Protein AF-0000000079703455 (afdb_homodimer)

Radius of gyration: 38.29 Å; Cα contacts (8 Å, |Δi|>4): 1186; chains: 2; bounding box: 107×129×174 Å

pLDDT: mean 74.22, std 24.35, range [15.14, 98.12]

Nearest PDB structures (foldseek):
  8hiw-assembly1_A  TM=9.346E-01  e=2.174E-26  Arabidopsis thaliana
  8zvf-assembly1_B  TM=9.059E-01  e=8.477E-25  Arabidopsis thaliana
  7voj-assembly1_B  TM=8.986E-01  e=4.262E-20  Arabidopsis thaliana
  7vq7-assembly1_B  TM=8.777E-01  e=4.822E-20  Arabidopsis thaliana
  7w6k-assembly1_B  TM=8.250E-01  e=5.699E-19  Glycine max

InterPro domains:
  IPR020966 Aluminum-activated malate transporter [PF11744] (60-515)

Foldseek 3Di:
DDDDDPDDDDDDPDPPDDDDDPPPPPPVVPPPVVVVVVVVVVVVVVVVVVVVVVVVVVVVVCVVDVLVVLLVVLLVVLLVVLVCVLVPPDDPPVLNVLSVLLNVLLVQLQDSALLSSLLLLVLLLLLLVVLLVVLLVQQVVLVVVPPCSVVSLVVVLVVLVVVLVVVLPDPVCVSSNSSSVSNSVNNNCLNVVPPDSVVSVVSSVSNSVSSNVSSVSSSCSCVVRPGDALLVVLLVLLLLLLLLLLVLLLCLLVCLLVLVADPFDFVCLVVVHDDPDSSSNSLSSLQVCLVVSVVSLSSNLSDADDDLQHDNRQPSVLSSVLSVLSNVLSVLSVVSVVLSLAPQAADSLLSLLLSVLSNQLSNLLSVLSNVLSVCSNQLEDDPPDDSLVSNVVSLVVSVVVCVVVVCQLAVCVVPPDPPPPPPVVVVSVVVVPPVPPCPPDPPPPPPPPPPPPHDRDDRPDDPPPPDDPDDPPVVVVVVNVSNNVNSNSSVSSSVSSSVSSVSVVVSSVSSNVSSVSSVGHYPVVVVVVVVVVVVVVVD/DDDDDDDDDDDDPPPPDPPPDDPDPDDPPPPPVVPVVVVVVVVVVVVVVVVVVVVVVVVVVCVVDVLVVLLVVLLVVLLVVLVVVLVPPDDPPVLNVLSVLLNVLLVQLQDSALLSSLLLLVLLLLLLVVLLVVLLVQQVVLVVVPPCSVVSLVVVLVVLVVVLVVVLPDPVCVSSNSSSVSNSVNNNCLNVVPPDSVVSVVSSVSNSVSSNVSSVSSSCSCVVRPGDALLVVLLVLLLLLLLLLLVLLLCLLVCQLVLVADPFDFVCLVVVHDDPDSSSNSLSSLQVCLVVLVVSLSSNLRDAADDLQHDNRFPSVLSSVLSVLSNVLSVLSVVSVVLSLAPQAADSLLSLLLSVLSNQLSNLLSVLSNVLSVCSNQLEDDPPDDSLVSNVVSLVVSVVVCVVVVCQLAVCVVPPDPPPPPPVVVVSVPVVPPPPPCPPDPPPPPPPPPPPVHDRDDRPDDPPPPDDPDDPPVVVVVVNVSNNVNSVSSVSSSVSSSVSSVSVVVSSVSSNVSSVSSVGHYPVVVVVVVVVVVVVVVD

Solvent-accessible surface area (backbone atoms only — not comparable to full-atom values): 58345 Å² total; per-residue (Å²): 137,91,80,84,80,90,68,78,82,80,83,70,82,79,77,83,85,85,79,88,81,85,71,73,74,62,79,64,72,68,60,66,67,55,52,62,51,44,51,53,45,49,49,44,47,50,46,48,49,50,48,49,52,51,50,51,50,49,52,49,48,41,70,74,38,53,65,52,50,53,48,10,48,50,50,5,47,51,53,27,52,58,47,45,59,55,62,66,53,66,86,59,75,77,55,60,72,43,45,52,41,19,54,50,30,31,62,71,26,55,51,87,26,42,10,47,20,50,47,44,36,50,26,39,50,54,14,36,53,52,17,50,54,53,29,53,53,51,46,57,55,22,58,72,49,56,90,47,24,68,58,48,50,41,52,50,41,26,52,50,32,23,50,42,50,42,54,39,67,40,76,90,38,50,90,45,34,64,14,42,50,37,18,50,45,42,26,50,47,53,47,68,68,41,81,49,74,74,60,27,56,53,50,50,50,51,41,50,52,29,31,50,47,19,39,49,50,38,51,48,50,38,61,73,50,82,56,42,53,28,48,58,51,45,52,49,49,47,29,49,36,26,47,26,41,20,50,22,39,42,44,44,51,51,38,58,73,66,59,62,71,71,87,70,59,55,45,34,64,60,22,66,41,88,56,88,48,65,50,57,43,25,33,50,50,41,62,60,38,57,63,56,47,54,55,28,44,64,20,27,67,60,35,71,55,49,88,93,45,72,48,72,80,58,59,58,68,40,54,53,36,28,46,22,17,47,35,59,42,34,51,36,43,49,53,44,45,50,52,58,69,40,81,58,53,44,56,68,70,66,49,56,72,46,37,67,40,52,48,46,28,32,51,39,44,24,47,46,34,42,50,53,23,49,28,58,68,68,40,35,41,79,65,98,63,67,79,57,49,62,32,50,50,30,41,48,51,37,52,49,48,46,47,72,47,29,62,70,43,30,60,38,74,80,73,43,76,78,78,69,63,66,66,60,62,56,57,64,63,59,60,70,70,69,70,66,68,78,76,72,90,70,80,73,73,78,78,79,75,78,72,72,81,60,74,70,51,78,69,75,64,67,79,74,76,81,71,74,87,79,79,78,70,62,57,57,52,50,50,48,49,50,52,32,46,8,25,41,39,49,50,30,47,53,43,41,51,46,51,36,59,57,45,46,55,58,29,52,51,37,44,51,52,34,34,62,73,63,59,36,42,54,62,61,58,52,52,48,48,49,48,48,54,52,51,56,70,74,96,137,92,83,93,79,91,78,84,85,78,85,82,80,79,75,76,80,72,79,76,80,79,71,81,74,76,88,73,77,79,70,63,74,66,52,63,60,44,52,54,44,47,50,44,48,51,48,48,48,50,48,50,51,49,49,50,52,49,50,51,47,41,72,76,38,54,66,52,50,52,47,10,48,48,50,5,48,50,52,28,52,56,47,44,59,54,61,66,55,66,85,59,76,76,53,62,72,45,45,52,41,20,54,49,30,32,63,71,28,56,50,88,27,44,9,48,20,48,48,44,35,50,25,38,50,54,14,37,53,53,17,49,54,54,28,53,53,50,47,57,54,21,59,72,49,56,91,46,25,66,57,48,52,42,49,50,42,26,52,50,32,23,52,42,49,41,55,38,69,39,78,90,38,50,91,44,33,63,13,40,50,37,15,52,46,44,24,50,49,52,48,68,69,40,83,50,74,75,60,27,55,56,49,49,51,52,40,51,52,28,31,52,48,18,39,50,50,38,49,49,50,39,62,72,53,82,56,40,53,27,49,58,49,43,53,50,48,46,30,47,36,25,49,26,40,21,51,22,38,40,44,44,52,51,38,56,73,66,59,61,71,72,86,69,60,55,46,35,64,59,22,65,40,88,57,89,47,64,50,58,42,27,34,49,50,42,60,61,38,58,63,59,46,51,54,27,44,64,20,28,66,61,36,70,55,50,88,91,45,73,47,72,78,57,59,60,67,40,55,51,36,29,45,23,17,48,36,57,44,36,50,37,44,50,50,44,43,49,54,57,68,39,82,57,53,45,55,69,67,66,50,56,70,47,36,68,41,51,50,46,29,31,50,38,46,24,48,45,34,41,50,52,22,50,28,59,66,69,40,35,40,81,66,95,66,68,78,56,51,66,33,48,51,30,42,50,51,38,51,49,48,47,47,72,49,29,62,73,44,32,61,40,73,80,75,42,74,79,79,69,62,67,67,62,62,57,58,64,65,61,62,70,71,69,73,70,67,79,75,73,88,72,79,75,74,78,77,80,76,75,72,73,81,62,71,72,51,77,69,80,63,67,80,72,75,82,72,77,87,79,81,76,71,63,58,59,55,49,51,48,48,50,53,32,46,8,24,40,39,49,50,30,46,55,43,41,52,46,50,36,59,55,46,48,54,56,30,51,50,36,44,50,52,36,34,61,72,62,60,35,43,55,62,60,58,51,53,49,49,51,48,50,54,52,51,59,69,74,98

Structure (mmCIF, N/CA/C/O backbone):
data_AF-0000000079703455-model_v1
#
loop_
_entity.id
_entity.type
_entity.pdbx_description
1 polymer 'Aluminum-activated malate transporter'
#
loop_
_atom_site.group_PDB
_atom_site.id
_atom_site.type_symbol
_atom_site.label_atom_id
_atom_site.label_alt_id
_atom_site.label_comp_id
_atom_site.label_asym_id
_atom_site.label_entity_id
_atom_site.label_seq_id
_atom_site.pdbx_PDB_ins_code
_atom_site.Cartn_x
_atom_site.Cartn_y
_atom_site.Cartn_z
_atom_site.occupancy
_atom_site.B_iso_or_equiv
_atom_site.auth_seq_id
_atom_site.auth_comp_id
_atom_site.auth_asym_id
_atom_site.auth_atom_id
_atom_site.pdbx_PDB_model_num
ATOM 1 N N . MET A 1 1 ? 10.539 -5.219 96.5 1 15.92 1 MET A N 1
ATOM 2 C CA . MET A 1 1 ? 10.555 -6.605 96.938 1 15.92 1 MET A CA 1
ATOM 3 C C . MET A 1 1 ? 10.891 -7.551 95.812 1 15.92 1 MET A C 1
ATOM 5 O O . MET A 1 1 ? 11.797 -8.375 95.938 1 15.92 1 MET A O 1
ATOM 9 N N . GLU A 1 2 ? 9.805 -8.219 95.25 1 17.16 2 GLU A N 1
ATOM 10 C CA . GLU A 1 2 ? 9.484 -9.617 95.062 1 17.16 2 GLU A CA 1
ATOM 11 C C . GLU A 1 2 ? 10.078 -10.125 93.75 1 17.16 2 GLU A C 1
ATOM 13 O O . GLU A 1 2 ? 10 -9.438 92.688 1 17.16 2 GLU A O 1
ATOM 18 N N . SER A 1 3 ? 10.961 -11.156 93.625 1 18.03 3 SER A N 1
ATOM 19 C CA . SER A 1 3 ? 12.109 -11.906 93.125 1 18.03 3 SER A CA 1
ATOM 20 C C . SER A 1 3 ? 11.75 -12.734 91.938 1 18.03 3 SER A C 1
ATOM 22 O O . SER A 1 3 ? 12.625 -13.32 91.25 1 18.03 3 SER A O 1
ATOM 24 N N . GLY A 1 4 ? 10.43 -13.031 91.812 1 17.59 4 GLY A N 1
ATOM 25 C CA . GLY A 1 4 ? 10.039 -14.383 91.5 1 17.59 4 GLY A CA 1
ATOM 26 C C . GLY A 1 4 ? 10.516 -14.789 90.062 1 17.59 4 GLY A C 1
ATOM 27 O O . GLY A 1 4 ? 10.844 -13.938 89.25 1 17.59 4 GLY A O 1
ATOM 28 N N . SER A 1 5 ? 10.648 -16.047 89.75 1 17.75 5 SER A N 1
ATOM 29 C CA . SER A 1 5 ? 11.195 -17.359 89.438 1 17.75 5 SER A CA 1
ATOM 30 C C . SER A 1 5 ? 10.852 -17.75 88 1 17.75 5 SER A C 1
ATOM 32 O O . SER A 1 5 ? 9.672 -17.797 87.625 1 17.75 5 SER A O 1
ATOM 34 N N . PHE A 1 6 ? 11.57 -17.297 86.875 1 18.86 6 PHE A N 1
ATOM 35 C CA . PHE A 1 6 ? 11.703 -17.281 85.438 1 18.86 6 PHE A CA 1
ATOM 36 C C . PHE A 1 6 ? 11.711 -18.688 84.875 1 18.86 6 PHE A C 1
ATOM 38 O O . PHE A 1 6 ? 12.453 -18.984 83.938 1 18.86 6 PHE A O 1
ATOM 45 N N . LEU A 1 7 ? 11.227 -19.703 85.875 1 15.14 7 LEU A N 1
ATOM 46 C CA . LEU A 1 7 ? 11.531 -21.125 85.688 1 15.14 7 LEU A CA 1
ATOM 47 C C . LEU A 1 7 ? 11.109 -21.641 84.312 1 15.14 7 LEU A C 1
ATOM 49 O O . LEU A 1 7 ? 11.695 -22.578 83.812 1 15.14 7 LEU A O 1
ATOM 53 N N . ARG A 1 8 ? 9.891 -21.172 83.875 1 16.06 8 ARG A N 1
ATOM 54 C CA . ARG A 1 8 ? 8.961 -22.297 83.75 1 16.06 8 ARG A CA 1
ATOM 55 C C . ARG A 1 8 ? 9.523 -23.375 82.875 1 16.06 8 ARG A C 1
ATOM 57 O O . ARG A 1 8 ? 10.414 -23.109 82.062 1 16.06 8 ARG A O 1
ATOM 64 N N . SER A 1 9 ? 8.578 -24 82.188 1 17.31 9 SER A N 1
ATOM 65 C CA . SER A 1 9 ? 7.98 -25.312 82 1 17.31 9 SER A CA 1
ATOM 66 C C . SER A 1 9 ? 8.664 -26.078 80.875 1 17.31 9 SER A C 1
ATOM 68 O O . SER A 1 9 ? 9.164 -25.469 79.938 1 17.31 9 SER A O 1
ATOM 70 N N . THR A 1 10 ? 8.992 -27.312 81.062 1 17.25 10 THR A N 1
ATOM 71 C CA . THR A 1 10 ? 9.672 -28.578 80.875 1 17.25 10 THR A CA 1
ATOM 72 C C . THR A 1 10 ? 9.305 -29.203 79.5 1 17.25 10 THR A C 1
ATOM 74 O O . THR A 1 10 ? 9.859 -30.234 79.125 1 17.25 10 THR A O 1
ATOM 77 N N . GLU A 1 11 ? 8.047 -28.828 79 1 17.03 11 GLU A N 1
ATOM 78 C CA . GLU A 1 11 ? 7.191 -29.906 78.5 1 17.03 11 GLU A CA 1
ATOM 79 C C . GLU A 1 11 ? 7.922 -30.812 77.562 1 17.03 11 GLU A C 1
ATOM 81 O O . GLU A 1 11 ? 8.68 -30.328 76.688 1 17.03 11 GLU A O 1
ATOM 86 N N . SER A 1 12 ? 7.863 -32.094 77.625 1 16.23 12 SER A N 1
ATOM 87 C CA . SER A 1 12 ? 8.32 -33.469 77.438 1 16.23 12 SER A CA 1
ATOM 88 C C . SER A 1 12 ? 8.219 -33.906 76 1 16.23 12 SER A C 1
ATOM 90 O O . SER A 1 12 ? 8.773 -34.938 75.625 1 16.23 12 SER A O 1
ATOM 92 N N . LYS A 1 13 ? 7.227 -33.25 75.25 1 17.59 13 LYS A N 1
ATOM 93 C CA . LYS A 1 13 ? 6.418 -34.281 74.562 1 17.59 13 LYS A CA 1
ATOM 94 C C . LYS A 1 13 ? 7.301 -35.312 73.938 1 17.59 13 LYS A C 1
ATOM 96 O O . LYS A 1 13 ? 8.414 -35.031 73.5 1 17.59 13 LYS A O 1
ATOM 101 N N . GLU A 1 14 ? 6.746 -36.5 73.812 1 16.86 14 GLU A N 1
ATOM 102 C CA . GLU A 1 14 ? 6.992 -37.906 73.625 1 16.86 14 GLU A CA 1
ATOM 103 C C . GLU A 1 14 ? 7.762 -38.188 72.375 1 16.86 14 GLU A C 1
ATOM 105 O O . GLU A 1 14 ? 7.59 -37.469 71.375 1 16.86 14 GLU A O 1
ATOM 110 N N . ARG A 1 15 ? 8.828 -39.094 72.25 1 19.2 15 ARG A N 1
ATOM 111 C CA . ARG A 1 15 ? 9.977 -39.688 71.562 1 19.2 15 ARG A CA 1
ATOM 112 C C . ARG A 1 15 ? 9.539 -40.469 70.375 1 19.2 15 ARG A C 1
ATOM 114 O O . ARG A 1 15 ? 10.328 -41.219 69.75 1 19.2 15 ARG A O 1
ATOM 121 N N . LEU A 1 16 ? 8.086 -40.375 69.938 1 17.47 16 LEU A N 1
ATOM 122 C CA . LEU A 1 16 ? 7.68 -41.656 69.375 1 17.47 16 LEU A CA 1
ATOM 123 C C . LEU A 1 16 ? 8.75 -42.188 68.438 1 17.47 16 LEU A C 1
ATOM 125 O O . LEU A 1 16 ? 9.336 -41.406 67.688 1 17.47 16 LEU A O 1
ATOM 129 N N . LEU A 1 17 ? 9.211 -43.375 68.625 1 17.77 17 LEU A N 1
ATOM 130 C CA . LEU A 1 17 ? 10.203 -44.375 68.25 1 17.77 17 LEU A CA 1
ATOM 131 C C . LEU A 1 17 ? 10.289 -44.438 66.688 1 17.77 17 LEU A C 1
ATOM 133 O O . LEU A 1 17 ? 9.383 -44 66 1 17.77 17 LEU A O 1
ATOM 137 N N . SER A 1 18 ? 11.094 -45.531 66.125 1 18.64 18 SER A N 1
ATOM 138 C CA . SER A 1 18 ? 12.242 -46 65.312 1 18.64 18 SER A CA 1
ATOM 139 C C . SER A 1 18 ? 11.836 -46.375 63.906 1 18.64 18 SER A C 1
ATOM 141 O O . SER A 1 18 ? 12.641 -46.219 62.969 1 18.64 18 SER A O 1
ATOM 143 N N . LYS A 1 19 ? 10.82 -47.375 63.719 1 17.58 19 LYS A N 1
ATOM 144 C CA . LYS A 1 19 ? 11.078 -48.625 63.031 1 17.58 19 LYS A CA 1
ATOM 145 C C . LYS A 1 19 ? 11.391 -48.406 61.562 1 17.58 19 LYS A C 1
ATOM 147 O O . LYS A 1 19 ? 12.375 -48.938 61.031 1 17.58 19 LYS A O 1
ATOM 152 N N . LYS A 1 20 ? 10.336 -48.406 60.594 1 21.7 20 LYS A N 1
ATOM 153 C CA . LYS A 1 20 ? 10.039 -49.562 59.75 1 21.7 20 LYS A CA 1
ATOM 154 C C . LYS A 1 20 ? 11.062 -49.719 58.625 1 21.7 20 LYS A C 1
ATOM 156 O O . LYS A 1 20 ? 11.766 -48.75 58.281 1 21.7 20 LYS A O 1
ATOM 161 N N . GLY A 1 21 ? 10.891 -50.969 57.719 1 20.94 21 GLY A N 1
ATOM 162 C CA . GLY A 1 21 ? 11.336 -51.906 56.719 1 20.94 21 GLY A CA 1
ATOM 163 C C . GLY A 1 21 ? 11.672 -51.25 55.375 1 20.94 21 GLY A C 1
ATOM 164 O O . GLY A 1 21 ? 11.156 -50.188 55.062 1 20.94 21 GLY A O 1
ATOM 165 N N . CYS A 1 22 ? 12.883 -51.688 54.719 1 20.73 22 CYS A N 1
ATOM 166 C CA . CYS A 1 22 ? 13.75 -51.312 53.594 1 20.73 22 CYS A CA 1
ATOM 167 C C . CYS A 1 22 ? 12.977 -51.25 52.281 1 20.73 22 CYS A C 1
ATOM 169 O O . CYS A 1 22 ? 13.57 -51.156 51.219 1 20.73 22 CYS A O 1
ATOM 171 N N . SER A 1 23 ? 11.586 -51.688 52.344 1 21.92 23 SER A N 1
ATOM 172 C CA . SER A 1 23 ? 11.172 -52.25 51.062 1 21.92 23 SER A CA 1
ATOM 173 C C . SER A 1 23 ? 11.211 -51.188 49.969 1 21.92 23 SER A C 1
ATOM 175 O O . SER A 1 23 ? 10.727 -51.406 48.875 1 21.92 23 SER A O 1
ATOM 177 N N . GLY A 1 24 ? 11.445 -49.969 50.281 1 21.09 24 GLY A N 1
ATOM 178 C CA . GLY A 1 24 ? 10.805 -49 49.375 1 21.09 24 GLY A CA 1
ATOM 179 C C . GLY A 1 24 ? 11.352 -49.062 47.969 1 21.09 24 GLY A C 1
ATOM 180 O O . GLY A 1 24 ? 11.523 -48.031 47.312 1 21.09 24 GLY A O 1
ATOM 181 N N . LEU A 1 25 ? 12.227 -50.094 47.719 1 24.39 25 LEU A N 1
ATOM 182 C CA . LEU A 1 25 ? 12.859 -49.875 46.438 1 24.39 25 LEU A CA 1
ATOM 183 C C . LEU A 1 25 ? 11.812 -49.719 45.344 1 24.39 25 LEU A C 1
ATOM 185 O O . LEU A 1 25 ? 11.625 -50.625 44.531 1 24.39 25 LEU A O 1
ATOM 189 N N . GLY A 1 26 ? 10.484 -49.562 45.688 1 24.3 26 GLY A N 1
ATOM 190 C CA . GLY A 1 26 ? 9.539 -49.688 44.594 1 24.3 26 GLY A CA 1
ATOM 191 C C . GLY A 1 26 ? 9.945 -48.875 43.375 1 24.3 26 GLY A C 1
ATOM 192 O O . GLY A 1 26 ? 10.773 -47.969 43.469 1 24.3 26 GLY A O 1
ATOM 193 N N . GLY A 1 27 ? 9.477 -49.469 42.219 1 24.19 27 GLY A N 1
ATOM 194 C CA . GLY A 1 27 ? 9.625 -49.25 40.812 1 24.19 27 GLY A CA 1
ATOM 195 C C . GLY A 1 27 ? 9.305 -47.844 40.375 1 24.19 27 GLY A C 1
ATOM 196 O O . GLY A 1 27 ? 8.133 -47.5 40.188 1 24.19 27 GLY A O 1
ATOM 197 N N . ALA A 1 28 ? 9.828 -46.906 41.062 1 28.55 28 ALA A N 1
ATOM 198 C CA . ALA A 1 28 ? 9.492 -45.5 40.75 1 28.55 28 ALA A CA 1
ATOM 199 C C . ALA A 1 28 ? 9.742 -45.219 39.281 1 28.55 28 ALA A C 1
ATOM 201 O O . ALA A 1 28 ? 9.828 -44.062 38.875 1 28.55 28 ALA A O 1
ATOM 202 N N . GLU A 1 29 ? 10.32 -46.281 38.656 1 28.91 29 GLU A N 1
ATOM 203 C CA . GLU A 1 29 ? 10.805 -45.844 37.344 1 28.91 29 GLU A CA 1
ATOM 204 C C . GLU A 1 29 ? 9.672 -45.312 36.5 1 28.91 29 GLU A C 1
ATOM 206 O O . GLU A 1 29 ? 9.875 -45 35.312 1 28.91 29 GLU A O 1
ATOM 211 N N . GLU A 1 30 ? 8.461 -45.562 36.969 1 30.08 30 GLU A N 1
ATOM 212 C CA . GLU A 1 30 ? 7.418 -45.312 35.969 1 30.08 30 GLU A CA 1
ATOM 213 C C . GLU A 1 30 ? 7.301 -43.812 35.656 1 30.08 30 GLU A C 1
ATOM 215 O O . GLU A 1 30 ? 6.504 -43.406 34.781 1 30.08 30 GLU A O 1
ATOM 220 N N . GLY A 1 31 ? 7.742 -42.969 36.594 1 29.06 31 GLY A N 1
ATOM 221 C CA . GLY A 1 31 ? 7.188 -41.625 36.5 1 29.06 31 GLY A CA 1
ATOM 222 C C . GLY A 1 31 ? 7.773 -40.812 35.344 1 29.06 31 GLY A C 1
ATOM 223 O O . GLY A 1 31 ? 7.395 -39.656 35.125 1 29.06 31 GLY A O 1
ATOM 224 N N . ALA A 1 32 ? 9.078 -41.094 35.125 1 32.34 32 ALA A N 1
ATOM 225 C CA . ALA A 1 32 ? 9.711 -40.094 34.281 1 32.34 32 ALA A CA 1
ATOM 226 C C . ALA A 1 32 ? 9.117 -40.094 32.875 1 32.34 32 ALA A C 1
ATOM 228 O O . ALA A 1 32 ? 9.508 -39.281 32.031 1 32.34 32 ALA A O 1
ATOM 229 N N . LYS A 1 33 ? 8.609 -41.156 32.438 1 35.06 33 LYS A N 1
ATOM 230 C CA . LYS A 1 33 ? 8.094 -41.156 31.078 1 35.06 33 LYS A CA 1
ATOM 231 C C . LYS A 1 33 ? 6.949 -40.156 30.906 1 35.06 33 LYS A C 1
ATOM 233 O O . LYS A 1 33 ? 6.469 -39.938 29.797 1 35.06 33 LYS A O 1
ATOM 238 N N . SER A 1 34 ? 6.41 -39.812 32.062 1 36.59 34 SER A N 1
ATOM 239 C CA . SER A 1 34 ? 5.234 -39 31.875 1 36.59 34 SER A CA 1
ATOM 240 C C . SER A 1 34 ? 5.633 -37.531 31.594 1 36.59 34 SER A C 1
ATOM 242 O O . SER A 1 34 ? 4.773 -36.688 31.328 1 36.59 34 SER A O 1
ATOM 244 N N . GLY A 1 35 ? 6.863 -37.125 31.969 1 38.09 35 GLY A N 1
ATOM 245 C CA . GLY A 1 35 ? 7.172 -35.719 31.828 1 38.09 35 GLY A CA 1
ATOM 246 C C . GLY A 1 35 ? 7.379 -35.281 30.391 1 38.09 35 GLY A C 1
ATOM 247 O O . GLY A 1 35 ? 7.062 -34.156 30.016 1 38.09 35 GLY A O 1
ATOM 248 N N . CYS A 1 36 ? 8.188 -36.156 29.672 1 39.94 36 CYS A N 1
ATOM 249 C CA . CYS A 1 36 ? 8.461 -35.719 28.312 1 39.94 36 CYS A CA 1
ATOM 250 C C . CYS A 1 36 ? 7.184 -35.688 27.484 1 39.94 36 CYS A C 1
ATOM 252 O O . CYS A 1 36 ? 7.125 -35.031 26.453 1 39.94 36 CYS A O 1
ATOM 254 N N . PHE A 1 37 ? 6.324 -36.688 27.797 1 41.66 37 PHE A N 1
ATOM 255 C CA . PHE A 1 37 ? 5.059 -36.625 27.078 1 41.66 37 PHE A CA 1
ATOM 256 C C . PHE A 1 37 ? 4.254 -35.406 27.469 1 41.66 37 PHE A C 1
ATOM 258 O O . PHE A 1 37 ? 3.35 -35 26.75 1 41.66 37 PHE A O 1
ATOM 265 N N . ARG A 1 38 ? 4.414 -35 28.688 1 46.19 38 ARG A N 1
ATOM 266 C CA . ARG A 1 38 ? 3.664 -33.812 29.047 1 46.19 38 ARG A CA 1
ATOM 267 C C . ARG A 1 38 ? 4.191 -32.594 28.312 1 46.19 38 ARG A C 1
ATOM 269 O O . ARG A 1 38 ? 3.422 -31.688 27.953 1 46.19 38 ARG A O 1
ATOM 276 N N . SER A 1 39 ? 5.547 -32.625 28.188 1 50.03 39 SER A N 1
ATOM 277 C CA . SER A 1 39 ? 6.062 -31.453 27.484 1 50.03 39 SER A CA 1
ATOM 278 C C . SER A 1 39 ? 5.641 -31.453 26.031 1 50.03 39 SER A C 1
ATOM 280 O O . SER A 1 39 ? 5.453 -30.391 25.422 1 50.03 39 SER A O 1
ATOM 282 N N . CYS A 1 40 ? 5.676 -32.656 25.484 1 49.72 40 CYS A N 1
ATOM 283 C CA . CYS A 1 40 ? 5.199 -32.719 24.109 1 49.72 40 CYS A CA 1
ATOM 284 C C . CYS A 1 40 ? 3.709 -32.406 24.031 1 49.72 40 CYS A C 1
ATOM 286 O O . CYS A 1 40 ? 3.225 -31.906 23.016 1 49.72 40 CYS A O 1
ATOM 288 N N . CYS A 1 41 ? 2.908 -32.844 25.188 1 49.34 41 CYS A N 1
ATOM 289 C CA . CYS A 1 41 ? 1.491 -32.5 25.203 1 49.34 41 CYS A CA 1
ATOM 290 C C . CYS A 1 41 ? 1.302 -31 25.359 1 49.34 41 CYS A C 1
ATOM 292 O O . CYS A 1 41 ? 0.32 -30.438 24.859 1 49.34 41 CYS A O 1
ATOM 294 N N . GLY A 1 42 ? 2.174 -30.453 26.094 1 55.91 42 GLY A N 1
ATOM 295 C CA . GLY A 1 42 ? 2.07 -29 26.219 1 55.91 42 GLY A CA 1
ATOM 296 C C . GLY A 1 42 ? 2.359 -28.266 24.922 1 55.91 42 GLY A C 1
ATOM 297 O O . GLY A 1 42 ? 1.711 -27.266 24.609 1 55.91 42 GLY A O 1
ATOM 298 N N . SER A 1 43 ? 3.305 -29 24.312 1 67.44 43 SER A N 1
ATOM 299 C CA . SER A 1 43 ? 3.623 -28.422 23.016 1 67.44 43 SER A CA 1
ATOM 300 C C . SER A 1 43 ? 2.488 -28.641 22.016 1 67.44 43 SER A C 1
ATOM 302 O O . SER A 1 43 ? 2.217 -27.781 21.172 1 67.44 43 SER A O 1
ATOM 304 N N . THR A 1 44 ? 1.748 -29.75 22.344 1 75.25 44 THR A N 1
ATOM 305 C CA . THR A 1 44 ? 0.622 -30.031 21.453 1 75.25 44 THR A CA 1
ATOM 306 C C . THR A 1 44 ? -0.551 -29.109 21.766 1 75.25 44 THR A C 1
ATOM 308 O O . THR A 1 44 ? -1.243 -28.641 20.859 1 75.25 44 THR A O 1
ATOM 311 N N . ASP A 1 45 ? -0.687 -28.875 23.016 1 71.81 45 ASP A N 1
ATOM 312 C CA . ASP A 1 45 ? -1.769 -27.969 23.359 1 71.81 45 ASP A CA 1
ATOM 313 C C . ASP A 1 45 ? -1.472 -26.547 22.891 1 71.81 45 ASP A C 1
ATOM 315 O O . ASP A 1 45 ? -2.373 -25.828 22.438 1 71.81 45 ASP A O 1
ATOM 319 N N . ASN A 1 46 ? -0.259 -26.234 23.047 1 75.88 46 ASN A N 1
ATOM 320 C CA . ASN A 1 46 ? 0.116 -24.922 22.562 1 75.88 46 ASN A CA 1
ATOM 321 C C . ASN A 1 46 ? -0.002 -24.828 21.047 1 75.88 46 ASN A C 1
ATOM 323 O O . ASN A 1 46 ? -0.403 -23.797 20.5 1 75.88 46 ASN A O 1
ATOM 327 N N . PHE A 1 47 ? 0.315 -25.938 20.547 1 77.38 47 PHE A N 1
ATOM 328 C CA . PHE A 1 47 ? 0.165 -26 19.094 1 77.38 47 PHE A CA 1
ATOM 329 C C . PHE A 1 47 ? -1.306 -25.938 18.703 1 77.38 47 PHE A C 1
ATOM 331 O O . PHE A 1 47 ? -1.669 -25.234 17.75 1 77.38 47 PHE A O 1
ATOM 338 N N . TRP A 1 48 ? -2.084 -26.672 19.5 1 75.81 48 TRP A N 1
ATOM 339 C CA . TRP A 1 48 ? -3.512 -26.688 19.188 1 75.81 48 TRP A CA 1
ATOM 340 C C . TRP A 1 48 ? -4.152 -25.344 19.469 1 75.81 48 TRP A C 1
ATOM 342 O O . TRP A 1 48 ? -5.027 -24.891 18.719 1 75.81 48 TRP A O 1
ATOM 352 N N . ASN A 1 49 ? -3.729 -24.734 20.453 1 79 49 ASN A N 1
ATOM 353 C CA . ASN A 1 49 ? -4.25 -23.406 20.75 1 79 49 ASN A CA 1
ATOM 354 C C . ASN A 1 49 ? -3.793 -22.391 19.703 1 79 49 ASN A C 1
ATOM 356 O O . ASN A 1 49 ? -4.555 -21.5 19.328 1 79 49 ASN A O 1
ATOM 360 N N . GLY A 1 50 ? -2.635 -22.547 19.375 1 76.88 50 GLY A N 1
ATOM 361 C CA . GLY A 1 50 ? -2.143 -21.688 18.297 1 76.88 50 GLY A CA 1
ATOM 362 C C . GLY A 1 50 ? -2.887 -21.875 16.984 1 76.88 50 GLY A C 1
ATOM 363 O O . GLY A 1 50 ? -3.225 -20.906 16.312 1 76.88 50 GLY A O 1
ATOM 364 N N . PHE A 1 51 ? -3.168 -23.125 16.844 1 81.25 51 PHE A N 1
ATOM 365 C CA . PHE A 1 51 ? -3.904 -23.469 15.641 1 81.25 51 PHE A CA 1
ATOM 366 C C . PHE A 1 51 ? -5.332 -22.953 15.711 1 81.25 51 PHE A C 1
ATOM 368 O O . PHE A 1 51 ? -5.875 -22.469 14.711 1 81.25 51 PHE A O 1
ATOM 375 N N . GLN A 1 52 ? -5.875 -22.984 16.828 1 82.81 52 GLN A N 1
ATOM 376 C CA . GLN A 1 52 ? -7.234 -22.5 17.016 1 82.81 52 GLN A CA 1
ATOM 377 C C . GLN A 1 52 ? -7.293 -20.969 16.875 1 82.81 52 GLN A C 1
ATOM 379 O O . GLN A 1 52 ? -8.25 -20.422 16.328 1 82.81 52 GLN A O 1
ATOM 384 N N . GLN A 1 53 ? -6.359 -20.453 17.375 1 84.62 53 GLN A N 1
ATOM 385 C CA . GLN A 1 53 ? -6.328 -19 17.281 1 84.62 53 GLN A CA 1
ATOM 386 C C . GLN A 1 53 ? -6.148 -18.547 15.836 1 84.62 53 GLN A C 1
ATOM 388 O O . GLN A 1 53 ? -6.785 -17.578 15.398 1 84.62 53 GLN A O 1
ATOM 393 N N . VAL A 1 54 ? -5.336 -19.219 15.227 1 84.06 54 VAL A N 1
ATOM 394 C CA . VAL A 1 54 ? -5.105 -18.859 13.82 1 84.06 54 VAL A CA 1
ATOM 395 C C . VAL A 1 54 ? -6.359 -19.156 13.008 1 84.06 54 VAL A C 1
ATOM 397 O O . VAL A 1 54 ? -6.727 -18.375 12.125 1 84.06 54 VAL A O 1
ATOM 400 N N . SER A 1 55 ? -7.039 -20.281 13.344 1 86.94 55 SER A N 1
ATOM 401 C CA . SER A 1 55 ? -8.266 -20.641 12.633 1 86.94 55 SER A CA 1
ATOM 402 C C . SER A 1 55 ? -9.367 -19.625 12.891 1 86.94 55 SER A C 1
ATOM 404 O O . SER A 1 55 ? -10.141 -19.297 11.992 1 86.94 55 SER A O 1
ATOM 406 N N . ALA A 1 56 ? -9.375 -19.094 14.023 1 87.75 56 ALA A N 1
ATOM 407 C CA . ALA A 1 56 ? -10.367 -18.078 14.359 1 87.75 56 ALA A CA 1
ATOM 408 C C . ALA A 1 56 ? -10.086 -16.766 13.641 1 87.75 56 ALA A C 1
ATOM 410 O O . ALA A 1 56 ? -11.008 -16.094 13.18 1 87.75 56 ALA A O 1
ATOM 411 N N . LYS A 1 57 ? -8.875 -16.578 13.617 1 88.56 57 LYS A N 1
ATOM 412 C CA . LYS A 1 57 ? -8.492 -15.352 12.922 1 88.56 57 LYS A CA 1
ATOM 413 C C . LYS A 1 57 ? -8.75 -15.461 11.422 1 88.56 57 LYS A C 1
ATOM 415 O O . LYS A 1 57 ? -9.156 -14.484 10.789 1 88.56 57 LYS A O 1
ATOM 420 N N . LEU A 1 58 ? -8.539 -16.5 10.977 1 88.31 58 LEU A N 1
ATOM 421 C CA . LEU A 1 58 ? -8.797 -16.75 9.555 1 88.31 58 LEU A CA 1
ATOM 422 C C . LEU A 1 58 ? -10.297 -16.719 9.273 1 88.31 58 LEU A C 1
ATOM 424 O O . LEU A 1 58 ? -10.727 -16.25 8.211 1 88.31 58 LEU A O 1
ATOM 428 N N . TYR A 1 59 ? -11.016 -17.359 10.164 1 87.88 59 TYR A N 1
ATOM 429 C CA . TYR A 1 59 ? -12.461 -17.328 10.008 1 87.88 59 TYR A CA 1
ATOM 430 C C . TYR A 1 59 ? -12.977 -15.891 10.055 1 87.88 59 TYR A C 1
ATOM 432 O O . TYR A 1 59 ? -13.852 -15.516 9.266 1 87.88 59 TYR A O 1
ATOM 440 N N . LYS A 1 60 ? -12.414 -15.078 10.883 1 88.38 60 LYS A N 1
ATOM 441 C CA . LYS A 1 60 ? -12.812 -13.68 10.977 1 88.38 60 LYS A CA 1
ATOM 442 C C . LYS A 1 60 ? -12.422 -12.914 9.711 1 88.38 60 LYS A C 1
ATOM 444 O O . LYS A 1 60 ? -13.156 -12.023 9.273 1 88.38 60 LYS A O 1
ATOM 449 N N . MET A 1 61 ? -11.367 -13.297 9.195 1 87.12 61 MET A N 1
ATOM 450 C CA . MET A 1 61 ? -10.93 -12.664 7.957 1 87.12 61 MET A CA 1
ATOM 451 C C . MET A 1 61 ? -11.891 -12.984 6.816 1 87.12 61 MET A C 1
ATOM 453 O O . MET A 1 61 ? -12.219 -12.109 6.016 1 87.12 61 MET A O 1
ATOM 457 N N . GLY A 1 62 ? -12.328 -14.258 6.715 1 87.12 62 GLY A N 1
ATOM 458 C CA . GLY A 1 62 ? -13.266 -14.664 5.676 1 87.12 62 GLY A CA 1
ATOM 459 C C . GLY A 1 62 ? -14.625 -14 5.801 1 87.12 62 GLY A C 1
ATOM 460 O O . GLY A 1 62 ? -15.25 -13.664 4.797 1 87.12 62 GLY A O 1
ATOM 461 N N . ARG A 1 63 ? -14.984 -13.703 7.031 1 86.38 63 ARG A N 1
ATOM 462 C CA . ARG A 1 63 ? -16.281 -13.078 7.27 1 86.38 63 ARG A CA 1
ATOM 463 C C . ARG A 1 63 ? -16.234 -11.578 6.992 1 86.38 63 ARG A C 1
ATOM 465 O O . ARG A 1 63 ? -17.188 -11.008 6.473 1 86.38 63 ARG A O 1
ATOM 472 N N . SER A 1 64 ? -15.094 -11.055 7.262 1 87.5 64 SER A N 1
ATOM 473 C CA . SER A 1 64 ? -14.969 -9.609 7.082 1 87.5 64 SER A CA 1
ATOM 474 C C . SER A 1 64 ? -14.797 -9.25 5.609 1 87.5 64 SER A C 1
ATOM 476 O O . SER A 1 64 ? -15.312 -8.234 5.152 1 87.5 64 SER A O 1
ATOM 478 N N . ASP A 1 65 ? -14.094 -10.125 4.852 1 90.06 65 ASP A N 1
ATOM 479 C CA . ASP A 1 65 ? -13.883 -9.898 3.424 1 90.06 65 ASP A CA 1
ATOM 480 C C . ASP A 1 65 ? -14.117 -11.172 2.623 1 90.06 65 ASP A C 1
ATOM 482 O O . ASP A 1 65 ? -13.172 -11.906 2.322 1 90.06 65 ASP A O 1
ATOM 486 N N . PRO A 1 66 ? -15.266 -11.352 2.205 1 91.38 66 PRO A N 1
ATOM 487 C CA . PRO A 1 66 ? -15.594 -12.57 1.466 1 91.38 66 PRO A CA 1
ATOM 488 C C . PRO A 1 66 ? -14.852 -12.68 0.138 1 91.38 66 PRO A C 1
ATOM 490 O O . PRO A 1 66 ? -14.766 -13.766 -0.442 1 91.38 66 PRO A O 1
ATOM 493 N N . ARG A 1 67 ? -14.367 -11.68 -0.39 1 92.5 67 ARG A N 1
ATOM 494 C CA . ARG A 1 67 ? -13.625 -11.703 -1.646 1 92.5 67 ARG A CA 1
ATOM 495 C C . ARG A 1 67 ? -12.406 -12.617 -1.542 1 92.5 67 ARG A C 1
ATOM 497 O O . ARG A 1 67 ? -11.984 -13.211 -2.535 1 92.5 67 ARG A O 1
ATOM 504 N N . LYS A 1 68 ? -11.812 -12.664 -0.338 1 93.12 68 LYS A N 1
ATOM 505 C CA . LYS A 1 68 ? -10.633 -13.484 -0.126 1 93.12 68 LYS A CA 1
ATOM 506 C C . LYS A 1 68 ? -10.969 -14.969 -0.256 1 93.12 68 LYS A C 1
ATOM 508 O O . LYS A 1 68 ? -10.148 -15.758 -0.743 1 93.12 68 LYS A O 1
ATOM 513 N N . VAL A 1 69 ? -12.148 -15.359 0.091 1 93 69 VAL A N 1
ATOM 514 C CA . VAL A 1 69 ? -12.586 -16.75 -0.007 1 93 69 VAL A CA 1
ATOM 515 C C . VAL A 1 69 ? -12.828 -17.109 -1.471 1 93 69 VAL A C 1
ATOM 517 O O . VAL A 1 69 ? -12.477 -18.203 -1.912 1 93 69 VAL A O 1
ATOM 520 N N . PHE A 1 70 ? -13.445 -16.219 -2.156 1 93.88 70 PHE A N 1
ATOM 521 C CA . PHE A 1 70 ? -13.703 -16.469 -3.57 1 93.88 70 PHE A CA 1
ATOM 522 C C . PHE A 1 70 ? -12.398 -16.594 -4.348 1 93.88 70 PHE A C 1
ATOM 524 O O . PHE A 1 70 ? -12.289 -17.406 -5.27 1 93.88 70 PHE A O 1
ATOM 531 N N . PHE A 1 71 ? -11.516 -15.734 -4.031 1 94.94 71 PHE A N 1
ATOM 532 C CA . PHE A 1 71 ? -10.211 -15.812 -4.672 1 94.94 71 PHE A CA 1
ATOM 533 C C . PHE A 1 71 ? -9.578 -17.188 -4.453 1 94.94 71 PHE A C 1
ATOM 535 O O . PHE A 1 71 ? -9.039 -17.781 -5.383 1 94.94 71 PHE A O 1
ATOM 542 N N . ALA A 1 72 ? -9.57 -17.672 -3.17 1 95 72 ALA A N 1
ATOM 543 C CA . ALA A 1 72 ? -8.992 -18.969 -2.834 1 95 72 ALA A CA 1
ATOM 544 C C . ALA A 1 72 ? -9.688 -20.094 -3.602 1 95 72 ALA A C 1
ATOM 546 O O . ALA A 1 72 ? -9.039 -21.031 -4.07 1 95 72 ALA A O 1
ATOM 547 N N . MET A 1 73 ? -10.961 -19.984 -3.762 1 95.38 73 MET A N 1
ATOM 548 C CA . MET A 1 73 ? -11.727 -20.984 -4.504 1 95.38 73 MET A CA 1
ATOM 549 C C . MET A 1 73 ? -11.352 -20.969 -5.984 1 95.38 73 MET A C 1
ATOM 551 O O . MET A 1 73 ? -11.211 -22.031 -6.605 1 95.38 73 MET A O 1
ATOM 555 N N . LYS A 1 74 ? -11.203 -19.812 -6.527 1 96.56 74 LYS A N 1
ATOM 556 C CA . LYS A 1 74 ? -10.844 -19.672 -7.938 1 96.56 74 LYS A CA 1
ATOM 557 C C . LYS A 1 74 ? -9.469 -20.281 -8.219 1 96.56 74 LYS A C 1
ATOM 559 O O . LYS A 1 74 ? -9.273 -20.922 -9.25 1 96.56 74 LYS A O 1
ATOM 564 N N . MET A 1 75 ? -8.555 -20.031 -7.305 1 95.19 75 MET A N 1
ATOM 565 C CA . MET A 1 75 ? -7.223 -20.594 -7.465 1 95.19 75 MET A CA 1
ATOM 566 C C . MET A 1 75 ? -7.273 -22.125 -7.438 1 95.19 75 MET A C 1
ATOM 568 O O . MET A 1 75 ? -6.656 -22.781 -8.273 1 95.19 75 MET A O 1
ATOM 572 N N . GLY A 1 76 ? -7.992 -22.641 -6.449 1 94.75 76 GLY A N 1
ATOM 573 C CA . GLY A 1 76 ? -8.141 -24.094 -6.391 1 94.75 76 GLY A CA 1
ATOM 574 C C . GLY A 1 76 ? -8.805 -24.672 -7.625 1 94.75 76 GLY A C 1
ATOM 575 O O . GLY A 1 76 ? -8.383 -25.703 -8.133 1 94.75 76 GLY A O 1
ATOM 576 N N . LEU A 1 77 ? -9.75 -24.031 -8.07 1 95.44 77 LEU A N 1
ATOM 577 C CA . LEU A 1 77 ? -10.477 -24.484 -9.258 1 95.44 77 LEU A CA 1
ATOM 578 C C . LEU A 1 77 ? -9.578 -24.453 -10.492 1 95.44 77 LEU A C 1
ATOM 580 O O . LEU A 1 77 ? -9.594 -25.375 -11.297 1 95.44 77 LEU A O 1
ATOM 584 N N . SER A 1 78 ? -8.898 -23.281 -10.695 1 95.44 78 SER A N 1
ATOM 585 C CA . SER A 1 78 ? -8.008 -23.141 -11.844 1 95.44 78 SER A CA 1
ATOM 586 C C . SER A 1 78 ? -6.973 -24.266 -11.875 1 95.44 78 SER A C 1
ATOM 588 O O . SER A 1 78 ? -6.703 -24.828 -12.93 1 95.44 78 SER A O 1
ATOM 590 N N . LEU A 1 79 ? -6.379 -24.641 -10.734 1 94.44 79 LEU A N 1
ATOM 591 C CA . LEU A 1 79 ? -5.359 -25.672 -10.664 1 94.44 79 LEU A CA 1
ATOM 592 C C . LEU A 1 79 ? -5.973 -27.047 -10.93 1 94.44 79 LEU A C 1
ATOM 594 O O . LEU A 1 79 ? -5.34 -27.906 -11.555 1 94.44 79 LEU A O 1
ATOM 598 N N . THR A 1 80 ? -7.18 -27.219 -10.445 1 93.75 80 THR A N 1
ATOM 599 C CA . THR A 1 80 ? -7.863 -28.5 -10.664 1 93.75 80 THR A CA 1
ATOM 600 C C . THR A 1 80 ? -8.188 -28.688 -12.141 1 93.75 80 THR A C 1
ATOM 602 O O . THR A 1 80 ? -8.016 -29.781 -12.68 1 93.75 80 THR A O 1
ATOM 605 N N . VAL A 1 81 ? -8.664 -27.641 -12.789 1 92.38 81 VAL A N 1
ATOM 606 C CA . VAL A 1 81 ? -9.031 -27.719 -14.195 1 92.38 81 VAL A CA 1
ATOM 607 C C . VAL A 1 81 ? -7.789 -28 -15.039 1 92.38 81 VAL A C 1
ATOM 609 O O . VAL A 1 81 ? -7.82 -28.828 -15.953 1 92.38 81 VAL A O 1
ATOM 612 N N . VAL A 1 82 ? -6.723 -27.281 -14.766 1 89.81 82 VAL A N 1
ATOM 613 C CA . VAL A 1 82 ? -5.488 -27.484 -15.516 1 89.81 82 VAL A CA 1
ATOM 614 C C . VAL A 1 82 ? -4.973 -28.906 -15.289 1 89.81 82 VAL A C 1
ATOM 616 O O . VAL A 1 82 ? -4.492 -29.547 -16.219 1 89.81 82 VAL A O 1
ATOM 619 N N . SER A 1 83 ? -5.125 -29.438 -14.031 1 87.19 83 SER A N 1
ATOM 620 C CA . SER A 1 83 ? -4.664 -30.781 -13.711 1 87.19 83 SER A CA 1
ATOM 621 C C . SER A 1 83 ? -5.555 -31.844 -14.359 1 87.19 83 SER A C 1
ATOM 623 O O . SER A 1 83 ? -5.078 -32.906 -14.75 1 87.19 83 SER A O 1
ATOM 625 N N . LEU A 1 84 ? -6.801 -31.547 -14.375 1 85.38 84 LEU A N 1
ATOM 626 C CA . LEU A 1 84 ? -7.742 -32.469 -15.023 1 85.38 84 LEU A CA 1
ATOM 627 C C . LEU A 1 84 ? -7.422 -32.625 -16.5 1 85.38 84 LEU A C 1
ATOM 629 O O . LEU A 1 84 ? -7.465 -33.719 -17.047 1 85.38 84 LEU A O 1
ATOM 633 N N . LEU A 1 85 ? -7.246 -31.516 -17.141 1 77.44 85 LEU A N 1
ATOM 634 C CA . LEU A 1 85 ? -6.922 -31.531 -18.562 1 77.44 85 LEU A CA 1
ATOM 635 C C . LEU A 1 85 ? -5.621 -32.281 -18.797 1 77.44 85 LEU A C 1
ATOM 637 O O . LEU A 1 85 ? -5.457 -32.906 -19.844 1 77.44 85 LEU A O 1
ATOM 641 N N . MET A 1 86 ? -4.758 -32.25 -17.812 1 73.38 86 MET A N 1
ATOM 642 C CA . MET A 1 86 ? -3.475 -32.938 -17.922 1 73.38 86 MET A CA 1
ATOM 643 C C . MET A 1 86 ? -3.627 -34.438 -17.656 1 73.38 86 MET A C 1
ATOM 645 O O . MET A 1 86 ? -2.906 -35.25 -18.219 1 73.38 86 MET A O 1
ATOM 649 N N . LEU A 1 87 ? -4.582 -34.781 -16.703 1 70.25 87 LEU A N 1
ATOM 650 C CA . LEU A 1 87 ? -4.766 -36.188 -16.312 1 70.25 87 LEU A CA 1
ATOM 651 C C . LEU A 1 87 ? -5.609 -36.906 -17.344 1 70.25 87 LEU A C 1
ATOM 653 O O . LEU A 1 87 ? -5.402 -38.094 -17.578 1 70.25 87 LEU A O 1
ATOM 657 N N . PHE A 1 88 ? -6.809 -36.312 -17.672 1 61.28 88 PHE A N 1
ATOM 658 C CA . PHE A 1 88 ? -7.711 -37.031 -18.578 1 61.28 88 PHE A CA 1
ATOM 659 C C . PHE A 1 88 ? -7.113 -37.125 -19.969 1 61.28 88 PHE A C 1
ATOM 661 O O . PHE A 1 88 ? -7.57 -37.938 -20.797 1 61.28 88 PHE A O 1
ATOM 668 N N . LYS A 1 89 ? -6.5 -36.125 -20.297 1 52.31 89 LYS A N 1
ATOM 669 C CA . LYS A 1 89 ? -5.988 -36.344 -21.656 1 52.31 89 LYS A CA 1
ATOM 670 C C . LYS A 1 89 ? -4.914 -37.438 -21.672 1 52.31 89 LYS A C 1
ATOM 672 O O . LYS A 1 89 ? -3.914 -37.344 -20.953 1 52.31 89 LYS A O 1
ATOM 677 N N . GLU A 1 90 ? -5.355 -38.688 -21.844 1 45.47 90 GLU A N 1
ATOM 678 C CA . GLU A 1 90 ? -4.848 -40.062 -21.953 1 45.47 90 GLU A CA 1
ATOM 679 C C . GLU A 1 90 ? -3.32 -40.062 -22 1 45.47 90 GLU A C 1
ATOM 681 O O . GLU A 1 90 ? -2.686 -39.031 -22.156 1 45.47 90 GLU A O 1
ATOM 686 N N . PRO A 1 91 ? -2.781 -41.344 -22.812 1 39.41 91 PRO A N 1
ATOM 687 C CA . PRO A 1 91 ? -1.624 -42.219 -23.062 1 39.41 91 PRO A CA 1
ATOM 688 C C . PRO A 1 91 ? -0.4 -41.438 -23.547 1 39.41 91 PRO A C 1
ATOM 690 O O . PRO A 1 91 ? 0.581 -42.062 -23.984 1 39.41 91 PRO A O 1
ATOM 693 N N . LEU A 1 92 ? -0.563 -40.25 -23.984 1 38.91 92 LEU A N 1
ATOM 694 C CA . LEU A 1 92 ? 0.652 -39.875 -24.719 1 38.91 92 LEU A CA 1
ATOM 695 C C . LEU A 1 92 ? 1.749 -39.438 -23.75 1 38.91 92 LEU A C 1
ATOM 697 O O . LEU A 1 92 ? 1.601 -38.438 -23.062 1 38.91 92 LEU A O 1
ATOM 701 N N . ARG A 1 93 ? 2.361 -40.25 -23.141 1 47.31 93 ARG A N 1
ATOM 702 C CA . ARG A 1 93 ? 3.559 -40.344 -22.312 1 47.31 93 ARG A CA 1
ATOM 703 C C . ARG A 1 93 ? 4.371 -39.062 -22.391 1 47.31 93 ARG A C 1
ATOM 705 O O . ARG A 1 93 ? 4.922 -38.625 -21.375 1 47.31 93 ARG A O 1
ATOM 712 N N . GLY A 1 94 ? 4.445 -38.5 -23.594 1 46 94 GLY A N 1
ATOM 713 C CA . GLY A 1 94 ? 5.398 -37.406 -23.859 1 46 94 GLY A CA 1
ATOM 714 C C . GLY A 1 94 ? 4.91 -36.062 -23.391 1 46 94 GLY A C 1
ATOM 715 O O . GLY A 1 94 ? 5.707 -35.125 -23.203 1 46 94 GLY A O 1
ATOM 716 N N . VAL A 1 95 ? 3.51 -35.906 -23.234 1 49.25 95 VAL A N 1
ATOM 717 C CA . VAL A 1 95 ? 2.896 -34.594 -23.062 1 49.25 95 VAL A CA 1
ATOM 718 C C . VAL A 1 95 ? 2.881 -34.219 -21.578 1 49.25 95 VAL A C 1
ATOM 720 O O . VAL A 1 95 ? 2.869 -33.031 -21.234 1 49.25 95 VAL A O 1
ATOM 723 N N . SER A 1 96 ? 2.977 -35.219 -20.703 1 54.41 96 SER A N 1
ATOM 724 C CA . SER A 1 96 ? 2.887 -35 -19.266 1 54.41 96 SER A CA 1
ATOM 725 C C . SER A 1 96 ? 4.051 -34.156 -18.766 1 54.41 96 SER A C 1
ATOM 727 O O . SER A 1 96 ? 3.889 -33.375 -17.828 1 54.41 96 SER A O 1
ATOM 729 N N . GLN A 1 97 ? 5.094 -34.375 -19.594 1 59.12 97 GLN A N 1
ATOM 730 C CA . GLN A 1 97 ? 6.281 -33.656 -19.156 1 59.12 97 GLN A CA 1
ATOM 731 C C . GLN A 1 97 ? 6.105 -32.156 -19.328 1 59.12 97 GLN A C 1
ATOM 733 O O . GLN A 1 97 ? 6.68 -31.375 -18.578 1 59.12 97 GLN A O 1
ATOM 738 N N . TYR A 1 98 ? 5.109 -31.844 -20.188 1 64.69 98 TYR A N 1
ATOM 739 C CA . TYR A 1 98 ? 5.008 -30.422 -20.5 1 64.69 98 TYR A CA 1
ATOM 740 C C . TYR A 1 98 ? 3.854 -29.781 -19.734 1 64.69 98 TYR A C 1
ATOM 742 O O . TYR A 1 98 ? 3.688 -28.562 -19.75 1 64.69 98 TYR A O 1
ATOM 750 N N . SER A 1 99 ? 3.123 -30.656 -19.047 1 72.69 99 SER A N 1
ATOM 751 C CA . SER A 1 99 ? 1.992 -30.125 -18.297 1 72.69 99 SER A CA 1
ATOM 752 C C . SER A 1 99 ? 2.461 -29.25 -17.141 1 72.69 99 SER A C 1
ATOM 754 O O . SER A 1 99 ? 1.701 -28.422 -16.625 1 72.69 99 SER A O 1
ATOM 756 N N . VAL A 1 100 ? 3.668 -29.391 -16.812 1 78.5 100 VAL A N 1
ATOM 757 C CA . VAL A 1 100 ? 4.277 -28.641 -15.711 1 78.5 100 VAL A CA 1
ATOM 758 C C . VAL A 1 100 ? 4.254 -27.141 -16.031 1 78.5 100 VAL A C 1
ATOM 760 O O . VAL A 1 100 ? 4.07 -26.312 -15.133 1 78.5 100 VAL A O 1
ATOM 763 N N . TRP A 1 101 ? 4.242 -26.766 -17.328 1 84.75 101 TRP A N 1
ATOM 764 C CA . TRP A 1 101 ? 4.316 -25.375 -17.734 1 84.75 101 TRP A CA 1
ATOM 765 C C . TRP A 1 101 ? 2.969 -24.688 -17.547 1 84.75 101 TRP A C 1
ATOM 767 O O . TRP A 1 101 ? 2.908 -23.484 -17.25 1 84.75 101 TRP A O 1
ATOM 777 N N . ALA A 1 102 ? 1.952 -25.453 -17.734 1 89.5 102 ALA A N 1
ATOM 778 C CA . ALA A 1 102 ? 0.625 -24.875 -17.531 1 89.5 102 ALA A CA 1
ATOM 779 C C . ALA A 1 102 ? 0.369 -24.609 -16.047 1 89.5 102 ALA A C 1
ATOM 781 O O . ALA A 1 102 ? -0.173 -23.562 -15.68 1 89.5 102 ALA A O 1
ATOM 782 N N . ILE A 1 103 ? 0.743 -25.562 -15.195 1 90.06 103 ILE A N 1
ATOM 783 C CA . ILE A 1 103 ? 0.554 -25.406 -13.758 1 90.06 103 ILE A CA 1
ATOM 784 C C . ILE A 1 103 ? 1.396 -24.25 -13.242 1 90.06 103 ILE A C 1
ATOM 786 O O . ILE A 1 103 ? 0.917 -23.422 -12.453 1 90.06 103 ILE A O 1
ATOM 790 N N . LEU A 1 104 ? 2.648 -24.203 -13.742 1 89.06 104 LEU A N 1
ATOM 791 C CA . LEU A 1 104 ? 3.551 -23.125 -13.359 1 89.06 104 LEU A CA 1
ATOM 792 C C . LEU A 1 104 ? 2.969 -21.766 -13.742 1 89.06 104 LEU A C 1
ATOM 794 O O . LEU A 1 104 ? 3.051 -20.812 -12.969 1 89.06 104 LEU A O 1
ATOM 798 N N . THR A 1 105 ? 2.387 -21.688 -14.844 1 92.69 105 THR A N 1
ATOM 799 C CA . THR A 1 105 ? 1.829 -20.438 -15.336 1 92.69 105 THR A CA 1
ATOM 800 C C . THR A 1 105 ? 0.63 -20.016 -14.492 1 92.69 105 THR A C 1
ATOM 802 O O . THR A 1 105 ? 0.511 -18.844 -14.117 1 92.69 105 THR A O 1
ATOM 805 N N . VAL A 1 106 ? -0.205 -20.922 -14.164 1 94.19 106 VAL A N 1
ATOM 806 C CA . VAL A 1 106 ? -1.387 -20.594 -13.375 1 94.19 106 VAL A CA 1
ATOM 807 C C . VAL A 1 106 ? -0.963 -20.062 -12.008 1 94.19 106 VAL A C 1
ATOM 809 O O . VAL A 1 106 ? -1.475 -19.047 -11.547 1 94.19 106 VAL A O 1
ATOM 812 N N . VAL A 1 107 ? -0.045 -20.703 -11.375 1 92.75 107 VAL A N 1
ATOM 813 C CA . VAL A 1 107 ? 0.366 -20.359 -10.023 1 92.75 107 VAL A CA 1
ATOM 814 C C . VAL A 1 107 ? 1.048 -18.984 -10.031 1 92.75 107 VAL A C 1
ATOM 816 O O . VAL A 1 107 ? 0.889 -18.203 -9.086 1 92.75 107 VAL A O 1
ATOM 819 N N . LEU A 1 108 ? 1.78 -18.641 -11.125 1 91.5 108 LEU A N 1
ATOM 820 C CA . LEU A 1 108 ? 2.568 -17.422 -11.148 1 91.5 108 LEU A CA 1
ATOM 821 C C . LEU A 1 108 ? 1.743 -16.25 -11.68 1 91.5 108 LEU A C 1
ATOM 823 O O . LEU A 1 108 ? 1.989 -15.094 -11.32 1 91.5 108 LEU A O 1
ATOM 827 N N . VAL A 1 109 ? 0.782 -16.516 -12.438 1 93.69 109 VAL A N 1
ATOM 828 C CA . VAL A 1 109 ? 0.062 -15.453 -13.117 1 93.69 109 VAL A CA 1
ATOM 829 C C . VAL A 1 109 ? -1.216 -15.117 -12.352 1 93.69 109 VAL A C 1
ATOM 831 O O . VAL A 1 109 ? -1.668 -13.969 -12.359 1 93.69 109 VAL A O 1
ATOM 834 N N . PHE A 1 110 ? -1.767 -16.078 -11.695 1 94.19 110 PHE A N 1
ATOM 835 C CA . PHE A 1 110 ? -3.041 -15.875 -11.016 1 94.19 110 PHE A CA 1
ATOM 836 C C . PHE A 1 110 ? -2.865 -15 -9.781 1 94.19 110 PHE A C 1
ATOM 838 O O . PHE A 1 110 ? -2.244 -15.422 -8.805 1 94.19 110 PHE A O 1
ATOM 845 N N . GLU A 1 111 ? -3.357 -13.805 -9.875 1 94.44 111 GLU A N 1
ATOM 846 C CA . GLU A 1 111 ? -3.268 -12.844 -8.781 1 94.44 111 GLU A CA 1
ATOM 847 C C . GLU A 1 111 ? -4.648 -12.516 -8.227 1 94.44 111 GLU A C 1
ATOM 849 O O . GLU A 1 111 ? -5.66 -12.984 -8.742 1 94.44 111 GLU A O 1
ATOM 854 N N . PHE A 1 112 ? -4.637 -11.695 -7.148 1 93.06 112 PHE A N 1
ATOM 855 C CA . PHE A 1 112 ? -5.859 -11.398 -6.41 1 93.06 112 PHE A CA 1
ATOM 856 C C . PHE A 1 112 ? -6.832 -10.602 -7.27 1 93.06 112 PHE A C 1
ATOM 858 O O . PHE A 1 112 ? -8.039 -10.836 -7.23 1 93.06 112 PHE A O 1
ATOM 865 N N . SER A 1 113 ? -6.328 -9.648 -8.047 1 94.56 113 SER A N 1
ATOM 866 C CA . SER A 1 113 ? -7.184 -8.805 -8.875 1 94.56 113 SER A CA 1
ATOM 867 C C . SER A 1 113 ? -7.031 -9.141 -10.359 1 94.56 113 SER A C 1
ATOM 869 O O . SER A 1 113 ? -6.004 -9.688 -10.773 1 94.56 113 SER A O 1
ATOM 871 N N . VAL A 1 114 ? -8.062 -8.859 -11.125 1 94.94 114 VAL A N 1
ATOM 872 C CA . VAL A 1 114 ? -8.07 -9.109 -12.562 1 94.94 114 VAL A CA 1
ATOM 873 C C . VAL A 1 114 ? -6.98 -8.281 -13.234 1 94.94 114 VAL A C 1
ATOM 875 O O . VAL A 1 114 ? -6.285 -8.766 -14.133 1 94.94 114 VAL A O 1
ATOM 878 N N . GLY A 1 115 ? -6.867 -6.996 -12.875 1 94.12 115 GLY A N 1
ATOM 879 C CA . GLY A 1 115 ? -5.84 -6.141 -13.445 1 94.12 115 GLY A CA 1
ATOM 880 C C . GLY A 1 115 ? -4.434 -6.672 -13.234 1 94.12 115 GLY A C 1
ATOM 881 O O . GLY A 1 115 ? -3.598 -6.602 -14.133 1 94.12 115 GLY A O 1
ATOM 882 N N . ALA A 1 116 ? -4.172 -7.16 -11.984 1 94.75 116 ALA A N 1
ATOM 883 C CA . ALA A 1 116 ? -2.863 -7.73 -11.672 1 94.75 116 ALA A CA 1
ATOM 884 C C . ALA A 1 116 ? -2.619 -9.008 -12.469 1 94.75 116 ALA A C 1
ATOM 886 O O . ALA A 1 116 ? -1.505 -9.258 -12.93 1 94.75 116 ALA A O 1
ATOM 887 N N . THR A 1 117 ? -3.611 -9.859 -12.625 1 95.5 117 THR A N 1
ATOM 888 C CA . THR A 1 117 ? -3.51 -11.094 -13.398 1 95.5 117 THR A CA 1
ATOM 889 C C . THR A 1 117 ? -3.252 -10.789 -14.875 1 95.5 117 THR A C 1
ATOM 891 O O . THR A 1 117 ? -2.414 -11.43 -15.508 1 95.5 117 THR A O 1
ATOM 894 N N . LEU A 1 118 ? -3.949 -9.852 -15.383 1 93.94 118 LEU A N 1
ATOM 895 C CA . LEU A 1 118 ? -3.773 -9.445 -16.766 1 93.94 118 LEU A CA 1
ATOM 896 C C . LEU A 1 118 ? -2.379 -8.875 -17 1 93.94 118 LEU A C 1
ATOM 898 O O . LEU A 1 118 ? -1.744 -9.172 -18.016 1 93.94 118 LEU A O 1
ATOM 902 N N . SER A 1 119 ? -2.002 -8.055 -16.094 1 94.25 119 SER A N 1
ATOM 903 C CA . SER A 1 119 ? -0.664 -7.48 -16.203 1 94.25 119 SER A CA 1
ATOM 904 C C . SER A 1 119 ? 0.406 -8.57 -16.219 1 94.25 119 SER A C 1
ATOM 906 O O . SER A 1 119 ? 1.271 -8.586 -17.094 1 94.25 119 SER A O 1
ATOM 908 N N . LYS A 1 120 ? 0.387 -9.539 -15.336 1 94.38 120 LYS A N 1
ATOM 909 C CA . LYS A 1 120 ? 1.367 -10.625 -15.266 1 94.38 120 LYS A CA 1
ATOM 910 C C . LYS A 1 120 ? 1.24 -11.562 -16.453 1 94.38 120 LYS A C 1
ATOM 912 O O . LYS A 1 120 ? 2.238 -12.109 -16.938 1 94.38 120 LYS A O 1
ATOM 917 N N . GLY A 1 121 ? -0.075 -11.781 -16.891 1 93.12 121 GLY A N 1
ATOM 918 C CA . GLY A 1 121 ? -0.298 -12.625 -18.062 1 93.12 121 GLY A CA 1
ATOM 919 C C . GLY A 1 121 ? 0.295 -12.055 -19.328 1 93.12 121 GLY A C 1
ATOM 920 O O . GLY A 1 121 ? 0.938 -12.773 -20.094 1 93.12 121 GLY A O 1
ATOM 921 N N . ILE A 1 122 ? 0.137 -10.812 -19.531 1 92.69 122 ILE A N 1
ATOM 922 C CA . ILE A 1 122 ? 0.666 -10.156 -20.719 1 92.69 122 ILE A CA 1
ATOM 923 C C . ILE A 1 122 ? 2.191 -10.109 -20.641 1 92.69 122 ILE A C 1
ATOM 925 O O . ILE A 1 122 ? 2.873 -10.328 -21.656 1 92.69 122 ILE A O 1
ATOM 929 N N . ASN A 1 123 ? 2.672 -9.773 -19.484 1 93.44 123 ASN A N 1
ATOM 930 C CA . ASN A 1 123 ? 4.117 -9.805 -19.297 1 93.44 123 ASN A CA 1
ATOM 931 C C . ASN A 1 123 ? 4.699 -11.18 -19.609 1 93.44 123 ASN A C 1
ATOM 933 O O . ASN A 1 123 ? 5.746 -11.281 -20.25 1 93.44 123 ASN A O 1
ATOM 937 N N . ARG A 1 124 ? 4.043 -12.18 -19.172 1 91.69 124 ARG A N 1
ATOM 938 C CA . ARG A 1 124 ? 4.508 -13.539 -19.422 1 91.69 124 ARG A CA 1
ATOM 939 C C . ARG A 1 124 ? 4.445 -13.883 -20.906 1 91.69 124 ARG A C 1
ATOM 941 O O . ARG A 1 124 ? 5.359 -14.508 -21.438 1 91.69 124 ARG A O 1
ATOM 948 N N . ALA A 1 125 ? 3.344 -13.492 -21.516 1 89.81 125 ALA A N 1
ATOM 949 C CA . ALA A 1 125 ? 3.176 -13.781 -22.938 1 89.81 125 ALA A CA 1
ATOM 950 C C . ALA A 1 125 ? 4.273 -13.109 -23.766 1 89.81 125 ALA A C 1
ATOM 952 O O . ALA A 1 125 ? 4.918 -13.758 -24.594 1 89.81 125 ALA A O 1
ATOM 953 N N . ILE A 1 126 ? 4.52 -11.859 -23.531 1 91.75 126 ILE A N 1
ATOM 954 C CA . ILE A 1 126 ? 5.523 -11.102 -24.266 1 91.75 126 ILE A CA 1
ATOM 955 C C . ILE A 1 126 ? 6.914 -11.656 -23.969 1 91.75 126 ILE A C 1
ATOM 957 O O . ILE A 1 126 ? 7.73 -11.836 -24.875 1 91.75 126 ILE A O 1
ATOM 961 N N . GLY A 1 127 ? 7.117 -11.914 -22.719 1 93.12 127 GLY A N 1
ATOM 962 C CA . GLY A 1 127 ? 8.406 -12.469 -22.328 1 93.12 127 GLY A CA 1
ATOM 963 C C . GLY A 1 127 ? 8.68 -13.828 -22.938 1 93.12 127 GLY A C 1
ATOM 964 O O . GLY A 1 127 ? 9.773 -14.078 -23.438 1 93.12 127 GLY A O 1
ATOM 965 N N . THR A 1 128 ? 7.703 -14.656 -22.953 1 92 128 THR A N 1
ATOM 966 C CA . THR A 1 128 ? 7.867 -16.016 -23.453 1 92 128 THR A CA 1
ATOM 967 C C . THR A 1 128 ? 8.008 -16.016 -24.969 1 92 128 THR A C 1
ATOM 969 O O . THR A 1 128 ? 8.844 -16.719 -25.531 1 92 128 THR A O 1
ATOM 972 N N . LEU A 1 129 ? 7.184 -15.258 -25.609 1 90.62 129 LEU A N 1
ATOM 973 C CA . LEU A 1 129 ? 7.227 -15.203 -27.078 1 90.62 129 LEU A CA 1
ATOM 974 C C . LEU A 1 129 ? 8.555 -14.648 -27.562 1 90.62 129 LEU A C 1
ATOM 976 O O . LEU A 1 129 ? 9.156 -15.18 -28.5 1 90.62 129 LEU A O 1
ATOM 980 N N . SER A 1 130 ? 9.023 -13.578 -26.969 1 93.44 130 SER A N 1
ATOM 981 C CA . SER A 1 130 ? 10.305 -12.984 -27.344 1 93.44 130 SER A CA 1
ATOM 982 C C . SER A 1 130 ? 11.461 -13.93 -27.031 1 93.44 130 SER A C 1
ATOM 984 O O . SER A 1 130 ? 12.391 -14.078 -27.828 1 93.44 130 SER A O 1
ATOM 986 N N . ALA A 1 131 ? 11.367 -14.586 -25.891 1 92.94 131 ALA A N 1
ATOM 987 C CA . ALA A 1 131 ? 12.406 -15.539 -25.5 1 92.94 131 ALA A CA 1
ATOM 988 C C . ALA A 1 131 ? 12.453 -16.719 -26.469 1 92.94 131 ALA A C 1
ATOM 990 O O . ALA A 1 131 ? 13.531 -17.156 -26.859 1 92.94 131 ALA A O 1
ATOM 991 N N . GLY A 1 132 ? 11.273 -17.25 -26.75 1 87.44 132 GLY A N 1
ATOM 992 C CA . GLY A 1 132 ? 11.211 -18.359 -27.688 1 87.44 132 GLY A CA 1
ATOM 993 C C . GLY A 1 132 ? 11.805 -18.031 -29.047 1 87.44 132 GLY A C 1
ATOM 994 O O . GLY A 1 132 ? 12.578 -18.828 -29.594 1 87.44 132 GLY A O 1
ATOM 995 N N . ALA A 1 133 ? 11.469 -16.922 -29.531 1 88.88 133 ALA A N 1
ATOM 996 C CA . ALA A 1 133 ? 11.961 -16.516 -30.844 1 88.88 133 ALA A CA 1
ATOM 997 C C . ALA A 1 133 ? 13.477 -16.359 -30.828 1 88.88 133 ALA A C 1
ATOM 999 O O . ALA A 1 133 ? 14.164 -16.875 -31.719 1 88.88 133 ALA A O 1
ATOM 1000 N N . ILE A 1 134 ? 14.008 -15.648 -29.859 1 91.69 134 ILE A N 1
ATOM 1001 C CA . ILE A 1 134 ? 15.438 -15.375 -29.797 1 91.69 134 ILE A CA 1
ATOM 1002 C C . ILE A 1 134 ? 16.203 -16.672 -29.484 1 91.69 134 ILE A C 1
ATOM 1004 O O . ILE A 1 134 ? 17.266 -16.922 -30.047 1 91.69 134 ILE A O 1
ATOM 1008 N N . ALA A 1 135 ? 15.648 -17.453 -28.594 1 90.19 135 ALA A N 1
ATOM 1009 C CA . ALA A 1 135 ? 16.297 -18.703 -28.219 1 90.19 135 ALA A CA 1
ATOM 1010 C C . ALA A 1 135 ? 16.391 -19.672 -29.391 1 90.19 135 ALA A C 1
ATOM 1012 O O . ALA A 1 135 ? 17.391 -20.344 -29.578 1 90.19 135 ALA A O 1
ATOM 1013 N N . LEU A 1 136 ? 15.328 -19.766 -30.172 1 84.69 136 LEU A N 1
ATOM 1014 C CA . LEU A 1 136 ? 15.328 -20.625 -31.344 1 84.69 136 LEU A CA 1
ATOM 1015 C C . LEU A 1 136 ? 16.359 -20.141 -32.375 1 84.69 136 LEU A C 1
ATOM 1017 O O . LEU A 1 136 ? 17.016 -20.953 -33.031 1 84.69 136 LEU A O 1
ATOM 1021 N N . GLY A 1 137 ? 16.422 -18.828 -32.531 1 86.5 137 GLY A N 1
ATOM 1022 C CA . GLY A 1 137 ? 17.422 -18.266 -33.406 1 86.5 137 GLY A CA 1
ATOM 1023 C C . GLY A 1 137 ? 18.844 -18.609 -33 1 86.5 137 GLY A C 1
ATOM 1024 O O . GLY A 1 137 ? 19.672 -18.984 -33.812 1 86.5 137 GLY A O 1
ATOM 1025 N N . ILE A 1 138 ? 19.109 -18.5 -31.75 1 88.69 138 ILE A N 1
ATOM 1026 C CA . ILE A 1 138 ? 20.438 -18.766 -31.219 1 88.69 138 ILE A CA 1
ATOM 1027 C C . ILE A 1 138 ? 20.719 -20.266 -31.266 1 88.69 138 ILE A C 1
ATOM 1029 O O . ILE A 1 138 ? 21.844 -20.688 -31.516 1 88.69 138 ILE A O 1
ATOM 1033 N N . ALA A 1 139 ? 19.734 -21.047 -30.984 1 83.81 139 ALA A N 1
ATOM 1034 C CA . ALA A 1 139 ? 19.891 -22.5 -31.047 1 83.81 139 ALA A CA 1
ATOM 1035 C C . ALA A 1 139 ? 20.281 -22.953 -32.438 1 83.81 139 ALA A C 1
ATOM 1037 O O . ALA A 1 139 ? 21.125 -23.844 -32.594 1 83.81 139 ALA A O 1
ATOM 1038 N N . GLU A 1 140 ? 19.672 -22.406 -33.438 1 83.69 140 GLU A N 1
ATOM 1039 C CA . GLU A 1 140 ? 20.016 -22.734 -34.812 1 83.69 140 GLU A CA 1
ATOM 1040 C C . GLU A 1 140 ? 21.453 -22.359 -35.125 1 83.69 140 GLU A C 1
ATOM 1042 O O . GLU A 1 140 ? 22.156 -23.078 -35.844 1 83.69 140 GLU A O 1
ATOM 1047 N N . LEU A 1 141 ? 21.812 -21.203 -34.594 1 83.94 141 LEU A N 1
ATOM 1048 C CA . LEU A 1 141 ? 23.172 -20.75 -34.812 1 83.94 141 LEU A CA 1
ATOM 1049 C C . LEU A 1 141 ? 24.172 -21.656 -34.062 1 83.94 141 LEU A C 1
ATOM 1051 O O . LEU A 1 141 ? 25.281 -21.875 -34.562 1 83.94 141 LEU A O 1
ATOM 1055 N N . SER A 1 142 ? 23.781 -22.172 -32.969 1 83.56 142 SER A N 1
ATOM 1056 C CA . SER A 1 142 ? 24.656 -23.031 -32.188 1 83.56 142 SER A CA 1
ATOM 1057 C C . SER A 1 142 ? 24.844 -24.391 -32.844 1 83.56 142 SER A C 1
ATOM 1059 O O . SER A 1 142 ? 25.922 -25 -32.75 1 83.56 142 SER A O 1
ATOM 1061 N N . ILE A 1 143 ? 23.875 -24.875 -33.5 1 79.62 143 ILE A N 1
ATOM 1062 C CA . ILE A 1 143 ? 23.969 -26.156 -34.188 1 79.62 143 ILE A CA 1
ATOM 1063 C C . ILE A 1 143 ? 24.969 -26.047 -35.344 1 79.62 143 ILE A C 1
ATOM 1065 O O . ILE A 1 143 ? 25.734 -26.969 -35.594 1 79.62 143 ILE A O 1
ATOM 1069 N N . LYS A 1 144 ? 24.938 -24.938 -35.906 1 83.44 144 LYS A N 1
ATOM 1070 C CA . LYS A 1 144 ? 25.828 -24.703 -37.031 1 83.44 144 LYS A CA 1
ATOM 1071 C C . LYS A 1 144 ? 27.281 -24.641 -36.562 1 83.44 144 LYS A C 1
ATOM 1073 O O . LYS A 1 144 ? 28.203 -24.875 -37.344 1 83.44 144 LYS A O 1
ATOM 1078 N N . SER A 1 145 ? 27.391 -24.391 -35.312 1 81.81 145 SER A N 1
ATOM 1079 C CA . SER A 1 145 ? 28.75 -24.281 -34.781 1 81.81 145 SER A CA 1
ATOM 1080 C C . SER A 1 145 ? 29.344 -25.656 -34.469 1 81.81 145 SER A C 1
ATOM 1082 O O . SER A 1 145 ? 30.531 -25.781 -34.188 1 81.81 145 SER A O 1
ATOM 1084 N N . GLY A 1 146 ? 28.656 -26.688 -34.625 1 79.06 146 GLY A N 1
ATOM 1085 C CA . GLY A 1 146 ? 29.141 -28.062 -34.531 1 79.06 146 GLY A CA 1
ATOM 1086 C C . GLY A 1 146 ? 29.641 -28.422 -33.125 1 79.06 146 GLY A C 1
ATOM 1087 O O . GLY A 1 146 ? 28.875 -28.422 -32.156 1 79.06 146 GLY A O 1
ATOM 1088 N N . GLU A 1 147 ? 31.031 -28.453 -32.969 1 79.12 147 GLU A N 1
ATOM 1089 C CA . GLU A 1 147 ? 31.688 -28.891 -31.75 1 79.12 147 GLU A CA 1
ATOM 1090 C C . GLU A 1 147 ? 31.594 -27.844 -30.672 1 79.12 147 GLU A C 1
ATOM 1092 O O . GLU A 1 147 ? 31.703 -28.156 -29.469 1 79.12 147 GLU A O 1
ATOM 1097 N N . TYR A 1 148 ? 31.328 -26.641 -31 1 83.06 148 TYR A N 1
ATOM 1098 C CA . TYR A 1 148 ? 31.312 -25.547 -30.031 1 83.06 148 TYR A CA 1
ATOM 1099 C C . TYR A 1 148 ? 29.891 -25.172 -29.641 1 83.06 148 TYR A C 1
ATOM 1101 O O . TYR A 1 148 ? 29.625 -24.078 -29.156 1 83.06 148 TYR A O 1
ATOM 1109 N N . GLU A 1 149 ? 29.016 -26.062 -29.906 1 83.75 149 GLU A N 1
ATOM 1110 C CA . GLU A 1 149 ? 27.609 -25.797 -29.641 1 83.75 149 GLU A CA 1
ATOM 1111 C C . GLU A 1 149 ? 27.375 -25.438 -28.172 1 83.75 149 GLU A C 1
ATOM 1113 O O . GLU A 1 149 ? 26.703 -24.453 -27.875 1 83.75 149 GLU A O 1
ATOM 1118 N N . GLU A 1 150 ? 28 -26.188 -27.25 1 83.75 150 GLU A N 1
ATOM 1119 C CA . GLU A 1 150 ? 27.781 -25.984 -25.828 1 83.75 150 GLU A CA 1
ATOM 1120 C C . GLU A 1 150 ? 28.359 -24.656 -25.359 1 83.75 150 GLU A C 1
ATOM 1122 O O . GLU A 1 150 ? 27.766 -23.984 -24.516 1 83.75 150 GLU A O 1
ATOM 1127 N N . ILE A 1 151 ? 29.438 -24.266 -25.922 1 87.88 151 ILE A N 1
ATOM 1128 C CA . ILE A 1 151 ? 30.078 -23.016 -25.516 1 87.88 151 ILE A CA 1
ATOM 1129 C C . ILE A 1 151 ? 29.25 -21.828 -26.016 1 87.88 151 ILE A C 1
ATOM 1131 O O . ILE A 1 151 ? 29.141 -20.812 -25.312 1 87.88 151 ILE A O 1
ATOM 1135 N N . VAL A 1 152 ? 28.75 -21.953 -27.219 1 88.69 152 VAL A N 1
ATOM 1136 C CA . VAL A 1 152 ? 27.938 -20.875 -27.766 1 88.69 152 VAL A CA 1
ATOM 1137 C C . VAL A 1 152 ? 26.672 -20.703 -26.906 1 88.69 152 VAL A C 1
ATOM 1139 O O . VAL A 1 152 ? 26.25 -19.578 -26.656 1 88.69 152 VAL A O 1
ATOM 1142 N N . ILE A 1 153 ? 26.125 -21.797 -26.5 1 88.31 153 ILE A N 1
ATOM 1143 C CA . ILE A 1 153 ? 24.922 -21.75 -25.656 1 88.31 153 ILE A CA 1
ATOM 1144 C C . ILE A 1 153 ? 25.25 -21.078 -24.328 1 88.31 153 ILE A C 1
ATOM 1146 O O . ILE A 1 153 ? 24.5 -20.188 -23.875 1 88.31 153 ILE A O 1
ATOM 1150 N N . LEU A 1 154 ? 26.359 -21.438 -23.734 1 91.44 154 LEU A N 1
ATOM 1151 C CA . LEU A 1 154 ? 26.75 -20.891 -22.438 1 91.44 154 LEU A CA 1
ATOM 1152 C C . LEU A 1 154 ? 27.031 -19.391 -22.531 1 91.44 154 LEU A C 1
ATOM 1154 O O . LEU A 1 154 ? 26.609 -18.625 -21.672 1 91.44 154 LEU A O 1
ATOM 1158 N N . ILE A 1 155 ? 27.625 -18.969 -23.562 1 93.56 155 ILE A N 1
ATOM 1159 C CA . ILE A 1 155 ? 27.938 -17.562 -23.75 1 93.56 155 ILE A CA 1
ATOM 1160 C C . ILE A 1 155 ? 26.641 -16.781 -24 1 93.56 155 ILE A C 1
ATOM 1162 O O . ILE A 1 155 ? 26.484 -15.656 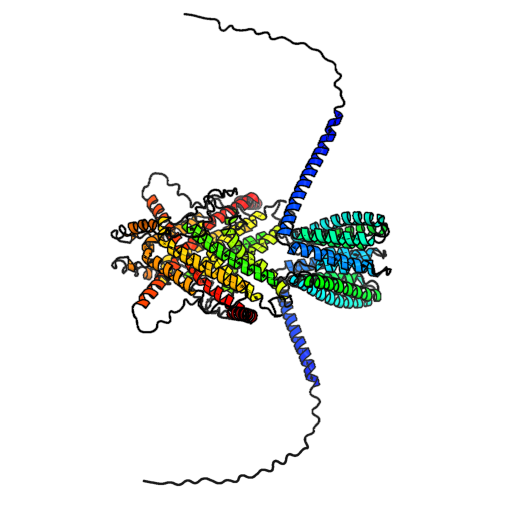-23.516 1 93.56 155 ILE A O 1
ATOM 1166 N N . SER A 1 156 ? 25.797 -17.359 -24.797 1 94.19 156 SER A N 1
ATOM 1167 C CA . SER A 1 156 ? 24.531 -16.703 -25.078 1 94.19 156 SER A CA 1
ATOM 1168 C C . SER A 1 156 ? 23.703 -16.547 -23.812 1 94.19 156 SER A C 1
ATOM 1170 O O . SER A 1 156 ? 23.031 -15.523 -23.625 1 94.19 156 SER A O 1
ATOM 1172 N N . ILE A 1 157 ? 23.734 -17.531 -22.906 1 94 157 ILE A N 1
ATOM 1173 C CA . ILE A 1 157 ? 23 -17.453 -21.656 1 94 157 ILE A CA 1
ATOM 1174 C C . ILE A 1 157 ? 23.578 -16.359 -20.766 1 94 157 ILE A C 1
ATOM 1176 O O . ILE A 1 157 ? 22.844 -15.586 -20.156 1 94 157 ILE A O 1
ATOM 1180 N N . PHE A 1 158 ? 24.828 -16.219 -20.766 1 96.12 158 PHE A N 1
ATOM 1181 C CA . PHE A 1 158 ? 25.469 -15.188 -19.969 1 96.12 158 PHE A CA 1
ATOM 1182 C C . PHE A 1 158 ? 25.109 -13.805 -20.484 1 96.12 158 PHE A C 1
ATOM 1184 O O . PHE A 1 158 ? 24.719 -12.93 -19.703 1 96.12 158 PHE A O 1
ATOM 1191 N N . ILE A 1 159 ? 25.203 -13.609 -21.734 1 96 159 ILE A N 1
ATOM 1192 C CA . ILE A 1 159 ? 24.969 -12.297 -22.328 1 96 159 ILE A CA 1
ATOM 1193 C C . ILE A 1 159 ? 23.5 -11.914 -22.156 1 96 159 ILE A C 1
ATOM 1195 O O . ILE A 1 159 ? 23.188 -10.781 -21.766 1 96 159 ILE A O 1
ATOM 1199 N N . THR A 1 160 ? 22.656 -12.797 -22.469 1 95 160 THR A N 1
ATOM 1200 C CA . THR A 1 160 ? 21.234 -12.516 -22.344 1 95 160 THR A CA 1
ATOM 1201 C C . THR A 1 160 ? 20.844 -12.32 -20.891 1 95 160 THR A C 1
ATOM 1203 O O . THR A 1 160 ? 20 -11.484 -20.578 1 95 160 THR A O 1
ATOM 1206 N N . GLY A 1 161 ? 21.406 -13.195 -20.031 1 94.5 161 GLY A N 1
ATOM 1207 C CA . GLY A 1 161 ? 21.172 -13.016 -18.609 1 94.5 161 GLY A CA 1
ATOM 1208 C C . GLY A 1 161 ? 21.641 -11.664 -18.094 1 94.5 161 GLY A C 1
ATOM 1209 O O . GLY A 1 161 ? 20.938 -11.016 -17.312 1 94.5 161 GLY A O 1
ATOM 1210 N N . PHE A 1 162 ? 22.781 -11.25 -18.578 1 95 162 PHE A N 1
ATOM 1211 C CA . PHE A 1 162 ? 23.328 -9.961 -18.188 1 95 162 PHE A CA 1
ATOM 1212 C C . PHE A 1 162 ? 22.453 -8.82 -18.703 1 95 162 PHE A C 1
ATOM 1214 O O . PHE A 1 162 ? 22.047 -7.957 -17.922 1 95 162 PHE A O 1
ATOM 1221 N N . ILE A 1 163 ? 22.062 -8.844 -19.891 1 93.81 163 ILE A N 1
ATOM 1222 C CA . ILE A 1 163 ? 21.328 -7.754 -20.531 1 93.81 163 ILE A CA 1
ATOM 1223 C C . ILE A 1 163 ? 19.922 -7.684 -19.953 1 93.81 163 ILE A C 1
ATOM 1225 O O . ILE A 1 163 ? 19.422 -6.602 -19.625 1 93.81 163 ILE A O 1
ATOM 1229 N N . SER A 1 164 ? 19.312 -8.781 -19.844 1 94.5 164 SER A N 1
ATOM 1230 C CA . SER A 1 164 ? 17.938 -8.812 -19.359 1 94.5 164 SER A CA 1
ATOM 1231 C C . SER A 1 164 ? 17.859 -8.344 -17.906 1 94.5 164 SER A C 1
ATOM 1233 O O . SER A 1 164 ? 16.969 -7.57 -17.547 1 94.5 164 SER A O 1
ATOM 1235 N N . SER A 1 165 ? 18.797 -8.789 -17.109 1 94.19 165 SER A N 1
ATOM 1236 C CA . SER A 1 165 ? 18.781 -8.406 -15.703 1 94.19 165 SER A CA 1
ATOM 1237 C C . SER A 1 165 ? 19.141 -6.938 -15.523 1 94.19 165 SER A C 1
ATOM 1239 O O . SER A 1 165 ? 18.656 -6.285 -14.602 1 94.19 165 SER A O 1
ATOM 1241 N N . TYR A 1 166 ? 20 -6.418 -16.375 1 93.12 166 TYR A N 1
ATOM 1242 C CA . TYR A 1 166 ? 20.375 -5.008 -16.312 1 93.12 166 TYR A CA 1
ATOM 1243 C C . TYR A 1 166 ? 19.203 -4.121 -16.75 1 93.12 166 TYR A C 1
ATOM 1245 O O . TYR A 1 166 ? 18.922 -3.109 -16.109 1 93.12 166 TYR A O 1
ATOM 1253 N N . CYS A 1 167 ? 18.5 -4.504 -17.75 1 91.44 167 CYS A N 1
ATOM 1254 C CA . CYS A 1 167 ? 17.391 -3.729 -18.297 1 91.44 167 CYS A CA 1
ATOM 1255 C C . CYS A 1 167 ? 16.219 -3.734 -17.328 1 91.44 167 CYS A C 1
ATOM 1257 O O . CYS A 1 167 ? 15.461 -2.758 -17.25 1 91.44 167 CYS A O 1
ATOM 1259 N N . LYS A 1 168 ? 16.109 -4.777 -16.656 1 92.06 168 LYS A N 1
ATOM 1260 C CA . LYS A 1 168 ? 14.984 -4.922 -15.734 1 92.06 168 LYS A CA 1
ATOM 1261 C C . LYS A 1 168 ? 15.07 -3.898 -14.602 1 92.06 168 LYS A C 1
ATOM 1263 O O . LYS A 1 168 ? 14.055 -3.561 -13.992 1 92.06 168 LYS A O 1
ATOM 1268 N N . LEU A 1 169 ? 16.266 -3.383 -14.328 1 91.12 169 LEU A N 1
ATOM 1269 C CA . LEU A 1 169 ? 16.469 -2.486 -13.195 1 91.12 169 LEU A CA 1
ATOM 1270 C C . LEU A 1 169 ? 16.188 -1.042 -13.586 1 91.12 169 LEU A C 1
ATOM 1272 O O . LEU A 1 169 ? 16.156 -0.155 -12.727 1 91.12 169 LEU A O 1
ATOM 1276 N N . TYR A 1 170 ? 15.914 -0.729 -14.812 1 89.06 170 TYR A N 1
ATOM 1277 C CA . TYR A 1 170 ? 15.555 0.614 -15.25 1 89.06 170 TYR A CA 1
ATOM 1278 C C . TYR A 1 170 ? 14.188 1.02 -14.695 1 89.06 170 TYR A C 1
ATOM 1280 O O . TYR A 1 170 ? 13.219 0.265 -14.797 1 89.06 170 TYR A O 1
ATOM 1288 N N . PRO A 1 171 ? 14.016 2.113 -14.086 1 83.75 171 PRO A N 1
ATOM 1289 C CA . PRO A 1 171 ? 12.812 2.521 -13.352 1 83.75 171 PRO A CA 1
ATOM 1290 C C . PRO A 1 171 ? 11.57 2.57 -14.242 1 83.75 171 PRO A C 1
ATOM 1292 O O . PRO A 1 171 ? 10.469 2.271 -13.781 1 83.75 171 PRO A O 1
ATOM 1295 N N . ARG A 1 172 ? 11.688 2.92 -15.492 1 83.25 172 ARG A N 1
ATOM 1296 C CA . ARG A 1 172 ? 10.531 3.039 -16.375 1 83.25 172 ARG A CA 1
ATOM 1297 C C . ARG A 1 172 ? 9.961 1.665 -16.719 1 83.25 172 ARG A C 1
ATOM 1299 O O . ARG A 1 172 ? 8.797 1.546 -17.094 1 83.25 172 ARG A O 1
ATOM 1306 N N . VAL A 1 173 ? 10.766 0.668 -16.531 1 87.94 173 VAL A N 1
ATOM 1307 C CA . VAL A 1 173 ? 10.352 -0.672 -16.922 1 87.94 173 VAL A CA 1
ATOM 1308 C C . VAL A 1 173 ? 9.977 -1.486 -15.688 1 87.94 173 VAL A C 1
ATOM 1310 O O . VAL A 1 173 ? 9.742 -2.693 -15.781 1 87.94 173 VAL A O 1
ATOM 1313 N N . LYS A 1 174 ? 9.734 -0.883 -14.633 1 85.94 174 LYS A N 1
ATOM 1314 C CA . LYS A 1 174 ? 9.43 -1.55 -13.367 1 85.94 174 LYS A CA 1
ATOM 1315 C C . LYS A 1 174 ? 8.141 -2.357 -13.461 1 85.94 174 LYS A C 1
ATOM 1317 O O . LYS A 1 174 ? 8.078 -3.492 -12.984 1 85.94 174 LYS A O 1
ATOM 1322 N N . PRO A 1 175 ? 7.223 -1.79 -14.18 1 86.38 175 PRO A N 1
ATOM 1323 C CA . PRO A 1 175 ? 5.992 -2.578 -14.273 1 86.38 175 PRO A CA 1
ATOM 1324 C C . PRO A 1 175 ? 6.156 -3.83 -15.133 1 86.38 175 PRO A C 1
ATOM 1326 O O . PRO A 1 175 ? 5.332 -4.742 -15.062 1 86.38 175 PRO A O 1
ATOM 1329 N N . TYR A 1 176 ? 7.207 -3.918 -15.852 1 91.38 176 TYR A N 1
ATOM 1330 C CA . TYR A 1 176 ? 7.43 -5.047 -16.75 1 91.38 176 TYR A CA 1
ATOM 1331 C C . TYR A 1 176 ? 8.523 -5.961 -16.203 1 91.38 176 TYR A C 1
ATOM 1333 O O . TYR A 1 176 ? 9.07 -6.785 -16.953 1 91.38 176 TYR A O 1
ATOM 1341 N N . GLU A 1 177 ? 8.828 -5.812 -15.086 1 92.38 177 GLU A N 1
ATOM 1342 C CA . GLU A 1 177 ? 9.891 -6.594 -14.461 1 92.38 177 GLU A CA 1
ATOM 1343 C C . GLU A 1 177 ? 9.594 -8.094 -14.547 1 92.38 177 GLU A C 1
ATOM 1345 O O . GLU A 1 177 ? 10.508 -8.891 -14.781 1 92.38 177 GLU A O 1
ATOM 1350 N N . TYR A 1 178 ? 8.375 -8.469 -14.344 1 91.75 178 TYR A N 1
ATOM 1351 C CA . TYR A 1 178 ? 7.992 -9.875 -14.422 1 91.75 178 TYR A CA 1
ATOM 1352 C C . TYR A 1 178 ? 8.266 -10.438 -15.812 1 91.75 178 TYR A C 1
ATOM 1354 O O . TYR A 1 178 ? 8.688 -11.594 -15.945 1 91.75 178 TYR A O 1
ATOM 1362 N N . GLY A 1 179 ? 7.98 -9.641 -16.797 1 93.69 179 GLY A N 1
ATOM 1363 C CA . GLY A 1 179 ? 8.234 -10.07 -18.172 1 93.69 179 GLY A CA 1
ATOM 1364 C C . GLY A 1 179 ? 9.695 -10.391 -18.438 1 93.69 179 GLY A C 1
ATOM 1365 O O . GLY A 1 179 ? 10 -11.367 -19.125 1 93.69 179 GLY A O 1
ATOM 1366 N N . PHE A 1 180 ? 10.578 -9.633 -17.906 1 94.56 180 PHE A N 1
ATOM 1367 C CA . PHE A 1 180 ? 12.008 -9.859 -18.094 1 94.56 180 PHE A CA 1
ATOM 1368 C C . PHE A 1 180 ? 12.445 -11.133 -17.375 1 94.56 180 PHE A C 1
ATOM 1370 O O . PHE A 1 180 ? 13.305 -11.867 -17.859 1 94.56 180 PHE A O 1
ATOM 1377 N N . ARG A 1 181 ? 11.82 -11.391 -16.234 1 93.44 181 ARG A N 1
ATOM 1378 C CA . ARG A 1 181 ? 12.148 -12.602 -15.492 1 93.44 181 ARG A CA 1
ATOM 1379 C C . ARG A 1 181 ? 11.711 -13.852 -16.25 1 93.44 181 ARG A C 1
ATOM 1381 O O . ARG A 1 181 ? 12.445 -14.836 -16.312 1 93.44 181 ARG A O 1
ATOM 1388 N N . VAL A 1 182 ? 10.547 -13.766 -16.766 1 92.56 182 VAL A N 1
ATOM 1389 C CA . VAL A 1 182 ? 10.016 -14.891 -17.516 1 92.56 182 VAL A CA 1
ATOM 1390 C C . VAL A 1 182 ? 10.812 -15.07 -18.812 1 92.56 182 VAL A C 1
ATOM 1392 O O . VAL A 1 182 ? 11.031 -16.203 -19.266 1 92.56 182 VAL A O 1
ATOM 1395 N N . PHE A 1 183 ? 11.172 -13.984 -19.438 1 94.38 183 PHE A N 1
ATOM 1396 C CA . PHE A 1 183 ? 12.016 -14.031 -20.625 1 94.38 183 PHE A CA 1
ATOM 1397 C C . PHE A 1 183 ? 13.289 -14.82 -20.359 1 94.38 183 PHE A C 1
ATOM 1399 O O . PHE A 1 183 ? 13.648 -15.711 -21.125 1 94.38 183 PHE A O 1
ATOM 1406 N N . LEU A 1 184 ? 13.906 -14.453 -19.297 1 94 184 LEU A N 1
ATOM 1407 C CA . LEU A 1 184 ? 15.156 -15.102 -18.953 1 94 184 LEU A CA 1
ATOM 1408 C C . LEU A 1 184 ? 14.938 -16.578 -18.672 1 94 184 LEU A C 1
ATOM 1410 O O . LEU A 1 184 ? 15.734 -17.422 -19.094 1 94 184 LEU A O 1
ATOM 1414 N N . LEU A 1 185 ? 13.906 -16.906 -17.953 1 90.75 185 LEU A N 1
ATOM 1415 C CA . LEU A 1 185 ? 13.57 -18.281 -17.609 1 90.75 185 LEU A CA 1
ATOM 1416 C C . LEU A 1 185 ? 13.344 -19.125 -18.875 1 90.75 185 LEU A C 1
ATOM 1418 O O . LEU A 1 185 ? 13.953 -20.172 -19.031 1 90.75 185 LEU A O 1
ATOM 1422 N N . THR A 1 186 ? 12.5 -18.625 -19.719 1 89.56 186 THR A N 1
ATOM 1423 C CA . THR A 1 186 ? 12.141 -19.344 -20.938 1 89.56 186 THR A CA 1
ATOM 1424 C C . THR A 1 186 ? 13.344 -19.469 -21.875 1 89.56 186 THR A C 1
ATOM 1426 O O . THR A 1 186 ? 13.562 -20.516 -22.484 1 89.56 186 THR A O 1
ATOM 1429 N N . PHE A 1 187 ? 14.117 -18.422 -21.953 1 91 187 PHE A N 1
ATOM 1430 C CA . PHE A 1 187 ? 15.305 -18.406 -22.797 1 91 187 PHE A CA 1
ATOM 1431 C C . PHE A 1 187 ? 16.266 -19.516 -22.391 1 91 187 PHE A C 1
ATOM 1433 O O . PHE A 1 187 ? 16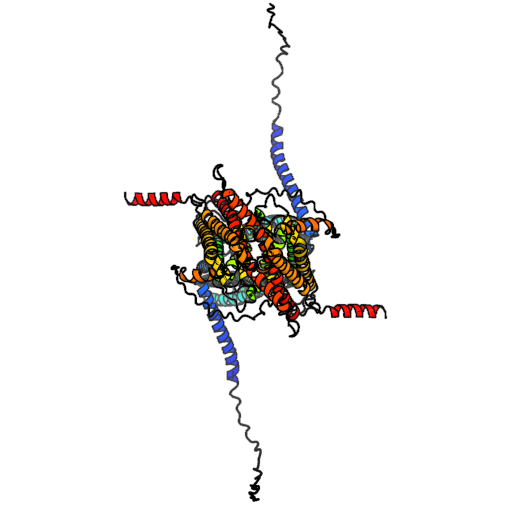.734 -20.281 -23.234 1 91 187 PHE A O 1
ATOM 1440 N N . CYS A 1 188 ? 16.516 -19.609 -21.141 1 88.69 188 CYS A N 1
ATOM 1441 C CA . CYS A 1 188 ? 17.469 -20.594 -20.625 1 88.69 188 CYS A CA 1
ATOM 1442 C C . CYS A 1 188 ? 16.922 -22 -20.812 1 88.69 188 CYS A C 1
ATOM 1444 O O . CYS A 1 188 ? 17.656 -22.906 -21.219 1 88.69 188 CYS A O 1
ATOM 1446 N N . ILE A 1 189 ? 15.695 -22.188 -20.531 1 81.62 189 ILE A N 1
ATOM 1447 C CA . ILE A 1 189 ? 15.094 -23.516 -20.594 1 81.62 189 ILE A CA 1
ATOM 1448 C C . ILE A 1 189 ? 15.07 -24 -22.031 1 81.62 189 ILE A C 1
ATOM 1450 O O . ILE A 1 189 ? 15.367 -25.172 -22.312 1 81.62 189 ILE A O 1
ATOM 1454 N N . VAL A 1 190 ? 14.703 -23.156 -22.938 1 81.38 190 VAL A N 1
ATOM 1455 C CA . VAL A 1 190 ? 14.625 -23.531 -24.344 1 81.38 190 VAL A CA 1
ATOM 1456 C C . VAL A 1 190 ? 16.016 -23.859 -24.875 1 81.38 190 VAL A C 1
ATOM 1458 O O . VAL A 1 190 ? 16.188 -24.844 -25.625 1 81.38 190 VAL A O 1
ATOM 1461 N N . LEU A 1 191 ? 16.984 -23.141 -24.531 1 83.06 191 LEU A N 1
ATOM 1462 C CA . LEU A 1 191 ? 18.344 -23.328 -25.047 1 83.06 191 LEU A CA 1
ATOM 1463 C C . LEU A 1 191 ? 18.969 -24.594 -24.453 1 83.06 191 LEU A C 1
ATOM 1465 O O . LEU A 1 191 ? 19.703 -25.312 -25.156 1 83.06 191 LEU A O 1
ATOM 1469 N N . VAL A 1 192 ? 18.766 -24.828 -23.219 1 79.12 192 VAL A N 1
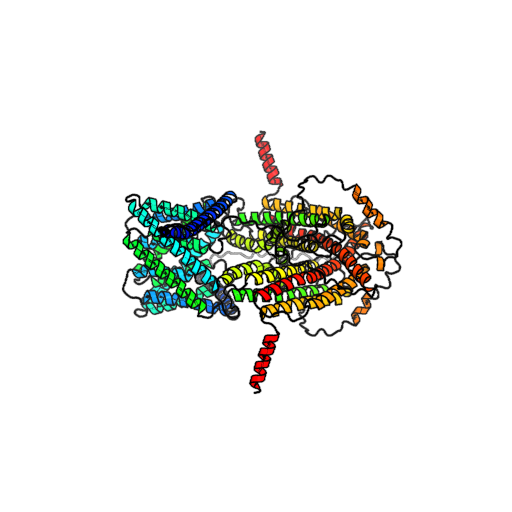ATOM 1470 C CA . VAL A 1 192 ? 19.406 -25.938 -22.547 1 79.12 192 VAL A CA 1
ATOM 1471 C C . VAL A 1 192 ? 18.703 -27.25 -22.906 1 79.12 192 VAL A C 1
ATOM 1473 O O . VAL A 1 192 ? 19.344 -28.312 -22.969 1 79.12 192 VAL A O 1
ATOM 1476 N N . SER A 1 193 ? 17.438 -27.234 -22.984 1 71.31 193 SER A N 1
ATOM 1477 C CA . SER A 1 193 ? 16.688 -28.453 -23.312 1 71.31 193 SER A CA 1
ATOM 1478 C C . SER A 1 193 ? 16.922 -28.875 -24.766 1 71.31 193 SER A C 1
ATOM 1480 O O . SER A 1 193 ? 16.641 -30.016 -25.125 1 71.31 193 SER A O 1
ATOM 1482 N N . GLY A 1 194 ? 17.406 -28.062 -25.719 1 60.69 194 GLY A N 1
ATOM 1483 C CA . GLY A 1 194 ? 17.484 -28.344 -27.141 1 60.69 194 GLY A CA 1
ATOM 1484 C C . GLY A 1 194 ? 18.703 -29.156 -27.531 1 60.69 194 GLY A C 1
ATOM 1485 O O . GLY A 1 194 ? 19.766 -28.594 -27.797 1 60.69 194 GLY A O 1
ATOM 1486 N N . ASN A 1 195 ? 18.906 -30.469 -27.125 1 55.16 195 ASN A N 1
ATOM 1487 C CA . ASN A 1 195 ? 20.031 -31.234 -27.672 1 55.16 195 ASN A CA 1
ATOM 1488 C C . ASN A 1 195 ? 19.812 -31.562 -29.141 1 55.16 195 ASN A C 1
ATOM 1490 O O . ASN A 1 195 ? 20.781 -31.703 -29.891 1 55.16 195 ASN A O 1
ATOM 1494 N N . ASN A 1 196 ? 18.562 -32.031 -29.547 1 54.19 196 ASN A N 1
ATOM 1495 C CA . ASN A 1 196 ? 18.328 -32.312 -30.953 1 54.19 196 ASN A CA 1
ATOM 1496 C C . ASN A 1 196 ? 17.344 -31.328 -31.578 1 54.19 196 ASN A C 1
ATOM 1498 O O . ASN A 1 196 ? 16.344 -30.969 -30.953 1 54.19 196 ASN A O 1
ATOM 1502 N N . SER A 1 197 ? 17.781 -30.578 -32.75 1 53.16 197 SER A N 1
ATOM 1503 C CA . SER A 1 197 ? 17.125 -29.453 -33.438 1 53.16 197 SER A CA 1
ATOM 1504 C C . SER A 1 197 ? 15.617 -29.656 -33.5 1 53.16 197 SER A C 1
ATOM 1506 O O . SER A 1 197 ? 14.852 -28.766 -33.125 1 53.16 197 SER A O 1
ATOM 1508 N N . ARG A 1 198 ? 15.117 -30.859 -34.156 1 53.69 198 ARG A N 1
ATOM 1509 C CA . ARG A 1 198 ? 13.695 -31.047 -34.406 1 53.69 198 ARG A CA 1
ATOM 1510 C C . ARG A 1 198 ? 12.914 -31.172 -33.094 1 53.69 198 ARG A C 1
ATOM 1512 O O . ARG A 1 198 ? 11.805 -30.641 -32.969 1 53.69 198 ARG A O 1
ATOM 1519 N N . ASN A 1 199 ? 13.562 -31.656 -32.188 1 61.59 199 ASN A N 1
ATOM 1520 C CA . ASN A 1 199 ? 12.898 -31.891 -30.906 1 61.59 199 ASN A CA 1
ATOM 1521 C C . ASN A 1 199 ? 12.82 -30.609 -30.078 1 61.59 199 ASN A C 1
ATOM 1523 O O . ASN A 1 199 ? 11.875 -30.422 -29.312 1 61.59 199 ASN A O 1
ATOM 1527 N N . PHE A 1 200 ? 13.523 -29.672 -30.703 1 66.31 200 PHE A N 1
ATOM 1528 C CA . PHE A 1 200 ? 13.578 -28.391 -30.016 1 66.31 200 PHE A CA 1
ATOM 1529 C C . PHE A 1 200 ? 12.344 -27.547 -30.328 1 66.31 200 PHE A C 1
ATOM 1531 O O . PHE A 1 200 ? 11.703 -27 -29.422 1 66.31 200 PHE A O 1
ATOM 1538 N N . ILE A 1 201 ? 12.133 -27.516 -31.562 1 71.5 201 ILE A N 1
ATOM 1539 C CA . ILE A 1 201 ? 11.039 -26.656 -32 1 71.5 201 ILE A CA 1
ATOM 1540 C C . ILE A 1 201 ? 9.711 -27.203 -31.484 1 71.5 201 ILE A C 1
ATOM 1542 O O . ILE A 1 201 ? 8.859 -26.453 -31.016 1 71.5 201 ILE A O 1
ATOM 1546 N N . HIS A 1 202 ? 9.68 -28.547 -31.547 1 73.75 202 HIS A N 1
ATOM 1547 C CA . HIS A 1 202 ? 8.445 -29.172 -31.078 1 73.75 202 HIS A CA 1
ATOM 1548 C C . HIS A 1 202 ? 8.258 -28.938 -29.578 1 73.75 202 HIS A C 1
ATOM 1550 O O . HIS A 1 202 ? 7.152 -28.609 -29.125 1 73.75 202 HIS A O 1
ATOM 1556 N N . THR A 1 203 ? 9.273 -29.062 -28.844 1 70.25 203 THR A N 1
ATOM 1557 C CA . THR A 1 203 ? 9.203 -28.859 -27.406 1 70.25 203 THR A CA 1
ATOM 1558 C C . THR A 1 203 ? 8.898 -27.391 -27.078 1 70.25 203 THR A C 1
ATOM 1560 O O . THR A 1 203 ? 8.102 -27.109 -26.172 1 70.25 203 THR A O 1
ATOM 1563 N N . ALA A 1 204 ? 9.5 -26.516 -27.797 1 72.62 204 ALA A N 1
ATOM 1564 C CA . ALA A 1 204 ? 9.289 -25.078 -27.562 1 72.62 204 ALA A CA 1
ATOM 1565 C C . ALA A 1 204 ? 7.852 -24.688 -27.875 1 72.62 204 ALA A C 1
ATOM 1567 O O . ALA A 1 204 ? 7.25 -23.891 -27.141 1 72.62 204 ALA A O 1
ATOM 1568 N N . VAL A 1 205 ? 7.348 -25.203 -28.906 1 77.94 205 VAL A N 1
ATOM 1569 C CA . VAL A 1 205 ? 5.996 -24.859 -29.312 1 77.94 205 VAL A CA 1
ATOM 1570 C C . VAL A 1 205 ? 4.98 -25.406 -28.312 1 77.94 205 VAL A C 1
ATOM 1572 O O . VAL A 1 205 ? 4.02 -24.719 -27.969 1 77.94 205 VAL A O 1
ATOM 1575 N N . PHE A 1 206 ? 5.203 -26.594 -27.875 1 77.88 206 PHE A N 1
ATOM 1576 C CA . PHE A 1 206 ? 4.281 -27.172 -26.906 1 77.88 206 PHE A CA 1
ATOM 1577 C C . PHE A 1 206 ? 4.359 -26.438 -25.578 1 77.88 206 PHE A C 1
ATOM 1579 O O . PHE A 1 206 ? 3.348 -26.281 -24.891 1 77.88 206 PHE A O 1
ATOM 1586 N N . ARG A 1 207 ? 5.465 -26.031 -25.172 1 75.19 207 ARG A N 1
ATOM 1587 C CA . ARG A 1 207 ? 5.621 -25.219 -23.953 1 75.19 207 ARG A CA 1
ATOM 1588 C C . ARG A 1 207 ? 4.848 -23.922 -24.062 1 75.19 207 ARG A C 1
ATOM 1590 O O . ARG A 1 207 ? 4.152 -23.516 -23.125 1 75.19 207 ARG A O 1
ATOM 1597 N N . LEU A 1 208 ? 5.027 -23.344 -25.203 1 81.88 208 LEU A N 1
ATOM 1598 C CA . LEU A 1 208 ? 4.344 -22.078 -25.422 1 81.88 208 LEU A CA 1
ATOM 1599 C C . LEU A 1 208 ? 2.83 -22.266 -25.391 1 81.88 208 LEU A C 1
ATOM 1601 O O . LEU A 1 208 ? 2.107 -21.438 -24.828 1 81.88 208 LEU A O 1
ATOM 1605 N N . LEU A 1 209 ? 2.414 -23.312 -26.016 1 84.44 209 LEU A N 1
ATOM 1606 C CA . LEU A 1 209 ? 0.979 -23.578 -26.062 1 84.44 209 LEU A CA 1
ATOM 1607 C C . LEU A 1 209 ? 0.428 -23.844 -24.656 1 84.44 209 LEU A C 1
ATOM 1609 O O . LEU A 1 209 ? -0.67 -23.391 -24.328 1 84.44 209 LEU A O 1
ATOM 1613 N N . HIS A 1 210 ? 1.19 -24.578 -23.859 1 86.12 210 HIS A N 1
ATOM 1614 C CA . HIS A 1 210 ? 0.744 -24.859 -22.5 1 86.12 210 HIS A CA 1
ATOM 1615 C C . HIS A 1 210 ? 0.759 -23.594 -21.641 1 86.12 210 HIS A C 1
ATOM 1617 O O . HIS A 1 210 ? -0.084 -23.438 -20.766 1 86.12 210 HIS A O 1
ATOM 1623 N N . ILE A 1 211 ? 1.685 -22.75 -21.844 1 87.31 211 ILE A N 1
ATOM 1624 C CA . ILE A 1 211 ? 1.751 -21.5 -21.109 1 87.31 211 ILE A CA 1
ATOM 1625 C C . ILE A 1 211 ? 0.545 -20.625 -21.469 1 87.31 211 ILE A C 1
ATOM 1627 O O . ILE A 1 211 ? -0.109 -20.078 -20.578 1 87.31 211 ILE A O 1
ATOM 1631 N N . PHE A 1 212 ? 0.273 -20.609 -22.797 1 88.88 212 PHE A N 1
ATOM 1632 C CA . PHE A 1 212 ? -0.866 -19.812 -23.234 1 88.88 212 PHE A CA 1
ATOM 1633 C C . PHE A 1 212 ? -2.17 -20.391 -22.703 1 88.88 212 PHE A C 1
ATOM 1635 O O . PHE A 1 212 ? -3.094 -19.641 -22.359 1 88.88 212 PHE A O 1
ATOM 1642 N N . PHE A 1 213 ? -2.174 -21.594 -22.641 1 89.69 213 PHE A N 1
ATOM 1643 C CA . PHE A 1 213 ? -3.359 -22.234 -22.094 1 89.69 213 PHE A CA 1
ATOM 1644 C C . PHE A 1 213 ? -3.512 -21.906 -20.609 1 89.69 213 PHE A C 1
ATOM 1646 O O . PHE A 1 213 ? -4.605 -21.578 -20.156 1 89.69 213 PHE A O 1
ATOM 1653 N N . GLY A 1 214 ? -2.475 -22.125 -19.812 1 91.25 214 GLY A N 1
ATOM 1654 C CA . GLY A 1 214 ? -2.525 -21.797 -18.391 1 91.25 214 GLY A CA 1
ATOM 1655 C C . GLY A 1 214 ? -2.906 -20.344 -18.141 1 91.25 214 GLY A C 1
ATOM 1656 O O . GLY A 1 214 ? -3.736 -20.062 -17.281 1 91.25 214 GLY A O 1
ATOM 1657 N N . ALA A 1 215 ? -2.285 -19.391 -18.859 1 92.25 215 ALA A N 1
ATOM 1658 C CA . ALA A 1 215 ? -2.572 -17.953 -18.703 1 92.25 215 ALA A CA 1
ATOM 1659 C C . ALA A 1 215 ? -4.012 -17.641 -19.109 1 92.25 215 ALA A C 1
ATOM 1661 O O . ALA A 1 215 ? -4.695 -16.875 -18.438 1 92.25 215 ALA A O 1
ATOM 1662 N N . GLY A 1 216 ? -4.453 -18.234 -20.25 1 93.38 216 GLY A N 1
ATOM 1663 C CA . GLY A 1 216 ? -5.816 -18.031 -20.703 1 93.38 216 GLY A CA 1
ATOM 1664 C C . GLY A 1 216 ? -6.859 -18.531 -19.719 1 93.38 216 GLY A C 1
ATOM 1665 O O . GLY A 1 216 ? -7.852 -17.844 -19.469 1 93.38 216 GLY A O 1
ATOM 1666 N N . LEU A 1 217 ? -6.609 -19.672 -19.219 1 93.69 217 LEU A N 1
ATOM 1667 C CA . LEU A 1 217 ? -7.527 -20.25 -18.234 1 93.69 217 LEU A CA 1
ATOM 1668 C C . LEU A 1 217 ? -7.594 -19.375 -16.984 1 93.69 217 LEU A C 1
ATOM 1670 O O . LEU A 1 217 ? -8.672 -19.172 -16.422 1 93.69 217 LEU A O 1
ATOM 1674 N N . SER A 1 218 ? -6.414 -18.953 -16.484 1 94.31 218 SER A N 1
ATOM 1675 C CA . SER A 1 218 ? -6.371 -18.078 -15.312 1 94.31 218 SER A CA 1
ATOM 1676 C C . SER A 1 218 ? -7.168 -16.797 -15.547 1 94.31 218 SER A C 1
ATOM 1678 O O . SER A 1 218 ? -7.883 -16.328 -14.664 1 94.31 218 SER A O 1
ATOM 1680 N N . MET A 1 219 ? -7.023 -16.234 -16.734 1 93.75 219 MET A N 1
ATOM 1681 C CA . MET A 1 219 ? -7.734 -15.008 -17.062 1 93.75 219 MET A CA 1
ATOM 1682 C C . MET A 1 219 ? -9.234 -15.242 -17.141 1 93.75 219 MET A C 1
ATOM 1684 O O . MET A 1 219 ? -10.023 -14.445 -16.625 1 93.75 219 MET A O 1
ATOM 1688 N N . ILE A 1 220 ? -9.641 -16.328 -17.688 1 94.88 220 ILE A N 1
ATOM 1689 C CA . ILE A 1 220 ? -11.055 -16.641 -17.875 1 94.88 220 ILE A CA 1
ATOM 1690 C C . ILE A 1 220 ? -11.711 -16.859 -16.516 1 94.88 220 ILE A C 1
ATOM 1692 O O . ILE A 1 220 ? -12.773 -16.297 -16.234 1 94.88 220 ILE A O 1
ATOM 1696 N N . ILE A 1 221 ? -11.086 -17.578 -15.688 1 95.19 221 ILE A N 1
ATOM 1697 C CA . ILE A 1 221 ? -11.648 -17.875 -14.375 1 95.19 221 ILE A CA 1
ATOM 1698 C C . ILE A 1 221 ? -11.68 -16.609 -13.531 1 95.19 221 ILE A C 1
ATOM 1700 O O . ILE A 1 221 ? -12.656 -16.359 -12.812 1 95.19 221 ILE A O 1
ATOM 1704 N N . ASN A 1 222 ? -10.648 -15.852 -13.648 1 94 222 ASN A N 1
ATOM 1705 C CA . ASN A 1 222 ? -10.57 -14.633 -12.844 1 94 222 ASN A CA 1
ATOM 1706 C C . ASN A 1 222 ? -11.609 -13.609 -13.273 1 94 222 ASN A C 1
ATOM 1708 O O . ASN A 1 222 ? -12.141 -12.867 -12.438 1 94 222 ASN A O 1
ATOM 1712 N N . ILE A 1 223 ? -11.969 -13.469 -14.539 1 91.62 223 ILE A N 1
ATOM 1713 C CA . ILE A 1 223 ? -12.891 -12.469 -15.07 1 91.62 223 ILE A CA 1
ATOM 1714 C C . ILE A 1 223 ? -14.328 -12.977 -14.961 1 91.62 223 ILE A C 1
ATOM 1716 O O . ILE A 1 223 ? -15.25 -12.211 -14.672 1 91.62 223 ILE A O 1
ATOM 1720 N N . CYS A 1 224 ? -14.516 -14.312 -15.086 1 92.94 224 CYS A N 1
ATOM 1721 C CA . CYS A 1 224 ? -15.867 -14.844 -15.211 1 92.94 224 CYS A CA 1
ATOM 1722 C C . CYS A 1 224 ? -16.438 -15.195 -13.836 1 92.94 224 CYS A C 1
ATOM 1724 O O . CYS A 1 224 ? -17.656 -15.195 -13.648 1 92.94 224 CYS A O 1
ATOM 1726 N N . ILE A 1 225 ? -15.555 -15.5 -12.93 1 94.12 225 ILE A N 1
ATOM 1727 C CA . ILE A 1 225 ? -16.047 -15.898 -11.617 1 94.12 225 ILE A CA 1
ATOM 1728 C C . ILE A 1 225 ? -15.781 -14.781 -10.609 1 94.12 225 ILE A C 1
ATOM 1730 O O . ILE A 1 225 ? -14.672 -14.672 -10.07 1 94.12 225 ILE A O 1
ATOM 1734 N N . TYR A 1 226 ? -16.734 -14.094 -10.172 1 92.19 226 TYR A N 1
ATOM 1735 C CA . TYR A 1 226 ? -16.688 -13.031 -9.172 1 92.19 226 TYR A CA 1
ATOM 1736 C C . TYR A 1 226 ? -15.406 -12.203 -9.312 1 92.19 226 TYR A C 1
ATOM 1738 O O . TYR A 1 226 ? -14.555 -12.219 -8.422 1 92.19 226 TYR A O 1
ATOM 1746 N N . PRO A 1 227 ? -15.336 -11.422 -10.328 1 93.31 227 PRO A N 1
ATOM 1747 C CA . PRO A 1 227 ? -14.117 -10.648 -10.602 1 93.31 227 PRO A CA 1
ATOM 1748 C C . PRO A 1 227 ? -13.852 -9.578 -9.539 1 93.31 227 PRO A C 1
ATOM 1750 O O . PRO A 1 227 ? -14.797 -8.961 -9.039 1 93.31 227 PRO A O 1
ATOM 1753 N N . ILE A 1 228 ? -12.648 -9.469 -9.102 1 94 228 ILE A N 1
ATOM 1754 C CA . ILE A 1 228 ? -12.164 -8.391 -8.242 1 94 228 ILE A CA 1
ATOM 1755 C C . ILE A 1 228 ? -11.344 -7.398 -9.07 1 94 228 ILE A C 1
ATOM 1757 O O . ILE A 1 228 ? -10.305 -7.758 -9.633 1 94 228 ILE A O 1
ATOM 1761 N N . TRP A 1 229 ? -11.766 -6.18 -9.164 1 93.62 229 TRP A N 1
ATOM 1762 C CA . TRP A 1 229 ? -11.148 -5.176 -10.023 1 93.62 229 TRP A CA 1
ATOM 1763 C C . TRP A 1 229 ? -10.273 -4.227 -9.219 1 93.62 229 TRP A C 1
ATOM 1765 O O . TRP A 1 229 ? -10.695 -3.711 -8.18 1 93.62 229 TRP A O 1
ATOM 1775 N N . SER A 1 230 ? -9.078 -3.996 -9.641 1 94.62 230 SER A N 1
ATOM 1776 C CA . SER A 1 230 ? -8.164 -3.057 -8.992 1 94.62 230 SER A CA 1
ATOM 1777 C C . SER A 1 230 ? -8.672 -1.624 -9.109 1 94.62 230 SER A C 1
ATOM 1779 O O . SER A 1 230 ? -8.445 -0.804 -8.219 1 94.62 230 SER A O 1
ATOM 1781 N N . GLY A 1 231 ? -9.273 -1.36 -10.219 1 94.31 231 GLY A N 1
ATOM 1782 C CA . GLY A 1 231 ? -9.844 -0.032 -10.383 1 94.31 231 GLY A CA 1
ATOM 1783 C C . GLY A 1 231 ? -10.906 0.293 -9.352 1 94.31 231 GLY A C 1
ATOM 1784 O O . GLY A 1 231 ? -10.953 1.408 -8.828 1 94.31 231 GLY A O 1
ATOM 1785 N N . GLU A 1 232 ? -11.719 -0.6 -9.133 1 94.31 232 GLU A N 1
ATOM 1786 C CA . GLU A 1 232 ? -12.75 -0.43 -8.117 1 94.31 232 GLU A CA 1
ATOM 1787 C C . GLU A 1 232 ? -12.133 -0.275 -6.727 1 94.31 232 GLU A C 1
ATOM 1789 O O . GLU A 1 232 ? -12.648 0.463 -5.891 1 94.31 232 GLU A O 1
ATOM 1794 N N . ASP A 1 233 ? -11.148 -1.049 -6.488 1 94.69 233 ASP A N 1
ATOM 1795 C CA . ASP A 1 233 ? -10.453 -0.929 -5.211 1 94.69 233 ASP A CA 1
ATOM 1796 C C . ASP A 1 233 ? -9.82 0.452 -5.059 1 94.69 233 ASP A C 1
ATOM 1798 O O . ASP A 1 233 ? -9.773 1.002 -3.957 1 94.69 233 ASP A O 1
ATOM 1802 N N . LEU A 1 234 ? -9.18 0.979 -6.164 1 96.12 234 LEU A N 1
ATOM 1803 C CA . LEU A 1 234 ? -8.625 2.328 -6.148 1 96.12 234 LEU A CA 1
ATOM 1804 C C . LEU A 1 234 ? -9.711 3.355 -5.844 1 96.12 234 LEU A C 1
ATOM 1806 O O . LEU A 1 234 ? -9.5 4.27 -5.039 1 96.12 234 LEU A O 1
ATOM 1810 N N . HIS A 1 235 ? -10.906 3.219 -6.43 1 95.69 235 HIS A N 1
ATOM 1811 C CA . HIS A 1 235 ? -12.062 4.074 -6.195 1 95.69 235 HIS A CA 1
ATOM 1812 C C . HIS A 1 235 ? -12.492 4.031 -4.734 1 95.69 235 HIS A C 1
ATOM 1814 O O . HIS A 1 235 ? -12.688 5.078 -4.109 1 95.69 235 HIS A O 1
ATOM 1820 N N . LYS A 1 236 ? -12.578 2.885 -4.223 1 95.38 236 LYS A N 1
ATOM 1821 C CA . LYS A 1 236 ? -12.992 2.707 -2.832 1 95.38 236 LYS A CA 1
ATOM 1822 C C . LYS A 1 236 ? -11.953 3.273 -1.871 1 95.38 236 LYS A C 1
ATOM 1824 O O . LYS A 1 236 ? -12.297 3.803 -0.813 1 95.38 236 LYS A O 1
ATOM 1829 N N . LEU A 1 237 ? -10.719 3.047 -2.252 1 96.75 237 LEU A N 1
ATOM 1830 C CA . LEU A 1 237 ? -9.641 3.566 -1.417 1 96.75 237 LEU A CA 1
ATOM 1831 C C . LEU A 1 237 ? -9.703 5.086 -1.334 1 96.75 237 LEU A C 1
ATOM 1833 O O . LEU A 1 237 ? -9.516 5.664 -0.259 1 96.75 237 LEU A O 1
ATOM 1837 N N . VAL A 1 238 ? -9.906 5.746 -2.426 1 97.12 238 VAL A N 1
ATOM 1838 C CA . VAL A 1 238 ? -10.008 7.199 -2.463 1 97.12 238 VAL A CA 1
ATOM 1839 C C . VAL A 1 238 ? -11.188 7.66 -1.609 1 97.12 238 VAL A C 1
ATOM 1841 O O . VAL A 1 238 ? -11.07 8.625 -0.846 1 97.12 238 VAL A O 1
ATOM 1844 N N . VAL A 1 239 ? -12.32 7.008 -1.724 1 97.38 239 VAL A N 1
ATOM 1845 C CA . VAL A 1 239 ? -13.508 7.34 -0.953 1 97.38 239 VAL A CA 1
ATOM 1846 C C . VAL A 1 239 ? -13.227 7.16 0.538 1 97.38 239 VAL A C 1
ATOM 1848 O O . VAL A 1 239 ? -13.602 8.008 1.353 1 97.38 239 VAL A O 1
ATOM 1851 N N . LYS A 1 240 ? -12.609 6.09 0.859 1 96.69 240 LYS A N 1
ATOM 1852 C CA . LYS A 1 240 ? -12.242 5.828 2.25 1 96.69 240 LYS A CA 1
ATOM 1853 C C . LYS A 1 240 ? -11.336 6.922 2.795 1 96.69 240 LYS A C 1
ATOM 1855 O O . LYS A 1 240 ? -11.469 7.328 3.951 1 96.69 240 LYS A O 1
ATOM 1860 N N . ASN A 1 241 ? -10.336 7.355 1.98 1 97.19 241 ASN A N 1
ATOM 1861 C CA . ASN A 1 241 ? -9.43 8.422 2.393 1 97.19 241 ASN A CA 1
ATOM 1862 C C . ASN A 1 241 ? -10.188 9.711 2.701 1 97.19 241 ASN A C 1
ATOM 1864 O O . ASN A 1 241 ? -9.828 10.445 3.623 1 97.19 241 ASN A O 1
ATOM 1868 N N . PHE A 1 242 ? -11.25 9.992 1.915 1 98.12 242 PHE A N 1
ATOM 1869 C CA . PHE A 1 242 ? -12.078 11.164 2.182 1 98.12 242 PHE A CA 1
ATOM 1870 C C . PHE A 1 242 ? -12.766 11.047 3.535 1 98.12 242 PHE A C 1
ATOM 1872 O O . PHE A 1 242 ? -12.789 12.008 4.312 1 98.12 242 PHE A O 1
ATOM 1879 N N . LYS A 1 243 ? -13.305 9.945 3.762 1 97.19 243 LYS A N 1
ATOM 1880 C CA . LYS A 1 243 ? -14.008 9.711 5.02 1 97.19 243 LYS A CA 1
ATOM 1881 C C . LYS A 1 243 ? -13.055 9.805 6.207 1 97.19 243 LYS A C 1
ATOM 1883 O O . LYS A 1 243 ? -13.391 10.398 7.234 1 97.19 243 LYS A O 1
ATOM 1888 N N . ASN A 1 244 ? -11.891 9.195 6.055 1 96.81 244 ASN A N 1
ATOM 1889 C CA . ASN A 1 244 ? -10.898 9.234 7.121 1 96.81 244 ASN A CA 1
ATOM 1890 C C . ASN A 1 244 ? -10.398 10.656 7.367 1 96.81 244 ASN A C 1
ATOM 1892 O O . ASN A 1 244 ? -10.18 11.047 8.516 1 96.81 244 ASN A O 1
ATOM 1896 N N . ALA A 1 245 ? -10.125 11.422 6.293 1 96.88 245 ALA A N 1
ATOM 1897 C CA . ALA A 1 245 ? -9.68 12.805 6.43 1 96.88 245 ALA A CA 1
ATOM 1898 C C . ALA A 1 245 ? -10.727 13.648 7.141 1 96.88 245 ALA A C 1
ATOM 1900 O O . ALA A 1 245 ? -10.391 14.484 7.984 1 96.88 245 ALA A O 1
ATOM 1901 N N . ALA A 1 246 ? -12.031 13.414 6.805 1 97.5 246 ALA A N 1
ATOM 1902 C CA . ALA A 1 246 ? -13.117 14.164 7.438 1 97.5 246 ALA A CA 1
ATOM 1903 C C . ALA A 1 246 ? -13.234 13.82 8.922 1 97.5 246 ALA A C 1
ATOM 1905 O O . ALA A 1 246 ? -13.367 14.711 9.766 1 97.5 246 ALA A O 1
ATOM 1906 N N . SER A 1 247 ? -13.133 12.562 9.188 1 96.19 247 SER A N 1
ATOM 1907 C CA . SER A 1 247 ? -13.227 12.117 10.57 1 96.19 247 SER A CA 1
ATOM 1908 C C . SER A 1 247 ? -12.047 12.633 11.391 1 96.19 247 SER A C 1
ATOM 1910 O O . SER A 1 247 ? -12.203 12.961 12.57 1 96.19 247 SER A O 1
ATOM 1912 N N . SER A 1 248 ? -10.898 12.617 10.828 1 96 248 SER A N 1
ATOM 1913 C CA . SER A 1 248 ? -9.711 13.102 11.531 1 96 248 SER A CA 1
ATOM 1914 C C . SER A 1 248 ? -9.805 14.602 11.797 1 96 248 SER A C 1
ATOM 1916 O O . SER A 1 248 ? -9.359 15.07 12.844 1 96 248 SER A O 1
ATOM 1918 N N . LEU A 1 249 ? -10.297 15.375 10.836 1 96.56 249 LEU A N 1
ATOM 1919 C CA . LEU A 1 249 ? -10.469 16.812 11.031 1 96.56 249 LEU A CA 1
ATOM 1920 C C . LEU A 1 249 ? -11.438 17.094 12.172 1 96.56 249 LEU A C 1
ATOM 1922 O O . LEU A 1 249 ? -11.141 17.906 13.055 1 96.56 249 LEU A O 1
ATOM 1926 N N . GLU A 1 250 ? -12.539 16.438 12.148 1 95.12 250 GLU A N 1
ATOM 1927 C CA . GLU A 1 250 ? -13.531 16.594 13.203 1 95.12 250 GLU A CA 1
ATOM 1928 C C . GLU A 1 250 ? -12.977 16.188 14.562 1 95.12 250 GLU A C 1
ATOM 1930 O O . GLU A 1 250 ? -13.211 16.859 15.57 1 95.12 250 GLU A O 1
ATOM 1935 N N . GLY A 1 251 ? -12.305 15.055 14.547 1 92.62 251 GLY A N 1
ATOM 1936 C CA . GLY A 1 251 ? -11.695 14.594 15.781 1 92.62 251 GLY A CA 1
ATOM 1937 C C . GLY A 1 251 ? -10.648 15.555 16.328 1 92.62 251 GLY A C 1
ATOM 1938 O O . GLY A 1 251 ? -10.547 15.742 17.547 1 92.62 251 GLY A O 1
ATOM 1939 N N . CYS A 1 252 ? -9.883 16.156 15.523 1 92.75 252 CYS A N 1
ATOM 1940 C CA . CYS A 1 252 ? -8.844 17.094 15.93 1 92.75 252 CYS A CA 1
ATOM 1941 C C . CYS A 1 252 ? -9.445 18.359 16.516 1 92.75 252 CYS A C 1
ATOM 1943 O O . CYS A 1 252 ? -9.008 18.844 17.562 1 92.75 252 CYS A O 1
ATOM 1945 N N . VAL A 1 253 ? -10.461 18.922 15.828 1 94.12 253 VAL A N 1
ATOM 1946 C CA . VAL A 1 253 ? -11.094 20.172 16.266 1 94.12 253 VAL A CA 1
ATOM 1947 C C . VAL A 1 253 ? -11.844 19.938 17.578 1 94.12 253 VAL A C 1
ATOM 1949 O O . VAL A 1 253 ? -11.711 20.719 18.516 1 94.12 253 VAL A O 1
ATOM 1952 N N . ASN A 1 254 ? -12.531 18.828 17.641 1 92.06 254 ASN A N 1
ATOM 1953 C CA . ASN A 1 254 ? -13.258 18.516 18.875 1 92.06 254 ASN A CA 1
ATOM 1954 C C . ASN A 1 254 ? -12.297 18.203 20.016 1 92.06 254 ASN A C 1
ATOM 1956 O O . ASN A 1 254 ? -12.547 18.594 21.172 1 92.06 254 ASN A O 1
ATOM 1960 N N . GLY A 1 255 ? -11.305 17.484 19.703 1 88 255 GLY A N 1
ATOM 1961 C CA . GLY A 1 255 ? -10.32 17.188 20.734 1 88 255 GLY A CA 1
ATOM 1962 C C . GLY A 1 255 ? -9.609 18.422 21.25 1 88 255 GLY A C 1
ATOM 1963 O O . GLY A 1 255 ? -9.297 18.5 22.438 1 88 255 GLY A O 1
ATOM 1964 N N . TYR A 1 256 ? -9.336 19.391 20.375 1 89.5 256 TYR A N 1
ATOM 1965 C CA . TYR A 1 256 ? -8.68 20.641 20.781 1 89.5 256 TYR A CA 1
ATOM 1966 C C . TYR A 1 256 ? -9.586 21.469 21.672 1 89.5 256 TYR A C 1
ATOM 1968 O O . TYR A 1 256 ? -9.125 22.047 22.656 1 89.5 256 TYR A O 1
ATOM 1976 N N . LEU A 1 257 ? -10.852 21.484 21.391 1 89.44 257 LEU A N 1
ATOM 1977 C CA . LEU A 1 257 ? -11.805 22.328 22.125 1 89.44 257 LEU A CA 1
ATOM 1978 C C . LEU A 1 257 ? -12.18 21.672 23.453 1 89.44 257 LEU A C 1
ATOM 1980 O O . LEU A 1 257 ? -12.492 22.375 24.422 1 89.44 257 LEU A O 1
ATOM 1984 N N . GLN A 1 258 ? -12.109 20.312 23.484 1 84.06 258 GLN A N 1
ATOM 1985 C CA . GLN A 1 258 ? -12.43 19.609 24.719 1 84.06 258 GLN A CA 1
ATOM 1986 C C . GLN A 1 258 ? -11.203 19.484 25.609 1 84.06 258 GLN A C 1
ATOM 1988 O O . GLN A 1 258 ? -11.305 19 26.75 1 84.06 258 GLN A O 1
ATOM 1993 N N . CYS A 1 259 ? -10.078 20.078 25.25 1 71.56 259 CYS A N 1
ATOM 1994 C CA . CYS A 1 259 ? -8.844 20.125 26.031 1 71.56 259 CYS A CA 1
ATOM 1995 C C . CYS A 1 259 ? -8.391 18.719 26.406 1 71.56 259 CYS A C 1
ATOM 1997 O O . CYS A 1 259 ? -8.086 18.453 27.578 1 71.56 259 CYS A O 1
ATOM 1999 N N . VAL A 1 260 ? -8.523 17.859 25.484 1 64.06 260 VAL A N 1
ATOM 2000 C CA . VAL A 1 260 ? -8.055 16.5 25.75 1 64.06 260 VAL A CA 1
ATOM 2001 C C . VAL A 1 260 ? -6.559 16.516 26.062 1 64.06 260 VAL A C 1
ATOM 2003 O O . VAL A 1 260 ? -5.77 17.094 25.312 1 64.06 260 VAL A O 1
ATOM 2006 N N . GLU A 1 261 ? -6.172 16.422 27.281 1 62.78 261 GLU A N 1
ATOM 2007 C CA . GLU A 1 261 ? -4.766 16.375 27.656 1 62.78 261 GLU A CA 1
ATOM 2008 C C . GLU A 1 261 ? -4.203 14.969 27.562 1 62.78 261 GLU A C 1
ATOM 2010 O O . GLU A 1 261 ? -4.793 14.023 28.109 1 62.78 261 GLU A O 1
ATOM 2015 N N . TYR A 1 262 ? -3.355 14.82 26.594 1 60.03 262 TYR A N 1
ATOM 2016 C CA . TYR A 1 262 ? -2.68 13.531 26.516 1 60.03 262 TYR A CA 1
ATOM 2017 C C . TYR A 1 262 ? -1.686 13.375 27.672 1 60.03 262 TYR A C 1
ATOM 2019 O O . TYR A 1 262 ? -0.817 14.234 27.859 1 60.03 262 TYR A O 1
ATOM 2027 N N . GLU A 1 263 ? -2.059 12.734 28.688 1 57.38 263 GLU A N 1
ATOM 2028 C CA . GLU A 1 263 ? -1.094 12.539 29.75 1 57.38 263 GLU A CA 1
ATOM 2029 C C . GLU A 1 263 ? 0.186 11.891 29.234 1 57.38 263 GLU A C 1
ATOM 2031 O O . GLU A 1 263 ? 1.289 12.297 29.609 1 57.38 263 GLU A O 1
ATOM 2036 N N . ARG A 1 264 ? -0.014 10.82 28.453 1 63.72 264 ARG A N 1
ATOM 2037 C CA . ARG A 1 264 ? 1.138 10.125 27.875 1 63.72 264 ARG A CA 1
ATOM 2038 C C . ARG A 1 264 ? 0.945 9.875 26.391 1 63.72 264 ARG A C 1
ATOM 2040 O O . ARG A 1 264 ? -0.047 9.273 25.984 1 63.72 264 ARG A O 1
ATOM 2047 N N . ILE A 1 265 ? 1.795 10.633 25.719 1 74.69 265 ILE A N 1
ATOM 2048 C CA . ILE A 1 265 ? 1.731 10.406 24.281 1 74.69 265 ILE A CA 1
ATOM 2049 C C . ILE A 1 265 ? 2.383 9.062 23.938 1 74.69 265 ILE A C 1
ATOM 2051 O O . ILE A 1 265 ? 3.49 8.773 24.391 1 74.69 265 ILE A O 1
ATOM 2055 N N . SER A 1 266 ? 1.653 8.25 23.344 1 76.12 266 SER A N 1
ATOM 2056 C CA . SER A 1 266 ? 2.193 6.969 22.906 1 76.12 266 SER A CA 1
ATOM 2057 C C . SER A 1 266 ? 3.449 7.152 22.062 1 76.12 266 SER A C 1
ATOM 2059 O O . SER A 1 266 ? 3.492 8.023 21.188 1 76.12 266 SER A O 1
ATOM 2061 N N . SER A 1 267 ? 4.473 6.398 22.312 1 78.75 267 SER A N 1
ATOM 2062 C CA . SER A 1 267 ? 5.734 6.457 21.578 1 78.75 267 SER A CA 1
ATOM 2063 C C . SER A 1 267 ? 5.539 6.098 20.109 1 78.75 267 SER A C 1
ATOM 2065 O O . SER A 1 267 ? 6.297 6.543 19.25 1 78.75 267 SER A O 1
ATOM 2067 N N . ASN A 1 268 ? 4.465 5.363 19.844 1 82.69 268 ASN A N 1
ATOM 2068 C CA . ASN A 1 268 ? 4.211 4.938 18.484 1 82.69 268 ASN A CA 1
ATOM 2069 C C . ASN A 1 268 ? 3.807 6.113 17.594 1 82.69 268 ASN A C 1
ATOM 2071 O O . ASN A 1 268 ? 4.125 6.137 16.406 1 82.69 268 ASN A O 1
ATOM 2075 N N . ILE A 1 269 ? 3.16 7.066 18.203 1 82.19 269 ILE A N 1
ATOM 2076 C CA . ILE A 1 269 ? 2.727 8.227 17.438 1 82.19 269 ILE A CA 1
ATOM 2077 C C . ILE A 1 269 ? 3.926 9.125 17.141 1 82.19 269 ILE A C 1
ATOM 2079 O O . ILE A 1 269 ? 4.066 9.633 16.031 1 82.19 269 ILE A O 1
ATOM 2083 N N . LEU A 1 270 ? 4.875 9.141 18.141 1 78.88 270 LEU A N 1
ATOM 2084 C CA . LEU A 1 270 ? 6.027 10.023 18 1 78.88 270 LEU A CA 1
ATOM 2085 C C . LEU A 1 270 ? 7.031 9.461 17 1 78.88 270 LEU A C 1
ATOM 2087 O O . LEU A 1 270 ? 7.848 10.203 16.453 1 78.88 270 LEU A O 1
ATOM 2091 N N . THR A 1 271 ? 6.883 8.156 16.797 1 83.69 271 THR A N 1
ATOM 2092 C CA . THR A 1 271 ? 7.785 7.516 15.836 1 83.69 271 THR A CA 1
ATOM 2093 C C . THR A 1 271 ? 7.039 7.098 14.578 1 83.69 271 THR A C 1
ATOM 2095 O O . THR A 1 271 ? 7.535 6.289 13.789 1 83.69 271 THR A O 1
ATOM 2098 N N . TYR A 1 272 ? 5.875 7.547 14.359 1 85.12 272 TYR A N 1
ATOM 2099 C CA . TYR A 1 272 ? 5.07 7.348 13.156 1 85.12 272 TYR A CA 1
ATOM 2100 C C . TYR A 1 272 ? 4.766 5.871 12.945 1 85.12 272 TYR A C 1
ATOM 2102 O O . TYR A 1 272 ? 4.781 5.383 11.812 1 85.12 272 TYR A O 1
ATOM 2110 N N . GLN A 1 273 ? 4.672 5.152 14.109 1 82.56 273 GLN A N 1
ATOM 2111 C CA . GLN A 1 273 ? 4.285 3.746 14.047 1 82.56 273 GLN A CA 1
ATOM 2112 C C . GLN A 1 273 ? 2.783 3.582 14.258 1 82.56 273 GLN A C 1
ATOM 2114 O O . GLN A 1 273 ? 2.102 4.52 14.672 1 82.56 273 GLN A O 1
ATOM 2119 N N . ALA A 1 274 ? 2.285 2.418 13.891 1 81.44 274 ALA A N 1
ATOM 2120 C CA . ALA A 1 274 ? 0.853 2.152 14.008 1 81.44 274 ALA A CA 1
ATOM 2121 C C . ALA A 1 274 ? 0.402 2.199 15.461 1 81.44 274 ALA A C 1
ATOM 2123 O O . ALA A 1 274 ? 1.106 1.719 16.359 1 81.44 274 ALA A O 1
ATOM 2124 N N . SER A 1 275 ? -0.638 3.002 15.695 1 83.12 275 SER A N 1
ATOM 2125 C CA . SER A 1 275 ? -1.207 3.15 17.031 1 83.12 275 SER A CA 1
ATOM 2126 C C . SER A 1 275 ? -2.723 2.992 17 1 83.12 275 SER A C 1
ATOM 2128 O O . SER A 1 275 ? -3.344 3.064 15.945 1 83.12 275 SER A O 1
ATOM 2130 N N . ASP A 1 276 ? -3.352 2.758 18.094 1 80.44 276 ASP A N 1
ATOM 2131 C CA . ASP A 1 276 ? -4.785 2.504 18.219 1 80.44 276 ASP A CA 1
ATOM 2132 C C . ASP A 1 276 ? -5.566 3.811 18.328 1 80.44 276 ASP A C 1
ATOM 2134 O O . ASP A 1 276 ? -6.797 3.805 18.344 1 80.44 276 ASP A O 1
ATOM 2138 N N . ASP A 1 277 ? -4.945 4.957 18.266 1 86.12 277 ASP A N 1
ATOM 2139 C CA . ASP A 1 277 ? -5.656 6.23 18.266 1 86.12 277 ASP A CA 1
ATOM 2140 C C . ASP A 1 277 ? -6.391 6.449 16.953 1 86.12 277 ASP A C 1
ATOM 2142 O O . ASP A 1 277 ? -5.77 6.473 15.883 1 86.12 277 ASP A O 1
ATOM 2146 N N . PRO A 1 278 ? -7.711 6.582 17.062 1 87.94 278 PRO A N 1
ATOM 2147 C CA . PRO A 1 278 ? -8.5 6.68 15.836 1 87.94 278 PRO A CA 1
ATOM 2148 C C . PRO A 1 278 ? -8.141 7.906 15 1 87.94 278 PRO A C 1
ATOM 2150 O O . PRO A 1 278 ? -8.117 7.836 13.766 1 87.94 278 PRO A O 1
ATOM 2153 N N . LEU A 1 279 ? -7.895 9.055 15.719 1 90 279 LEU A N 1
ATOM 2154 C CA . LEU A 1 279 ? -7.527 10.266 15 1 90 279 LEU A CA 1
ATOM 2155 C C . LEU A 1 279 ? -6.207 10.086 14.266 1 90 279 LEU A C 1
ATOM 2157 O O . LEU A 1 279 ? -6.109 10.391 13.07 1 90 279 LEU A O 1
ATOM 2161 N N . TYR A 1 280 ? -5.316 9.477 14.984 1 90.12 280 TYR A N 1
ATOM 2162 C CA . TYR A 1 280 ? -3.99 9.25 14.414 1 90.12 280 TYR A CA 1
ATOM 2163 C C . TYR A 1 280 ? -4.043 8.211 13.305 1 90.12 280 TYR A C 1
ATOM 2165 O O . TYR A 1 280 ? -3.434 8.391 12.25 1 90.12 280 TYR A O 1
ATOM 2173 N N . SER A 1 281 ? -4.742 7.234 13.508 1 91.88 281 SER A N 1
ATOM 2174 C CA . SER A 1 281 ? -4.828 6.16 12.523 1 91.88 281 SER A CA 1
ATOM 2175 C C . SER A 1 281 ? -5.527 6.633 11.25 1 91.88 281 SER A C 1
ATOM 2177 O O . SER A 1 281 ? -5.199 6.188 10.148 1 91.88 281 SER A O 1
ATOM 2179 N N . ALA A 1 282 ? -6.484 7.504 11.391 1 92.5 282 ALA A N 1
ATOM 2180 C CA . ALA A 1 282 ? -7.258 7.98 10.242 1 92.5 282 ALA A CA 1
ATOM 2181 C C . ALA A 1 282 ? -6.395 8.82 9.312 1 92.5 282 ALA A C 1
ATOM 2183 O O . ALA A 1 282 ? -6.34 8.57 8.109 1 92.5 282 ALA A O 1
ATOM 2184 N N . TYR A 1 283 ? -5.719 9.859 9.898 1 92.06 283 TYR A N 1
ATOM 2185 C CA . TYR A 1 283 ? -4.945 10.68 8.977 1 92.06 283 TYR A CA 1
ATOM 2186 C C . TYR A 1 283 ? -3.688 9.953 8.516 1 92.06 283 TYR A C 1
ATOM 2188 O O . TYR A 1 283 ? -3.189 10.195 7.414 1 92.06 283 TYR A O 1
ATOM 2196 N N . ARG A 1 284 ? -3.105 9.023 9.367 1 90.44 284 ARG A N 1
ATOM 2197 C CA . ARG A 1 284 ? -1.949 8.242 8.945 1 90.44 284 ARG A CA 1
ATOM 2198 C C . ARG A 1 284 ? -2.293 7.355 7.754 1 90.44 284 ARG A C 1
ATOM 2200 O O . ARG A 1 284 ? -1.483 7.195 6.84 1 90.44 284 ARG A O 1
ATOM 2207 N N . SER A 1 285 ? -3.465 6.805 7.734 1 92 285 SER A N 1
ATOM 2208 C CA . SER A 1 285 ? -3.893 5.953 6.629 1 92 285 SER A CA 1
ATOM 2209 C C . SER A 1 285 ? -3.984 6.746 5.328 1 92 285 SER A C 1
ATOM 2211 O O . SER A 1 285 ? -3.662 6.227 4.254 1 92 285 SER A O 1
ATOM 2213 N N . VAL A 1 286 ? -4.434 7.957 5.387 1 93.69 286 VAL A N 1
ATOM 2214 C CA . VAL A 1 286 ? -4.543 8.805 4.203 1 93.69 286 VAL A CA 1
ATOM 2215 C C . VAL A 1 286 ? -3.152 9.125 3.662 1 93.69 286 VAL A C 1
ATOM 2217 O O . VAL A 1 286 ? -2.918 9.055 2.453 1 93.69 286 VAL A O 1
ATOM 2220 N N . VAL A 1 287 ? -2.256 9.375 4.547 1 89.19 287 VAL A N 1
ATOM 2221 C CA . VAL A 1 287 ? -0.913 9.773 4.141 1 89.19 287 VAL A CA 1
ATOM 2222 C C . VAL A 1 287 ? -0.159 8.562 3.588 1 89.19 287 VAL A C 1
ATOM 2224 O O . VAL A 1 287 ? 0.557 8.68 2.59 1 89.19 287 VAL A O 1
ATOM 2227 N N . GLN A 1 288 ? -0.33 7.441 4.129 1 88.19 288 GLN A N 1
ATOM 2228 C CA . GLN A 1 288 ? 0.406 6.246 3.727 1 88.19 288 GLN A CA 1
ATOM 2229 C C . GLN A 1 288 ? -0.257 5.566 2.531 1 88.19 288 GLN A C 1
ATOM 2231 O O . GLN A 1 288 ? 0.308 4.641 1.944 1 88.19 288 GLN A O 1
ATOM 2236 N N . SER A 1 289 ? -1.387 6 2.145 1 92.56 289 SER A N 1
ATOM 2237 C CA . SER A 1 289 ? -2.117 5.336 1.072 1 92.56 289 SER A CA 1
ATOM 2238 C C . SER A 1 289 ? -1.485 5.617 -0.286 1 92.56 289 SER A C 1
ATOM 2240 O O . SER A 1 289 ? -1.87 5.02 -1.293 1 92.56 289 SER A O 1
ATOM 2242 N N . SER A 1 290 ? -0.484 6.465 -0.388 1 90.75 290 SER A N 1
ATOM 2243 C CA . SER A 1 290 ? 0.127 6.84 -1.659 1 90.75 290 SER A CA 1
ATOM 2244 C C . SER A 1 290 ? 0.728 5.625 -2.361 1 90.75 290 SER A C 1
ATOM 2246 O O . SER A 1 290 ? 0.566 5.461 -3.572 1 90.75 290 SER A O 1
ATOM 2248 N N . CYS A 1 291 ? 1.375 4.746 -1.636 1 89.06 291 CYS A N 1
ATOM 2249 C CA . CYS A 1 291 ? 2.004 3.57 -2.223 1 89.06 291 CYS A CA 1
ATOM 2250 C C . CYS A 1 291 ? 0.956 2.586 -2.729 1 89.06 291 CYS A C 1
ATOM 2252 O O . CYS A 1 291 ? 1.096 2.029 -3.818 1 89.06 291 CYS A O 1
ATOM 2254 N N . GLN A 1 292 ? -0.043 2.404 -1.982 1 92.81 292 GLN A N 1
ATOM 2255 C CA . GLN A 1 292 ? -1.113 1.5 -2.389 1 92.81 292 GLN A CA 1
ATOM 2256 C C . GLN A 1 292 ? -1.839 2.025 -3.625 1 92.81 292 GLN A C 1
ATOM 2258 O O . GLN A 1 292 ? -2.219 1.25 -4.504 1 92.81 292 GLN A O 1
ATOM 2263 N N . GLU A 1 293 ? -2.068 3.354 -3.643 1 95.44 293 GLU A N 1
ATOM 2264 C CA . GLU A 1 293 ? -2.734 3.971 -4.785 1 95.44 293 GLU A CA 1
ATOM 2265 C C . GLU A 1 293 ? -1.934 3.764 -6.07 1 95.44 293 GLU A C 1
ATOM 2267 O O . GLU A 1 293 ? -2.502 3.461 -7.121 1 95.44 293 GLU A O 1
ATOM 2272 N N . GLU A 1 294 ? -0.652 3.871 -6 1 91.75 294 GLU A N 1
ATOM 2273 C CA . GLU A 1 294 ? 0.187 3.709 -7.184 1 91.75 294 GLU A CA 1
ATOM 2274 C C . GLU A 1 294 ? 0.177 2.264 -7.676 1 91.75 294 GLU A C 1
ATOM 2276 O O . GLU A 1 294 ? 0.177 2.012 -8.883 1 91.75 294 GLU A O 1
ATOM 2281 N N . THR A 1 295 ? 0.201 1.326 -6.742 1 91.44 295 THR A N 1
ATOM 2282 C CA . THR A 1 295 ? 0.155 -0.081 -7.121 1 91.44 295 THR A CA 1
ATOM 2283 C C . THR A 1 295 ? -1.171 -0.415 -7.797 1 91.44 295 THR A C 1
ATOM 2285 O O . THR A 1 295 ? -1.193 -1.079 -8.836 1 91.44 295 THR A O 1
ATOM 2288 N N . LEU A 1 296 ? -2.266 0.074 -7.207 1 95.19 296 LEU A N 1
ATOM 2289 C CA . LEU A 1 296 ? -3.582 -0.191 -7.777 1 95.19 296 LEU A CA 1
ATOM 2290 C C . LEU A 1 296 ? -3.734 0.49 -9.133 1 95.19 296 LEU A C 1
ATOM 2292 O O . LEU A 1 296 ? -4.379 -0.051 -10.039 1 95.19 296 LEU A O 1
ATOM 2296 N N . LEU A 1 297 ? -3.146 1.714 -9.258 1 94.88 297 LEU A N 1
ATOM 2297 C CA . LEU A 1 297 ? -3.189 2.426 -10.531 1 94.88 297 LEU A CA 1
ATOM 2298 C C . LEU A 1 297 ? -2.502 1.621 -11.633 1 94.88 297 LEU A C 1
ATOM 2300 O O . LEU A 1 297 ? -3.018 1.518 -12.742 1 94.88 297 LEU A O 1
ATOM 2304 N N . ASN A 1 298 ? -1.354 1.005 -11.359 1 92.56 298 ASN A N 1
ATOM 2305 C CA . ASN A 1 298 ? -0.606 0.213 -12.336 1 92.56 298 ASN A CA 1
ATOM 2306 C C . ASN A 1 298 ? -1.411 -0.993 -12.812 1 92.56 298 ASN A C 1
ATOM 2308 O O . ASN A 1 298 ? -1.362 -1.349 -13.992 1 92.56 298 ASN A O 1
ATOM 2312 N N . PHE A 1 299 ? -2.152 -1.589 -11.938 1 94.12 299 PHE A N 1
ATOM 2313 C CA . PHE A 1 299 ? -2.959 -2.746 -12.305 1 94.12 299 PHE A CA 1
ATOM 2314 C C . PHE A 1 299 ? -4.242 -2.312 -13 1 94.12 299 PHE A C 1
ATOM 2316 O O . PHE A 1 299 ? -4.688 -2.961 -13.953 1 94.12 299 PHE A O 1
ATOM 2323 N N . ALA A 1 300 ? -4.828 -1.2 -12.516 1 93.81 300 ALA A N 1
ATOM 2324 C CA . ALA A 1 300 ? -6.098 -0.728 -13.062 1 93.81 300 ALA A CA 1
ATOM 2325 C C . ALA A 1 300 ? -5.949 -0.311 -14.523 1 93.81 300 ALA A C 1
ATOM 2327 O O . ALA A 1 300 ? -6.895 -0.41 -15.305 1 93.81 300 ALA A O 1
ATOM 2328 N N . SER A 1 301 ? -4.824 0.122 -14.945 1 91 301 SER A N 1
ATOM 2329 C CA . SER A 1 301 ? -4.594 0.595 -16.297 1 91 301 SER A CA 1
ATOM 2330 C C . SER A 1 301 ? -4.672 -0.55 -17.312 1 91 301 SER A C 1
ATOM 2332 O O . SER A 1 301 ? -4.883 -0.323 -18.5 1 91 301 SER A O 1
ATOM 2334 N N . TRP A 1 302 ? -4.523 -1.773 -16.844 1 89 302 TRP A N 1
ATOM 2335 C CA . TRP A 1 302 ? -4.547 -2.93 -17.734 1 89 302 TRP A CA 1
ATOM 2336 C C . TRP A 1 302 ? -5.953 -3.51 -17.828 1 89 302 TRP A C 1
ATOM 2338 O O . TRP A 1 302 ? -6.23 -4.344 -18.688 1 89 302 TRP A O 1
ATOM 2348 N N . GLU A 1 303 ? -6.848 -3.033 -17.078 1 91.19 303 GLU A N 1
ATOM 2349 C CA . GLU A 1 303 ? -8.164 -3.658 -16.984 1 91.19 303 GLU A CA 1
ATOM 2350 C C . GLU A 1 303 ? -9.078 -3.219 -18.125 1 91.19 303 GLU A C 1
ATOM 2352 O O . GLU A 1 303 ? -9.008 -2.072 -18.578 1 91.19 303 GLU A O 1
ATOM 2357 N N . PRO A 1 304 ? -9.852 -4.121 -18.625 1 88.62 304 PRO A N 1
ATOM 2358 C CA . PRO A 1 304 ? -10.891 -3.754 -19.578 1 88.62 304 PRO A CA 1
ATOM 2359 C C . PRO A 1 304 ? -12.062 -3.025 -18.922 1 88.62 304 PRO A C 1
ATOM 2361 O O . PRO A 1 304 ? -12.164 -2.99 -17.703 1 88.62 304 PRO A O 1
ATOM 2364 N N . PRO A 1 305 ? -12.844 -2.387 -19.766 1 89.38 305 PRO A N 1
ATOM 2365 C CA . PRO A 1 305 ? -14.008 -1.698 -19.188 1 89.38 305 PRO A CA 1
ATOM 2366 C C . PRO A 1 305 ? -14.938 -2.641 -18.438 1 89.38 305 PRO A C 1
ATOM 2368 O O . PRO A 1 305 ? -15.156 -3.775 -18.859 1 89.38 305 PRO A O 1
ATOM 2371 N N . HIS A 1 306 ? -15.281 -2.176 -17.25 1 87.38 306 HIS A N 1
ATOM 2372 C CA . HIS A 1 306 ? -16.172 -2.973 -16.406 1 87.38 306 HIS A CA 1
ATOM 2373 C C . HIS A 1 306 ? -17.078 -2.082 -15.562 1 87.38 306 HIS A C 1
ATOM 2375 O O . HIS A 1 306 ? -16.719 -0.953 -15.227 1 87.38 306 HIS A O 1
ATOM 2381 N N . GLY A 1 307 ? -18.203 -2.605 -15.281 1 82.94 307 GLY A N 1
ATOM 2382 C CA . GLY A 1 307 ? -19.125 -1.857 -14.445 1 82.94 307 GLY A CA 1
ATOM 2383 C C . GLY A 1 307 ? -19.391 -0.453 -14.953 1 82.94 307 GLY A C 1
ATOM 2384 O O . GLY A 1 307 ? -19.672 -0.26 -16.141 1 82.94 307 GLY A O 1
ATOM 2385 N N . PRO A 1 308 ? -19.234 0.493 -13.992 1 84.69 308 PRO A N 1
ATOM 2386 C CA . PRO A 1 308 ? -19.484 1.886 -14.367 1 84.69 308 PRO A CA 1
ATOM 2387 C C . PRO A 1 308 ? -18.297 2.539 -15.07 1 84.69 308 PRO A C 1
ATOM 2389 O O . PRO A 1 308 ? -18.406 3.658 -15.57 1 84.69 308 PRO A O 1
ATOM 2392 N N . TYR A 1 309 ? -17.266 1.815 -15.195 1 88.19 309 TYR A N 1
ATOM 2393 C CA . TYR A 1 309 ? -16.062 2.326 -15.836 1 88.19 309 TYR A CA 1
ATOM 2394 C C . TYR A 1 309 ? -16.016 1.923 -17.312 1 88.19 309 TYR A C 1
ATOM 2396 O O . TYR A 1 309 ? -15.477 0.872 -17.656 1 88.19 309 TYR A O 1
ATOM 2404 N N . LYS A 1 310 ? -16.516 2.59 -18.219 1 78 310 LYS A N 1
ATOM 2405 C CA . LYS A 1 310 ? -16.875 2.182 -19.578 1 78 310 LYS A CA 1
ATOM 2406 C C . LYS A 1 310 ? -15.742 2.459 -20.547 1 78 310 LYS A C 1
ATOM 2408 O O . LYS A 1 310 ? -15.727 1.915 -21.656 1 78 310 LYS A O 1
ATOM 2413 N N . SER A 1 311 ? -14.781 3.172 -20.25 1 75.88 311 SER A N 1
ATOM 2414 C CA . SER A 1 311 ? -13.805 3.543 -21.281 1 75.88 311 SER A CA 1
ATOM 2415 C C . SER A 1 311 ? -12.492 2.781 -21.094 1 75.88 311 SER A C 1
ATOM 2417 O O . SER A 1 311 ? -12.141 2.404 -19.969 1 75.88 311 SER A O 1
ATOM 2419 N N . PHE A 1 312 ? -11.859 2.348 -22.219 1 78.69 312 PHE A N 1
ATOM 2420 C CA . PHE A 1 312 ? -10.57 1.67 -22.203 1 78.69 312 PHE A CA 1
ATOM 2421 C C . PHE A 1 312 ? -9.477 2.594 -21.688 1 78.69 312 PHE A C 1
ATOM 2423 O O . PHE A 1 312 ? -8.5 2.135 -21.094 1 78.69 312 PHE A O 1
ATOM 2430 N N . ASN A 1 313 ? -9.664 3.848 -21.906 1 83.19 313 ASN A N 1
ATOM 2431 C CA . ASN A 1 313 ? -8.711 4.805 -21.359 1 83.19 313 ASN A CA 1
ATOM 2432 C C . ASN A 1 313 ? -9.312 5.617 -20.219 1 83.19 313 ASN A C 1
ATOM 2434 O O . ASN A 1 313 ? -9.242 6.848 -20.234 1 83.19 313 ASN A O 1
ATOM 2438 N N . TYR A 1 314 ? -9.844 4.789 -19.281 1 89.56 314 TYR A N 1
ATOM 2439 C CA . TYR A 1 314 ? -10.422 5.457 -18.109 1 89.56 314 TYR A CA 1
ATOM 2440 C C . TYR A 1 314 ? -9.352 6.211 -17.328 1 89.56 314 TYR A C 1
ATOM 2442 O O . TYR A 1 314 ? -8.227 5.73 -17.172 1 89.56 314 TYR A O 1
ATOM 2450 N N . PRO A 1 315 ? -9.562 7.402 -16.922 1 92.06 315 PRO A N 1
ATOM 2451 C CA . PRO A 1 315 ? -8.562 8.258 -16.266 1 92.06 315 PRO A CA 1
ATOM 2452 C C . PRO A 1 315 ? -8.297 7.855 -14.82 1 92.06 315 PRO A C 1
ATOM 2454 O O . PRO A 1 315 ? -8.523 8.656 -13.906 1 92.06 315 PRO A O 1
ATOM 2457 N N . TRP A 1 316 ? -7.73 6.719 -14.617 1 93.75 316 TRP A N 1
ATOM 2458 C CA . TRP A 1 316 ? -7.395 6.254 -13.281 1 93.75 316 TRP A CA 1
ATOM 2459 C C . TRP A 1 316 ? -6.367 7.176 -12.625 1 93.75 316 TRP A C 1
ATOM 2461 O O . TRP A 1 316 ? -6.352 7.328 -11.398 1 93.75 316 TRP A O 1
ATOM 2471 N N . ARG A 1 317 ? -5.52 7.824 -13.422 1 93 317 ARG A N 1
ATOM 2472 C CA . ARG A 1 317 ? -4.473 8.695 -12.906 1 93 317 ARG A CA 1
ATOM 2473 C C . ARG A 1 317 ? -5.07 9.906 -12.203 1 93 317 ARG A C 1
ATOM 2475 O O . ARG A 1 317 ? -4.492 10.422 -11.242 1 93 317 ARG A O 1
ATOM 2482 N N . ASN A 1 318 ? -6.238 10.297 -12.562 1 94.69 318 ASN A N 1
ATOM 2483 C CA . ASN A 1 318 ? -6.879 11.461 -11.961 1 94.69 318 ASN A CA 1
ATOM 2484 C C . ASN A 1 318 ? -7.453 11.141 -10.586 1 94.69 318 ASN A C 1
ATOM 2486 O O . ASN A 1 318 ? -7.609 12.031 -9.75 1 94.69 318 ASN A O 1
ATOM 2490 N N . TYR A 1 319 ? -7.766 9.867 -10.352 1 95.38 319 TYR A N 1
ATOM 2491 C CA . TYR A 1 319 ? -8.148 9.469 -9.008 1 95.38 319 TYR A CA 1
ATOM 2492 C C . TYR A 1 319 ? -6.992 9.648 -8.031 1 95.38 319 TYR A C 1
ATOM 2494 O O . TYR A 1 319 ? -7.191 10.07 -6.891 1 95.38 319 TYR A O 1
ATOM 2502 N N . VAL A 1 320 ? -5.828 9.312 -8.539 1 94.75 320 VAL A N 1
ATOM 2503 C CA . VAL A 1 320 ? -4.629 9.445 -7.715 1 94.75 320 VAL A CA 1
ATOM 2504 C C . VAL A 1 320 ? -4.312 10.922 -7.492 1 94.75 320 VAL A C 1
ATOM 2506 O O . VAL A 1 320 ? -3.836 11.305 -6.422 1 94.75 320 VAL A O 1
ATOM 2509 N N . LYS A 1 321 ? -4.566 11.781 -8.477 1 94.56 321 LYS A N 1
ATOM 2510 C CA . LYS A 1 321 ? -4.359 13.219 -8.336 1 94.56 321 LYS A CA 1
ATOM 2511 C C . LYS A 1 321 ? -5.293 13.805 -7.281 1 94.56 321 LYS A C 1
ATOM 2513 O O . LYS A 1 321 ? -4.887 14.656 -6.492 1 94.56 321 LYS A O 1
ATOM 2518 N N . VAL A 1 322 ? -6.52 13.328 -7.297 1 96.5 322 VAL A N 1
ATOM 2519 C CA . VAL A 1 322 ? -7.484 13.797 -6.305 1 96.5 322 VAL A CA 1
ATOM 2520 C C . VAL A 1 322 ? -7.043 13.367 -4.91 1 96.5 322 VAL A C 1
ATOM 2522 O O . VAL A 1 322 ? -7.109 14.148 -3.959 1 96.5 322 VAL A O 1
ATOM 2525 N N . SER A 1 323 ? -6.633 12.133 -4.801 1 96.25 323 SER A N 1
ATOM 2526 C CA . SER A 1 323 ? -6.133 11.656 -3.516 1 96.25 323 SER A CA 1
ATOM 2527 C C . SER A 1 323 ? -4.895 12.43 -3.082 1 96.25 323 SER A C 1
ATOM 2529 O O . SER A 1 323 ? -4.68 12.648 -1.888 1 96.25 323 SER A O 1
ATOM 2531 N N . GLY A 1 324 ? -4.039 12.797 -4.086 1 93.31 324 GLY A N 1
ATOM 2532 C CA . GLY A 1 324 ? -2.879 13.625 -3.787 1 93.31 324 GLY A CA 1
ATOM 2533 C C . GLY A 1 324 ? -3.244 14.984 -3.217 1 93.31 324 GLY A C 1
ATOM 2534 O O . GLY A 1 324 ? -2.604 15.461 -2.279 1 93.31 324 GLY A O 1
ATOM 2535 N N . ALA A 1 325 ? -4.273 15.594 -3.742 1 94.5 325 ALA A N 1
ATOM 2536 C CA . ALA A 1 325 ? -4.762 16.859 -3.215 1 94.5 325 ALA A CA 1
ATOM 2537 C C . ALA A 1 325 ? -5.332 16.688 -1.81 1 94.5 325 ALA A C 1
ATOM 2539 O O . ALA A 1 325 ? -5.172 17.562 -0.957 1 94.5 325 ALA A O 1
ATOM 2540 N N . LEU A 1 326 ? -6 15.578 -1.634 1 96.12 326 LEU A N 1
ATOM 2541 C CA . LEU A 1 326 ? -6.555 15.266 -0.321 1 96.12 326 LEU A CA 1
ATOM 2542 C C . LEU A 1 326 ? -5.445 15.086 0.71 1 96.12 326 LEU A C 1
ATOM 2544 O O . LEU A 1 326 ? -5.613 15.445 1.879 1 96.12 326 LEU A O 1
ATOM 2548 N N . ARG A 1 327 ? -4.41 14.57 0.323 1 93 327 ARG A N 1
ATOM 2549 C CA . ARG A 1 327 ? -3.283 14.352 1.226 1 93 327 ARG A CA 1
ATOM 2550 C C . ARG A 1 327 ? -2.742 15.672 1.758 1 93 327 ARG A C 1
ATOM 2552 O O . ARG A 1 327 ? -2.297 15.75 2.904 1 93 327 ARG A O 1
ATOM 2559 N N . HIS A 1 328 ? -2.709 16.688 0.979 1 89.44 328 HIS A N 1
ATOM 2560 C CA . HIS A 1 328 ? -2.293 18.016 1.443 1 89.44 328 HIS A CA 1
ATOM 2561 C C . HIS A 1 328 ? -3.191 18.516 2.57 1 89.44 328 HIS A C 1
ATOM 2563 O O . HIS A 1 328 ? -2.727 19.188 3.484 1 89.44 328 HIS A O 1
ATOM 2569 N N . CYS A 1 329 ? -4.434 18.172 2.459 1 92.06 329 CYS A N 1
ATOM 2570 C CA . CYS A 1 329 ? -5.352 18.516 3.541 1 92.06 329 CYS A CA 1
ATOM 2571 C C . CYS A 1 329 ? -5.055 17.703 4.789 1 92.06 329 CYS A C 1
ATOM 2573 O O . CYS A 1 329 ? -5.105 18.219 5.906 1 92.06 329 CYS A O 1
ATOM 2575 N N . ALA A 1 330 ? -4.766 16.453 4.535 1 93 330 ALA A N 1
ATOM 2576 C CA . ALA A 1 330 ? -4.457 15.57 5.656 1 93 330 ALA A CA 1
ATOM 2577 C C . ALA A 1 330 ? -3.18 16.016 6.367 1 93 330 ALA A C 1
ATOM 2579 O O . ALA A 1 330 ? -3.053 15.867 7.586 1 93 330 ALA A O 1
ATOM 2580 N N . PHE A 1 331 ? -2.271 16.625 5.645 1 88.25 331 PHE A N 1
ATOM 2581 C CA . PHE A 1 331 ? -1.053 17.141 6.254 1 88.25 331 PHE A CA 1
ATOM 2582 C C . PHE A 1 331 ? -1.372 18.266 7.238 1 88.25 331 PHE A C 1
ATOM 2584 O O . PHE A 1 331 ? -0.732 18.375 8.289 1 88.25 331 PHE A O 1
ATOM 2591 N N . MET A 1 332 ? -2.32 19.047 6.93 1 89.38 332 MET A N 1
ATOM 2592 C CA . MET A 1 332 ? -2.723 20.125 7.828 1 89.38 332 MET A CA 1
ATOM 2593 C C . MET A 1 332 ? -3.352 19.562 9.102 1 89.38 332 MET A C 1
ATOM 2595 O O . MET A 1 332 ? -3.121 20.078 10.195 1 89.38 332 MET A O 1
ATOM 2599 N N . VAL A 1 333 ? -4.121 18.516 8.898 1 92.44 333 VAL A N 1
ATOM 2600 C CA . VAL A 1 333 ? -4.738 17.875 10.055 1 92.44 333 VAL A CA 1
ATOM 2601 C C . VAL A 1 333 ? -3.658 17.281 10.953 1 92.44 333 VAL A C 1
ATOM 2603 O O . VAL A 1 333 ? -3.754 17.344 12.18 1 92.44 333 VAL A O 1
ATOM 2606 N N . MET A 1 334 ? -2.77 16.75 10.328 1 89.56 334 MET A N 1
ATOM 2607 C CA . MET A 1 334 ? -1.658 16.172 11.078 1 89.56 334 MET A CA 1
ATOM 2608 C C . MET A 1 334 ? -0.911 17.25 11.852 1 89.56 334 MET A C 1
ATOM 2610 O O . MET A 1 334 ? -0.5 17.031 12.992 1 89.56 334 MET A O 1
ATOM 2614 N N . ALA A 1 335 ? -0.659 18.375 11.227 1 84.5 335 ALA A N 1
ATOM 2615 C CA . ALA A 1 335 ? 0.001 19.5 11.891 1 84.5 335 ALA A CA 1
ATOM 2616 C C . ALA A 1 335 ? -0.833 20 13.062 1 84.5 335 ALA A C 1
ATOM 2618 O O . ALA A 1 335 ? -0.291 20.344 14.117 1 84.5 335 ALA A O 1
ATOM 2619 N N . MET A 1 336 ? -2.125 20.047 12.891 1 89.19 336 MET A N 1
ATOM 2620 C CA . MET A 1 336 ? -3.018 20.469 13.969 1 89.19 336 MET A CA 1
ATOM 2621 C C . MET A 1 336 ? -2.969 19.484 15.133 1 89.19 336 MET A C 1
ATOM 2623 O O . MET A 1 336 ? -2.963 19.891 16.297 1 89.19 336 MET A O 1
ATOM 2627 N N . HIS A 1 337 ? -2.963 18.219 14.758 1 88.75 337 HIS A N 1
ATOM 2628 C CA . HIS A 1 337 ? -2.842 17.219 15.797 1 88.75 337 HIS A CA 1
ATOM 2629 C C . HIS A 1 337 ? -1.521 17.344 16.547 1 88.75 337 HIS A C 1
ATOM 2631 O O . HIS A 1 337 ? -1.465 17.125 17.766 1 88.75 337 HIS A O 1
ATOM 2637 N N . GLY A 1 338 ? -0.515 17.641 15.797 1 80.56 338 GLY A N 1
ATOM 2638 C CA . GLY A 1 338 ? 0.767 17.891 16.438 1 80.56 338 GLY A CA 1
ATOM 2639 C C . GLY A 1 338 ? 0.728 19.047 17.422 1 80.56 338 GLY A C 1
ATOM 2640 O O . GLY A 1 338 ? 1.382 18.984 18.469 1 80.56 338 GLY A O 1
ATOM 2641 N N . CYS A 1 339 ? -0.019 20.078 17.109 1 79.06 339 CYS A N 1
ATOM 2642 C CA . CYS A 1 339 ? -0.198 21.188 18.031 1 79.06 339 CYS A CA 1
ATOM 2643 C C . CYS A 1 339 ? -0.942 20.766 19.281 1 79.06 339 CYS A C 1
ATOM 2645 O O . CYS A 1 339 ? -0.684 21.281 20.375 1 79.06 339 CYS A O 1
ATOM 2647 N N . MET A 1 340 ? -1.806 19.812 19.094 1 82.69 340 MET A N 1
ATOM 2648 C CA . MET A 1 340 ? -2.576 19.297 20.234 1 82.69 340 MET A CA 1
ATOM 2649 C C . MET A 1 340 ? -1.695 18.484 21.172 1 82.69 340 MET A C 1
ATOM 2651 O O . MET A 1 340 ? -1.934 18.453 22.375 1 82.69 340 MET A O 1
ATOM 2655 N N . LEU A 1 341 ? -0.766 17.875 20.562 1 77.56 341 LEU A N 1
ATOM 2656 C CA . LEU A 1 341 ? 0.11 17 21.344 1 77.56 341 LEU A CA 1
ATOM 2657 C C . LEU A 1 341 ? 1.247 17.797 21.969 1 77.56 341 LEU A C 1
ATOM 2659 O O . LEU A 1 341 ? 1.99 17.281 22.797 1 77.56 341 LEU A O 1
ATOM 2663 N N . SER A 1 342 ? 1.349 19.078 21.609 1 73.31 342 SER A N 1
ATOM 2664 C CA . SER A 1 342 ? 2.42 19.906 22.141 1 73.31 342 SER A CA 1
ATOM 2665 C C . SER A 1 342 ? 2.201 20.203 23.625 1 73.31 342 SER A C 1
ATOM 2667 O O . SER A 1 342 ? 1.067 20.172 24.109 1 73.31 342 SER A O 1
ATOM 2669 N N . GLU A 1 343 ? 3.178 20.391 24.359 1 65.19 343 GLU A N 1
ATOM 2670 C CA . GLU A 1 343 ? 3.115 20.641 25.797 1 65.19 343 GLU A CA 1
ATOM 2671 C C . GLU A 1 343 ? 2.521 22 26.094 1 65.19 343 GLU A C 1
ATOM 2673 O O . GLU A 1 343 ? 1.78 22.172 27.062 1 65.19 343 GLU A O 1
ATOM 2678 N N . ILE A 1 344 ? 2.816 23 25.203 1 66.88 344 ILE A N 1
ATOM 2679 C CA . ILE A 1 344 ? 2.338 24.359 25.453 1 66.88 344 ILE A CA 1
ATOM 2680 C C . ILE A 1 344 ? 1.003 24.562 24.75 1 66.88 344 ILE A C 1
ATOM 2682 O O . ILE A 1 344 ? 0.922 24.469 23.516 1 66.88 344 ILE A O 1
ATOM 2686 N N . GLN A 1 345 ? 0.036 24.516 25.547 1 74.69 345 GLN A N 1
ATOM 2687 C CA . GLN A 1 345 ? -1.293 24.734 24.984 1 74.69 345 GLN A CA 1
ATOM 2688 C C . GLN A 1 345 ? -1.935 25.984 25.578 1 74.69 345 GLN A C 1
ATOM 2690 O O . GLN A 1 345 ? -1.606 26.391 26.703 1 74.69 345 GLN A O 1
ATOM 2695 N N . ALA A 1 346 ? -2.695 26.625 24.734 1 76.88 346 ALA A N 1
ATOM 2696 C CA . ALA A 1 346 ? -3.438 27.797 25.219 1 76.88 346 ALA A CA 1
ATOM 2697 C C . ALA A 1 346 ? -4.418 27.406 26.312 1 76.88 346 ALA A C 1
ATOM 2699 O O . ALA A 1 346 ? -4.879 26.266 26.375 1 76.88 346 ALA A O 1
ATOM 2700 N N . SER A 1 347 ? -4.664 28.266 27.25 1 78.25 347 SER A N 1
ATOM 2701 C CA . SER A 1 347 ? -5.609 28.031 28.344 1 78.25 347 SER A CA 1
ATOM 2702 C C . SER A 1 347 ? -7.008 27.75 27.797 1 78.25 347 SER A C 1
ATOM 2704 O O . SER A 1 347 ? -7.375 28.219 26.719 1 78.25 347 SER A O 1
ATOM 2706 N N . PRO A 1 348 ? -7.695 26.891 28.406 1 83.44 348 PRO A N 1
ATOM 2707 C CA . PRO A 1 348 ? -9.047 26.547 27.969 1 83.44 348 PRO A CA 1
ATOM 2708 C C . PRO A 1 348 ? -9.953 27.766 27.828 1 83.44 348 PRO A C 1
ATOM 2710 O O . PRO A 1 348 ? -10.836 2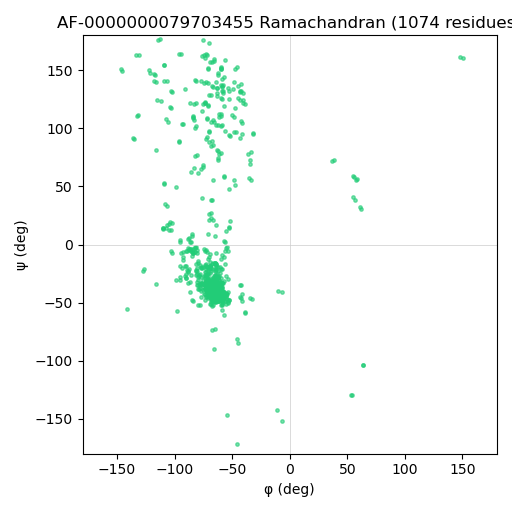7.797 26.969 1 83.44 348 PRO A O 1
ATOM 2713 N N . GLU A 1 349 ? -9.711 28.797 28.609 1 82.12 349 GLU A N 1
ATOM 2714 C CA . GLU A 1 349 ? -10.539 30 28.547 1 82.12 349 GLU A CA 1
ATOM 2715 C C . GLU A 1 349 ? -10.352 30.734 27.219 1 82.12 349 GLU A C 1
ATOM 2717 O O . GLU A 1 349 ? -11.32 31.219 26.625 1 82.12 349 GLU A O 1
ATOM 2722 N N . LYS A 1 350 ? -9.102 30.797 26.766 1 83.94 350 LYS A N 1
ATOM 2723 C CA . LYS A 1 350 ? -8.82 31.469 25.484 1 83.94 350 LYS A CA 1
ATOM 2724 C C . LYS A 1 350 ? -9.359 30.656 24.312 1 83.94 350 LYS A C 1
ATOM 2726 O O . LYS A 1 350 ? -9.812 31.219 23.312 1 83.94 350 LYS A O 1
ATOM 2731 N N . ARG A 1 351 ? -9.383 29.281 24.5 1 87 351 ARG A N 1
ATOM 2732 C CA . ARG A 1 351 ? -9.875 28.406 23.438 1 87 351 ARG A CA 1
ATOM 2733 C C . ARG A 1 351 ? -11.391 28.516 23.297 1 87 351 ARG A C 1
ATOM 2735 O O . ARG A 1 351 ? -11.922 28.453 22.188 1 87 351 ARG A O 1
ATOM 2742 N N . GLN A 1 352 ? -12 28.703 24.422 1 87.06 352 GLN A N 1
ATOM 2743 C CA . GLN A 1 352 ? -13.461 28.734 24.438 1 87.06 352 GLN A CA 1
ATOM 2744 C C . GLN A 1 352 ? -13.992 30 23.781 1 87.06 352 GLN A C 1
ATOM 2746 O O . GLN A 1 352 ? -15.109 30.016 23.266 1 87.06 352 GLN A O 1
ATOM 2751 N N . VAL A 1 353 ? -13.156 31.047 23.797 1 87.62 353 VAL A N 1
ATOM 2752 C CA . VAL A 1 353 ? -13.57 32.312 23.172 1 87.62 353 VAL A CA 1
ATOM 2753 C C . VAL A 1 353 ? -13.781 32.094 21.688 1 87.62 353 VAL A C 1
ATOM 2755 O O . VAL A 1 353 ? -14.703 32.656 21.094 1 87.62 353 VAL A O 1
ATOM 2758 N N . PHE A 1 354 ? -12.961 31.266 21.094 1 90.81 354 PHE A N 1
ATOM 2759 C CA . PHE A 1 354 ? -13.039 31.047 19.656 1 90.81 354 PHE A CA 1
ATOM 2760 C C . PHE A 1 354 ? -13.711 29.719 19.344 1 90.81 354 PHE A C 1
ATOM 2762 O O . PHE A 1 354 ? -13.656 29.234 18.219 1 90.81 354 PHE A O 1
ATOM 2769 N N . ALA A 1 355 ? -14.336 29.047 20.25 1 92.38 355 ALA A N 1
ATOM 2770 C CA . ALA A 1 355 ? -14.836 27.672 20.141 1 92.38 355 ALA A CA 1
ATOM 2771 C C . ALA A 1 355 ? -15.914 27.562 19.062 1 92.38 355 ALA A C 1
ATOM 2773 O O . ALA A 1 355 ? -15.93 26.625 18.266 1 92.38 355 ALA A O 1
ATOM 2774 N N . VAL A 1 356 ? -16.812 28.516 19.047 1 93.88 356 VAL A N 1
ATOM 2775 C CA . VAL A 1 356 ? -17.938 28.453 18.125 1 93.88 356 VAL A CA 1
ATOM 2776 C C . VAL A 1 356 ? -17.438 28.562 16.688 1 93.88 356 VAL A C 1
ATOM 2778 O O . VAL A 1 356 ? -17.859 27.797 15.812 1 93.88 356 VAL A O 1
ATOM 2781 N N . GLU A 1 357 ? -16.5 29.484 16.438 1 94.5 357 GLU A N 1
ATOM 2782 C CA . GLU A 1 357 ? -16 29.703 15.086 1 94.5 357 GLU A CA 1
ATOM 2783 C C . GLU A 1 357 ? -15.109 28.547 14.633 1 94.5 357 GLU A C 1
ATOM 2785 O O . GLU A 1 357 ? -15.164 28.125 13.477 1 94.5 357 GLU A O 1
ATOM 2790 N N . ILE A 1 358 ? -14.297 28.078 15.586 1 94.88 358 ILE A N 1
ATOM 2791 C CA . ILE A 1 358 ? -13.414 26.953 15.266 1 94.88 358 ILE A CA 1
ATOM 2792 C C . ILE A 1 358 ? -14.25 25.719 14.945 1 94.88 358 ILE A C 1
ATOM 2794 O O . ILE A 1 358 ? -13.969 25 13.977 1 94.88 358 ILE A O 1
ATOM 2798 N N . LYS A 1 359 ? -15.219 25.469 15.703 1 95.69 359 LYS A N 1
ATOM 2799 C CA . LYS A 1 359 ? -16.094 24.312 15.492 1 95.69 359 LYS A CA 1
ATOM 2800 C C . LYS A 1 359 ? -16.859 24.453 14.172 1 95.69 359 LYS A C 1
ATOM 2802 O O . LYS A 1 359 ? -17.062 23.453 13.469 1 95.69 359 LYS A O 1
ATOM 2807 N N . ARG A 1 360 ? -17.25 25.625 13.875 1 96.44 360 ARG A N 1
ATOM 2808 C CA . ARG A 1 360 ? -17.984 25.844 12.625 1 96.44 360 ARG A CA 1
ATOM 2809 C C . ARG A 1 360 ? -17.109 25.562 11.414 1 96.44 360 ARG A C 1
ATOM 2811 O O . ARG A 1 360 ? -17.547 24.906 10.461 1 96.44 360 ARG A O 1
ATOM 2818 N N . VAL A 1 361 ? -15.914 26.062 11.438 1 95.88 361 VAL A N 1
ATOM 2819 C CA . VAL A 1 361 ? -15 25.812 10.32 1 95.88 361 VAL A CA 1
ATOM 2820 C C . VAL A 1 361 ? -14.703 24.328 10.211 1 95.88 361 VAL A C 1
ATOM 2822 O O . VAL A 1 361 ? -14.656 23.766 9.109 1 95.88 361 VAL A O 1
ATOM 2825 N N . GLY A 1 362 ? -14.445 23.641 11.359 1 96.06 362 GLY A N 1
ATOM 2826 C CA . GLY A 1 362 ? -14.195 22.203 11.359 1 96.06 362 GLY A CA 1
ATOM 2827 C C . GLY A 1 362 ? -15.359 21.391 10.82 1 96.06 362 GLY A C 1
ATOM 2828 O O . GLY A 1 362 ? -15.156 20.469 10.023 1 96.06 362 GLY A O 1
ATOM 2829 N N . ASN A 1 363 ? -16.516 21.719 11.195 1 96.12 363 ASN A N 1
ATOM 2830 C CA . ASN A 1 363 ? -17.719 21 10.758 1 96.12 363 ASN A CA 1
ATOM 2831 C C . ASN A 1 363 ? -17.984 21.219 9.266 1 96.12 363 ASN A C 1
ATOM 2833 O O . ASN A 1 363 ? -18.312 20.281 8.547 1 96.12 363 ASN A O 1
ATOM 2837 N N . GLU A 1 364 ? -17.875 22.484 8.859 1 96.81 364 GLU A N 1
ATOM 2838 C CA . GLU A 1 364 ? -18.094 22.766 7.441 1 96.81 364 GLU A CA 1
ATOM 2839 C C . GLU A 1 364 ? -17.016 22.141 6.57 1 96.81 364 GLU A C 1
ATOM 2841 O O . GLU A 1 364 ? -17.281 21.703 5.453 1 96.81 364 GLU A O 1
ATOM 2846 N N . GLY A 1 365 ? -15.828 22.234 7.074 1 96.94 365 GLY A N 1
ATOM 2847 C CA . GLY A 1 365 ? -14.758 21.578 6.34 1 96.94 365 GLY A CA 1
ATOM 2848 C C . GLY A 1 365 ? -14.969 20.078 6.195 1 96.94 365 GLY A C 1
ATOM 2849 O O . GLY A 1 365 ? -14.758 19.516 5.121 1 96.94 365 GLY A O 1
ATOM 2850 N N . ALA A 1 366 ? -15.297 19.438 7.262 1 97.38 366 ALA A N 1
ATOM 2851 C CA . ALA A 1 366 ? -15.562 18 7.238 1 97.38 366 ALA A CA 1
ATOM 2852 C C . ALA A 1 366 ? -16.75 17.672 6.332 1 97.38 366 ALA A C 1
ATOM 2854 O O . ALA A 1 366 ? -16.766 16.641 5.664 1 97.38 366 ALA A O 1
ATOM 2855 N N . LYS A 1 367 ? -17.734 18.516 6.383 1 96.88 367 LYS A N 1
ATOM 2856 C CA . LYS A 1 367 ? -18.906 18.344 5.52 1 96.88 367 LYS A CA 1
ATOM 2857 C C . LYS A 1 367 ? -18.516 18.375 4.047 1 96.88 367 LYS A C 1
ATOM 2859 O O . LYS A 1 367 ? -19.016 17.594 3.246 1 96.88 367 LYS A O 1
ATOM 2864 N N . VAL A 1 368 ? -17.656 19.344 3.674 1 96.94 368 VAL A N 1
ATOM 2865 C CA . VAL A 1 368 ? -17.203 19.438 2.293 1 96.94 368 VAL A CA 1
ATOM 2866 C C . VAL A 1 368 ? -16.469 18.156 1.9 1 96.94 368 VAL A C 1
ATOM 2868 O O . VAL A 1 368 ? -16.688 17.625 0.811 1 96.94 368 VAL A O 1
ATOM 2871 N N . LEU A 1 369 ? -15.586 17.656 2.801 1 97.69 369 LEU A N 1
ATOM 2872 C CA . LEU A 1 369 ? -14.844 16.438 2.52 1 97.69 369 LEU A CA 1
ATOM 2873 C C . LEU A 1 369 ? -15.789 15.25 2.359 1 97.69 369 LEU A C 1
ATOM 2875 O O . LEU A 1 369 ? -15.602 14.414 1.468 1 97.69 369 LEU A O 1
ATOM 2879 N N . ARG A 1 370 ? -16.766 15.156 3.162 1 97.25 370 ARG A N 1
ATOM 2880 C CA . ARG A 1 370 ? -17.734 14.062 3.084 1 97.25 370 ARG A CA 1
ATOM 2881 C C . ARG A 1 370 ? -18.562 14.156 1.812 1 97.25 370 ARG A C 1
ATOM 2883 O O . ARG A 1 370 ? -18.859 13.133 1.185 1 97.25 370 ARG A O 1
ATOM 2890 N N . GLU A 1 371 ? -18.953 15.359 1.528 1 96.12 371 GLU A N 1
ATOM 2891 C CA . GLU A 1 371 ? -19.75 15.547 0.316 1 96.12 371 GLU A CA 1
ATOM 2892 C C . GLU A 1 371 ? -18.938 15.195 -0.929 1 96.12 371 GLU A C 1
ATOM 2894 O O . GLU A 1 371 ? -19.438 14.516 -1.829 1 96.12 371 GLU A O 1
ATOM 2899 N N . LEU A 1 372 ? -17.75 15.711 -1.015 1 96.69 372 LEU A N 1
ATOM 2900 C CA . LEU A 1 372 ? -16.906 15.359 -2.146 1 96.69 372 LEU A CA 1
ATOM 2901 C C . LEU A 1 372 ? -16.672 13.859 -2.213 1 96.69 372 LEU A C 1
ATOM 2903 O O . LEU A 1 372 ? -16.672 13.273 -3.299 1 96.69 372 LEU A O 1
ATOM 2907 N N . GLY A 1 373 ? -16.375 13.211 -1.025 1 96.81 373 GLY A N 1
ATOM 2908 C CA . GLY A 1 373 ? -16.219 11.773 -0.98 1 96.81 373 GLY A CA 1
ATOM 2909 C C . GLY A 1 373 ? -17.438 11.008 -1.464 1 96.81 373 GLY A C 1
ATOM 2910 O O . GLY A 1 373 ? -17.312 10 -2.164 1 96.81 373 GLY A O 1
ATOM 2911 N N . ALA A 1 374 ? -18.578 11.508 -1.092 1 96 374 ALA A N 1
ATOM 2912 C CA . ALA A 1 374 ? -19.828 10.883 -1.527 1 96 374 ALA A CA 1
ATOM 2913 C C . ALA A 1 374 ? -20.016 11.023 -3.035 1 96 374 ALA A C 1
ATOM 2915 O O . ALA A 1 374 ? -20.5 10.102 -3.695 1 96 374 ALA A O 1
ATOM 2916 N N . LYS A 1 375 ? -19.688 12.188 -3.523 1 95.5 375 LYS A N 1
ATOM 2917 C CA . LYS A 1 375 ? -19.812 12.406 -4.961 1 95.5 375 LYS A CA 1
ATOM 2918 C C . LYS A 1 375 ? -18.828 11.531 -5.734 1 95.5 375 LYS A C 1
ATOM 2920 O O . LYS A 1 375 ? -19.125 11.07 -6.836 1 95.5 375 LYS A O 1
ATOM 2925 N N . VAL A 1 376 ? -17.641 11.383 -5.176 1 95.62 376 VAL A N 1
ATOM 2926 C CA . VAL A 1 376 ? -16.688 10.477 -5.809 1 95.62 376 VAL A CA 1
ATOM 2927 C C . VAL A 1 376 ? -17.234 9.047 -5.773 1 95.62 376 VAL A C 1
ATOM 2929 O O . VAL A 1 376 ? -17.125 8.312 -6.758 1 95.62 376 VAL A O 1
ATOM 2932 N N . GLU A 1 377 ? -17.766 8.68 -4.672 1 95.31 377 GLU A N 1
ATOM 2933 C CA . GLU A 1 377 ? -18.312 7.328 -4.504 1 95.31 377 GLU A CA 1
ATOM 2934 C C . GLU A 1 377 ? -19.422 7.047 -5.508 1 95.31 377 GLU A C 1
ATOM 2936 O O . GLU A 1 377 ? -19.438 5.988 -6.137 1 95.31 377 GLU A O 1
ATOM 2941 N N . LYS A 1 378 ? -20.266 7.953 -5.68 1 93.88 378 LYS A N 1
ATOM 2942 C CA . LYS A 1 378 ? -21.406 7.777 -6.574 1 93.88 378 LYS A CA 1
ATOM 2943 C C . LYS A 1 378 ? -21.062 8.211 -7.996 1 93.88 378 LYS A C 1
ATOM 2945 O O . LYS A 1 378 ? -21.844 7.992 -8.922 1 93.88 378 LYS A O 1
ATOM 2950 N N . MET A 1 379 ? -19.969 8.727 -8.188 1 93.31 379 MET A N 1
ATOM 2951 C CA . MET A 1 379 ? -19.531 9.211 -9.492 1 93.31 379 MET A CA 1
ATOM 2952 C C . MET A 1 379 ? -20.531 10.219 -10.062 1 93.31 379 MET A C 1
ATOM 2954 O O . MET A 1 379 ? -21 10.055 -11.188 1 93.31 379 MET A O 1
ATOM 2958 N N . GLU A 1 380 ? -20.719 11.25 -9.289 1 93.19 380 GLU A N 1
ATOM 2959 C CA . GLU A 1 380 ? -21.641 12.328 -9.656 1 93.19 380 GLU A CA 1
ATOM 2960 C C . GLU A 1 380 ? -20.922 13.664 -9.719 1 93.19 380 GLU A C 1
ATOM 2962 O O . GLU A 1 380 ? -19.938 13.883 -9.008 1 93.19 380 GLU A O 1
ATOM 2967 N N . LYS A 1 381 ? -21.375 14.461 -10.562 1 91.44 381 LYS A N 1
ATOM 2968 C CA . LYS A 1 381 ? -20.844 15.82 -10.648 1 91.44 381 LYS A CA 1
ATOM 2969 C C . LYS A 1 381 ? -21.312 16.672 -9.484 1 91.44 381 LYS A C 1
ATOM 2971 O O . LYS A 1 381 ? -22.25 16.312 -8.773 1 91.44 381 LYS A O 1
ATOM 2976 N N . LEU A 1 382 ? -20.641 17.734 -9.227 1 90.56 382 LEU A N 1
ATOM 2977 C CA . LEU A 1 382 ? -21 18.656 -8.156 1 90.56 382 LEU A CA 1
ATOM 2978 C C . LEU A 1 382 ? -22.266 19.422 -8.516 1 90.56 382 LEU A C 1
ATOM 2980 O O . LEU A 1 382 ? -22.484 19.766 -9.68 1 90.56 382 LEU A O 1
ATOM 2984 N N . SER A 1 383 ? -23.094 19.594 -7.586 1 83.25 383 SER A N 1
ATOM 2985 C CA . SER A 1 383 ? -24.281 20.422 -7.777 1 83.25 383 SER A CA 1
ATOM 2986 C C . SER A 1 383 ? -23.906 21.859 -8.156 1 83.25 383 SER A C 1
ATOM 2988 O O . SER A 1 383 ? -22.812 22.312 -7.832 1 83.25 383 SER A O 1
ATOM 2990 N N . PRO A 1 384 ? -24.906 22.391 -8.891 1 80.25 384 PRO A N 1
ATOM 2991 C CA . PRO A 1 384 ? -24.641 23.781 -9.25 1 80.25 384 PRO A CA 1
ATOM 2992 C C . PRO A 1 384 ? -24.516 24.688 -8.023 1 80.25 384 PRO A C 1
ATOM 2994 O O . PRO A 1 384 ? -25.328 24.594 -7.098 1 80.25 384 PRO A O 1
ATOM 2997 N N . GLY A 1 385 ? -23.406 25.172 -7.695 1 79.75 385 GLY A N 1
ATOM 2998 C CA . GLY A 1 385 ? -23.109 26.031 -6.566 1 79.75 385 GLY A CA 1
ATOM 2999 C C . GLY A 1 385 ? -21.703 25.875 -6.047 1 79.75 385 GLY A C 1
ATOM 3000 O O . GLY A 1 385 ? -21 24.922 -6.414 1 79.75 385 GLY A O 1
ATOM 3001 N N . ASP A 1 386 ? -21.406 26.891 -5.383 1 82.94 386 ASP A N 1
ATOM 3002 C CA . ASP A 1 386 ? -20.062 26.859 -4.805 1 82.94 386 ASP A CA 1
ATOM 3003 C C . ASP A 1 386 ? -20.047 26.047 -3.508 1 82.94 386 ASP A C 1
ATOM 3005 O O . ASP A 1 386 ? -20.594 26.484 -2.492 1 82.94 386 ASP A O 1
ATOM 3009 N N . ILE A 1 387 ? -19.578 24.781 -3.498 1 90.56 387 ILE A N 1
ATOM 3010 C CA . ILE A 1 387 ? -19.516 23.875 -2.357 1 90.56 387 ILE A CA 1
ATOM 3011 C C . ILE A 1 387 ? -18.641 24.5 -1.262 1 90.56 387 ILE A C 1
ATOM 3013 O O . ILE A 1 387 ? -18.781 24.141 -0.087 1 90.56 387 ILE A O 1
ATOM 3017 N N . LEU A 1 388 ? -17.781 25.453 -1.704 1 93.56 388 LEU A N 1
ATOM 3018 C CA . LEU A 1 388 ? -16.828 26.016 -0.75 1 93.56 388 LEU A CA 1
ATOM 3019 C C . LEU A 1 388 ? -17.375 27.312 -0.147 1 93.56 388 LEU A C 1
ATOM 3021 O O . LEU A 1 388 ? -16.719 27.906 0.714 1 93.56 388 LEU A O 1
ATOM 3025 N N . ARG A 1 389 ? -18.594 27.719 -0.458 1 92.44 389 ARG A N 1
ATOM 3026 C CA . ARG A 1 389 ? -19.125 29 0.004 1 92.44 389 ARG A CA 1
ATOM 3027 C C . ARG A 1 389 ? -19.281 29.016 1.521 1 92.44 389 ARG A C 1
ATOM 3029 O O . ARG A 1 389 ? -18.781 29.922 2.188 1 92.44 389 ARG A O 1
ATOM 3036 N N . GLU A 1 390 ? -19.844 27.953 2.045 1 93.44 390 GLU A N 1
ATOM 3037 C CA . GLU A 1 390 ? -20.094 27.906 3.48 1 93.44 390 GLU A CA 1
ATOM 3038 C C . GLU A 1 390 ? -18.797 27.812 4.273 1 93.44 390 GLU A C 1
ATOM 3040 O O . GLU A 1 390 ? -18.656 28.438 5.328 1 93.44 390 GLU A O 1
ATOM 3045 N N . VAL A 1 391 ? -17.938 27 3.803 1 94.5 391 VAL A N 1
ATOM 3046 C CA . VAL A 1 391 ? -16.688 26.828 4.531 1 94.5 391 VAL A CA 1
ATOM 3047 C C . VAL A 1 391 ? -15.836 28.094 4.418 1 94.5 391 VAL A C 1
ATOM 3049 O O . VAL A 1 391 ? -15.141 28.469 5.363 1 94.5 391 VAL A O 1
ATOM 3052 N N . HIS A 1 392 ? -15.898 28.812 3.283 1 91.06 392 HIS A N 1
ATOM 3053 C CA . HIS A 1 392 ? -15.18 30.062 3.119 1 91.06 392 HIS A CA 1
ATOM 3054 C C . HIS A 1 392 ? -15.758 31.141 4.031 1 91.06 392 HIS A C 1
ATOM 3056 O O . HIS A 1 392 ? -15.008 31.938 4.609 1 91.06 392 HIS A O 1
ATOM 3062 N N . GLU A 1 393 ? -17.094 31.141 4.188 1 92.06 393 GLU A N 1
ATOM 3063 C CA . GLU A 1 393 ? -17.734 32.094 5.098 1 92.06 393 GLU A CA 1
ATOM 3064 C C . GLU A 1 393 ? -17.344 31.797 6.547 1 92.06 393 GLU A C 1
ATOM 3066 O O . GLU A 1 393 ? -17.078 32.719 7.312 1 92.06 393 GLU A O 1
ATOM 3071 N N . ALA A 1 394 ? -17.312 30.562 6.859 1 93.81 394 ALA A N 1
ATOM 3072 C CA . ALA A 1 394 ? -16.906 30.172 8.211 1 93.81 394 ALA A CA 1
ATOM 3073 C C . ALA A 1 394 ? -15.461 30.562 8.477 1 93.81 394 ALA A C 1
ATOM 3075 O O . ALA A 1 394 ? -15.117 31 9.586 1 93.81 394 ALA A O 1
ATOM 3076 N N . GLY A 1 395 ? -14.617 30.375 7.516 1 89.94 395 GLY A N 1
ATOM 3077 C CA . GLY A 1 395 ? -13.219 30.75 7.652 1 89.94 395 GLY A CA 1
ATOM 3078 C C . GLY A 1 395 ? -13.031 32.25 7.797 1 89.94 395 GLY A C 1
ATOM 3079 O O . GLY A 1 395 ? -12.18 32.719 8.57 1 89.94 395 GLY A O 1
ATOM 3080 N N . GLU A 1 396 ? -13.836 33 7.059 1 86.44 396 GLU A N 1
ATOM 3081 C CA . GLU A 1 396 ? -13.781 34.438 7.152 1 86.44 396 GLU A CA 1
ATOM 3082 C C . GLU A 1 396 ? -14.258 34.938 8.523 1 86.44 396 GLU A C 1
ATOM 3084 O O . GLU A 1 396 ? -13.703 35.875 9.078 1 86.44 396 GLU A O 1
ATOM 3089 N N . ASP A 1 397 ? -15.258 34.281 8.992 1 89.81 397 ASP A N 1
ATOM 3090 C CA . ASP A 1 397 ? -15.758 34.625 10.32 1 89.81 397 ASP A CA 1
ATOM 3091 C C . ASP A 1 397 ? -14.695 34.375 11.391 1 89.81 397 ASP A C 1
ATOM 3093 O O . ASP A 1 397 ? -14.555 35.156 12.328 1 89.81 397 ASP A O 1
ATOM 3097 N N . LEU A 1 398 ? -14.086 33.281 11.258 1 90.38 398 LEU A N 1
ATOM 3098 C CA . LEU A 1 398 ? -13.031 32.969 12.211 1 90.38 398 LEU A CA 1
ATOM 3099 C C . LEU A 1 398 ? -11.891 33.969 12.109 1 90.38 398 LEU A C 1
ATOM 3101 O O . LEU A 1 398 ? -11.375 34.438 13.125 1 90.38 398 LEU A O 1
ATOM 3105 N N . GLN A 1 399 ? -11.531 34.375 10.906 1 83.81 399 GLN A N 1
ATOM 3106 C CA . GLN A 1 399 ? -10.461 35.375 10.703 1 83.81 399 GLN A CA 1
ATOM 3107 C C . GLN A 1 399 ? -10.852 36.719 11.258 1 83.81 399 GLN A C 1
ATOM 3109 O O . GLN A 1 399 ? -10.008 37.438 11.82 1 83.81 399 GLN A O 1
ATOM 3114 N N . MET A 1 400 ? -12.109 37.062 11.125 1 82.94 400 MET A N 1
ATOM 3115 C CA . MET A 1 400 ? -12.586 38.344 11.648 1 82.94 400 MET A CA 1
ATOM 3116 C C . MET A 1 400 ? -12.555 38.344 13.172 1 82.94 400 MET A C 1
ATOM 3118 O O . MET A 1 400 ? -12.18 39.344 13.781 1 82.94 400 MET A O 1
ATOM 3122 N N . LYS A 1 401 ? -12.906 37.25 13.703 1 85.25 401 LYS A N 1
ATOM 3123 C CA . LYS A 1 401 ? -12.883 37.188 15.164 1 85.25 401 LYS A CA 1
ATOM 3124 C C . LYS A 1 401 ? -11.445 37.219 15.688 1 85.25 401 LYS A C 1
ATOM 3126 O O . LYS A 1 401 ? -11.188 37.781 16.75 1 85.25 401 LYS A O 1
ATOM 3131 N N . ILE A 1 402 ? -10.602 36.594 15.016 1 81.81 402 ILE A N 1
ATOM 3132 C CA . ILE A 1 402 ? -9.195 36.594 15.406 1 81.81 402 ILE A CA 1
ATOM 3133 C C . ILE A 1 402 ? -8.641 38 15.336 1 81.81 402 ILE A C 1
ATOM 3135 O O . ILE A 1 402 ? -7.852 38.406 16.188 1 81.81 402 ILE A O 1
ATOM 3139 N N . ASP A 1 403 ? -9.078 38.75 14.344 1 74.56 403 ASP A N 1
ATOM 3140 C CA . ASP A 1 403 ? -8.625 40.125 14.195 1 74.56 403 ASP A CA 1
ATOM 3141 C C . ASP A 1 403 ? -9.211 41 15.289 1 74.56 403 ASP A C 1
ATOM 3143 O O . ASP A 1 403 ? -8.531 41.906 15.781 1 74.56 403 ASP A O 1
ATOM 3147 N N . ASP A 1 404 ? -10.469 40.719 15.594 1 75.31 404 ASP A N 1
ATOM 3148 C CA . ASP A 1 404 ? -11.156 41.531 16.594 1 75.31 404 ASP A CA 1
ATOM 3149 C C . ASP A 1 404 ? -10.594 41.25 17.984 1 75.31 404 ASP A C 1
ATOM 3151 O O . ASP A 1 404 ? -10.484 42.188 18.797 1 75.31 404 ASP A O 1
ATOM 3155 N N . LYS A 1 405 ? -10.281 39.969 18.188 1 77.62 405 LYS A N 1
ATOM 3156 C CA . LYS A 1 405 ? -9.789 39.625 19.516 1 77.62 405 LYS A CA 1
ATOM 3157 C C . LYS A 1 405 ? -8.297 39.312 19.484 1 77.62 405 LYS A C 1
ATOM 3159 O O . LYS A 1 405 ? -7.828 38.406 20.172 1 77.62 405 LYS A O 1
ATOM 3164 N N . SER A 1 406 ? -7.605 39.969 18.688 1 74.38 406 SER A N 1
ATOM 3165 C CA . SER A 1 406 ? -6.18 39.719 18.516 1 74.38 406 SER A CA 1
ATOM 3166 C C . SER A 1 406 ? -5.41 40.031 19.797 1 74.38 406 SER A C 1
ATOM 3168 O O . SER A 1 406 ? -4.293 39.531 19.984 1 74.38 406 SER A O 1
ATOM 3170 N N . TYR A 1 407 ? -6.07 40.781 20.75 1 67.75 407 TYR A N 1
ATOM 3171 C CA . TYR A 1 407 ? -5.41 41.125 22.016 1 67.75 407 TYR A CA 1
ATOM 3172 C C . TYR A 1 407 ? -5.258 39.906 22.891 1 67.75 407 TYR A C 1
ATOM 3174 O O . TYR A 1 407 ? -4.379 39.844 23.766 1 67.75 407 TYR A O 1
ATOM 3182 N N . LEU A 1 408 ? -6.07 38.906 22.609 1 69.81 408 LEU A N 1
ATOM 3183 C CA . LEU A 1 408 ? -6.02 37.688 23.422 1 69.81 408 LEU A CA 1
ATOM 3184 C C . LEU A 1 408 ? -4.887 36.781 22.969 1 69.81 408 LEU A C 1
ATOM 3186 O O . LEU A 1 408 ? -4.473 35.906 23.703 1 69.81 408 LEU A O 1
ATOM 3190 N N . LEU A 1 409 ? -4.461 37.094 21.797 1 68.81 409 LEU A N 1
ATOM 3191 C CA . LEU A 1 409 ? -3.471 36.188 21.219 1 68.81 409 LEU A CA 1
ATOM 3192 C C . LEU A 1 409 ? -2.057 36.688 21.516 1 68.81 409 LEU A C 1
ATOM 3194 O O . LEU A 1 409 ? -1.086 35.938 21.312 1 68.81 409 LEU A O 1
ATOM 3198 N N . VAL A 1 410 ? -1.977 38 21.844 1 63 410 VAL A N 1
ATOM 3199 C CA . VAL A 1 410 ? -0.668 38.594 22.125 1 63 410 VAL A CA 1
ATOM 3200 C C . VAL A 1 410 ? -0.622 39.062 23.578 1 63 410 VAL A C 1
ATOM 3202 O O . VAL A 1 410 ? -1.663 39.219 24.219 1 63 410 VAL A O 1
ATOM 3205 N N . ASN A 1 411 ? 0.447 38.875 24.25 1 57.22 411 ASN A N 1
ATOM 3206 C CA . ASN A 1 411 ? 0.595 39.5 25.562 1 57.22 411 ASN A CA 1
ATOM 3207 C C . ASN A 1 411 ? 0.571 41.031 25.469 1 57.22 411 ASN A C 1
ATOM 3209 O O . ASN A 1 411 ? 1.596 41.656 25.188 1 57.22 411 ASN A O 1
ATOM 3213 N N . SER A 1 412 ? -0.667 41.531 25.375 1 54.94 412 SER A N 1
ATOM 3214 C CA . SER A 1 412 ? -0.858 42.969 25.188 1 54.94 412 SER A CA 1
ATOM 3215 C C . SER A 1 412 ? -0.367 43.75 26.406 1 54.94 412 SER A C 1
ATOM 3217 O O . SER A 1 412 ? -0.311 44.969 26.391 1 54.94 412 SER A O 1
ATOM 3219 N N . GLU A 1 413 ? -0.184 43.031 27.5 1 52.91 413 GLU A N 1
ATOM 3220 C CA . GLU A 1 413 ? 0.153 43.844 28.672 1 52.91 413 GLU A CA 1
ATOM 3221 C C . GLU A 1 413 ? 1.395 44.688 28.422 1 52.91 413 GLU A C 1
ATOM 3223 O O . GLU A 1 413 ? 1.581 45.75 29.062 1 52.91 413 GLU A O 1
ATOM 3228 N N . THR A 1 414 ? 2.209 44.125 27.625 1 47.44 414 THR A N 1
ATOM 3229 C CA . THR A 1 414 ? 3.471 44.875 27.531 1 47.44 414 THR A CA 1
ATOM 3230 C C . THR A 1 414 ? 3.299 46.156 26.734 1 47.44 414 THR A C 1
ATOM 3232 O O . THR A 1 414 ? 4.148 47.031 26.797 1 47.44 414 THR A O 1
ATOM 3235 N N . TRP A 1 415 ? 2.377 46.25 25.922 1 48.09 415 TRP A N 1
ATOM 3236 C CA . TRP A 1 415 ? 2.316 47.469 25.125 1 48.09 415 TRP A CA 1
ATOM 3237 C C . TRP A 1 415 ? 0.938 48.125 25.219 1 48.09 415 TRP A C 1
ATOM 3239 O O . TRP A 1 415 ? 0.754 49.25 24.828 1 48.09 415 TRP A O 1
ATOM 3249 N N . ALA A 1 416 ? -0.098 47.344 25.562 1 50.31 416 ALA A N 1
ATOM 3250 C CA . ALA A 1 416 ? -1.415 47.969 25.641 1 50.31 416 ALA A CA 1
ATOM 3251 C C . ALA A 1 416 ? -1.605 48.688 26.969 1 50.31 416 ALA A C 1
ATOM 3253 O O . ALA A 1 416 ? -1.05 48.312 27.984 1 50.31 416 ALA A O 1
ATOM 3254 N N . THR A 1 417 ? -1.856 49.906 27.016 1 42.31 417 THR A N 1
ATOM 3255 C CA . THR A 1 417 ? -2.271 50.688 28.188 1 42.31 417 THR A CA 1
ATOM 3256 C C . THR A 1 417 ? -3.309 49.938 29 1 42.31 417 THR A C 1
ATOM 3258 O O . THR A 1 417 ? -4.207 49.312 28.438 1 42.31 417 THR A O 1
ATOM 3261 N N . PRO A 1 418 ? -3.199 49.812 30.375 1 42.5 418 PRO A N 1
ATOM 3262 C CA . PRO A 1 418 ? -3.939 49.125 31.422 1 42.5 418 PRO A CA 1
ATOM 3263 C C . PRO A 1 418 ? -5.453 49.25 31.266 1 42.5 418 PRO A C 1
ATOM 3265 O O . PRO A 1 418 ? -6.211 48.562 31.969 1 42.5 418 PRO A O 1
ATOM 3268 N N . LEU A 1 419 ? -6.094 50.25 30.828 1 37.88 419 LEU A N 1
ATOM 3269 C CA . LEU A 1 419 ? -7.5 50.562 31.094 1 37.88 419 LEU A CA 1
ATOM 3270 C C . LEU A 1 419 ? -8.398 49.469 30.516 1 37.88 419 LEU A C 1
ATOM 3272 O O . LEU A 1 419 ? -9.453 49.156 31.078 1 37.88 419 LEU A O 1
ATOM 3276 N N . HIS A 1 420 ? -8.242 49 29.312 1 39.59 420 HIS A N 1
ATOM 3277 C CA . HIS A 1 420 ? -9.266 48.219 28.625 1 39.59 420 HIS A CA 1
ATOM 3278 C C . HIS A 1 420 ? -9.156 46.75 29 1 39.59 420 HIS A C 1
ATOM 3280 O O . HIS A 1 420 ? -9.938 45.938 28.516 1 39.59 420 HIS A O 1
ATOM 3286 N N . ASN A 1 421 ? -8.328 46.25 29.688 1 41.47 421 ASN A N 1
ATOM 3287 C CA . ASN A 1 421 ? -8.172 44.844 30.016 1 41.47 421 ASN A CA 1
ATOM 3288 C C . ASN A 1 421 ? -9.281 44.375 30.953 1 41.47 421 ASN A C 1
ATOM 3290 O O . ASN A 1 421 ? -9.461 43.156 31.141 1 41.47 421 ASN A O 1
ATOM 3294 N N . LYS A 1 422 ? -9.742 45.094 31.828 1 42.88 422 LYS A N 1
ATOM 3295 C CA . LYS A 1 422 ? -10.727 44.688 32.844 1 42.88 422 LYS A CA 1
ATOM 3296 C C . LYS A 1 422 ? -12.047 44.312 32.188 1 42.88 422 LYS A C 1
ATOM 3298 O O . LYS A 1 422 ? -12.734 43.406 32.688 1 42.88 422 LYS A O 1
ATOM 3303 N N . GLU A 1 423 ? -12.609 45 31.281 1 38.41 423 GLU A N 1
ATOM 3304 C CA . GLU A 1 423 ? -13.969 44.75 30.797 1 38.41 423 GLU A CA 1
ATOM 3305 C C . GLU A 1 423 ? -14.047 43.469 30 1 38.41 423 GLU A C 1
ATOM 3307 O O . GLU A 1 423 ? -15.078 42.781 30.016 1 38.41 423 GLU A O 1
ATOM 3312 N N . HIS A 1 424 ? -13.055 43.031 29.266 1 39.84 424 HIS A N 1
ATOM 3313 C CA . HIS A 1 424 ? -13.195 41.938 28.312 1 39.84 424 HIS A CA 1
ATOM 3314 C C . HIS A 1 424 ? -12.891 40.594 28.953 1 39.84 424 HIS A C 1
ATOM 3316 O O . HIS A 1 424 ? -13.109 39.562 28.344 1 39.84 424 HIS A O 1
ATOM 3322 N N . GLU A 1 425 ? -12.234 40.469 30.062 1 41.56 425 GLU A N 1
ATOM 3323 C CA . GLU A 1 425 ? -12.211 39.281 30.875 1 41.56 425 GLU A CA 1
ATOM 3324 C C . GLU A 1 425 ? -13.617 38.875 31.328 1 41.56 425 GLU A C 1
ATOM 3326 O O . GLU A 1 425 ? -13.906 37.719 31.547 1 41.56 425 GLU A O 1
ATOM 3331 N N . GLU A 1 426 ? -14.508 39.75 31.562 1 40.44 426 GLU A N 1
ATOM 3332 C CA . GLU A 1 426 ? -15.883 39.531 32 1 40.44 426 GLU A CA 1
ATOM 3333 C C . GLU A 1 426 ? -16.703 38.906 30.859 1 40.44 426 GLU A C 1
ATOM 3335 O O . GLU A 1 426 ? -17.656 38.156 31.125 1 40.44 426 GLU A O 1
ATOM 3340 N N . GLU A 1 427 ? -16.5 39.219 29.641 1 42 427 GLU A N 1
ATOM 3341 C CA . GLU A 1 427 ? -17.281 38.656 28.547 1 42 427 GLU A CA 1
ATOM 3342 C C . GLU A 1 427 ? -16.922 37.219 28.281 1 42 427 GLU A C 1
ATOM 3344 O O . GLU A 1 427 ? -17.734 36.438 27.766 1 42 427 GLU A O 1
ATOM 3349 N N . ALA A 1 428 ? -15.727 36.75 28.484 1 42.25 428 ALA A N 1
ATOM 3350 C CA . ALA A 1 428 ? -15.367 35.344 28.391 1 42.25 428 ALA A CA 1
ATOM 3351 C C . ALA A 1 428 ? -16.141 34.5 29.422 1 42.25 428 ALA A C 1
ATOM 3353 O O . ALA A 1 428 ? -16.422 33.344 29.188 1 42.25 428 ALA A O 1
ATOM 3354 N N . LYS A 1 429 ? -16.531 34.969 30.594 1 42.72 429 LYS A N 1
ATOM 3355 C CA . LYS A 1 429 ? -17.328 34.281 31.609 1 42.72 429 LYS A CA 1
ATOM 3356 C C . LYS A 1 429 ? -18.797 34.156 31.172 1 42.72 429 LYS A C 1
ATOM 3358 O O . LYS A 1 429 ? -19.5 33.25 31.625 1 42.72 429 LYS A O 1
ATOM 3363 N N . ASP A 1 430 ? -19.469 34.938 30.469 1 38.75 430 ASP A N 1
ATOM 3364 C CA . ASP A 1 430 ? -20.891 34.906 30.172 1 38.75 430 ASP A CA 1
ATOM 3365 C C . ASP A 1 430 ? -21.188 33.875 29.078 1 38.75 430 ASP A C 1
ATOM 3367 O O . ASP A 1 430 ? -22.344 33.5 28.859 1 38.75 430 ASP A O 1
ATOM 3371 N N . VAL A 1 431 ? -20.344 33.531 28.094 1 38.91 431 VAL A N 1
ATOM 3372 C CA . VAL A 1 431 ? -20.672 32.562 27.047 1 38.91 431 VAL A CA 1
ATOM 3373 C C . VAL A 1 431 ? -20.75 31.172 27.656 1 38.91 431 VAL A C 1
ATOM 3375 O O . VAL A 1 431 ? -21.078 30.203 26.953 1 38.91 431 VAL A O 1
ATOM 3378 N N . GLU A 1 432 ? -20.422 30.844 28.859 1 36.25 432 GLU A N 1
ATOM 3379 C CA . GLU A 1 432 ? -20.656 29.531 29.453 1 36.25 432 GLU A CA 1
ATOM 3380 C C . GLU A 1 432 ? -22.141 29.172 29.406 1 36.25 432 GLU A C 1
ATOM 3382 O O . GLU A 1 432 ? -22.5 28 29.312 1 36.25 432 GLU A O 1
ATOM 3387 N N . HIS A 1 433 ? -23.062 30.125 29.688 1 32.09 433 HIS A N 1
ATOM 3388 C CA . HIS A 1 433 ? -24.453 29.75 29.906 1 32.09 433 HIS A CA 1
ATOM 3389 C C . HIS A 1 433 ? -25.109 29.25 28.609 1 32.09 433 HIS A C 1
ATOM 3391 O O . HIS A 1 433 ? -26.016 28.422 28.656 1 32.09 433 HIS A O 1
ATOM 3397 N N . ASN A 1 434 ? -25.031 29.984 27.5 1 31.19 434 ASN A N 1
ATOM 3398 C CA . ASN A 1 434 ? -25.984 29.719 26.422 1 31.19 434 ASN A CA 1
ATOM 3399 C C . ASN A 1 434 ? -25.578 28.5 25.609 1 31.19 434 ASN A C 1
ATOM 3401 O O . ASN A 1 434 ? -26.219 28.172 24.594 1 31.19 434 ASN A O 1
ATOM 3405 N N . LEU A 1 435 ? -24.375 28.125 25.516 1 32.38 435 LEU A N 1
ATOM 3406 C CA . LEU A 1 435 ? -24.109 27.094 24.516 1 32.38 435 LEU A CA 1
ATOM 3407 C C . LEU A 1 435 ? -24.734 25.766 24.922 1 32.38 435 LEU A C 1
ATOM 3409 O O . LEU A 1 435 ? -24.031 24.812 25.281 1 32.38 435 LEU A O 1
ATOM 3413 N N . ASN A 1 436 ? -25.781 25.75 25.781 1 27.02 436 ASN A N 1
ATOM 3414 C CA . ASN A 1 436 ? -26.516 24.5 25.953 1 27.02 436 ASN A CA 1
ATOM 3415 C C . ASN A 1 436 ? -27.047 23.984 24.625 1 27.02 436 ASN A C 1
ATOM 3417 O O . ASN A 1 436 ? -28.141 23.406 24.578 1 27.02 436 ASN A O 1
ATOM 3421 N N . MET A 1 437 ? -26.766 24.672 23.5 1 25.2 437 MET A N 1
ATOM 3422 C CA . MET A 1 437 ? -27.516 24.078 22.406 1 25.2 437 MET A CA 1
ATOM 3423 C C . MET A 1 437 ? -27.141 22.609 22.25 1 25.2 437 MET A C 1
ATOM 3425 O O . MET A 1 437 ? -25.984 22.234 22.406 1 25.2 437 MET A O 1
ATOM 3429 N N . LYS A 1 438 ? -28.141 21.75 22.078 1 27.08 438 LYS A N 1
ATOM 3430 C CA . LYS A 1 438 ? -28.406 20.312 22 1 27.08 438 LYS A CA 1
ATOM 3431 C C . LYS A 1 438 ? -27.578 19.656 20.906 1 27.08 438 LYS A C 1
ATOM 3433 O O . LYS A 1 438 ? -27.859 19.828 19.719 1 27.08 438 LYS A O 1
ATOM 3438 N N . SER A 1 439 ? -26.375 19.703 20.922 1 24.78 439 SER A N 1
ATOM 3439 C CA . SER A 1 439 ? -25.688 18.797 20 1 24.78 439 SER A CA 1
ATOM 3440 C C . SER A 1 439 ? -26.25 17.375 20.109 1 24.78 439 SER A C 1
ATOM 3442 O O . SER A 1 439 ? -26.484 16.875 21.219 1 24.78 439 SER A O 1
ATOM 3444 N N . LEU A 1 440 ? -26.984 16.844 19.109 1 22.38 440 LEU A N 1
ATOM 3445 C CA . LEU A 1 440 ? -27.625 15.539 19.016 1 22.38 440 LEU A CA 1
ATOM 3446 C C . LEU A 1 440 ? -26.688 14.438 19.484 1 22.38 440 LEU A C 1
ATOM 3448 O O . LEU A 1 440 ? -27.078 13.562 20.25 1 22.38 440 LEU A O 1
ATOM 3452 N N . SER A 1 441 ? -25.781 13.945 18.5 1 25.88 441 SER A N 1
ATOM 3453 C CA . SER A 1 441 ? -25.406 12.547 18.625 1 25.88 441 SER A CA 1
ATOM 3454 C C . SER A 1 441 ? -24.484 12.328 19.812 1 25.88 441 SER A C 1
ATOM 3456 O O . SER A 1 441 ? -23.422 12.945 19.906 1 25.88 441 SER A O 1
ATOM 3458 N N . ASP A 1 442 ? -24.859 12 21 1 26.19 442 ASP A N 1
ATOM 3459 C CA . ASP A 1 442 ? -24.438 11.688 22.359 1 26.19 442 ASP A CA 1
ATOM 3460 C C . ASP A 1 442 ? -23.375 10.594 22.375 1 26.19 442 ASP A C 1
ATOM 3462 O O . ASP A 1 442 ? -23.484 9.641 23.156 1 26.19 442 ASP A O 1
ATOM 3466 N N . ILE A 1 443 ? -22.672 10.164 21.328 1 28.41 443 ILE A N 1
ATOM 3467 C CA . ILE A 1 443 ? -21.922 8.992 21.75 1 28.41 443 ILE A CA 1
ATOM 3468 C C . ILE A 1 443 ? -20.859 9.391 22.781 1 28.41 443 ILE A C 1
ATOM 3470 O O . ILE A 1 443 ? -19.953 10.18 22.469 1 28.41 443 ILE A O 1
ATOM 3474 N N . SER A 1 444 ? -21.172 9.469 24.016 1 28.27 444 SER A N 1
ATOM 3475 C CA . SER A 1 444 ? -20.391 9.68 25.234 1 28.27 444 SER A CA 1
ATOM 3476 C C . SER A 1 444 ? -19.172 8.766 25.266 1 28.27 444 SER A C 1
ATOM 3478 O O . SER A 1 444 ? -19.281 7.582 25.578 1 28.27 444 SER A O 1
ATOM 3480 N N . VAL A 1 445 ? -18.328 8.688 24.266 1 29.42 445 VAL A N 1
ATOM 3481 C CA . VAL A 1 445 ? -17.203 7.828 24.641 1 29.42 445 VAL A CA 1
ATOM 3482 C C . VAL A 1 445 ? -16.453 8.438 25.812 1 29.42 445 VAL A C 1
ATOM 3484 O O . VAL A 1 445 ? -16.109 9.617 25.797 1 29.42 445 VAL A O 1
ATOM 3487 N N . ASP A 1 446 ? -16.641 7.934 27.031 1 28.52 446 ASP A N 1
ATOM 3488 C CA . ASP A 1 446 ? -15.93 8.203 28.281 1 28.52 446 ASP A CA 1
ATOM 3489 C C . ASP A 1 446 ? -14.422 8.164 28.078 1 28.52 446 ASP A C 1
ATOM 3491 O O . ASP A 1 446 ? -13.867 7.145 27.656 1 28.52 446 ASP A O 1
ATOM 3495 N N . PRO A 1 447 ? -13.68 9.211 27.875 1 31.39 447 PRO A N 1
ATOM 3496 C CA . PRO A 1 447 ? -12.258 9.414 27.594 1 31.39 447 PRO A CA 1
ATOM 3497 C C . PRO A 1 447 ? -11.352 8.836 28.688 1 31.39 447 PRO A C 1
ATOM 3499 O O . PRO A 1 447 ? -10.133 9.039 28.656 1 31.39 447 PRO A O 1
ATOM 3502 N N . SER A 1 448 ? -11.906 8.383 29.875 1 30.64 448 SER A N 1
ATOM 3503 C CA . SER A 1 448 ? -10.977 8.156 30.969 1 30.64 448 SER A CA 1
ATOM 3504 C C . SER A 1 448 ? -9.891 7.16 30.578 1 30.64 448 SER A C 1
ATOM 3506 O O . SER A 1 448 ? -8.75 7.266 31.031 1 30.64 448 SER A O 1
ATOM 3508 N N . ASP A 1 449 ? -10.289 5.863 30.203 1 30.28 449 ASP A N 1
ATOM 3509 C CA . ASP A 1 449 ? -9.516 4.648 30.438 1 30.28 449 ASP A CA 1
ATOM 3510 C C . ASP A 1 449 ? -8.492 4.434 29.328 1 30.28 449 ASP A C 1
ATOM 3512 O O . ASP A 1 449 ? -8.039 3.307 29.094 1 30.28 449 ASP A O 1
ATOM 3516 N N . VAL A 1 450 ? -8.312 5.324 28.453 1 34.28 450 VAL A N 1
ATOM 3517 C CA . VAL A 1 450 ? -7.398 4.777 27.453 1 34.28 450 VAL A CA 1
ATOM 3518 C C . VAL A 1 450 ? -5.969 4.812 28 1 34.28 450 VAL A C 1
ATOM 3520 O O . VAL A 1 450 ? -5.34 5.871 28.047 1 34.28 450 VAL A O 1
ATOM 3523 N N . VAL A 1 451 ? -5.68 4.027 29.078 1 34.06 451 VAL A N 1
ATOM 3524 C CA . VAL A 1 451 ? -4.312 3.742 29.5 1 34.06 451 VAL A CA 1
ATOM 3525 C C . VAL A 1 451 ? -3.572 3.012 28.375 1 34.06 451 VAL A C 1
ATOM 3527 O O . VAL A 1 451 ? -3.939 1.894 28.016 1 34.06 451 VAL A O 1
ATOM 3530 N N . ILE A 1 452 ? -3.127 3.582 27.375 1 35.88 452 ILE A N 1
ATOM 3531 C CA . ILE A 1 452 ? -2.293 2.818 26.453 1 35.88 452 ILE A CA 1
ATOM 3532 C C . ILE A 1 452 ? -0.989 2.424 27.141 1 35.88 452 ILE A C 1
ATOM 3534 O O . ILE A 1 452 ? -0.241 3.287 27.609 1 35.88 452 ILE A O 1
ATOM 3538 N N . PRO A 1 453 ? -0.733 1.199 27.562 1 35.84 453 PRO A N 1
ATOM 3539 C CA . PRO A 1 453 ? 0.442 0.717 28.297 1 35.84 453 PRO A CA 1
ATOM 3540 C C . PRO A 1 453 ? 1.753 1.038 27.578 1 35.84 453 PRO A C 1
ATOM 3542 O O . PRO A 1 453 ? 2.807 0.517 27.953 1 35.84 453 PRO A O 1
ATOM 3545 N N . GLY A 1 454 ? 1.85 1.58 26.484 1 35.97 454 GLY A N 1
ATOM 3546 C CA . GLY A 1 454 ? 3.158 1.458 25.875 1 35.97 454 GLY A CA 1
ATOM 3547 C C . GLY A 1 454 ? 4.246 2.217 26.609 1 35.97 454 GLY A C 1
ATOM 3548 O O . GLY A 1 454 ? 3.957 2.977 27.531 1 35.97 454 GLY A O 1
ATOM 3549 N N . SER A 1 455 ? 5.605 1.833 26.469 1 40.25 455 SER A N 1
ATOM 3550 C CA . SER A 1 455 ? 6.797 2.492 27 1 40.25 455 SER A CA 1
ATOM 3551 C C . SER A 1 455 ? 6.695 4.008 26.859 1 40.25 455 SER A C 1
ATOM 3553 O O . SER A 1 455 ? 6.363 4.52 25.781 1 40.25 455 SER A O 1
ATOM 3555 N N . THR A 1 456 ? 6.438 4.594 28 1 39.31 456 THR A N 1
ATOM 3556 C CA . THR A 1 456 ? 6.176 6.016 28.203 1 39.31 456 THR A CA 1
ATOM 3557 C C . THR A 1 456 ? 7.391 6.852 27.812 1 39.31 456 THR A C 1
ATOM 3559 O O . THR A 1 456 ? 8.477 6.676 28.359 1 39.31 456 THR A O 1
ATOM 3562 N N . MET A 1 457 ? 7.648 7.012 26.672 1 41.62 457 MET A N 1
ATOM 3563 C CA . MET A 1 457 ? 8.68 8.023 26.453 1 41.62 457 MET A CA 1
ATOM 3564 C C . MET A 1 457 ? 8.234 9.375 27.031 1 41.62 457 MET A C 1
ATOM 3566 O O . MET A 1 457 ? 7.043 9.688 27.031 1 41.62 457 MET A O 1
ATOM 3570 N N . HIS A 1 458 ? 9.102 9.961 27.938 1 36.97 458 HIS A N 1
ATOM 3571 C CA . HIS A 1 458 ? 8.93 11.234 28.625 1 36.97 458 HIS A CA 1
ATOM 3572 C C . HIS A 1 458 ? 8.383 12.305 27.688 1 36.97 458 HIS A C 1
ATOM 3574 O O . HIS A 1 458 ? 8.633 12.266 26.484 1 36.97 458 HIS A O 1
ATOM 3580 N N . LYS A 1 459 ? 7.402 12.922 28.219 1 40.38 459 LYS A N 1
ATOM 3581 C CA . LYS A 1 459 ? 6.793 14.133 27.672 1 40.38 459 LYS A CA 1
ATOM 3582 C C . LYS A 1 459 ? 7.855 15.086 27.141 1 40.38 459 LYS A C 1
ATOM 3584 O O . LYS A 1 459 ? 8.945 15.188 27.703 1 40.38 459 LYS A O 1
ATOM 3589 N N . LEU A 1 460 ? 7.773 15.406 25.969 1 40.75 460 LEU A N 1
ATOM 3590 C CA . LEU A 1 460 ? 8.555 16.484 25.375 1 40.75 460 LEU A CA 1
ATOM 3591 C C . LEU A 1 460 ? 8.758 17.625 26.359 1 40.75 460 LEU A C 1
ATOM 3593 O O . LEU A 1 460 ? 7.84 18.406 26.625 1 40.75 460 LEU A O 1
ATOM 3597 N N . SER A 1 461 ? 9.375 17.359 27.625 1 32.59 461 SER A N 1
ATOM 3598 C CA . SER A 1 461 ? 9.531 18.438 28.578 1 32.59 461 SER A CA 1
ATOM 3599 C C . SER A 1 461 ? 10.414 19.562 28.016 1 32.59 461 SER A C 1
ATOM 3601 O O . SER A 1 461 ? 11.477 19.297 27.469 1 32.59 461 SER A O 1
ATOM 3603 N N . TRP A 1 462 ? 9.961 20.609 27.781 1 35.56 462 TRP A N 1
ATOM 3604 C CA . TRP A 1 462 ? 10.852 21.766 27.75 1 35.56 462 TRP A CA 1
ATOM 3605 C C . TRP A 1 462 ? 11.828 21.719 28.938 1 35.56 462 TRP A C 1
ATOM 3607 O O . TRP A 1 462 ? 11.5 21.188 30 1 35.56 462 TRP A O 1
ATOM 3617 N N . PRO A 1 463 ? 13.047 21.75 28.859 1 34.25 463 PRO A N 1
ATOM 3618 C CA . PRO A 1 463 ? 13.906 21.828 30.047 1 34.25 463 PRO A CA 1
ATOM 3619 C C . PRO A 1 463 ? 13.273 22.609 31.188 1 34.25 463 PRO A C 1
ATOM 3621 O O . PRO A 1 463 ? 12.82 23.734 30.984 1 34.25 463 PRO A O 1
ATOM 3624 N N . CYS A 1 464 ? 12.656 22.109 32.125 1 29.89 464 CYS A N 1
ATOM 3625 C CA . CYS A 1 464 ? 12.516 22.797 33.406 1 29.89 464 CYS A CA 1
ATOM 3626 C C . CYS A 1 464 ? 13.82 23.469 33.812 1 29.89 464 CYS A C 1
ATOM 3628 O O . CYS A 1 464 ? 14.852 22.797 33.906 1 29.89 464 CYS A O 1
ATOM 3630 N N . LEU A 1 465 ? 14.062 24.766 33.531 1 30.55 465 LEU A N 1
ATOM 3631 C CA . LEU A 1 465 ? 15.055 25.562 34.219 1 30.55 465 LEU A CA 1
ATOM 3632 C C . LEU A 1 465 ? 15.109 25.172 35.719 1 30.55 465 LEU A C 1
ATOM 3634 O O . LEU A 1 465 ? 14.125 25.344 36.438 1 30.55 465 LEU A O 1
ATOM 3638 N N . SER A 1 466 ? 15.672 24.172 36.156 1 30.28 466 SER A N 1
ATOM 3639 C CA . SER A 1 466 ? 16.031 24.062 37.562 1 30.28 466 SER A CA 1
ATOM 3640 C C . SER A 1 466 ? 16.422 25.422 38.125 1 30.28 466 SER A C 1
ATOM 3642 O O . SER A 1 466 ? 17.531 25.906 37.875 1 30.28 466 SER A O 1
ATOM 3644 N N . PHE A 1 467 ? 15.469 26.391 38.281 1 28.5 467 PHE A N 1
ATOM 3645 C CA . PHE A 1 467 ? 15.633 27.609 39.062 1 28.5 467 PHE A CA 1
ATOM 3646 C C . PHE A 1 467 ? 16.125 27.281 40.469 1 28.5 467 PHE A C 1
ATOM 3648 O O . PHE A 1 467 ? 15.438 26.578 41.219 1 28.5 467 PHE A O 1
ATOM 3655 N N . THR A 1 468 ? 17.359 27.297 40.719 1 27.62 468 THR A N 1
ATOM 3656 C CA . THR A 1 468 ? 17.797 27.641 42.062 1 27.62 468 THR A CA 1
ATOM 3657 C C . THR A 1 468 ? 17 28.828 42.625 1 27.62 468 THR A C 1
ATOM 3659 O O . THR A 1 468 ? 16.641 29.734 41.875 1 27.62 468 THR A O 1
ATOM 3662 N N . ALA A 1 469 ? 16.484 28.984 43.938 1 29.84 469 ALA A N 1
ATOM 3663 C CA . ALA A 1 469 ? 15.703 29.766 44.906 1 29.84 469 ALA A CA 1
ATOM 3664 C C . ALA A 1 469 ? 16 31.25 44.75 1 29.84 469 ALA A C 1
ATOM 3666 O O . ALA A 1 469 ? 15.203 32.094 45.188 1 29.84 469 ALA A O 1
ATOM 3667 N N . ASP A 1 470 ? 17.281 31.703 44.688 1 29.55 470 ASP A N 1
ATOM 3668 C CA . ASP A 1 470 ? 17.422 33.094 45.125 1 29.55 470 ASP A CA 1
ATOM 3669 C C . ASP A 1 470 ? 16.688 34.031 44.188 1 29.55 470 ASP A C 1
ATOM 3671 O O . ASP A 1 470 ? 16.266 35.125 44.594 1 29.55 470 ASP A O 1
ATOM 3675 N N . ALA A 1 471 ? 17.156 34.375 42.781 1 34.44 471 ALA A N 1
ATOM 3676 C CA . ALA A 1 471 ? 16.891 35.656 42.156 1 34.44 471 ALA A CA 1
ATOM 3677 C C . ALA A 1 471 ? 15.508 35.688 41.531 1 34.44 471 ALA A C 1
ATOM 3679 O O . ALA A 1 471 ? 15.188 34.875 40.656 1 34.44 471 ALA A O 1
ATOM 3680 N N . LEU A 1 472 ? 14.344 36.344 41.938 1 33.66 472 LEU A N 1
ATOM 3681 C CA . LEU A 1 472 ? 12.938 36.719 41.812 1 33.66 472 LEU A CA 1
ATOM 3682 C C . LEU A 1 472 ? 12.57 37.031 40.375 1 33.66 472 LEU A C 1
ATOM 3684 O O . LEU A 1 472 ? 11.445 36.781 39.938 1 33.66 472 LEU A O 1
ATOM 3688 N N . LEU A 1 473 ? 13.312 37.75 39.5 1 34.47 473 LEU A N 1
ATOM 3689 C CA . LEU A 1 473 ? 13.047 38.406 38.25 1 34.47 473 LEU A CA 1
ATOM 3690 C C . LEU A 1 473 ? 12.891 37.375 37.125 1 34.47 473 LEU A C 1
ATOM 3692 O O . LEU A 1 473 ? 12.172 37.625 36.156 1 34.47 473 LEU A O 1
ATOM 3696 N N . PRO A 1 474 ? 13.633 36.312 37.062 1 42.44 474 PRO A N 1
ATOM 3697 C CA . PRO A 1 474 ? 13.68 35.438 35.906 1 42.44 474 PRO A CA 1
ATOM 3698 C C . PRO A 1 474 ? 12.406 34.594 35.75 1 42.44 474 PRO A C 1
ATOM 3700 O O . PRO A 1 474 ? 12.102 34.125 34.656 1 42.44 474 PRO A O 1
ATOM 3703 N N . GLN A 1 475 ? 11.688 34.375 36.812 1 44.91 475 GLN A N 1
ATOM 3704 C CA . GLN A 1 475 ? 10.477 33.562 36.781 1 44.91 475 GLN A CA 1
ATOM 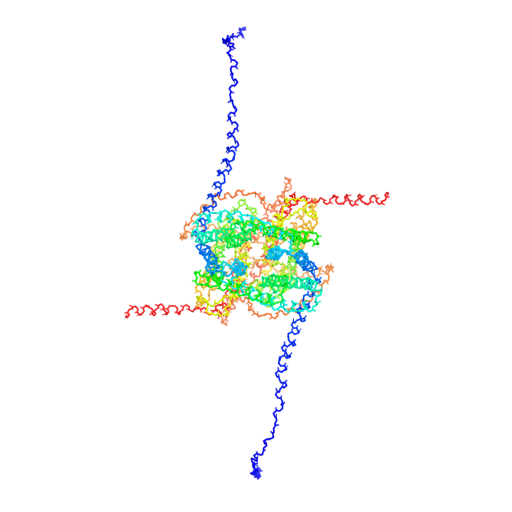3705 C C . GLN A 1 475 ? 9.367 34.25 35.969 1 44.91 475 GLN A C 1
ATOM 3707 O O . GLN A 1 475 ? 8.594 33.625 35.281 1 44.91 475 GLN A O 1
ATOM 3712 N N . ARG A 1 476 ? 9.297 35.562 36.156 1 48.28 476 ARG A N 1
ATOM 3713 C CA . ARG A 1 476 ? 8.25 36.312 35.469 1 48.28 476 ARG A CA 1
ATOM 3714 C C . ARG A 1 476 ? 8.445 36.281 33.938 1 48.28 476 ARG A C 1
ATOM 3716 O O . ARG A 1 476 ? 7.477 36.156 33.188 1 48.28 476 ARG A O 1
ATOM 3723 N N . ARG A 1 477 ? 9.773 36.281 33.656 1 53.25 477 ARG A N 1
ATOM 3724 C CA . ARG A 1 477 ? 10.047 36.219 32.219 1 53.25 477 ARG A CA 1
ATOM 3725 C C . ARG A 1 477 ? 9.656 34.875 31.625 1 53.25 477 ARG A C 1
ATOM 3727 O O . ARG A 1 477 ? 9.094 34.844 30.516 1 53.25 477 ARG A O 1
ATOM 3734 N N . GLU A 1 478 ? 9.906 33.875 32.406 1 57.78 478 GLU A N 1
ATOM 3735 C CA . GLU A 1 478 ? 9.578 32.531 31.922 1 57.78 478 GLU A CA 1
ATOM 3736 C C . GLU A 1 478 ? 8.07 32.344 31.844 1 57.78 478 GLU A C 1
ATOM 3738 O O . GLU A 1 478 ? 7.57 31.719 30.891 1 57.78 478 GLU A O 1
ATOM 3743 N N . SER A 1 479 ? 7.488 32.844 32.844 1 58.78 479 SER A N 1
ATOM 3744 C CA . SER A 1 479 ? 6.031 32.719 32.844 1 58.78 479 SER A CA 1
ATOM 3745 C C . SER A 1 479 ? 5.422 33.5 31.688 1 58.78 479 SER A C 1
ATOM 3747 O O . SER A 1 479 ? 4.465 33.031 31.062 1 58.78 479 SER A O 1
ATOM 3749 N N . LYS A 1 480 ? 6.094 34.594 31.406 1 59.44 480 LYS A N 1
ATOM 3750 C CA . LYS A 1 480 ? 5.582 35.406 30.312 1 59.44 480 LYS A CA 1
ATOM 3751 C C . LYS A 1 480 ? 5.812 34.719 28.969 1 59.44 480 LYS A C 1
ATOM 3753 O O . LYS A 1 480 ? 4.945 34.75 28.094 1 59.44 480 LYS A O 1
ATOM 3758 N N . ILE A 1 481 ? 6.898 34.094 28.938 1 62.34 481 ILE A N 1
ATOM 3759 C CA . ILE A 1 481 ? 7.234 33.375 27.719 1 62.34 481 ILE A CA 1
ATOM 3760 C C . ILE A 1 481 ? 6.273 32.219 27.516 1 62.34 481 ILE A C 1
ATOM 3762 O O . ILE A 1 481 ? 5.82 31.953 26.391 1 62.34 481 ILE A O 1
ATOM 3766 N N . TYR A 1 482 ? 5.984 31.609 28.625 1 64.5 482 TYR A N 1
ATOM 3767 C CA . TYR A 1 482 ? 5.059 30.484 28.531 1 64.5 482 TYR A CA 1
ATOM 3768 C C . TYR A 1 482 ? 3.666 30.953 28.125 1 64.5 482 TYR A C 1
ATOM 3770 O O . TYR A 1 482 ? 2.99 30.312 27.328 1 64.5 482 TYR A O 1
ATOM 3778 N N . GLN A 1 483 ? 3.277 32.125 28.766 1 65.69 483 GLN A N 1
ATOM 3779 C CA . GLN A 1 483 ? 1.941 32.625 28.453 1 65.69 483 GLN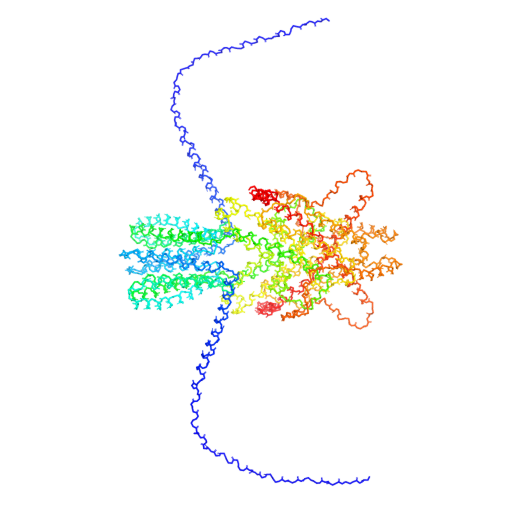 A CA 1
ATOM 3780 C C . GLN A 1 483 ? 1.847 33.094 27 1 65.69 483 GLN A C 1
ATOM 3782 O O . GLN A 1 483 ? 0.833 32.875 26.344 1 65.69 483 GLN A O 1
ATOM 3787 N N . SER A 1 484 ? 2.9 33.656 26.547 1 66.06 484 SER A N 1
ATOM 3788 C CA . SER A 1 484 ? 2.918 34.125 25.172 1 66.06 484 SER A CA 1
ATOM 3789 C C . SER A 1 484 ? 2.941 32.938 24.203 1 66.06 484 SER A C 1
ATOM 3791 O O . SER A 1 484 ? 2.258 32.938 23.172 1 66.06 484 SER A O 1
ATOM 3793 N N . ALA A 1 485 ? 3.648 31.953 24.656 1 69.88 485 ALA A N 1
ATOM 3794 C CA . ALA A 1 485 ? 3.732 30.766 23.828 1 69.88 485 ALA A CA 1
ATOM 3795 C C . ALA A 1 485 ? 2.398 30.016 23.781 1 69.88 485 ALA A C 1
ATOM 3797 O O . ALA A 1 485 ? 2.035 29.422 22.766 1 69.88 485 ALA A O 1
ATOM 3798 N N . SER A 1 486 ? 1.775 30.094 24.891 1 74.19 486 SER A N 1
ATOM 3799 C CA . SER A 1 486 ? 0.471 29.453 24.969 1 74.19 486 SER A CA 1
ATOM 3800 C C . SER A 1 486 ? -0.54 30.125 24.047 1 74.19 486 SER A C 1
ATOM 3802 O O . SER A 1 486 ? -1.336 29.453 23.391 1 74.19 486 SER A O 1
ATOM 3804 N N . SER A 1 487 ? -0.502 31.484 23.984 1 73.62 487 SER A N 1
ATOM 3805 C CA . SER A 1 487 ? -1.428 32.219 23.125 1 73.62 487 SER A CA 1
ATOM 3806 C C . SER A 1 487 ? -1.078 32.031 21.656 1 73.62 487 SER A C 1
ATOM 3808 O O . SER A 1 487 ? -1.967 31.969 20.797 1 73.62 487 SER A O 1
ATOM 3810 N N . LEU A 1 488 ? 0.132 31.844 21.469 1 73.5 488 LEU A N 1
ATOM 3811 C CA . LEU A 1 488 ? 0.584 31.656 20.109 1 73.5 488 LEU A CA 1
ATOM 3812 C C . LEU A 1 488 ? 0.176 30.281 19.578 1 73.5 488 LEU A C 1
ATOM 3814 O O . LEU A 1 488 ? -0.024 30.109 18.375 1 73.5 488 LEU A O 1
ATOM 3818 N N . SER A 1 489 ? 0.025 29.312 20.516 1 80.38 489 SER A N 1
ATOM 3819 C CA . SER A 1 489 ? -0.397 27.984 20.109 1 80.38 489 SER A CA 1
ATOM 3820 C C . SER A 1 489 ? -1.817 28 19.547 1 80.38 489 SER A C 1
ATOM 3822 O O . SER A 1 489 ? -2.143 27.234 18.641 1 80.38 489 SER A O 1
ATOM 3824 N N . LEU A 1 490 ? -2.668 28.859 20.141 1 84.75 490 LEU A N 1
ATOM 3825 C CA . LEU A 1 490 ? -4.023 29 19.625 1 84.75 490 LEU A CA 1
ATOM 3826 C C . LEU A 1 490 ? -4.02 29.641 18.25 1 84.75 490 LEU A C 1
ATOM 3828 O O . LEU A 1 490 ? -4.781 29.234 17.375 1 84.75 490 LEU A O 1
ATOM 3832 N N . ALA A 1 491 ? -3.162 30.609 18.078 1 80.06 491 ALA A N 1
ATOM 3833 C CA . ALA A 1 491 ? -3.045 31.266 16.781 1 80.06 491 ALA A CA 1
ATOM 3834 C C . ALA A 1 491 ? -2.555 30.281 15.711 1 80.06 491 ALA A C 1
ATOM 3836 O O . ALA A 1 491 ? -2.984 30.344 14.562 1 80.06 491 ALA A O 1
ATOM 3837 N N . THR A 1 492 ? -1.657 29.406 16.094 1 81.44 492 THR A N 1
ATOM 3838 C CA . THR A 1 492 ? -1.131 28.422 15.156 1 81.44 492 THR A CA 1
ATOM 3839 C C . THR A 1 492 ? -2.223 27.438 14.727 1 81.44 492 THR A C 1
ATOM 3841 O O . THR A 1 492 ? -2.35 27.125 13.547 1 81.44 492 THR A O 1
ATOM 3844 N N . PHE A 1 493 ? -2.939 26.953 15.695 1 88.19 493 PHE A N 1
ATOM 3845 C CA . PHE A 1 493 ? -4.016 26.016 15.391 1 88.19 493 PHE A CA 1
ATOM 3846 C C . PHE A 1 493 ? -5.035 26.656 14.453 1 88.19 493 PHE A C 1
ATOM 3848 O O . PHE A 1 493 ? -5.457 26.031 13.477 1 88.19 493 PHE A O 1
ATOM 3855 N N . THR A 1 494 ? -5.461 27.875 14.766 1 87.5 494 THR A N 1
ATOM 3856 C CA . THR A 1 494 ? -6.469 28.562 13.961 1 87.5 494 THR A CA 1
ATOM 3857 C C . THR A 1 494 ? -5.918 28.891 12.578 1 87.5 494 THR A C 1
ATOM 3859 O O . THR A 1 494 ? -6.648 28.844 11.586 1 87.5 494 THR A O 1
ATOM 3862 N N . SER A 1 495 ? -4.656 29.203 12.5 1 83.62 495 SER A N 1
ATOM 3863 C CA . SER A 1 495 ? -4.047 29.484 11.211 1 83.62 495 SER A CA 1
ATOM 3864 C C . SER A 1 495 ? -3.984 28.234 10.336 1 83.62 495 SER A C 1
ATOM 3866 O O . SER A 1 495 ? -4.16 28.297 9.125 1 83.62 495 SER A O 1
ATOM 3868 N N . LEU A 1 496 ? -3.643 27.141 10.945 1 86.94 496 LEU A N 1
ATOM 3869 C CA . LEU A 1 496 ? -3.604 25.875 10.211 1 86.94 496 LEU A CA 1
ATOM 3870 C C . LEU A 1 496 ? -4.996 25.484 9.719 1 86.94 496 LEU A C 1
ATOM 3872 O O . LEU A 1 496 ? -5.137 24.922 8.633 1 86.94 496 LEU A O 1
ATOM 3876 N N . LEU A 1 497 ? -5.949 25.781 10.539 1 91 497 LEU A N 1
ATOM 3877 C CA . LEU A 1 497 ? -7.324 25.516 10.133 1 91 497 LEU A CA 1
ATOM 3878 C C . LEU A 1 497 ? -7.711 26.359 8.93 1 91 497 LEU A C 1
ATOM 3880 O O . LEU A 1 497 ? -8.391 25.891 8.016 1 91 497 LEU A O 1
ATOM 3884 N N . ILE A 1 498 ? -7.32 27.578 8.922 1 86.19 498 ILE A N 1
ATOM 3885 C CA . ILE A 1 498 ? -7.605 28.469 7.805 1 86.19 498 ILE A CA 1
ATOM 3886 C C . ILE A 1 498 ? -6.859 28 6.559 1 86.19 498 ILE A C 1
ATOM 3888 O O . ILE A 1 498 ? -7.383 28.094 5.445 1 86.19 498 ILE A O 1
ATOM 3892 N N . GLU A 1 499 ? -5.617 27.594 6.734 1 83.75 499 GLU A N 1
ATOM 3893 C CA . GLU A 1 499 ? -4.859 27.047 5.613 1 83.75 499 GLU A CA 1
ATOM 3894 C C . GLU A 1 499 ? -5.535 25.797 5.051 1 83.75 499 GLU A C 1
ATOM 3896 O O . GLU A 1 499 ? -5.477 25.547 3.846 1 83.75 499 GLU A O 1
ATOM 3901 N N . PHE A 1 500 ? -6.043 24.984 5.91 1 91.12 500 PHE A N 1
ATOM 3902 C CA . PHE A 1 500 ? -6.82 23.828 5.477 1 91.12 500 PHE A CA 1
ATOM 3903 C C . PHE A 1 500 ? -7.941 24.25 4.535 1 91.12 500 PHE A C 1
ATOM 3905 O O . PHE A 1 500 ? -8.148 23.641 3.49 1 91.12 500 PHE A O 1
ATOM 3912 N N . VAL A 1 501 ? -8.695 25.266 4.945 1 91.38 501 VAL A N 1
ATOM 3913 C CA . VAL A 1 501 ? -9.812 25.75 4.145 1 91.38 501 VAL A CA 1
ATOM 3914 C C . VAL A 1 501 ? -9.297 26.234 2.787 1 91.38 501 VAL A C 1
ATOM 3916 O O . VAL A 1 501 ? -9.953 26.016 1.762 1 91.38 501 VAL A O 1
ATOM 3919 N N . ALA A 1 502 ? -8.133 26.797 2.754 1 84.38 502 ALA A N 1
ATOM 3920 C CA . ALA A 1 502 ? -7.562 27.297 1.506 1 84.38 502 ALA A CA 1
ATOM 3921 C C . ALA A 1 502 ? -7.184 26.141 0.576 1 84.38 502 ALA A C 1
ATOM 3923 O O . ALA A 1 502 ? -7.273 26.266 -0.647 1 84.38 502 ALA A O 1
ATOM 3924 N N . ARG A 1 503 ? -6.789 25.078 1.104 1 89.31 503 ARG A N 1
ATOM 3925 C CA . ARG A 1 503 ? -6.355 23.938 0.302 1 89.31 503 ARG A CA 1
ATOM 3926 C C . ARG A 1 503 ? -7.551 23.172 -0.271 1 89.31 503 ARG A C 1
ATOM 3928 O O . ARG A 1 503 ? -7.402 22.391 -1.2 1 89.31 503 ARG A O 1
ATOM 3935 N N . LEU A 1 504 ? -8.711 23.375 0.287 1 93.62 504 LEU A N 1
ATOM 3936 C CA . LEU A 1 504 ? -9.906 22.688 -0.201 1 93.62 504 LEU A CA 1
ATOM 3937 C C . LEU A 1 504 ? -10.203 23.078 -1.646 1 93.62 504 LEU A C 1
ATOM 3939 O O . LEU A 1 504 ? -10.758 22.297 -2.404 1 93.62 504 LEU A O 1
ATOM 3943 N N . GLN A 1 505 ? -9.789 24.281 -2.039 1 90.44 505 GLN A N 1
ATOM 3944 C CA . GLN A 1 505 ? -10.031 24.719 -3.412 1 90.44 505 GLN A CA 1
ATOM 3945 C C . GLN A 1 505 ? -9.289 23.828 -4.406 1 90.44 505 GLN A C 1
ATOM 3947 O O . GLN A 1 505 ? -9.844 23.453 -5.445 1 90.44 505 GLN A O 1
ATOM 3952 N N . ASN A 1 506 ? -8.039 23.562 -4.102 1 89.69 506 ASN A N 1
ATOM 3953 C CA . ASN A 1 506 ? -7.273 22.672 -4.973 1 89.69 506 ASN A CA 1
ATOM 3954 C C . ASN A 1 506 ? -7.922 21.297 -5.066 1 89.69 506 ASN A C 1
ATOM 3956 O O . ASN A 1 506 ? -7.855 20.641 -6.113 1 89.69 506 ASN A O 1
ATOM 3960 N N . LEU A 1 507 ? -8.438 20.828 -3.986 1 94.62 507 LEU A N 1
ATOM 3961 C CA . LEU A 1 507 ? -9.117 19.547 -3.963 1 94.62 507 LEU A CA 1
ATOM 3962 C C . LEU A 1 507 ? -10.344 19.562 -4.863 1 94.62 507 LEU A C 1
ATOM 3964 O O . LEU A 1 507 ? -10.586 18.609 -5.609 1 94.62 507 LEU A O 1
ATOM 3968 N N . VAL A 1 508 ? -11.133 20.641 -4.797 1 95 508 VAL A N 1
ATOM 3969 C CA . VAL A 1 508 ? -12.328 20.766 -5.621 1 95 508 VAL A CA 1
ATOM 3970 C C . VAL A 1 508 ? -11.938 20.859 -7.094 1 95 508 VAL A C 1
ATOM 3972 O O . VAL A 1 508 ? -12.602 20.281 -7.957 1 95 508 VAL A O 1
ATOM 3975 N N . ASP A 1 509 ? -10.852 21.547 -7.371 1 92.38 509 ASP A N 1
ATOM 3976 C CA . ASP A 1 509 ? -10.383 21.641 -8.75 1 92.38 509 ASP A CA 1
ATOM 3977 C C . ASP A 1 509 ? -9.953 20.281 -9.281 1 92.38 509 ASP A C 1
ATOM 3979 O O . ASP A 1 509 ? -10.25 19.938 -10.43 1 92.38 509 ASP A O 1
ATOM 3983 N N . ALA A 1 510 ? -9.211 19.609 -8.469 1 94.62 510 ALA A N 1
ATOM 3984 C CA . ALA A 1 510 ? -8.797 18.266 -8.875 1 94.62 510 ALA A CA 1
ATOM 3985 C C . ALA A 1 510 ? -10.008 17.359 -9.102 1 94.62 510 ALA A C 1
ATOM 3987 O O . ALA A 1 510 ? -10.023 16.547 -10.031 1 94.62 510 ALA A O 1
ATOM 3988 N N . PHE A 1 511 ? -11.016 17.453 -8.242 1 96.12 511 PHE A N 1
ATOM 3989 C CA . PHE A 1 511 ? -12.234 16.672 -8.383 1 96.12 511 PHE A CA 1
ATOM 3990 C C . PHE A 1 511 ? -12.961 17.047 -9.68 1 96.12 511 PHE A C 1
ATOM 3992 O O . PHE A 1 511 ? -13.461 16.172 -10.383 1 96.12 511 PHE A O 1
ATOM 3999 N N . GLN A 1 512 ? -13.055 18.297 -9.953 1 94.56 512 GLN A N 1
ATOM 4000 C CA . GLN A 1 512 ? -13.742 18.734 -11.164 1 94.56 512 GLN A CA 1
ATOM 4001 C C . GLN A 1 512 ? -13.039 18.219 -12.414 1 94.56 512 GLN A C 1
ATOM 4003 O O . GLN A 1 512 ? -13.688 17.844 -13.391 1 94.56 512 GLN A O 1
ATOM 4008 N N . GLU A 1 513 ? -11.758 18.266 -12.406 1 93.44 513 GLU A N 1
ATOM 4009 C CA . GLU A 1 513 ? -11.016 17.688 -13.523 1 93.44 513 GLU A CA 1
ATOM 4010 C C . GLU A 1 513 ? -11.328 16.219 -13.703 1 93.44 513 GLU A C 1
ATOM 4012 O O . GLU A 1 513 ? -11.516 15.742 -14.828 1 93.44 513 GLU A O 1
ATOM 4017 N N . LEU A 1 514 ? -11.352 15.5 -12.578 1 94.38 514 LEU A N 1
ATOM 4018 C CA . LEU A 1 514 ? -11.688 14.086 -12.633 1 94.38 514 LEU A CA 1
ATOM 4019 C C . LEU A 1 514 ? -13.109 13.883 -13.148 1 94.38 514 LEU A C 1
ATOM 4021 O O . LEU A 1 514 ? -13.352 13 -13.977 1 94.38 514 LEU A O 1
ATOM 4025 N N . SER A 1 515 ? -14.047 14.672 -12.664 1 93.62 515 SER A N 1
ATOM 4026 C CA . SER A 1 515 ? -15.453 14.547 -13.047 1 93.62 515 SER A CA 1
ATOM 4027 C C . SER A 1 515 ? -15.641 14.797 -14.539 1 93.62 515 SER A C 1
ATOM 4029 O O . SER A 1 515 ? -16.484 14.164 -15.18 1 93.62 515 SER A O 1
ATOM 4031 N N . GLU A 1 516 ? -14.891 15.68 -15.062 1 91.94 516 GLU A N 1
ATOM 4032 C CA . GLU A 1 516 ? -14.984 15.992 -16.484 1 91.94 516 GLU A CA 1
ATOM 4033 C C . GLU A 1 516 ? -14.367 14.883 -17.328 1 91.94 516 GLU A C 1
ATOM 4035 O O . GLU A 1 516 ? -14.953 14.469 -18.344 1 91.94 516 GLU A O 1
ATOM 4040 N N . LEU A 1 517 ? -13.195 14.461 -16.969 1 92.06 517 LEU A N 1
ATOM 4041 C CA . LEU A 1 517 ? -12.492 13.461 -17.75 1 92.06 517 LEU A CA 1
ATOM 4042 C C . LEU A 1 517 ? -13.172 12.102 -17.656 1 92.06 517 LEU A C 1
ATOM 4044 O O . LEU A 1 517 ? -13.18 11.328 -18.609 1 92.06 517 LEU A O 1
ATOM 4048 N N . ALA A 1 518 ? -13.703 11.734 -16.453 1 91.31 518 ALA A N 1
ATOM 4049 C CA . ALA A 1 518 ? -14.336 10.445 -16.234 1 91.31 518 ALA A CA 1
ATOM 4050 C C . ALA A 1 518 ? -15.82 10.492 -16.594 1 91.31 518 ALA A C 1
ATOM 4052 O O . ALA A 1 518 ? -16.516 9.484 -16.516 1 91.31 518 ALA A O 1
ATOM 4053 N N . ASP A 1 519 ? -16.375 11.609 -16.953 1 86.81 519 ASP A N 1
ATOM 4054 C CA . ASP A 1 519 ? -17.766 11.805 -17.359 1 86.81 519 ASP A CA 1
ATOM 4055 C C . ASP A 1 519 ? -18.734 11.367 -16.266 1 86.81 519 ASP A C 1
ATOM 4057 O O . ASP A 1 519 ? -19.609 10.539 -16.5 1 86.81 519 ASP A O 1
ATOM 4061 N N . PHE A 1 520 ? -18.547 11.953 -15.148 1 90.25 520 PHE A N 1
ATOM 4062 C CA . PHE A 1 520 ? -19.453 11.695 -14.031 1 90.25 520 PHE A CA 1
ATOM 4063 C C . PHE A 1 520 ? -20.891 12.078 -14.383 1 90.25 520 PHE A C 1
ATOM 4065 O O . PHE A 1 520 ? -21.109 12.953 -15.227 1 90.25 520 PHE A O 1
ATOM 4072 N N . LYS A 1 521 ? -21.797 11.438 -13.773 1 84.81 521 LYS A N 1
ATOM 4073 C CA . LYS A 1 521 ? -23.219 11.672 -14.07 1 84.81 521 LYS A CA 1
ATOM 4074 C C . LYS A 1 521 ? -23.703 12.969 -13.43 1 84.81 521 LYS A C 1
ATOM 4076 O O . LYS A 1 521 ? -23.234 13.352 -12.352 1 84.81 521 LYS A O 1
ATOM 4081 N N . LEU A 1 522 ? -24.5 13.711 -14.078 1 74.94 522 LEU A N 1
ATOM 4082 C CA . LEU A 1 522 ? -25.109 14.914 -13.531 1 74.94 522 LEU A CA 1
ATOM 4083 C C . LEU A 1 522 ? -26.234 14.562 -12.555 1 74.94 522 LEU A C 1
ATOM 4085 O O . LEU A 1 522 ? -26.938 13.57 -12.742 1 74.94 522 LEU A O 1
ATOM 4089 N N . TYR A 1 523 ? -26.125 14.977 -11.352 1 58.28 523 TYR A N 1
ATOM 4090 C CA . TYR A 1 523 ? -27.141 14.734 -10.344 1 58.28 523 TYR A CA 1
ATOM 4091 C C . TYR A 1 523 ? -28.531 14.711 -10.969 1 58.28 523 TYR A C 1
ATOM 4093 O O . TYR A 1 523 ? -29.375 13.883 -10.609 1 58.28 523 TYR A O 1
ATOM 4101 N N . LEU A 1 524 ? -28.859 15.602 -11.758 1 52.53 524 LEU A N 1
ATOM 4102 C CA . LEU A 1 524 ? -30.188 15.742 -12.32 1 52.53 524 LEU A CA 1
ATOM 4103 C C . LEU A 1 524 ? -30.562 14.539 -13.18 1 52.53 524 LEU A C 1
ATOM 4105 O O . LEU A 1 524 ? -31.734 14.164 -13.273 1 52.53 524 LEU A O 1
ATOM 4109 N N . SER A 1 525 ? -29.75 14.062 -13.719 1 48.06 525 SER A N 1
ATOM 4110 C CA . SER A 1 525 ? -30.094 12.977 -14.633 1 48.06 525 SER A CA 1
ATOM 4111 C C . SER A 1 525 ? -30.547 11.734 -13.875 1 48.06 525 SER A C 1
ATOM 4113 O O . SER A 1 525 ? -31.25 10.883 -14.422 1 48.06 525 SER A O 1
ATOM 4115 N N . LYS A 1 526 ? -30.062 11.438 -12.758 1 48.22 526 LYS A N 1
ATOM 4116 C CA . LYS A 1 526 ? -30.641 10.391 -11.914 1 48.22 526 LYS A CA 1
ATOM 4117 C C . LYS A 1 526 ? -32.031 10.789 -11.43 1 48.22 526 LYS A C 1
ATOM 4119 O O . LYS A 1 526 ? -32.938 9.945 -11.352 1 48.22 526 LYS A O 1
ATOM 4124 N N . CYS A 1 527 ? -32.062 12.133 -10.938 1 46.16 527 CYS A N 1
ATOM 4125 C CA . CYS A 1 527 ? -33.375 12.594 -10.539 1 46.16 527 CYS A CA 1
ATOM 4126 C C . CYS A 1 527 ? -34.375 12.453 -11.68 1 46.16 527 CYS A C 1
ATOM 4128 O O . CYS A 1 527 ? -35.531 12.07 -11.469 1 46.16 527 CYS A O 1
ATOM 4130 N N . ILE A 1 528 ? -34 12.773 -12.812 1 47.97 528 ILE A N 1
ATOM 4131 C CA . ILE A 1 528 ? -34.906 12.609 -13.945 1 47.97 528 ILE A CA 1
ATOM 4132 C C . ILE A 1 528 ? -35.094 11.125 -14.234 1 47.97 528 ILE A C 1
ATOM 4134 O O . ILE A 1 528 ? -36.219 10.68 -14.523 1 47.97 528 ILE A O 1
ATOM 4138 N N . ALA A 1 529 ? -34.094 10.453 -14.102 1 47.38 529 ALA A N 1
ATOM 4139 C CA . ALA A 1 529 ? -34.25 9.023 -14.32 1 47.38 529 ALA A CA 1
ATOM 4140 C C . ALA A 1 529 ? -35.094 8.391 -13.211 1 47.38 529 ALA A C 1
ATOM 4142 O O . ALA A 1 529 ? -35.938 7.52 -13.477 1 47.38 529 ALA A O 1
ATOM 4143 N N . LEU A 1 530 ? -34.906 8.781 -12.023 1 47.88 530 LEU A N 1
ATOM 4144 C CA . LEU A 1 530 ? -35.781 8.352 -10.938 1 47.88 530 LEU A CA 1
ATOM 4145 C C . LEU A 1 530 ? -37.219 8.883 -11.133 1 47.88 530 LEU A C 1
ATOM 4147 O O . LEU A 1 530 ? -38.188 8.195 -10.836 1 47.88 530 LEU A O 1
ATOM 4151 N N . MET A 1 531 ? -37.312 10.117 -11.531 1 47.31 531 MET A N 1
ATOM 4152 C CA . MET A 1 531 ? -38.625 10.68 -11.836 1 47.31 531 MET A CA 1
ATOM 4153 C C . MET A 1 531 ? -39.281 9.93 -12.992 1 47.31 531 MET A C 1
ATOM 4155 O O . MET A 1 531 ? -40.5 9.703 -12.984 1 47.31 531 MET A O 1
ATOM 4159 N N . GLN A 1 532 ? -38.531 9.648 -13.922 1 48.88 532 GLN A N 1
ATOM 4160 C CA . GLN A 1 532 ? -39.094 8.891 -15.039 1 48.88 532 GLN A CA 1
ATOM 4161 C C . GLN A 1 532 ? -39.469 7.469 -14.609 1 48.88 532 GLN A C 1
ATOM 4163 O O . GLN A 1 532 ? -40.469 6.906 -15.086 1 48.88 532 GLN A O 1
ATOM 4168 N N . LEU A 1 533 ? -38.688 6.895 -13.859 1 49.38 533 LEU A N 1
ATOM 4169 C CA . LEU A 1 533 ? -39.062 5.598 -13.305 1 49.38 533 LEU A CA 1
ATOM 4170 C C . LEU A 1 533 ? -40.281 5.723 -12.383 1 49.38 533 LEU A C 1
ATOM 4172 O O . LEU A 1 533 ? -41.125 4.824 -12.328 1 49.38 533 LEU A O 1
ATOM 4176 N N . GLY A 1 534 ? -40.406 6.797 -11.648 1 41.56 534 GLY A N 1
ATOM 4177 C CA . GLY A 1 534 ? -41.594 7.113 -10.867 1 41.56 534 GLY A CA 1
ATOM 4178 C C . GLY A 1 534 ? -42.812 7.387 -11.719 1 41.56 534 GLY A C 1
ATOM 4179 O O . GLY A 1 534 ? -43.938 7.031 -11.344 1 41.56 534 GLY A O 1
ATOM 4180 N N . LYS A 1 535 ? -42.75 8.07 -12.82 1 47.78 535 LYS A N 1
ATOM 4181 C CA . LYS A 1 535 ? -43.875 8.297 -13.719 1 47.78 535 LYS A CA 1
ATOM 4182 C C . LYS A 1 535 ? -44.344 6.988 -14.367 1 47.78 535 LYS A C 1
ATOM 4184 O O . LYS A 1 535 ? -45.5 6.852 -14.75 1 47.78 535 LYS A O 1
ATOM 4189 N N . LYS A 1 536 ? -43.406 6.223 -14.75 1 46.75 536 LYS A N 1
ATOM 4190 C CA . LYS A 1 536 ? -43.781 4.973 -15.398 1 46.75 536 LYS A CA 1
ATOM 4191 C C . LYS A 1 536 ? -44.5 4.051 -14.422 1 46.75 536 LYS A C 1
ATOM 4193 O O . LYS A 1 536 ? -45.219 3.123 -14.828 1 46.75 536 LYS A O 1
ATOM 4198 N N . ALA A 1 537 ? -44.156 4.09 -13.242 1 36.81 537 ALA A N 1
ATOM 4199 C CA . ALA A 1 537 ? -44.812 3.275 -12.242 1 36.81 537 ALA A CA 1
ATOM 4200 C C . ALA A 1 537 ? -46.25 3.766 -12.008 1 36.81 537 ALA A C 1
ATOM 4202 O O . ALA A 1 537 ? -47.094 3.041 -11.461 1 36.81 537 ALA A O 1
ATOM 4203 N N . LYS A 1 538 ? -46.594 5.113 -12.203 1 40.09 538 LYS A N 1
ATOM 4204 C CA . LYS A 1 538 ? -47.938 5.656 -12 1 40.09 538 LYS A CA 1
ATOM 4205 C C . LYS A 1 538 ? -48.781 5.484 -13.258 1 40.09 538 LYS A C 1
ATOM 4207 O O . LYS A 1 538 ? -50 5.734 -13.227 1 40.09 538 LYS A O 1
ATOM 4212 N N . GLY A 1 539 ? -48.094 5.418 -14.414 1 31.62 539 GLY A N 1
ATOM 4213 C CA . GLY A 1 539 ? -48.969 5.105 -15.539 1 31.62 539 GLY A CA 1
ATOM 4214 C C . GLY A 1 539 ? -49.156 3.613 -15.742 1 31.62 539 GLY A C 1
ATOM 4215 O O . GLY A 1 539 ? -48.344 2.811 -15.328 1 31.62 539 GLY A O 1
ATOM 4216 N N . MET B 1 1 ? -17.094 76.5 -59.625 1 17.11 1 MET B N 1
ATOM 4217 C CA . MET B 1 1 ? -17.531 76.375 -61 1 17.11 1 MET B CA 1
ATOM 4218 C C . MET B 1 1 ? -17.109 75 -61.562 1 17.11 1 MET B C 1
ATOM 4220 O O . MET B 1 1 ? -17.922 74.25 -62.156 1 17.11 1 MET B O 1
ATOM 4224 N N . GLU B 1 2 ? -15.891 74.938 -62.125 1 16.22 2 GLU B N 1
ATOM 4225 C CA . GLU B 1 2 ? -15.508 74.125 -63.281 1 16.22 2 GLU B CA 1
ATOM 4226 C C . GLU B 1 2 ? -15.5 72.625 -62.906 1 16.22 2 GLU B C 1
ATOM 4228 O O . GLU B 1 2 ? -15.32 72.312 -61.719 1 16.22 2 GLU B O 1
ATOM 4233 N N . SER B 1 3 ? -15.281 71.5 -63.969 1 17.23 3 SER B N 1
ATOM 4234 C CA . SER B 1 3 ? -15.938 70.688 -65 1 17.23 3 SER B CA 1
ATOM 4235 C C . SER B 1 3 ? -15.422 69.25 -65 1 17.23 3 SER B C 1
ATOM 4237 O O . SER B 1 3 ? -16.125 68.375 -65.438 1 17.23 3 SER B O 1
ATOM 4239 N N . GLY B 1 4 ? -14.039 68.938 -65.125 1 18.31 4 GLY B N 1
ATOM 4240 C CA . GLY B 1 4 ? -13.508 68.125 -66.25 1 18.31 4 GLY B CA 1
ATOM 4241 C C . GLY B 1 4 ? -13.836 66.625 -66.125 1 18.31 4 GLY B C 1
ATOM 4242 O O . GLY B 1 4 ? -14.133 66.188 -65 1 18.31 4 GLY B O 1
ATOM 4243 N N . SER B 1 5 ? -13.742 65.688 -67.25 1 18.23 5 SER B N 1
ATOM 4244 C CA . SER B 1 5 ? -14.453 64.812 -68.188 1 18.23 5 SER B CA 1
ATOM 4245 C C . SER B 1 5 ? -14.055 63.344 -68 1 18.23 5 SER B C 1
ATOM 4247 O O . SER B 1 5 ? -14.648 62.469 -68.625 1 18.23 5 SER B O 1
ATOM 4249 N N . PHE B 1 6 ? -12.789 62.938 -67.625 1 19.27 6 PHE B N 1
ATOM 4250 C CA . PHE B 1 6 ? -11.938 62.031 -68.312 1 19.27 6 PHE B CA 1
ATOM 4251 C C . PHE B 1 6 ? -12.516 60.594 -68.312 1 19.27 6 PHE B C 1
ATOM 4253 O O . PHE B 1 6 ? -12.695 60 -67.25 1 19.27 6 PHE B O 1
ATOM 4260 N N . LEU B 1 7 ? -13.016 60.125 -69.438 1 18.16 7 LEU B N 1
ATOM 4261 C CA . LEU B 1 7 ? -13.734 59 -70 1 18.16 7 LEU B CA 1
ATOM 4262 C C . LEU B 1 7 ? -13.023 57.688 -69.75 1 18.16 7 LEU B C 1
ATOM 4264 O O . LEU B 1 7 ? -11.812 57.688 -69.5 1 18.16 7 LEU B O 1
ATOM 4268 N N . ARG B 1 8 ? -13.781 56.438 -69.812 1 18.86 8 ARG B N 1
ATOM 4269 C CA . ARG B 1 8 ? -14.156 55.094 -69.438 1 18.86 8 ARG B CA 1
ATOM 4270 C C . ARG B 1 8 ? -13.516 54.062 -70.375 1 18.86 8 ARG B C 1
ATOM 4272 O O . ARG B 1 8 ? -14.016 53.812 -71.438 1 18.86 8 ARG B O 1
ATOM 4279 N N . SER B 1 9 ? -12.133 54.156 -70.625 1 17.92 9 SER B N 1
ATOM 4280 C CA . SER B 1 9 ? -11.469 53.438 -71.688 1 17.92 9 SER B CA 1
ATOM 4281 C C . SER B 1 9 ? -11.875 51.969 -71.688 1 17.92 9 SER B C 1
ATOM 4283 O O . SER B 1 9 ? -12.078 51.375 -70.625 1 17.92 9 SER B O 1
ATOM 4285 N N . THR B 1 10 ? -12.125 51.25 -72.875 1 19.06 10 THR B N 1
ATOM 4286 C CA . THR B 1 10 ? -12.875 50.312 -73.688 1 19.06 10 THR B CA 1
ATOM 4287 C C . THR B 1 10 ? -12.273 48.938 -73.625 1 19.06 10 THR B C 1
ATOM 4289 O O . THR B 1 10 ? -12.875 47.969 -74.062 1 19.06 10 THR B O 1
ATOM 4292 N N . GLU B 1 11 ? -10.898 48.781 -73.375 1 19.48 11 GLU B N 1
ATOM 4293 C CA . GLU B 1 11 ? -10.203 47.875 -74.25 1 19.48 11 GLU B CA 1
ATOM 4294 C C . GLU B 1 11 ? -10.703 46.438 -74.062 1 19.48 11 GLU B C 1
ATOM 4296 O O . GLU B 1 11 ? -11.141 46.031 -73 1 19.48 11 GLU B O 1
ATOM 4301 N N . SER B 1 12 ? -10.414 45.594 -75.188 1 18.86 12 SER B N 1
ATOM 4302 C CA . SER B 1 12 ? -10.867 44.469 -76 1 18.86 12 SER B CA 1
ATOM 4303 C C . SER B 1 12 ? -10.625 43.156 -75.25 1 18.86 12 SER B C 1
ATOM 4305 O O . SER B 1 12 ? -9.555 42.938 -74.688 1 18.86 12 SER B O 1
ATOM 4307 N N . LYS B 1 13 ? -11.711 42.406 -74.875 1 20.84 13 LYS B N 1
ATOM 4308 C CA . LYS B 1 13 ? -12.133 41.219 -74.125 1 20.84 13 LYS B CA 1
ATOM 4309 C C . LYS B 1 13 ? -11.664 39.938 -74.812 1 20.84 13 LYS B C 1
ATOM 4311 O O . LYS B 1 13 ? -12.469 39.031 -75.062 1 20.84 13 LYS B O 1
ATOM 4316 N N . GLU B 1 14 ? -10.445 40.125 -75.625 1 18.88 14 GLU B N 1
ATOM 4317 C CA . GLU B 1 14 ? -10.25 39 -76.562 1 18.88 14 GLU B CA 1
ATOM 4318 C C . GLU B 1 14 ? -10.305 37.688 -75.75 1 18.88 14 GLU B C 1
ATOM 4320 O O . GLU B 1 14 ? -9.758 37.562 -74.688 1 18.88 14 GLU B O 1
ATOM 4325 N N . ARG B 1 15 ? -11.219 36.75 -76.188 1 22.17 15 ARG B N 1
ATOM 4326 C CA . ARG B 1 15 ? -11.875 35.469 -75.875 1 22.17 15 ARG B CA 1
ATOM 4327 C C . ARG B 1 15 ? -10.891 34.312 -75.938 1 22.17 15 ARG B C 1
ATOM 4329 O O . ARG B 1 15 ? -10.664 33.75 -77 1 22.17 15 ARG B O 1
ATOM 4336 N N . LEU B 1 16 ? -9.625 34.594 -75.438 1 20.86 16 LEU B N 1
ATOM 4337 C CA . LEU B 1 16 ? -8.57 33.656 -75.812 1 20.86 16 LEU B CA 1
ATOM 4338 C C . LEU B 1 16 ? -8.984 32.219 -75.625 1 20.86 16 LEU B C 1
ATOM 4340 O O . LEU B 1 16 ? -9.508 31.875 -74.562 1 20.86 16 LEU B O 1
ATOM 4344 N N . LEU B 1 17 ? -9 31.5 -76.812 1 19.55 17 LEU B N 1
ATOM 4345 C CA . LEU B 1 17 ? -9.422 30.172 -77.25 1 19.55 17 LEU B CA 1
ATOM 4346 C C . LEU B 1 17 ? -8.742 29.094 -76.438 1 19.55 17 LEU B C 1
ATOM 4348 O O . LEU B 1 17 ? -7.516 29.047 -76.312 1 19.55 17 LEU B O 1
ATOM 4352 N N . SER B 1 18 ? -9.406 28.531 -75.375 1 20.66 18 SER B N 1
ATOM 4353 C CA . SER B 1 18 ? -9.164 27.625 -74.25 1 20.66 18 SER B CA 1
ATOM 4354 C C . SER B 1 18 ? -8.812 26.219 -74.75 1 20.66 18 SER B C 1
ATOM 4356 O O . SER B 1 18 ? -8.773 25.266 -73.938 1 20.66 18 SER B O 1
ATOM 4358 N N . LYS B 1 19 ? -8.438 26.219 -76.125 1 21.77 19 LYS B N 1
ATOM 4359 C CA . LYS B 1 19 ? -8.703 24.844 -76.562 1 21.77 19 LYS B CA 1
ATOM 4360 C C . LYS B 1 19 ? -7.922 23.844 -75.688 1 21.77 19 LYS B C 1
ATOM 4362 O O . LYS B 1 19 ? -6.723 24.016 -75.438 1 21.77 19 LYS B O 1
ATOM 4367 N N . LYS B 1 20 ? -8.586 22.891 -74.938 1 25.56 20 LYS B N 1
ATOM 4368 C CA . LYS B 1 20 ? -8.477 21.844 -73.938 1 25.56 20 LYS B CA 1
ATOM 4369 C C . LYS B 1 20 ? -7.688 20.656 -74.5 1 25.56 20 LYS B C 1
ATOM 4371 O O . LYS B 1 20 ? -8.266 19.625 -74.812 1 25.56 20 LYS B O 1
ATOM 4376 N N . GLY B 1 21 ? -6.609 20.891 -75.312 1 20.19 21 GLY B N 1
ATOM 4377 C CA . GLY B 1 21 ? -6.125 19.688 -75.938 1 20.19 21 GLY B CA 1
ATOM 4378 C C . GLY B 1 21 ? -5.719 18.609 -75 1 20.19 21 GLY B C 1
ATOM 4379 O O . GLY B 1 21 ? -5.328 18.906 -73.875 1 20.19 21 GLY B O 1
ATOM 4380 N N . CYS B 1 22 ? -6.211 17.25 -75.188 1 23.02 22 CYS B N 1
ATOM 4381 C CA . CYS B 1 22 ? -6.379 15.961 -74.562 1 23.02 22 CYS B CA 1
ATOM 4382 C C . CYS B 1 22 ? -5.027 15.32 -74.25 1 23.02 22 CYS B C 1
ATOM 4384 O O . CYS B 1 22 ? -4.961 14.227 -73.688 1 23.02 22 CYS B O 1
ATOM 4386 N N . SER B 1 23 ? -3.936 15.766 -74.812 1 22.2 23 SER B N 1
ATOM 4387 C CA . SER B 1 23 ? -2.967 14.719 -75.125 1 22.2 23 SER B CA 1
ATOM 4388 C C . SER B 1 23 ? -2.293 14.195 -73.875 1 22.2 23 SER B C 1
ATOM 4390 O O . SER B 1 23 ? -1.439 13.305 -73.938 1 22.2 23 SER B O 1
ATOM 4392 N N . GLY B 1 24 ? -2.271 14.852 -72.688 1 22.08 24 GLY B N 1
ATOM 4393 C CA . GLY B 1 24 ? -1.037 14.734 -71.938 1 22.08 24 GLY B CA 1
ATOM 4394 C C . GLY B 1 24 ? -0.869 13.383 -71.25 1 22.08 24 GLY B C 1
ATOM 4395 O O . GLY B 1 24 ? -1.094 13.234 -70.062 1 22.08 24 GLY B O 1
ATOM 4396 N N . LEU B 1 25 ? -1.236 12.219 -71.875 1 25.69 25 LEU B N 1
ATOM 4397 C CA . LEU B 1 25 ? -1.266 10.992 -71.062 1 25.69 25 LEU B CA 1
ATOM 4398 C C . LEU B 1 25 ? 0.142 10.578 -70.688 1 25.69 25 LEU B C 1
ATOM 4400 O O . LEU B 1 25 ? 0.717 9.648 -71.25 1 25.69 25 LEU B O 1
ATOM 4404 N N . GLY B 1 26 ? 1.212 11.32 -70.562 1 25.2 26 GLY B N 1
ATOM 4405 C CA . GLY B 1 26 ? 2.516 10.711 -70.375 1 25.2 26 GLY B CA 1
ATOM 4406 C C . GLY B 1 26 ? 2.607 9.93 -69.062 1 25.2 26 GLY B C 1
ATOM 4407 O O . GLY B 1 26 ? 1.849 10.188 -68.125 1 25.2 26 GLY B O 1
ATOM 4408 N N . GLY B 1 27 ? 3.277 8.656 -68.938 1 24.94 27 GLY B N 1
ATOM 4409 C CA . GLY B 1 27 ? 3.465 7.504 -68.062 1 24.94 27 GLY B CA 1
ATOM 4410 C C . GLY B 1 27 ? 4.215 7.832 -66.75 1 24.94 27 GLY B C 1
ATOM 4411 O O . GLY B 1 27 ? 5.434 8.016 -66.812 1 24.94 27 GLY B O 1
ATOM 4412 N N . ALA B 1 28 ? 3.932 8.695 -65.875 1 30.64 28 ALA B N 1
ATOM 4413 C CA . ALA B 1 28 ? 4.656 9.125 -64.625 1 30.64 28 ALA B CA 1
ATOM 4414 C C . ALA B 1 28 ? 4.688 8.023 -63.594 1 30.64 28 ALA B C 1
ATOM 4416 O O . ALA B 1 28 ? 4.965 8.289 -62.438 1 30.64 28 ALA B O 1
ATOM 4417 N N . GLU B 1 29 ? 4.531 6.676 -63.812 1 29.66 29 GLU B N 1
ATOM 4418 C CA . GLU B 1 29 ? 4.297 5.742 -62.719 1 29.66 29 GLU B CA 1
ATOM 4419 C C . GLU B 1 29 ? 5.555 5.535 -61.906 1 29.66 29 GLU B C 1
ATOM 4421 O O . GLU B 1 29 ? 5.562 4.734 -60.969 1 29.66 29 GLU B O 1
ATOM 4426 N N . GLU B 1 30 ? 6.719 5.992 -62.125 1 33.06 30 GLU B N 1
ATOM 4427 C CA . GLU B 1 30 ? 7.887 5.383 -61.5 1 33.06 30 GLU B CA 1
ATOM 4428 C C . GLU B 1 30 ? 8.039 5.844 -60.062 1 33.06 30 GLU B C 1
ATOM 4430 O O . GLU B 1 30 ? 8.938 5.391 -59.344 1 33.06 30 GLU B O 1
ATOM 4435 N N . GLY B 1 31 ? 7.371 6.902 -59.531 1 31.28 31 GLY B N 1
ATOM 4436 C CA . GLY B 1 31 ? 7.918 7.504 -58.344 1 31.28 31 GLY B CA 1
ATOM 4437 C C . GLY B 1 31 ? 7.484 6.793 -57.062 1 31.28 31 GLY B C 1
ATOM 4438 O O . GLY B 1 31 ? 7.742 7.273 -55.969 1 31.28 31 GLY B O 1
ATOM 4439 N N . ALA B 1 32 ? 6.539 5.852 -57.031 1 34.12 32 ALA B N 1
ATOM 4440 C CA . ALA B 1 32 ? 5.914 5.488 -55.75 1 34.12 32 ALA B CA 1
ATOM 4441 C C . ALA B 1 32 ? 6.785 4.508 -54.969 1 34.12 32 ALA B C 1
ATOM 4443 O O . ALA B 1 32 ? 6.492 4.188 -53.812 1 34.12 32 ALA B O 1
ATOM 4444 N N . LYS B 1 33 ? 7.566 3.779 -55.594 1 38.69 33 LYS B N 1
ATOM 4445 C CA . LYS B 1 33 ? 8.219 2.732 -54.812 1 38.69 33 LYS B CA 1
ATOM 4446 C C . LYS B 1 33 ? 9.133 3.33 -53.75 1 38.69 33 LYS B C 1
ATOM 4448 O O . LYS B 1 33 ? 9.594 2.623 -52.844 1 38.69 33 LYS B O 1
ATOM 4453 N N . SER B 1 34 ? 9.438 4.578 -53.938 1 39.38 34 SER B N 1
ATOM 4454 C CA . SER B 1 34 ? 10.461 5.051 -53 1 39.38 34 SER B CA 1
ATOM 4455 C C . SER B 1 34 ? 9.852 5.473 -51.688 1 39.38 34 SER B C 1
ATOM 4457 O O . SER B 1 34 ? 10.57 5.84 -50.75 1 39.38 34 SER B O 1
ATOM 4459 N N . GLY B 1 35 ? 8.492 5.504 -51.531 1 40.66 35 GLY B N 1
ATOM 4460 C CA . GLY B 1 35 ? 7.934 6.109 -50.312 1 40.66 35 GLY B CA 1
ATOM 4461 C C . GLY B 1 35 ? 7.82 5.137 -49.156 1 40.66 35 GLY B C 1
ATOM 4462 O O . GLY B 1 35 ? 7.91 5.539 -48 1 40.66 35 GLY B O 1
ATOM 4463 N N . CYS B 1 36 ? 7.398 3.908 -49.469 1 42.75 36 CYS B N 1
ATOM 4464 C CA . CYS B 1 36 ? 7.129 3.012 -48.344 1 42.75 36 CYS B CA 1
ATOM 4465 C C . CYS B 1 36 ? 8.422 2.617 -47.656 1 42.75 36 CYS B C 1
ATOM 4467 O O . CYS B 1 36 ? 8.398 2.199 -46.5 1 42.75 36 CYS B O 1
ATOM 4469 N N . PHE B 1 37 ? 9.469 2.496 -48.469 1 45.19 37 PHE B N 1
ATOM 4470 C CA . PHE B 1 37 ? 10.742 2.201 -47.812 1 45.19 37 PHE B CA 1
ATOM 4471 C C . PHE B 1 37 ? 11.172 3.348 -46.906 1 45.19 37 PHE B C 1
ATOM 4473 O O . PHE B 1 37 ? 11.992 3.164 -46 1 45.19 37 PHE B O 1
ATOM 4480 N N . ARG B 1 38 ? 10.656 4.477 -47.219 1 47.91 38 ARG B N 1
ATOM 4481 C CA . ARG B 1 38 ? 11.055 5.59 -46.344 1 47.91 38 ARG B CA 1
ATOM 4482 C C . ARG B 1 38 ? 10.344 5.523 -45 1 47.91 38 ARG B C 1
ATOM 4484 O O . ARG B 1 38 ? 10.914 5.895 -43.969 1 47.91 38 ARG B O 1
ATOM 4491 N N . SER B 1 39 ? 9.086 5.035 -45.094 1 51.72 39 SER B N 1
ATOM 4492 C CA . SER B 1 39 ? 8.375 5.02 -43.844 1 51.72 39 SER B CA 1
ATOM 4493 C C . SER B 1 39 ? 8.938 3.947 -42.906 1 51.72 39 SER B C 1
ATOM 4495 O O . SER B 1 39 ? 8.961 4.125 -41.688 1 51.72 39 SER B O 1
ATOM 4497 N N . CYS B 1 40 ? 9.266 2.859 -43.531 1 51.09 40 CYS B N 1
ATOM 4498 C CA . CYS B 1 40 ? 9.875 1.843 -42.688 1 51.09 40 CYS B CA 1
ATOM 4499 C C . CYS B 1 40 ? 11.234 2.305 -42.188 1 51.09 40 CYS B C 1
ATOM 4501 O O . CYS B 1 40 ? 11.664 1.904 -41.094 1 51.09 40 CYS B O 1
ATOM 4503 N N . CYS B 1 41 ? 11.922 3.238 -43.094 1 51.19 41 CYS B N 1
ATOM 4504 C CA . CYS B 1 41 ? 13.188 3.799 -42.625 1 51.19 41 CYS B CA 1
ATOM 4505 C C . CYS B 1 41 ? 12.977 4.785 -41.5 1 51.19 41 CYS B C 1
ATOM 4507 O O . CYS B 1 41 ? 13.828 4.922 -40.625 1 51.19 41 CYS B O 1
ATOM 4509 N N . GLY B 1 42 ? 11.93 5.422 -41.625 1 56.75 42 GLY B N 1
ATOM 4510 C CA . GLY B 1 42 ? 11.641 6.355 -40.531 1 56.75 42 GLY B CA 1
ATOM 4511 C C . GLY B 1 42 ? 11.328 5.664 -39.219 1 56.75 42 GLY B C 1
ATOM 4512 O O . GLY B 1 42 ? 11.734 6.137 -38.156 1 56.75 42 GLY B O 1
ATOM 4513 N N . SER B 1 43 ? 10.688 4.582 -39.531 1 66.25 43 SER B N 1
ATOM 4514 C CA . SER B 1 43 ? 10.383 3.797 -38.312 1 66.25 43 SER B CA 1
ATOM 4515 C C . SER B 1 43 ? 11.641 3.16 -37.75 1 66.25 43 SER B C 1
ATOM 4517 O O . SER B 1 43 ? 11.781 3.051 -36.531 1 66.25 43 SER B O 1
ATOM 4519 N N . THR B 1 44 ? 12.562 2.92 -38.75 1 75.12 44 THR B N 1
ATOM 4520 C CA . THR B 1 44 ? 13.828 2.346 -38.281 1 75.12 44 THR B CA 1
ATOM 4521 C C . THR B 1 44 ? 14.688 3.404 -37.594 1 75.12 44 THR B C 1
ATOM 4523 O O . THR B 1 44 ? 15.352 3.113 -36.594 1 75.12 44 THR B O 1
ATOM 4526 N N . ASP B 1 45 ? 14.625 4.609 -38.125 1 71.69 45 ASP B N 1
ATOM 4527 C CA . ASP B 1 45 ? 15.391 5.672 -37.469 1 71.69 45 ASP B CA 1
ATOM 4528 C C . ASP B 1 45 ? 14.812 6.012 -36.125 1 71.69 45 ASP B C 1
ATOM 4530 O O . ASP B 1 45 ? 15.555 6.266 -35.156 1 71.69 45 ASP B O 1
ATOM 4534 N N . ASN B 1 46 ? 13.523 6.008 -36.125 1 75.38 46 ASN B N 1
ATOM 4535 C CA . ASN B 1 46 ? 12.898 6.262 -34.812 1 75.38 46 ASN B CA 1
ATOM 4536 C C . ASN B 1 46 ? 13.18 5.137 -33.812 1 75.38 46 ASN B C 1
ATOM 4538 O O . ASN B 1 46 ? 13.391 5.391 -32.625 1 75.38 46 ASN B O 1
ATOM 4542 N N . PHE B 1 47 ? 13.211 4.016 -34.438 1 77.31 47 PHE B N 1
ATOM 4543 C CA . PHE B 1 47 ? 13.562 2.871 -33.625 1 77.31 47 PHE B CA 1
ATOM 4544 C C . PHE B 1 47 ? 15.008 2.963 -33.156 1 77.31 47 PHE B C 1
ATOM 4546 O O . PHE B 1 47 ? 15.305 2.715 -31.984 1 77.31 47 PHE B O 1
ATOM 4553 N N . TRP B 1 48 ? 15.883 3.402 -34.094 1 75.75 48 TRP B N 1
ATOM 4554 C CA . TRP B 1 48 ? 17.297 3.508 -33.781 1 75.75 48 TRP B CA 1
ATOM 4555 C C . TRP B 1 48 ? 17.531 4.645 -32.781 1 75.75 48 TRP B C 1
ATOM 4557 O O . TRP B 1 48 ? 18.344 4.512 -31.859 1 75.75 48 TRP B O 1
ATOM 4567 N N . ASN B 1 49 ? 16.844 5.668 -32.969 1 78.88 49 ASN B N 1
ATOM 4568 C CA . ASN B 1 49 ? 16.984 6.766 -32 1 78.88 49 ASN B CA 1
ATOM 4569 C C . ASN B 1 49 ? 16.422 6.395 -30.625 1 78.88 49 ASN B C 1
ATOM 4571 O O . ASN B 1 49 ? 17 6.758 -29.609 1 78.88 49 ASN B O 1
ATOM 4575 N N . GLY B 1 50 ? 15.383 5.734 -30.703 1 76.5 50 GLY B N 1
ATOM 4576 C CA . GLY B 1 50 ? 14.836 5.238 -29.453 1 76.5 50 GLY B CA 1
ATOM 4577 C C . GLY B 1 50 ? 15.766 4.281 -28.734 1 76.5 50 GLY B C 1
ATOM 4578 O O . GLY B 1 50 ? 15.953 4.383 -27.516 1 76.5 50 GLY B O 1
ATOM 4579 N N . PHE B 1 51 ? 16.359 3.529 -29.578 1 81.81 51 PHE B N 1
ATOM 4580 C CA . PHE B 1 51 ? 17.312 2.566 -29.047 1 81.81 51 PHE B CA 1
ATOM 4581 C C . PHE B 1 51 ? 18.547 3.273 -28.5 1 81.81 51 PHE B C 1
ATOM 4583 O O . PHE B 1 51 ? 19.062 2.895 -27.438 1 81.81 51 PHE B O 1
ATOM 4590 N N . GLN B 1 52 ? 18.984 4.285 -29.156 1 82.44 52 GLN B N 1
ATOM 4591 C CA . GLN B 1 52 ? 20.156 5.039 -28.719 1 82.44 52 GLN B CA 1
ATOM 4592 C C . GLN B 1 52 ? 19.844 5.801 -27.422 1 82.44 52 GLN B C 1
ATOM 4594 O O . GLN B 1 52 ? 20.703 5.895 -26.531 1 82.44 52 GLN B O 1
ATOM 4599 N N . GLN B 1 53 ? 18.703 6.27 -27.391 1 84.81 53 GLN B N 1
ATOM 4600 C CA . GLN B 1 53 ? 18.328 7 -26.188 1 84.81 53 GLN B CA 1
ATOM 4601 C C . GLN B 1 53 ? 18.234 6.066 -24.984 1 84.81 53 GLN B C 1
ATOM 4603 O O . GLN B 1 53 ? 18.672 6.406 -23.891 1 84.81 53 GLN B O 1
ATOM 4608 N N . VAL B 1 54 ? 17.734 4.977 -25.297 1 84.56 54 VAL B N 1
ATOM 4609 C CA . VAL B 1 54 ? 17.609 4.004 -24.219 1 84.56 54 VAL B CA 1
ATOM 4610 C C . VAL B 1 54 ? 19 3.512 -23.797 1 84.56 54 VAL B C 1
ATOM 4612 O O . VAL B 1 54 ? 19.266 3.342 -22.609 1 84.56 54 VAL B O 1
ATOM 4615 N N . SER B 1 55 ? 19.859 3.322 -24.781 1 87.12 55 SER B N 1
ATOM 4616 C CA . SER B 1 55 ? 21.219 2.871 -24.484 1 87.12 55 SER B CA 1
ATOM 4617 C C . SER B 1 55 ? 21.984 3.922 -23.688 1 87.12 55 SER B C 1
ATOM 4619 O O . SER B 1 55 ? 22.766 3.588 -22.797 1 87.12 55 SER B O 1
ATOM 4621 N N . ALA B 1 56 ? 21.75 5.07 -24 1 87.69 56 ALA B N 1
ATOM 4622 C CA . ALA B 1 56 ? 22.422 6.148 -23.281 1 87.69 56 ALA B CA 1
ATOM 4623 C C . ALA B 1 56 ? 21.906 6.238 -21.844 1 87.69 56 ALA B C 1
ATOM 4625 O O . ALA B 1 56 ? 22.688 6.477 -20.922 1 87.69 56 ALA B O 1
ATOM 4626 N N . LYS B 1 57 ? 20.672 6.09 -21.781 1 88.56 57 LYS B N 1
ATOM 4627 C CA . LYS B 1 57 ? 20.094 6.129 -20.453 1 88.56 57 LYS B CA 1
ATOM 4628 C C . LYS B 1 57 ? 20.562 4.945 -19.609 1 88.56 57 LYS B C 1
ATOM 4630 O O . LYS B 1 57 ? 20.781 5.082 -18.406 1 88.56 57 LYS B O 1
ATOM 4635 N N . LEU B 1 58 ? 20.703 3.889 -20.234 1 88.56 58 LEU B N 1
ATOM 4636 C CA . LEU B 1 58 ? 21.188 2.703 -19.531 1 88.56 58 LEU B CA 1
ATOM 4637 C C . LEU B 1 58 ? 22.656 2.861 -19.156 1 88.56 58 LEU B C 1
ATOM 4639 O O . LEU B 1 58 ? 23.078 2.418 -18.094 1 88.56 58 LEU B O 1
ATOM 4643 N N . TYR B 1 59 ? 23.391 3.436 -20.078 1 88.06 59 TYR B N 1
ATOM 4644 C CA . TYR B 1 59 ? 24.781 3.689 -19.766 1 88.06 59 TYR B CA 1
ATOM 4645 C C . TYR B 1 59 ? 24.922 4.652 -18.594 1 88.06 59 TYR B C 1
ATOM 4647 O O . TYR B 1 59 ? 25.766 4.453 -17.719 1 88.06 59 TYR B O 1
ATOM 4655 N N . LYS B 1 60 ? 24.094 5.605 -18.547 1 88.38 60 LYS B N 1
ATOM 4656 C CA . LYS B 1 60 ? 24.109 6.559 -17.453 1 88.38 60 LYS B CA 1
ATOM 4657 C C . LYS B 1 60 ? 23.703 5.883 -16.141 1 88.38 60 LYS B C 1
ATOM 4659 O O . LYS B 1 60 ? 24.25 6.199 -15.078 1 88.38 60 LYS B O 1
ATOM 4664 N N . MET B 1 61 ? 22.844 5 -16.266 1 87.56 61 MET B N 1
ATOM 4665 C CA . MET B 1 61 ? 22.438 4.262 -15.078 1 87.56 61 MET B CA 1
ATOM 4666 C C . MET B 1 61 ? 23.578 3.42 -14.531 1 87.56 61 MET B C 1
ATOM 4668 O O . MET B 1 61 ? 23.797 3.375 -13.32 1 87.56 61 MET B O 1
ATOM 4672 N N . GLY B 1 62 ? 24.297 2.754 -15.383 1 87.69 62 GLY B N 1
ATOM 4673 C CA . GLY B 1 62 ? 25.422 1.937 -14.961 1 87.69 62 GLY B CA 1
ATOM 4674 C C . GLY B 1 62 ? 26.547 2.744 -14.344 1 87.69 62 GLY B C 1
ATOM 4675 O O . GLY B 1 62 ? 27.188 2.301 -13.391 1 87.69 62 GLY B O 1
ATOM 4676 N N . ARG B 1 63 ? 26.703 3.938 -14.852 1 86.38 63 ARG B N 1
ATOM 4677 C CA . ARG B 1 63 ? 27.766 4.797 -14.336 1 86.38 63 ARG B CA 1
ATOM 4678 C C . ARG B 1 63 ? 27.391 5.406 -12.992 1 86.38 63 ARG B C 1
ATOM 4680 O O . ARG B 1 63 ? 28.234 5.555 -12.102 1 86.38 63 ARG B O 1
ATOM 4687 N N . SER B 1 64 ? 26.109 5.66 -12.852 1 87.62 64 SER B N 1
ATOM 4688 C CA . SER B 1 64 ? 25.672 6.293 -11.617 1 87.62 64 SER B CA 1
ATOM 4689 C C . SER B 1 64 ? 25.594 5.289 -10.469 1 87.62 64 SER B C 1
ATOM 4691 O O . SER B 1 64 ? 25.906 5.625 -9.328 1 87.62 64 SER B O 1
ATOM 4693 N N . ASP B 1 65 ? 25.219 4.023 -10.828 1 90 65 ASP B N 1
ATOM 4694 C CA . ASP B 1 65 ? 25.141 2.975 -9.812 1 90 65 ASP B CA 1
ATOM 4695 C C . ASP B 1 65 ? 25.766 1.681 -10.312 1 90 65 ASP B C 1
ATOM 4697 O O . ASP B 1 65 ? 25.078 0.795 -10.82 1 90 65 ASP B O 1
ATOM 4701 N N . PRO B 1 66 ? 27.047 1.535 -10.039 1 91.12 66 PRO B N 1
ATOM 4702 C CA . PRO B 1 66 ? 27.75 0.344 -10.523 1 91.12 66 PRO B CA 1
ATOM 4703 C C . PRO B 1 66 ? 27.219 -0.946 -9.898 1 91.12 66 PRO B C 1
ATOM 4705 O O . PRO B 1 66 ? 27.469 -2.035 -10.422 1 91.12 66 PRO B O 1
ATOM 4708 N N . ARG B 1 67 ? 26.531 -0.942 -8.859 1 92.44 67 ARG B N 1
ATOM 4709 C CA . ARG B 1 67 ? 25.969 -2.133 -8.219 1 92.44 67 ARG B CA 1
ATOM 4710 C C . ARG B 1 67 ? 25.016 -2.857 -9.156 1 92.44 67 ARG B C 1
ATOM 4712 O O . ARG B 1 67 ? 24.875 -4.078 -9.086 1 92.44 67 ARG B O 1
ATOM 4719 N N . LYS B 1 68 ? 24.312 -2.072 -9.969 1 93.12 68 LYS B N 1
ATOM 4720 C CA . LYS B 1 68 ? 23.344 -2.658 -10.906 1 93.12 68 LYS B CA 1
ATOM 4721 C C . LYS B 1 68 ? 24.047 -3.508 -11.961 1 93.12 68 LYS B C 1
ATOM 4723 O O . LYS B 1 68 ? 23.531 -4.535 -12.391 1 93.12 68 LYS B O 1
ATOM 4728 N N . VAL B 1 69 ? 25.25 -3.129 -12.367 1 92.94 69 VAL B N 1
ATOM 4729 C CA . VAL B 1 69 ? 26.016 -3.875 -13.352 1 92.94 69 VAL B CA 1
ATOM 4730 C C . VAL B 1 69 ? 26.516 -5.18 -12.734 1 92.94 69 VAL B C 1
ATOM 4732 O O . VAL B 1 69 ? 26.5 -6.227 -13.383 1 92.94 69 VAL B O 1
ATOM 4735 N N . PHE B 1 70 ? 26.969 -5.09 -11.5 1 93.81 70 PHE B N 1
ATOM 4736 C CA . PHE B 1 70 ? 27.469 -6.285 -10.82 1 93.81 70 PHE B CA 1
ATOM 4737 C C . PHE B 1 70 ? 26.328 -7.285 -10.609 1 93.81 70 PHE B C 1
ATOM 4739 O O . PHE B 1 70 ? 26.531 -8.5 -10.711 1 93.81 70 PHE B O 1
ATOM 4746 N N . PHE B 1 71 ? 25.234 -6.785 -10.273 1 94.88 71 PHE B N 1
ATOM 4747 C CA . PHE B 1 71 ? 24.062 -7.656 -10.117 1 94.88 71 PHE B CA 1
ATOM 4748 C C . PHE B 1 71 ? 23.766 -8.406 -11.414 1 94.88 71 PHE B C 1
ATOM 4750 O O . PHE B 1 71 ? 23.516 -9.609 -11.398 1 94.88 71 PHE B O 1
ATOM 4757 N N . ALA B 1 72 ? 23.719 -7.645 -12.523 1 94.94 72 ALA B N 1
ATOM 4758 C CA . ALA B 1 72 ? 23.438 -8.25 -13.828 1 94.94 72 ALA B CA 1
ATOM 4759 C C . ALA B 1 72 ? 24.484 -9.312 -14.172 1 94.94 72 ALA B C 1
ATOM 4761 O O . ALA B 1 72 ? 24.141 -10.367 -14.711 1 94.94 72 ALA B O 1
ATOM 4762 N N . MET B 1 73 ? 25.734 -9.07 -13.867 1 95.31 73 MET B N 1
ATOM 4763 C CA . MET B 1 73 ? 26.812 -10.031 -14.109 1 95.31 73 MET B CA 1
ATOM 4764 C C . MET B 1 73 ? 26.625 -11.281 -13.266 1 95.31 73 MET B C 1
ATOM 4766 O O . MET B 1 73 ? 26.812 -12.398 -13.75 1 95.31 73 MET B O 1
ATOM 4770 N N . LYS B 1 74 ? 26.219 -11.109 -12.031 1 96.62 74 LYS B N 1
ATOM 4771 C CA . LYS B 1 74 ? 26.016 -12.234 -11.133 1 96.62 74 LYS B CA 1
ATOM 4772 C C . LYS B 1 74 ? 24.891 -13.133 -11.617 1 96.62 74 LYS B C 1
ATOM 4774 O O . LYS B 1 74 ? 24.969 -14.359 -11.531 1 96.62 74 LYS B O 1
ATOM 4779 N N . MET B 1 75 ? 23.844 -12.5 -12.055 1 95.19 75 MET B N 1
ATOM 4780 C CA . MET B 1 75 ? 22.719 -13.273 -12.57 1 95.19 75 MET B CA 1
ATOM 4781 C C . MET B 1 75 ? 23.141 -14.086 -13.789 1 95.19 75 MET B C 1
ATOM 4783 O O . MET B 1 75 ? 22.797 -15.266 -13.898 1 95.19 75 MET B O 1
ATOM 4787 N N . GLY B 1 76 ? 23.812 -13.414 -14.734 1 94.56 76 GLY B N 1
ATOM 4788 C CA . GLY B 1 76 ? 24.312 -14.133 -15.898 1 94.56 76 GLY B CA 1
ATOM 4789 C C . GLY B 1 76 ? 25.234 -15.281 -15.539 1 94.56 76 GLY B C 1
ATOM 4790 O O . GLY B 1 76 ? 25.141 -16.375 -16.109 1 94.56 76 GLY B O 1
ATOM 4791 N N . LEU B 1 77 ? 26.062 -15.047 -14.602 1 95.38 77 LEU B N 1
ATOM 4792 C CA . LEU B 1 77 ? 27.016 -16.062 -14.172 1 95.38 77 LEU B CA 1
ATOM 4793 C C . LEU B 1 77 ? 26.297 -17.234 -13.516 1 95.38 77 LEU B C 1
ATOM 4795 O O . LEU B 1 77 ? 26.641 -18.391 -13.766 1 95.38 77 LEU B O 1
ATOM 4799 N N . SER B 1 78 ? 25.359 -16.922 -12.602 1 95.38 78 SER B N 1
ATOM 4800 C CA . SER B 1 78 ? 24.625 -17.969 -11.914 1 95.38 78 SER B CA 1
ATOM 4801 C C . SER B 1 78 ? 23.891 -18.875 -12.906 1 95.38 78 SER B C 1
ATOM 4803 O O . SER B 1 78 ? 23.906 -20.094 -12.766 1 95.38 78 SER B O 1
ATOM 4805 N N . LEU B 1 79 ? 23.297 -18.328 -13.898 1 94.31 79 LEU B N 1
ATOM 4806 C CA . LEU B 1 79 ? 22.562 -19.094 -14.898 1 94.31 79 LEU B CA 1
ATOM 4807 C C . LEU B 1 79 ? 23.516 -19.922 -15.75 1 94.31 79 LEU B C 1
ATOM 4809 O O . LEU B 1 79 ? 23.188 -21.062 -16.125 1 94.31 79 LEU B O 1
ATOM 4813 N N . THR B 1 80 ? 24.656 -19.328 -16.078 1 93.69 80 THR B N 1
ATOM 4814 C CA . THR B 1 80 ? 25.656 -20.047 -16.859 1 93.69 80 THR B CA 1
ATOM 4815 C C . THR B 1 80 ? 26.188 -21.25 -16.094 1 93.69 80 THR B C 1
ATOM 4817 O O . THR B 1 80 ? 26.359 -22.328 -16.656 1 93.69 80 THR B O 1
ATOM 4820 N N . VAL B 1 81 ? 26.453 -21.062 -14.812 1 92.38 81 VAL B N 1
ATOM 4821 C CA . VAL B 1 81 ? 27 -22.141 -13.992 1 92.38 81 VAL B CA 1
ATOM 4822 C C . VAL B 1 81 ? 25.969 -23.266 -13.852 1 92.38 81 VAL B C 1
ATOM 4824 O O . VAL B 1 81 ? 26.312 -24.438 -13.969 1 92.38 81 VAL B O 1
ATOM 4827 N N . VAL B 1 82 ? 24.766 -22.906 -13.578 1 89.81 82 VAL B N 1
ATOM 4828 C CA . VAL B 1 82 ? 23.719 -23.906 -13.445 1 89.81 82 VAL B CA 1
ATOM 4829 C C . VAL B 1 82 ? 23.547 -24.641 -14.766 1 89.81 82 VAL B C 1
ATOM 4831 O O . VAL B 1 82 ? 23.359 -25.859 -14.789 1 89.81 82 VAL B O 1
ATOM 4834 N N . SER B 1 83 ? 23.625 -23.938 -15.914 1 87.12 83 SER B N 1
ATOM 4835 C CA . SER B 1 83 ? 23.469 -24.547 -17.219 1 87.12 83 SER B CA 1
ATOM 4836 C C . SER B 1 83 ? 24.656 -25.438 -17.562 1 87.12 83 SER B C 1
ATOM 4838 O O . SER B 1 83 ? 24.5 -26.453 -18.234 1 87.12 83 SER B O 1
ATOM 4840 N N . LEU B 1 84 ? 25.828 -24.953 -17.172 1 85.31 84 LEU B N 1
ATOM 4841 C CA . LEU B 1 84 ? 27.031 -25.75 -17.391 1 85.31 84 LEU B CA 1
ATOM 4842 C C . LEU B 1 84 ? 26.953 -27.078 -16.672 1 85.31 84 LEU B C 1
ATOM 4844 O O . LEU B 1 84 ? 27.328 -28.125 -17.219 1 85.31 84 LEU B O 1
ATOM 4848 N N . LEU B 1 85 ? 26.547 -27.031 -15.453 1 77.5 85 LEU B N 1
ATOM 4849 C CA . LEU B 1 85 ? 26.406 -28.25 -14.664 1 77.5 85 LEU B CA 1
ATOM 4850 C C . LEU B 1 85 ? 25.375 -29.188 -15.273 1 77.5 85 LEU B C 1
ATOM 4852 O O . LEU B 1 85 ? 25.5 -30.406 -15.164 1 77.5 85 LEU B O 1
ATOM 4856 N N . MET B 1 86 ? 24.438 -28.594 -15.93 1 73.5 86 MET B N 1
ATOM 4857 C CA . MET B 1 86 ? 23.375 -29.391 -16.562 1 73.5 86 MET B CA 1
ATOM 4858 C C . MET B 1 86 ? 23.859 -29.969 -17.891 1 73.5 86 MET B C 1
ATOM 4860 O O . MET B 1 86 ? 23.438 -31.062 -18.281 1 73.5 86 MET B O 1
ATOM 4864 N N . LEU B 1 87 ? 24.719 -29.172 -18.625 1 70.44 87 LEU B N 1
ATOM 4865 C CA . LEU B 1 87 ? 25.188 -29.609 -19.938 1 70.44 87 LEU B CA 1
ATOM 4866 C C . LEU B 1 87 ? 26.297 -30.656 -19.797 1 70.44 87 LEU B C 1
ATOM 4868 O O . LEU B 1 87 ? 26.406 -31.547 -20.625 1 70.44 87 LEU B O 1
ATOM 4872 N N . PHE B 1 88 ? 27.375 -30.328 -18.969 1 61.97 88 PHE B N 1
ATOM 4873 C CA . PHE B 1 88 ? 28.516 -31.234 -18.891 1 61.97 88 PHE B CA 1
ATOM 4874 C C . PHE B 1 88 ? 28.125 -32.531 -18.219 1 61.97 88 PHE B C 1
ATOM 4876 O O . PHE B 1 88 ? 28.844 -33.531 -18.312 1 61.97 88 PHE B O 1
ATOM 4883 N N . LYS B 1 89 ? 27.281 -32.469 -17.344 1 52.56 89 LYS B N 1
ATOM 4884 C CA . LYS B 1 89 ? 27 -33.781 -16.781 1 52.56 89 LYS B CA 1
ATOM 4885 C C . LYS B 1 89 ? 26.25 -34.656 -17.781 1 52.56 89 LYS B C 1
ATOM 4887 O O . LYS B 1 89 ? 25.156 -34.281 -18.234 1 52.56 89 LYS B O 1
ATOM 4892 N N . GLU B 1 90 ? 27.016 -35.406 -18.656 1 45.84 90 GLU B N 1
ATOM 4893 C CA . GLU B 1 90 ? 26.859 -36.344 -19.75 1 45.84 90 GLU B CA 1
ATOM 4894 C C . GLU B 1 90 ? 25.406 -36.812 -19.875 1 45.84 90 GLU B C 1
ATOM 4896 O O . GLU B 1 90 ? 24.578 -36.5 -19.016 1 45.84 90 GLU B O 1
ATOM 4901 N N . PRO B 1 91 ? 25.344 -38.406 -20.297 1 39.56 91 PRO B N 1
ATOM 4902 C CA . PRO B 1 91 ? 24.5 -39.406 -20.953 1 39.56 91 PRO B CA 1
ATOM 4903 C C . PRO B 1 91 ? 23.156 -39.594 -20.266 1 39.56 91 PRO B C 1
ATOM 4905 O O . PRO B 1 91 ? 22.406 -40.5 -20.578 1 39.56 91 PRO B O 1
ATOM 4908 N N . LEU B 1 92 ? 23.031 -39.188 -19.031 1 39 92 LEU B N 1
ATOM 4909 C CA . LEU B 1 92 ? 21.844 -39.812 -18.469 1 39 92 LEU B CA 1
ATOM 4910 C C . LEU B 1 92 ? 20.594 -39.031 -18.859 1 39 92 LEU B C 1
ATOM 4912 O O . LEU B 1 92 ? 20.422 -37.875 -18.453 1 39 92 LEU B O 1
ATOM 4916 N N . ARG B 1 93 ? 20.125 -39.125 -19.984 1 46.72 93 ARG B N 1
ATOM 4917 C CA . ARG B 1 93 ? 18.906 -38.812 -20.703 1 46.72 93 ARG B CA 1
ATOM 4918 C C . ARG B 1 93 ? 17.812 -38.312 -19.766 1 46.72 93 ARG B C 1
ATOM 4920 O O . ARG B 1 93 ? 17.062 -37.406 -20.094 1 46.72 93 ARG B O 1
ATOM 4927 N N . GLY B 1 94 ? 17.734 -38.969 -18.594 1 45.94 94 GLY B N 1
ATOM 4928 C CA . GLY B 1 94 ? 16.594 -38.812 -17.719 1 45.94 94 GLY B CA 1
ATOM 4929 C C . GLY B 1 94 ? 16.672 -37.562 -16.875 1 45.94 94 GLY B C 1
ATOM 4930 O O . GLY B 1 94 ? 15.664 -37.094 -16.344 1 45.94 94 GLY B O 1
ATOM 4931 N N . VAL B 1 95 ? 17.969 -37 -16.672 1 49.41 95 VAL B N 1
ATOM 4932 C CA . VAL B 1 95 ? 18.219 -35.969 -15.664 1 49.41 95 VAL B CA 1
ATOM 4933 C C . VAL B 1 95 ? 17.969 -34.594 -16.266 1 49.41 95 VAL B C 1
ATOM 4935 O O . VAL B 1 95 ? 17.641 -33.625 -15.539 1 49.41 95 VAL B O 1
ATOM 4938 N N . SER B 1 96 ? 18.031 -34.438 -17.594 1 54.47 96 SER B N 1
ATOM 4939 C CA . SER B 1 96 ? 17.875 -33.156 -18.281 1 54.47 96 SER B CA 1
ATOM 4940 C C . SER B 1 96 ? 16.484 -32.562 -18.047 1 54.47 96 SER B C 1
ATOM 4942 O O . SER B 1 96 ? 16.328 -31.359 -17.953 1 54.47 96 SER B O 1
ATOM 4944 N N . GLN B 1 97 ? 15.633 -33.625 -17.828 1 58.97 97 GLN B N 1
ATOM 4945 C CA . GLN B 1 97 ? 14.266 -33.156 -17.641 1 58.97 97 GLN B CA 1
ATOM 4946 C C . GLN B 1 97 ? 14.102 -32.406 -16.328 1 58.97 97 GLN B C 1
ATOM 4948 O O . GLN B 1 97 ? 13.258 -31.516 -16.219 1 58.97 97 GLN B O 1
ATOM 4953 N N . TYR B 1 98 ? 15.109 -32.656 -15.43 1 64.88 98 TYR B N 1
ATOM 4954 C CA . TYR B 1 98 ? 14.914 -32.094 -14.102 1 64.88 98 TYR B CA 1
ATOM 4955 C C . TYR B 1 98 ? 15.773 -30.828 -13.922 1 64.88 98 TYR B C 1
ATOM 4957 O O . TYR B 1 98 ? 15.664 -30.141 -12.906 1 64.88 98 TYR B O 1
ATOM 4965 N N . SER B 1 99 ? 16.625 -30.594 -14.953 1 72.88 99 SER B N 1
ATOM 4966 C CA . SER B 1 99 ? 17.484 -29.422 -14.844 1 72.88 99 SER B CA 1
ATOM 4967 C C . SER B 1 99 ? 16.672 -28.125 -14.898 1 72.88 99 SER B C 1
ATOM 4969 O O . SER B 1 99 ? 17.125 -27.078 -14.453 1 72.88 99 SER B O 1
ATOM 4971 N N . VAL B 1 100 ? 15.484 -28.25 -15.328 1 78.38 100 VAL B N 1
ATOM 4972 C CA . VAL B 1 100 ? 14.578 -27.125 -15.461 1 78.38 100 VAL B CA 1
ATOM 4973 C C . VAL B 1 100 ? 14.281 -26.531 -14.078 1 78.38 100 VAL B C 1
ATOM 4975 O O . VAL B 1 100 ? 14.148 -25.312 -13.93 1 78.38 100 VAL B O 1
ATOM 4978 N N . TRP B 1 101 ? 14.375 -27.344 -13.016 1 84.69 101 TRP B N 1
ATOM 4979 C CA . TRP B 1 101 ? 14.016 -26.891 -11.672 1 84.69 101 TRP B CA 1
ATOM 4980 C C . TRP B 1 101 ? 15.125 -26.031 -11.07 1 84.69 101 TRP B C 1
ATOM 4982 O O . TRP B 1 101 ? 14.852 -25.109 -10.297 1 84.69 101 TRP B O 1
ATOM 4992 N N . ALA B 1 102 ? 16.344 -26.375 -11.422 1 89.5 102 ALA B N 1
ATOM 4993 C CA . ALA B 1 102 ? 17.453 -25.562 -10.93 1 89.5 102 ALA B CA 1
ATOM 4994 C C . ALA B 1 102 ? 17.453 -24.188 -11.57 1 89.5 102 ALA B C 1
ATOM 4996 O O . ALA B 1 102 ? 17.656 -23.172 -10.898 1 89.5 102 ALA B O 1
ATOM 4997 N N . ILE B 1 103 ? 17.172 -24.141 -12.883 1 90 103 ILE B N 1
ATOM 4998 C CA . ILE B 1 103 ? 17.156 -22.875 -13.609 1 90 103 ILE B CA 1
ATOM 4999 C C . ILE B 1 103 ? 15.992 -22.016 -13.109 1 90 103 ILE B C 1
ATOM 5001 O O . ILE B 1 103 ? 16.156 -20.812 -12.859 1 90 103 ILE B O 1
ATOM 5005 N N . LEU B 1 104 ? 14.875 -22.672 -12.906 1 89 104 LEU B N 1
ATOM 5006 C CA . LEU B 1 104 ? 13.703 -21.984 -12.391 1 89 104 LEU B CA 1
ATOM 5007 C C . LEU B 1 104 ? 13.977 -21.391 -11.016 1 89 104 LEU B C 1
ATOM 5009 O O . LEU B 1 104 ? 13.57 -20.266 -10.734 1 89 104 LEU B O 1
ATOM 5013 N N . THR B 1 105 ? 14.625 -22.094 -10.227 1 92.62 105 THR B N 1
ATOM 5014 C CA . THR B 1 105 ? 14.914 -21.641 -8.875 1 92.62 105 THR B CA 1
ATOM 5015 C C . THR B 1 105 ? 15.852 -20.438 -8.891 1 92.62 105 THR B C 1
ATOM 5017 O O . THR B 1 105 ? 15.633 -19.469 -8.172 1 92.62 105 THR B O 1
ATOM 5020 N N . VAL B 1 106 ? 16.891 -20.484 -9.719 1 94.06 106 VAL B N 1
ATOM 5021 C CA . VAL B 1 106 ? 17.844 -19.375 -9.781 1 94.06 106 VAL B CA 1
ATOM 5022 C C . VAL B 1 106 ? 17.141 -18.109 -10.234 1 94.06 106 VAL B C 1
ATOM 5024 O O . VAL B 1 106 ? 17.328 -17.047 -9.641 1 94.06 106 VAL B O 1
ATOM 5027 N N . VAL B 1 107 ? 16.281 -18.219 -11.211 1 92.62 107 VAL B N 1
ATOM 5028 C CA . VAL B 1 107 ? 15.633 -17.047 -11.797 1 92.62 107 VAL B CA 1
ATOM 5029 C C . VAL B 1 107 ? 14.648 -16.453 -10.797 1 92.62 107 VAL B C 1
ATOM 5031 O O . VAL B 1 107 ? 14.492 -15.242 -10.711 1 92.62 107 VAL B O 1
ATOM 5034 N N . LEU B 1 108 ? 14.047 -17.281 -9.984 1 91.62 108 LEU B N 1
ATOM 5035 C CA . LEU B 1 108 ? 13 -16.812 -9.102 1 91.62 108 LEU B CA 1
ATOM 5036 C C . LEU B 1 108 ? 13.57 -16.359 -7.762 1 91.62 108 LEU B C 1
ATOM 5038 O O . LEU B 1 108 ? 13.008 -15.492 -7.098 1 91.62 108 LEU B O 1
ATOM 5042 N N . VAL B 1 109 ? 14.625 -16.922 -7.371 1 93.69 109 VAL B N 1
ATOM 5043 C CA . VAL B 1 109 ? 15.141 -16.688 -6.023 1 93.69 109 VAL B CA 1
ATOM 5044 C C . VAL B 1 109 ? 16.188 -15.578 -6.059 1 93.69 109 VAL B C 1
ATOM 5046 O O . VAL B 1 109 ? 16.344 -14.828 -5.09 1 93.69 109 VAL B O 1
ATOM 5049 N N . PHE B 1 110 ? 16.906 -15.445 -7.148 1 94.06 110 PHE B N 1
ATOM 5050 C CA . PHE B 1 110 ? 18 -14.484 -7.234 1 94.06 110 PHE B CA 1
ATOM 5051 C C . PHE B 1 110 ? 17.453 -13.055 -7.305 1 94.06 110 PHE B C 1
ATOM 5053 O O . PHE B 1 110 ? 16.828 -12.672 -8.297 1 94.06 110 PHE B O 1
ATOM 5060 N N . GLU B 1 111 ? 17.609 -12.344 -6.25 1 94.38 111 GLU B N 1
ATOM 5061 C CA . GLU B 1 111 ? 17.156 -10.961 -6.152 1 94.38 111 GLU B CA 1
ATOM 5062 C C . GLU B 1 111 ? 18.344 -9.992 -6.055 1 94.38 111 GLU B C 1
ATOM 5064 O O . GLU B 1 111 ? 19.484 -10.422 -5.992 1 94.38 111 GLU B O 1
ATOM 5069 N N . PHE B 1 112 ? 18.016 -8.695 -6.035 1 93 112 PHE B N 1
ATOM 5070 C CA . PHE B 1 112 ? 19.031 -7.641 -6.086 1 93 112 PHE B CA 1
ATOM 5071 C C . PHE B 1 112 ? 19.875 -7.637 -4.82 1 93 112 PHE B C 1
ATOM 5073 O O . PHE B 1 112 ? 21.094 -7.441 -4.883 1 93 112 PHE B O 1
ATOM 5080 N N . SER B 1 113 ? 19.234 -7.84 -3.674 1 94.5 113 SER B N 1
ATOM 5081 C CA . SER B 1 113 ? 19.953 -7.816 -2.402 1 94.5 113 SER B CA 1
ATOM 5082 C C . SER B 1 113 ? 20.062 -9.211 -1.808 1 94.5 113 SER B C 1
ATOM 5084 O O . SER B 1 113 ? 19.266 -10.102 -2.123 1 94.5 113 SER B O 1
ATOM 5086 N N . VAL B 1 114 ? 21.094 -9.406 -0.983 1 94.81 114 VAL B N 1
ATOM 5087 C CA . VAL B 1 114 ? 21.344 -10.688 -0.318 1 94.81 114 VAL B CA 1
ATOM 5088 C C . VAL B 1 114 ? 20.172 -11.016 0.607 1 94.81 114 VAL B C 1
ATOM 5090 O O . VAL B 1 114 ? 19.734 -12.172 0.675 1 94.81 114 VAL B O 1
ATOM 5093 N N . GLY B 1 115 ? 19.703 -10.039 1.388 1 94.06 115 GLY B N 1
ATOM 5094 C CA . GLY B 1 115 ? 18.578 -10.258 2.277 1 94.06 115 GLY B CA 1
ATOM 5095 C C . GLY B 1 115 ? 17.328 -10.734 1.553 1 94.06 115 GLY B C 1
ATOM 5096 O O . GLY B 1 115 ? 16.625 -11.617 2.037 1 94.06 115 GLY B O 1
ATOM 5097 N N . ALA B 1 116 ? 17.047 -10.094 0.411 1 94.69 116 ALA B N 1
ATOM 5098 C CA . ALA B 1 116 ? 15.891 -10.492 -0.392 1 94.69 116 ALA B CA 1
ATOM 5099 C C . ALA B 1 116 ? 16.062 -11.898 -0.957 1 94.69 116 ALA B C 1
ATOM 5101 O O . ALA B 1 116 ? 15.117 -12.68 -1.009 1 94.69 116 ALA B O 1
ATOM 5102 N N . THR B 1 117 ? 17.266 -12.242 -1.447 1 95.5 117 THR B N 1
ATOM 5103 C CA . THR B 1 117 ? 17.562 -13.57 -1.969 1 95.5 117 THR B CA 1
ATOM 5104 C C . THR B 1 117 ? 17.406 -14.625 -0.875 1 95.5 117 THR B C 1
ATOM 5106 O O . THR B 1 117 ? 16.844 -15.688 -1.105 1 95.5 117 THR B O 1
ATOM 5109 N N . LEU B 1 118 ? 17.922 -14.328 0.282 1 93.88 118 LEU B N 1
ATOM 5110 C CA . LEU B 1 118 ? 17.828 -15.25 1.407 1 93.88 118 LEU B CA 1
ATOM 5111 C C . LEU B 1 118 ? 16.375 -15.453 1.822 1 93.88 118 LEU B C 1
ATOM 5113 O O . LEU B 1 118 ? 15.953 -16.578 2.111 1 93.88 118 LEU B O 1
ATOM 5117 N N . SER B 1 119 ? 15.688 -14.383 1.877 1 94.25 119 SER B N 1
ATOM 5118 C CA . SER B 1 119 ? 14.273 -14.469 2.225 1 94.25 119 SER B CA 1
ATOM 5119 C C . SER B 1 119 ? 13.516 -15.352 1.24 1 94.25 119 SER B C 1
ATOM 5121 O O . SER B 1 119 ? 12.797 -16.266 1.646 1 94.25 119 SER B O 1
ATOM 5123 N N . LYS B 1 120 ? 13.641 -15.195 -0.048 1 94.31 120 LYS B N 1
ATOM 5124 C CA . LYS B 1 120 ? 12.961 -15.984 -1.068 1 94.31 120 LYS B CA 1
ATOM 5125 C C . LYS B 1 120 ? 13.461 -17.422 -1.078 1 94.31 120 LYS B C 1
ATOM 5127 O O . LYS B 1 120 ? 12.695 -18.344 -1.356 1 94.31 120 LYS B O 1
ATOM 5132 N N . GLY B 1 121 ? 14.852 -17.562 -0.849 1 92.88 121 GLY B N 1
ATOM 5133 C CA . GLY B 1 121 ? 15.414 -18.906 -0.794 1 92.88 121 GLY B CA 1
ATOM 5134 C C . GLY B 1 121 ? 14.859 -19.75 0.345 1 92.88 121 GLY B C 1
ATOM 5135 O O . GLY B 1 121 ? 14.516 -20.906 0.156 1 92.88 121 GLY B O 1
ATOM 5136 N N . ILE B 1 122 ? 14.719 -19.141 1.479 1 92.75 122 ILE B N 1
ATOM 5137 C CA . ILE B 1 122 ? 14.195 -19.859 2.639 1 92.75 122 ILE B CA 1
ATOM 5138 C C . ILE B 1 122 ? 12.711 -20.141 2.441 1 92.75 122 ILE B C 1
ATOM 5140 O O . ILE B 1 122 ? 12.227 -21.234 2.773 1 92.75 122 ILE B O 1
ATOM 5144 N N . ASN B 1 123 ? 12.016 -19.172 1.974 1 93.5 123 ASN B N 1
ATOM 5145 C CA . ASN B 1 123 ? 10.609 -19.406 1.647 1 93.5 123 ASN B CA 1
ATOM 5146 C C . ASN B 1 123 ? 10.438 -20.562 0.676 1 93.5 123 ASN B C 1
ATOM 5148 O O . ASN B 1 123 ? 9.531 -21.391 0.844 1 93.5 123 ASN B O 1
ATOM 5152 N N . ARG B 1 124 ? 11.25 -20.594 -0.326 1 91.56 124 ARG B N 1
ATOM 5153 C CA . ARG B 1 124 ? 11.164 -21.672 -1.316 1 91.56 124 ARG B CA 1
ATOM 5154 C C . ARG B 1 124 ? 11.492 -23.016 -0.691 1 91.56 124 ARG B C 1
ATOM 5156 O O . ARG B 1 124 ? 10.836 -24.016 -0.983 1 91.56 124 ARG B O 1
ATOM 5163 N N . ALA B 1 125 ? 12.555 -23.031 0.148 1 89.69 125 ALA B N 1
ATOM 5164 C CA . ALA B 1 125 ? 12.953 -24.266 0.793 1 89.69 125 ALA B CA 1
ATOM 5165 C C . ALA B 1 125 ? 11.836 -24.812 1.671 1 89.69 125 ALA B C 1
ATOM 5167 O O . ALA B 1 125 ? 11.469 -26 1.565 1 89.69 125 ALA B O 1
ATOM 5168 N N . ILE B 1 126 ? 11.258 -23.984 2.471 1 91.75 126 ILE B N 1
ATOM 5169 C CA . ILE B 1 126 ? 10.195 -24.391 3.381 1 91.75 126 ILE B CA 1
ATOM 5170 C C . ILE B 1 126 ? 8.961 -24.812 2.584 1 91.75 126 ILE B C 1
ATOM 5172 O O . ILE B 1 126 ? 8.328 -25.828 2.877 1 91.75 126 ILE B O 1
ATOM 5176 N N . GLY B 1 127 ? 8.648 -24.031 1.641 1 93.19 127 GLY B N 1
ATOM 5177 C CA . GLY B 1 127 ? 7.5 -24.344 0.801 1 93.19 127 GLY B CA 1
ATOM 5178 C C . GLY B 1 127 ? 7.652 -25.656 0.059 1 93.19 127 GLY B C 1
ATOM 5179 O O . GLY B 1 127 ? 6.719 -26.469 0.02 1 93.19 127 GLY B O 1
ATOM 5180 N N . THR B 1 128 ? 8.836 -25.891 -0.525 1 91.94 128 THR B N 1
ATOM 5181 C CA . THR B 1 128 ? 9.078 -27.078 -1.317 1 91.94 128 THR B CA 1
ATOM 5182 C C . THR B 1 128 ? 9.133 -28.328 -0.423 1 91.94 128 THR B C 1
ATOM 5184 O O . THR B 1 128 ? 8.555 -29.359 -0.758 1 91.94 128 THR B O 1
ATOM 5187 N N . LEU B 1 129 ? 9.781 -28.203 0.714 1 90.56 129 LEU B N 1
ATOM 5188 C CA . LEU B 1 129 ? 9.906 -29.328 1.62 1 90.56 129 LEU B CA 1
ATOM 5189 C C . LEU B 1 129 ? 8.539 -29.734 2.184 1 90.56 129 LEU B C 1
ATOM 5191 O O . LEU B 1 129 ? 8.211 -30.922 2.246 1 90.56 129 LEU B O 1
ATOM 5195 N N . SER B 1 130 ? 7.809 -28.781 2.584 1 93.56 130 SER B N 1
ATOM 5196 C CA . SER B 1 130 ? 6.477 -29.062 3.115 1 93.56 130 SER B CA 1
ATOM 5197 C C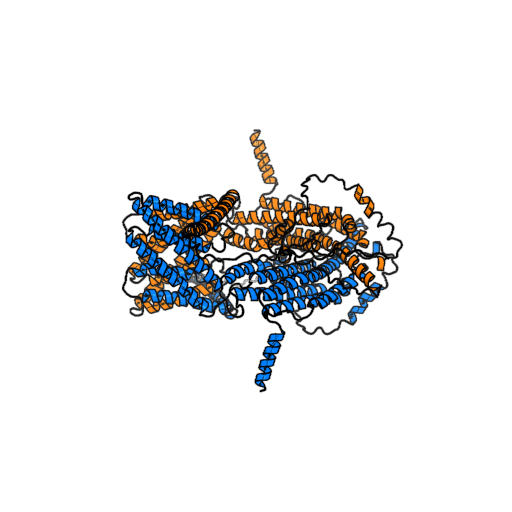 . SER B 1 130 ? 5.559 -29.625 2.037 1 93.56 130 SER B C 1
ATOM 5199 O O . SER B 1 130 ? 4.809 -30.578 2.285 1 93.56 130 SER B O 1
ATOM 5201 N N . ALA B 1 131 ? 5.594 -29.078 0.898 1 93 131 ALA B N 1
ATOM 5202 C CA . ALA B 1 131 ? 4.781 -29.562 -0.214 1 93 131 ALA B CA 1
ATOM 5203 C C . ALA B 1 131 ? 5.145 -31 -0.583 1 93 131 ALA B C 1
ATOM 5205 O O . ALA B 1 131 ? 4.262 -31.828 -0.824 1 93 131 ALA B O 1
ATOM 5206 N N . GLY B 1 132 ? 6.508 -31.219 -0.734 1 87.44 132 GLY B N 1
ATOM 5207 C CA . GLY B 1 132 ? 6.953 -32.562 -1.051 1 87.44 132 GLY B CA 1
ATOM 5208 C C . GLY B 1 132 ? 6.469 -33.594 -0.058 1 87.44 132 GLY B C 1
ATOM 5209 O O . GLY B 1 132 ? 6 -34.688 -0.451 1 87.44 132 GLY B O 1
ATOM 5210 N N . ALA B 1 133 ? 6.555 -33.281 1.174 1 88.88 133 ALA B N 1
ATOM 5211 C CA . ALA B 1 133 ? 6.148 -34.219 2.225 1 88.88 133 ALA B CA 1
ATOM 5212 C C . ALA B 1 133 ? 4.648 -34.5 2.154 1 88.88 133 ALA B C 1
ATOM 5214 O O . ALA B 1 133 ? 4.227 -35.656 2.184 1 88.88 133 ALA B O 1
ATOM 5215 N N . ILE B 1 134 ? 3.857 -33.469 2.053 1 91.75 134 ILE B N 1
ATOM 5216 C CA . ILE B 1 134 ? 2.406 -33.625 2.045 1 91.75 134 ILE B CA 1
ATOM 5217 C C . ILE B 1 134 ? 1.96 -34.281 0.743 1 91.75 134 ILE B C 1
ATOM 5219 O O . ILE B 1 134 ? 1.068 -35.125 0.745 1 91.75 134 ILE B O 1
ATOM 5223 N N . ALA B 1 135 ? 2.529 -33.875 -0.345 1 90.25 135 ALA B N 1
ATOM 5224 C CA . ALA B 1 135 ? 2.158 -34.438 -1.644 1 90.25 135 ALA B CA 1
ATOM 5225 C C . ALA B 1 135 ? 2.459 -35.938 -1.705 1 90.25 135 ALA B C 1
ATOM 5227 O O . ALA B 1 135 ? 1.683 -36.719 -2.271 1 90.25 135 ALA B O 1
ATOM 5228 N N . LEU B 1 136 ? 3.658 -36.344 -1.195 1 84.69 136 LEU B N 1
ATOM 5229 C CA . LEU B 1 136 ? 4.012 -37.75 -1.179 1 84.69 136 LEU B CA 1
ATOM 5230 C C . LEU B 1 136 ? 3.035 -38.562 -0.318 1 84.69 136 LEU B C 1
ATOM 5232 O O . LEU B 1 136 ? 2.684 -39.688 -0.653 1 84.69 136 LEU B O 1
ATOM 5236 N N . GLY B 1 137 ? 2.643 -37.938 0.818 1 86.5 137 GLY B N 1
ATOM 5237 C CA . GLY B 1 137 ? 1.647 -38.594 1.658 1 86.5 137 GLY B CA 1
ATOM 5238 C C . GLY B 1 137 ? 0.315 -38.781 0.961 1 86.5 137 GLY B C 1
ATOM 5239 O O . GLY B 1 137 ? -0.292 -39.875 1.061 1 86.5 137 GLY B O 1
ATOM 5240 N N . ILE B 1 138 ? -0.147 -37.844 0.289 1 88.69 138 ILE B N 1
ATOM 5241 C CA . ILE B 1 138 ? -1.424 -37.906 -0.412 1 88.69 138 ILE B CA 1
ATOM 5242 C C . ILE B 1 138 ? -1.312 -38.844 -1.608 1 88.69 138 ILE B C 1
ATOM 5244 O O . ILE B 1 138 ? -2.262 -39.562 -1.935 1 88.69 138 ILE B O 1
ATOM 5248 N N . ALA B 1 139 ? -0.168 -38.812 -2.293 1 83.88 139 ALA B N 1
ATOM 5249 C CA . ALA B 1 139 ? 0.046 -39.688 -3.426 1 83.88 139 ALA B CA 1
ATOM 5250 C C . ALA B 1 139 ? -0.05 -41.156 -2.996 1 83.88 139 ALA B C 1
ATOM 5252 O O . ALA B 1 139 ? -0.61 -42 -3.717 1 83.88 139 ALA B O 1
ATOM 5253 N N . GLU B 1 140 ? 0.503 -41.5 -1.885 1 83.69 140 GLU B N 1
ATOM 5254 C CA . GLU B 1 140 ? 0.423 -42.875 -1.369 1 83.69 140 GLU B CA 1
ATOM 5255 C C . GLU B 1 140 ? -1.021 -43.25 -1.062 1 83.69 140 GLU B C 1
ATOM 5257 O O . GLU B 1 140 ? -1.417 -44.406 -1.271 1 83.69 140 GLU B O 1
ATOM 5262 N N . LEU B 1 141 ? -1.701 -42.281 -0.511 1 84.06 141 LEU B N 1
ATOM 5263 C CA . LEU B 1 141 ? -3.105 -42.531 -0.204 1 84.06 141 LEU B CA 1
ATOM 5264 C C . LEU B 1 141 ? -3.92 -42.688 -1.482 1 84.06 141 LEU B C 1
ATOM 5266 O O . LEU B 1 141 ? -4.879 -43.469 -1.514 1 84.06 141 LEU B O 1
ATOM 5270 N N . SER B 1 142 ? -3.596 -42 -2.477 1 83.81 142 SER B N 1
ATOM 5271 C CA . SER B 1 142 ? -4.312 -42.062 -3.746 1 83.81 142 SER B CA 1
ATOM 5272 C C . SER B 1 142 ? -4.086 -43.406 -4.445 1 83.81 142 SER B C 1
ATOM 5274 O O . SER B 1 142 ? -4.984 -43.906 -5.117 1 83.81 142 SER B O 1
ATOM 5276 N N . ILE B 1 143 ? -2.92 -43.938 -4.367 1 79.62 143 ILE B N 1
ATOM 5277 C CA . ILE B 1 143 ? -2.613 -45.25 -4.977 1 79.62 143 ILE B CA 1
ATOM 5278 C C . ILE B 1 143 ? -3.467 -46.312 -4.328 1 79.62 143 ILE B C 1
ATOM 5280 O O . ILE B 1 143 ? -3.939 -47.25 -5.012 1 79.62 143 ILE B O 1
ATOM 5284 N N . LYS B 1 144 ? -3.609 -46.188 -3.088 1 83.19 144 LYS B N 1
ATOM 5285 C CA . LYS B 1 144 ? -4.395 -47.156 -2.35 1 83.19 144 LYS B CA 1
ATOM 5286 C C . LYS B 1 144 ? -5.863 -47.125 -2.754 1 83.19 144 LYS B C 1
ATOM 5288 O O . LYS B 1 144 ? -6.594 -48.094 -2.596 1 83.19 144 LYS B O 1
ATOM 5293 N N . SER B 1 145 ? -6.246 -46 -3.324 1 82.06 145 SER B N 1
ATOM 5294 C CA . SER B 1 145 ? -7.641 -45.844 -3.723 1 82.06 145 SER B CA 1
ATOM 5295 C C . SER B 1 145 ? -7.91 -46.531 -5.066 1 82.06 145 SER B C 1
ATOM 5297 O O . SER B 1 145 ? -9.062 -46.656 -5.473 1 82.06 145 SER B O 1
ATOM 5299 N N . GLY B 1 146 ? -6.973 -47.062 -5.723 1 78.56 146 GLY B N 1
ATOM 5300 C CA . GLY B 1 146 ? -7.113 -47.844 -6.934 1 78.56 146 GLY B CA 1
ATOM 5301 C C . GLY B 1 146 ? -7.684 -47.062 -8.102 1 78.56 146 GLY B C 1
ATOM 5302 O O . GLY B 1 146 ? -7.066 -46.094 -8.578 1 78.56 146 GLY B O 1
ATOM 5303 N N . GLU B 1 147 ? -8.992 -47.312 -8.398 1 79 147 GLU B N 1
ATOM 5304 C CA . GLU B 1 147 ? -9.68 -46.75 -9.555 1 79 147 GLU B CA 1
ATOM 5305 C C . GLU B 1 147 ? -9.984 -45.281 -9.352 1 79 147 GLU B C 1
ATOM 5307 O O . GLU B 1 147 ? -10.148 -44.531 -10.32 1 79 147 GLU B O 1
ATOM 5312 N N . TYR B 1 148 ? -9.953 -44.812 -8.188 1 83.19 148 TYR B N 1
ATOM 5313 C CA . TYR B 1 148 ? -10.328 -43.438 -7.895 1 83.19 148 TYR B CA 1
ATOM 5314 C C . TYR B 1 148 ? -9.094 -42.594 -7.652 1 83.19 148 TYR B C 1
ATOM 5316 O O . TYR B 1 148 ? -9.188 -41.531 -7.035 1 83.19 148 TYR B O 1
ATOM 5324 N N . GLU B 1 149 ? -8.047 -43.031 -8.07 1 83.81 149 GLU B N 1
ATOM 5325 C CA . GLU B 1 149 ? -6.789 -42.344 -7.84 1 83.81 149 GLU B CA 1
ATOM 5326 C C . GLU B 1 149 ? -6.836 -40.938 -8.398 1 83.81 149 GLU B C 1
ATOM 5328 O O . GLU B 1 149 ? -6.453 -39.969 -7.723 1 83.81 149 GLU B O 1
ATOM 5333 N N . GLU B 1 150 ? -7.348 -40.75 -9.625 1 84.12 150 GLU B N 1
ATOM 5334 C CA . GLU B 1 150 ? -7.367 -39.469 -10.289 1 84.12 150 GLU B CA 1
ATOM 5335 C C . GLU B 1 150 ? -8.305 -38.5 -9.578 1 84.12 150 GLU B C 1
ATOM 5337 O O . GLU B 1 150 ? -8.008 -37.281 -9.477 1 84.12 150 GLU B O 1
ATOM 5342 N N . ILE B 1 151 ? -9.344 -38.969 -9.078 1 88.12 151 ILE B N 1
ATOM 5343 C CA . ILE B 1 151 ? -10.32 -38.125 -8.414 1 88.12 151 ILE B CA 1
ATOM 5344 C C . ILE B 1 151 ? -9.758 -37.625 -7.074 1 88.12 151 ILE B C 1
ATOM 5346 O O . ILE B 1 151 ? -9.984 -36.5 -6.676 1 88.12 151 ILE B O 1
ATOM 5350 N N . VAL B 1 152 ? -9.117 -38.531 -6.383 1 88.88 152 VAL B N 1
ATOM 5351 C CA . VAL B 1 152 ? -8.516 -38.156 -5.102 1 88.88 152 VAL B CA 1
ATOM 5352 C C . VAL B 1 152 ? -7.465 -37.094 -5.312 1 88.88 152 VAL B C 1
ATOM 5354 O O . VAL B 1 152 ? -7.352 -36.156 -4.512 1 88.88 152 VAL B O 1
ATOM 5357 N N . ILE B 1 153 ? -6.691 -37.219 -6.371 1 88.38 153 ILE B N 1
ATOM 5358 C CA . ILE B 1 153 ? -5.652 -36.25 -6.688 1 88.38 153 ILE B CA 1
ATOM 5359 C C . ILE B 1 153 ? -6.293 -34.906 -6.988 1 88.38 153 ILE B C 1
ATOM 5361 O O . ILE B 1 153 ? -5.84 -33.875 -6.484 1 88.38 153 ILE B O 1
ATOM 5365 N N . LEU B 1 154 ? -7.398 -34.875 -7.723 1 91.5 154 LEU B N 1
ATOM 5366 C CA . LEU B 1 154 ? -8.062 -33.656 -8.117 1 91.5 154 LEU B CA 1
ATOM 5367 C C . LEU B 1 154 ? -8.688 -32.969 -6.906 1 91.5 154 LEU B C 1
ATOM 5369 O O . LEU B 1 154 ? -8.586 -31.734 -6.766 1 91.5 154 LEU B O 1
ATOM 5373 N N . ILE B 1 155 ? -9.188 -33.688 -6.074 1 93.69 155 ILE B N 1
ATOM 5374 C CA . ILE B 1 155 ? -9.805 -33.125 -4.879 1 93.69 155 ILE B CA 1
ATOM 5375 C C . ILE B 1 155 ? -8.727 -32.562 -3.955 1 93.69 155 ILE B C 1
ATOM 5377 O O . ILE B 1 155 ? -8.906 -31.5 -3.338 1 93.69 155 ILE B O 1
ATOM 5381 N N . SER B 1 156 ? -7.684 -33.312 -3.785 1 94.25 156 SER B N 1
ATOM 5382 C CA . SER B 1 156 ? -6.582 -32.875 -2.941 1 94.25 156 SER B CA 1
ATOM 5383 C C . SER B 1 156 ? -5.984 -31.562 -3.469 1 94.25 156 SER B C 1
ATOM 5385 O O . SER B 1 156 ? -5.586 -30.688 -2.689 1 94.25 156 SER B O 1
ATOM 5387 N N . ILE B 1 157 ? -5.898 -31.406 -4.824 1 94.06 157 ILE B N 1
ATOM 5388 C CA . ILE B 1 157 ? -5.359 -30.188 -5.434 1 94.06 157 ILE B CA 1
ATOM 5389 C C . ILE B 1 157 ? -6.297 -29.016 -5.16 1 94.06 157 ILE B C 1
ATOM 5391 O O . ILE B 1 157 ? -5.844 -27.922 -4.836 1 94.06 157 ILE B O 1
ATOM 5395 N N . PHE B 1 158 ? -7.523 -29.234 -5.164 1 96.19 158 PHE B N 1
ATOM 5396 C CA . PHE B 1 158 ? -8.5 -28.188 -4.902 1 96.19 158 PHE B CA 1
ATOM 5397 C C . PHE B 1 158 ? -8.422 -27.719 -3.453 1 96.19 158 PHE B C 1
ATOM 5399 O O . PHE B 1 158 ? -8.359 -26.516 -3.18 1 96.19 158 PHE B O 1
ATOM 5406 N N . ILE B 1 159 ? -8.391 -28.625 -2.596 1 96.06 159 ILE B N 1
ATOM 5407 C CA . ILE B 1 159 ? -8.406 -28.312 -1.171 1 96.06 159 ILE B CA 1
ATOM 5408 C C . ILE B 1 159 ? -7.109 -27.594 -0.789 1 96.06 159 ILE B C 1
ATOM 5410 O O . ILE B 1 159 ? -7.137 -26.578 -0.091 1 96.06 159 ILE B O 1
ATOM 5414 N N . THR B 1 160 ? -6.055 -28.141 -1.191 1 95.12 160 THR B N 1
ATOM 5415 C CA . THR B 1 160 ? -4.766 -27.531 -0.864 1 95.12 160 THR B CA 1
ATOM 5416 C C . THR B 1 160 ? -4.621 -26.172 -1.538 1 95.12 160 THR B C 1
ATOM 5418 O O . THR B 1 160 ? -4.055 -25.25 -0.957 1 95.12 160 THR B O 1
ATOM 5421 N N . GLY B 1 161 ? -5.074 -26.125 -2.793 1 94.62 161 GLY B N 1
ATOM 5422 C CA . GLY B 1 161 ? -5.066 -24.828 -3.467 1 94.62 161 GLY B CA 1
ATOM 5423 C C . GLY B 1 161 ? -5.91 -23.781 -2.762 1 94.62 161 GLY B C 1
ATOM 5424 O O . GLY B 1 161 ? -5.504 -22.625 -2.645 1 94.62 161 GLY B O 1
ATOM 5425 N N . PHE B 1 162 ? -7.004 -24.203 -2.307 1 95.25 162 PHE B N 1
ATOM 5426 C CA . PHE B 1 162 ? -7.898 -23.312 -1.582 1 95.25 162 PHE B CA 1
ATOM 5427 C C . PHE B 1 162 ? -7.273 -22.875 -0.267 1 95.25 162 PHE B C 1
ATOM 5429 O O . PHE B 1 162 ? -7.176 -21.672 0.006 1 95.25 162 PHE B O 1
ATOM 5436 N N . ILE B 1 163 ? -6.766 -23.734 0.5 1 93.94 163 ILE B N 1
ATOM 5437 C CA . ILE B 1 163 ? -6.242 -23.453 1.832 1 93.94 163 ILE B CA 1
ATOM 5438 C C . ILE B 1 163 ? -4.973 -22.609 1.719 1 93.94 163 ILE B C 1
ATOM 5440 O O . ILE B 1 163 ? -4.801 -21.625 2.451 1 93.94 163 ILE B O 1
ATOM 5444 N N . SER B 1 164 ? -4.133 -23 0.834 1 94.56 164 SER B N 1
ATOM 5445 C CA . SER B 1 164 ? -2.863 -22.281 0.679 1 94.56 164 SER B CA 1
ATOM 5446 C C . SER B 1 164 ? -3.084 -20.859 0.196 1 94.56 164 SER B C 1
ATOM 5448 O O . SER B 1 164 ? -2.451 -19.922 0.693 1 94.56 164 SER B O 1
ATOM 5450 N N . SER B 1 165 ? -3.992 -20.703 -0.716 1 94.31 165 SER B N 1
ATOM 5451 C CA . SER B 1 165 ? -4.25 -19.375 -1.26 1 94.31 165 SER B CA 1
ATOM 5452 C C . SER B 1 165 ? -4.98 -18.5 -0.249 1 94.31 165 SER B C 1
ATOM 5454 O O . SER B 1 165 ? -4.789 -17.281 -0.221 1 94.31 165 SER B O 1
ATOM 5456 N N . TYR B 1 166 ? -5.793 -19.078 0.556 1 93.31 166 TYR B N 1
ATOM 5457 C CA . TYR B 1 166 ? -6.5 -18.328 1.595 1 93.31 166 TYR B CA 1
ATOM 5458 C C . TYR B 1 166 ? -5.547 -17.906 2.701 1 93.31 166 TYR B C 1
ATOM 5460 O O . TYR B 1 166 ? -5.598 -16.75 3.16 1 93.31 166 TYR B O 1
ATOM 5468 N N . CYS B 1 167 ? -4.684 -18.734 3.105 1 91.62 167 CYS B N 1
ATOM 5469 C CA . CYS B 1 167 ? -3.738 -18.453 4.184 1 91.62 167 CYS B CA 1
ATOM 5470 C C . CYS B 1 167 ? -2.717 -17.406 3.756 1 91.62 167 CYS B C 1
ATOM 5472 O O . CYS B 1 167 ? -2.246 -16.609 4.578 1 91.62 167 CYS B O 1
ATOM 5474 N N . LYS B 1 168 ? -2.424 -17.453 2.506 1 92.12 168 LYS B N 1
ATOM 5475 C CA . LYS B 1 168 ? -1.422 -16.531 1.976 1 92.12 168 LYS B CA 1
ATOM 5476 C C . LYS B 1 168 ? -1.888 -15.078 2.098 1 92.12 168 LYS B C 1
ATOM 5478 O O . LYS B 1 168 ? -1.069 -14.156 2.133 1 92.12 168 LYS B O 1
ATOM 5483 N N . LEU B 1 169 ? -3.242 -14.836 2.227 1 91.12 169 LEU B N 1
ATOM 5484 C CA . LEU B 1 169 ? -3.805 -13.492 2.232 1 91.12 169 LEU B CA 1
ATOM 5485 C C . LEU B 1 169 ? -3.838 -12.922 3.648 1 91.12 169 LEU B C 1
ATOM 5487 O O . LEU B 1 169 ? -4.129 -11.742 3.84 1 91.12 169 LEU B O 1
ATOM 5491 N N . TYR B 1 170 ? -3.436 -13.688 4.645 1 89.19 170 TYR B N 1
ATOM 5492 C CA . TYR B 1 170 ? -3.365 -13.195 6.016 1 89.19 170 TYR B CA 1
ATOM 5493 C C . TYR B 1 170 ? -2.232 -12.188 6.176 1 89.19 170 TYR B C 1
ATOM 5495 O O . TYR B 1 170 ? -1.101 -12.445 5.762 1 89.19 170 TYR B O 1
ATOM 5503 N N . PRO B 1 171 ? -2.457 -11.023 6.711 1 83.56 171 PRO B N 1
ATOM 5504 C CA . PRO B 1 171 ? -1.498 -9.922 6.75 1 83.56 171 PRO B CA 1
ATOM 5505 C C . PRO B 1 171 ? -0.207 -10.281 7.48 1 83.56 171 PRO B C 1
ATOM 5507 O O . PRO B 1 171 ? 0.871 -9.812 7.109 1 83.56 171 PRO B O 1
ATOM 5510 N N . ARG B 1 172 ? -0.228 -11.133 8.5 1 83.5 172 ARG B N 1
ATOM 5511 C CA . ARG B 1 172 ? 0.962 -11.477 9.273 1 83.5 172 ARG B CA 1
ATOM 5512 C C . ARG B 1 172 ? 1.892 -12.383 8.469 1 83.5 172 ARG B C 1
ATOM 5514 O O . ARG B 1 172 ? 3.09 -12.453 8.742 1 83.5 172 ARG B O 1
ATOM 5521 N N . VAL B 1 173 ? 1.338 -12.969 7.418 1 88.31 173 VAL B N 1
ATOM 5522 C CA . VAL B 1 173 ? 2.119 -13.93 6.652 1 88.31 173 VAL B CA 1
ATOM 5523 C C . VAL B 1 173 ? 2.531 -13.312 5.316 1 88.31 173 VAL B C 1
ATOM 5525 O O . VAL B 1 173 ? 3.074 -14.008 4.449 1 88.31 173 VAL B O 1
ATOM 5528 N N . LYS B 1 174 ? 2.463 -12.094 5.195 1 85.94 174 LYS B N 1
ATOM 5529 C CA . LYS B 1 174 ? 2.762 -11.391 3.949 1 85.94 174 LYS B CA 1
ATOM 5530 C C . LYS B 1 174 ? 4.215 -11.602 3.533 1 85.94 174 LYS B C 1
ATOM 5532 O O . LYS B 1 174 ? 4.5 -11.844 2.357 1 85.94 174 LYS B O 1
ATOM 5537 N N . PRO B 1 175 ? 5.086 -11.617 4.547 1 86.12 175 PRO B N 1
ATOM 5538 C CA . PRO B 1 175 ? 6.473 -11.828 4.141 1 86.12 175 PRO B CA 1
ATOM 5539 C C . PRO B 1 175 ? 6.73 -13.25 3.645 1 86.12 175 PRO B C 1
ATOM 5541 O O . PRO B 1 175 ? 7.738 -13.508 2.982 1 86.12 175 PRO B O 1
ATOM 5544 N N . TYR B 1 176 ? 5.797 -14.133 3.842 1 91.38 176 TYR B N 1
ATOM 5545 C CA . TYR B 1 176 ? 5.977 -15.523 3.459 1 91.38 176 TYR B CA 1
ATOM 5546 C C . TYR B 1 176 ? 5.086 -15.883 2.275 1 91.38 176 TYR B C 1
ATOM 5548 O O . TYR B 1 176 ? 4.859 -17.062 1.996 1 91.38 176 TYR B O 1
ATOM 5556 N N . GLU B 1 177 ? 4.586 -15 1.701 1 92.56 177 GLU B N 1
ATOM 5557 C CA . GLU B 1 177 ? 3.68 -15.211 0.576 1 92.56 177 GLU B CA 1
ATOM 5558 C C . GLU B 1 177 ? 4.336 -16.047 -0.515 1 92.56 177 GLU B C 1
ATOM 5560 O O . GLU B 1 177 ? 3.688 -16.906 -1.123 1 92.56 177 GLU B O 1
ATOM 5565 N N . TYR B 1 178 ? 5.629 -15.773 -0.805 1 91.88 178 TYR B N 1
ATOM 5566 C CA . TYR B 1 178 ? 6.348 -16.531 -1.826 1 91.88 178 TYR B CA 1
ATOM 5567 C C . TYR B 1 178 ? 6.398 -18.016 -1.478 1 91.88 178 TYR B C 1
ATOM 5569 O O . TYR B 1 178 ? 6.289 -18.875 -2.359 1 91.88 178 TYR B O 1
ATOM 5577 N N . GLY B 1 179 ? 6.559 -18.281 -0.196 1 93.75 179 GLY B N 1
ATOM 5578 C CA . GLY B 1 179 ? 6.586 -19.672 0.246 1 93.75 179 GLY B CA 1
ATOM 5579 C C . GLY B 1 179 ? 5.293 -20.406 -0.032 1 93.75 179 GLY B C 1
ATOM 5580 O O . GLY B 1 179 ? 5.316 -21.578 -0.431 1 93.75 179 GLY B O 1
ATOM 5581 N N . PHE B 1 180 ? 4.223 -19.781 0.123 1 94.75 180 PHE B N 1
ATOM 5582 C CA . PHE B 1 180 ? 2.932 -20.406 -0.128 1 94.75 180 PHE B CA 1
ATOM 5583 C C . PHE B 1 180 ? 2.732 -20.656 -1.618 1 94.75 180 PHE B C 1
ATOM 5585 O O . PHE B 1 180 ? 2.139 -21.672 -2.008 1 94.75 180 PHE B O 1
ATOM 5592 N N . ARG B 1 181 ? 3.201 -19.766 -2.422 1 93.5 181 ARG B N 1
ATOM 5593 C CA . ARG B 1 181 ? 3.096 -19.922 -3.867 1 93.5 181 ARG B CA 1
ATOM 5594 C C . ARG B 1 181 ? 3.914 -21.125 -4.34 1 93.5 181 ARG B C 1
ATOM 5596 O O . ARG B 1 181 ? 3.457 -21.906 -5.176 1 93.5 181 ARG B O 1
ATOM 5603 N N . VAL B 1 182 ? 5.137 -21.203 -3.828 1 92.62 182 VAL B N 1
ATOM 5604 C CA . VAL B 1 182 ? 6.012 -22.297 -4.203 1 92.62 182 VAL B CA 1
ATOM 5605 C C . VAL B 1 182 ? 5.445 -23.609 -3.674 1 92.62 182 VAL B C 1
ATOM 5607 O O . VAL B 1 182 ? 5.566 -24.656 -4.32 1 92.62 182 VAL B O 1
ATOM 5610 N N . PHE B 1 183 ? 4.875 -23.578 -2.479 1 94.44 183 PHE B N 1
ATOM 5611 C CA . PHE B 1 183 ? 4.227 -24.75 -1.912 1 94.44 183 PHE B CA 1
ATOM 5612 C C . PHE B 1 183 ? 3.16 -25.297 -2.859 1 94.44 183 PHE B C 1
ATOM 5614 O O . PHE B 1 183 ? 3.123 -26.484 -3.145 1 94.44 183 PHE B O 1
ATOM 5621 N N . LEU B 1 184 ? 2.35 -24.406 -3.25 1 94.19 184 LEU B N 1
ATOM 5622 C CA . LEU B 1 184 ? 1.258 -24.797 -4.137 1 94.19 184 LEU B CA 1
ATOM 5623 C C . LEU B 1 184 ? 1.797 -25.359 -5.449 1 94.19 184 LEU B C 1
ATOM 5625 O O . LEU B 1 184 ? 1.293 -26.359 -5.957 1 94.19 184 LEU B O 1
ATOM 5629 N N . LEU B 1 185 ? 2.807 -24.703 -6.039 1 90.75 185 LEU B N 1
ATOM 5630 C CA . LEU B 1 185 ? 3.426 -25.125 -7.289 1 90.75 185 LEU B CA 1
ATOM 5631 C C . LEU B 1 185 ? 4 -26.531 -7.164 1 90.75 185 LEU B C 1
ATOM 5633 O O . LEU B 1 185 ? 3.695 -27.406 -7.98 1 90.75 185 LEU B O 1
ATOM 5637 N N . THR B 1 186 ? 4.785 -26.734 -6.156 1 89.56 186 THR B N 1
ATOM 5638 C CA . THR B 1 186 ? 5.453 -28.016 -5.957 1 89.56 186 THR B CA 1
ATOM 5639 C C . THR B 1 186 ? 4.438 -29.109 -5.645 1 89.56 186 THR B C 1
ATOM 5641 O O . THR B 1 186 ? 4.562 -30.234 -6.133 1 89.56 186 THR B O 1
ATOM 5644 N N . PHE B 1 187 ? 3.475 -28.766 -4.883 1 91 187 PHE B N 1
ATOM 5645 C CA . PHE B 1 187 ? 2.438 -29.719 -4.508 1 91 187 PHE B CA 1
ATOM 5646 C C . PHE B 1 187 ? 1.728 -30.266 -5.746 1 91 187 PHE B C 1
ATOM 5648 O O . PHE B 1 187 ? 1.572 -31.469 -5.902 1 91 187 PHE B O 1
ATOM 5655 N N . CYS B 1 188 ? 1.298 -29.406 -6.578 1 88.75 188 CYS B N 1
ATOM 5656 C CA . CYS B 1 188 ? 0.568 -29.781 -7.781 1 88.75 188 CYS B CA 1
ATOM 5657 C C . CYS B 1 188 ? 1.454 -30.594 -8.727 1 88.75 188 CYS B C 1
ATOM 5659 O O . CYS B 1 188 ? 1.015 -31.594 -9.289 1 88.75 188 CYS B O 1
ATOM 5661 N N . ILE B 1 189 ? 2.703 -30.141 -8.914 1 81.94 189 ILE B N 1
ATOM 5662 C CA . ILE B 1 189 ? 3.607 -30.797 -9.852 1 81.94 189 ILE B CA 1
ATOM 5663 C C . ILE B 1 189 ? 3.934 -32.219 -9.367 1 81.94 189 ILE B C 1
ATOM 5665 O O . ILE B 1 189 ? 3.977 -33.156 -10.164 1 81.94 189 ILE B O 1
ATOM 5669 N N . VAL B 1 190 ? 4.156 -32.375 -8.086 1 81.44 190 VAL B N 1
ATOM 5670 C CA . VAL B 1 190 ? 4.5 -33.688 -7.531 1 81.44 190 VAL B CA 1
ATOM 5671 C C . VAL B 1 190 ? 3.309 -34.625 -7.648 1 81.44 190 VAL B C 1
ATOM 5673 O O . VAL B 1 190 ? 3.471 -35.812 -7.992 1 81.44 190 VAL B O 1
ATOM 5676 N N . LEU B 1 191 ? 2.174 -34.188 -7.441 1 83.12 191 LEU B N 1
ATOM 5677 C CA . LEU B 1 191 ? 0.988 -35.031 -7.449 1 83.12 191 LEU B CA 1
ATOM 5678 C C . LEU B 1 191 ? 0.61 -35.406 -8.875 1 83.12 191 LEU B C 1
ATOM 5680 O O . LEU B 1 191 ? 0.15 -36.531 -9.117 1 83.12 191 LEU B O 1
ATOM 5684 N N . VAL B 1 192 ? 0.662 -34.531 -9.773 1 79.06 192 VAL B N 1
ATOM 5685 C CA . VAL B 1 192 ? 0.228 -34.781 -11.141 1 79.06 192 VAL B CA 1
ATOM 5686 C C . VAL B 1 192 ? 1.271 -35.625 -11.867 1 79.06 192 VAL B C 1
ATOM 5688 O O . VAL B 1 192 ? 0.929 -36.406 -12.742 1 79.06 192 VAL B O 1
ATOM 5691 N N . SER B 1 193 ? 2.545 -35.375 -11.641 1 71.31 193 SER B N 1
ATOM 5692 C CA . SER B 1 193 ? 3.607 -36.125 -12.305 1 71.31 193 SER B CA 1
ATOM 5693 C C . SER B 1 193 ? 3.67 -37.562 -11.805 1 71.31 193 SER B C 1
ATOM 5695 O O . SER B 1 193 ? 4.273 -38.438 -12.445 1 71.31 193 SER B O 1
ATOM 5697 N N . GLY B 1 194 ? 3.061 -37.969 -10.68 1 61.16 194 GLY B N 1
ATOM 5698 C CA . GLY B 1 194 ? 3.234 -39.281 -10.047 1 61.16 194 GLY B CA 1
ATOM 5699 C C . GLY B 1 194 ? 2.32 -40.344 -10.617 1 61.16 194 GLY B C 1
ATOM 5700 O O . GLY B 1 194 ? 1.213 -40.531 -10.117 1 61.16 194 GLY B O 1
ATOM 5701 N N . ASN B 1 195 ? 2.367 -40.75 -11.93 1 55.5 195 ASN B N 1
ATOM 5702 C CA . ASN B 1 195 ? 1.545 -41.875 -12.367 1 55.5 195 ASN B CA 1
ATOM 5703 C C . ASN B 1 195 ? 2.016 -43.188 -11.75 1 55.5 195 ASN B C 1
ATOM 5705 O O . ASN B 1 195 ? 1.217 -44.125 -11.547 1 55.5 195 ASN B O 1
ATOM 5709 N N . ASN B 1 196 ? 3.369 -43.406 -11.68 1 54.22 196 ASN B N 1
ATOM 5710 C CA . ASN B 1 196 ? 3.834 -44.656 -11.055 1 54.22 196 ASN B CA 1
ATOM 5711 C C . ASN B 1 196 ? 4.617 -44.375 -9.773 1 54.22 196 ASN B C 1
ATOM 5713 O O . ASN B 1 196 ? 5.422 -43.438 -9.727 1 54.22 196 ASN B O 1
ATOM 5717 N N . SER B 1 197 ? 4.172 -45 -8.594 1 53.19 197 SER B N 1
ATOM 5718 C CA . SER B 1 197 ? 4.613 -44.781 -7.223 1 53.19 197 SER B CA 1
ATOM 5719 C C . SER B 1 197 ? 6.121 -44.562 -7.156 1 53.19 197 SER B C 1
ATOM 5721 O O . SER B 1 197 ? 6.594 -43.594 -6.555 1 53.19 197 SER B O 1
ATOM 5723 N N . ARG B 1 198 ? 6.945 -45.625 -7.664 1 53.28 198 ARG B N 1
ATOM 5724 C CA . ARG B 1 198 ? 8.398 -45.594 -7.488 1 53.28 198 ARG B CA 1
ATOM 5725 C C . ARG B 1 198 ? 9.016 -44.438 -8.258 1 53.28 198 ARG B C 1
ATOM 5727 O O . ARG B 1 198 ? 9.945 -43.781 -7.777 1 53.28 198 ARG B O 1
ATOM 5734 N N . ASN B 1 199 ? 8.391 -44.125 -9.234 1 61.47 199 ASN B N 1
ATOM 5735 C CA . ASN B 1 199 ? 8.922 -43.062 -10.094 1 61.47 199 ASN B CA 1
ATOM 5736 C C . ASN B 1 199 ? 8.586 -41.688 -9.555 1 61.47 199 ASN B C 1
ATOM 5738 O O . ASN B 1 199 ? 9.359 -40.75 -9.742 1 61.47 199 ASN B O 1
ATOM 5742 N N . PHE B 1 200 ? 7.77 -41.844 -8.492 1 66 200 PHE B N 1
ATOM 5743 C CA . PHE B 1 200 ? 7.324 -40.594 -7.887 1 66 200 PHE B CA 1
ATOM 5744 C C . PHE B 1 200 ? 8.352 -40.062 -6.883 1 66 200 PHE B C 1
ATOM 5746 O O . PHE B 1 200 ? 8.719 -38.906 -6.91 1 66 200 PHE B O 1
ATOM 5753 N N . ILE B 1 201 ? 8.719 -41 -6.098 1 71.56 201 ILE B N 1
ATOM 5754 C CA . ILE B 1 201 ? 9.617 -40.594 -5.02 1 71.56 201 ILE B CA 1
ATOM 5755 C C . ILE B 1 201 ? 10.961 -40.156 -5.598 1 71.56 201 ILE B C 1
ATOM 5757 O O . ILE B 1 201 ? 11.531 -39.156 -5.168 1 71.56 201 ILE B O 1
ATOM 5761 N N . HIS B 1 202 ? 11.344 -40.938 -6.656 1 73.62 202 HIS B N 1
ATOM 5762 C CA . HIS B 1 202 ? 12.617 -40.594 -7.273 1 73.62 202 HIS B CA 1
ATOM 5763 C C . HIS B 1 202 ? 12.555 -39.25 -7.953 1 73.62 202 HIS B C 1
ATOM 5765 O O . HIS B 1 202 ? 13.484 -38.438 -7.82 1 73.62 202 HIS B O 1
ATOM 5771 N N . THR B 1 203 ? 11.484 -38.969 -8.57 1 70.06 203 THR B N 1
ATOM 5772 C CA . THR B 1 203 ? 11.32 -37.688 -9.258 1 70.06 203 THR B CA 1
ATOM 5773 C C . THR B 1 203 ? 11.219 -36.562 -8.258 1 70.06 203 THR B C 1
ATOM 5775 O O . THR B 1 203 ? 11.812 -35.5 -8.469 1 70.06 203 THR B O 1
ATOM 5778 N N . ALA B 1 204 ? 10.547 -36.781 -7.211 1 72.69 204 ALA B N 1
ATOM 5779 C CA . ALA B 1 204 ? 10.367 -35.75 -6.195 1 72.69 204 ALA B CA 1
ATOM 5780 C C . ALA B 1 204 ? 11.688 -35.406 -5.512 1 72.69 204 ALA B C 1
ATOM 5782 O O . ALA B 1 204 ? 11.992 -34.25 -5.258 1 72.69 204 ALA B O 1
ATOM 5783 N N . VAL B 1 205 ? 12.438 -36.406 -5.246 1 78 205 VAL B N 1
ATOM 5784 C CA . VAL B 1 205 ? 13.703 -36.219 -4.543 1 78 205 VAL B CA 1
ATOM 5785 C C . VAL B 1 205 ? 14.688 -35.469 -5.453 1 78 205 VAL B C 1
ATOM 5787 O O . VAL B 1 205 ? 15.398 -34.562 -5.004 1 78 205 VAL B O 1
ATOM 5790 N N . PHE B 1 206 ? 14.711 -35.844 -6.711 1 77.56 206 PHE B N 1
ATOM 5791 C CA . PHE B 1 206 ? 15.617 -35.188 -7.637 1 77.56 206 PHE B CA 1
ATOM 5792 C C . PHE B 1 206 ? 15.203 -33.75 -7.863 1 77.56 206 PHE B C 1
ATOM 5794 O O . PHE B 1 206 ? 16.047 -32.844 -8.016 1 77.56 206 PHE B O 1
ATOM 5801 N N . ARG B 1 207 ? 13.969 -33.438 -7.879 1 75.12 207 ARG B N 1
ATOM 5802 C CA . ARG B 1 207 ? 13.469 -32.094 -7.984 1 75.12 207 ARG B CA 1
ATOM 5803 C C . ARG B 1 207 ? 13.914 -31.25 -6.785 1 75.12 207 ARG B C 1
ATOM 5805 O O . ARG B 1 207 ? 14.375 -30.109 -6.949 1 75.12 207 ARG B O 1
ATOM 5812 N N . LEU B 1 208 ? 13.766 -31.859 -5.672 1 81.81 208 LEU B N 1
ATOM 5813 C CA . LEU B 1 208 ? 14.141 -31.156 -4.449 1 81.81 208 LEU B CA 1
ATOM 5814 C C . LEU B 1 208 ? 15.633 -30.875 -4.422 1 81.81 208 LEU B C 1
ATOM 5816 O O . LEU B 1 208 ? 16.062 -29.797 -4.008 1 81.81 208 LEU B O 1
ATOM 5820 N N . LEU B 1 209 ? 16.391 -31.859 -4.875 1 84.31 209 LEU B N 1
ATOM 5821 C CA . LEU B 1 209 ? 17.828 -31.688 -4.875 1 84.31 209 LEU B CA 1
ATOM 5822 C C . LEU B 1 209 ? 18.25 -30.594 -5.848 1 84.31 209 LEU B C 1
ATOM 5824 O O . LEU B 1 209 ? 19.156 -29.812 -5.551 1 84.31 209 LEU B O 1
ATOM 5828 N N . HIS B 1 210 ? 17.578 -30.547 -6.996 1 86 210 HIS B N 1
ATOM 5829 C CA . HIS B 1 210 ? 17.906 -29.516 -7.977 1 86 210 HIS B CA 1
ATOM 5830 C C . HIS B 1 210 ? 17.484 -28.141 -7.488 1 86 210 HIS B C 1
ATOM 5832 O O . HIS B 1 210 ? 18.141 -27.141 -7.785 1 86 210 HIS B O 1
ATOM 5838 N N . ILE B 1 211 ? 16.422 -28.062 -6.809 1 87.12 211 ILE B N 1
ATOM 5839 C CA . ILE B 1 211 ? 15.961 -26.797 -6.25 1 87.12 211 ILE B CA 1
ATOM 5840 C C . ILE B 1 211 ? 16.953 -26.297 -5.203 1 87.12 211 ILE B C 1
ATOM 5842 O O . ILE B 1 211 ? 17.344 -25.125 -5.211 1 87.12 211 ILE B O 1
ATOM 5846 N N . PHE B 1 212 ? 17.375 -27.25 -4.336 1 88.75 212 PHE B N 1
ATOM 5847 C CA . PHE B 1 212 ? 18.328 -26.875 -3.299 1 88.75 212 PHE B CA 1
ATOM 5848 C C . PHE B 1 212 ? 19.656 -26.453 -3.91 1 88.75 212 PHE B C 1
ATOM 5850 O O . PHE B 1 212 ? 20.328 -25.547 -3.4 1 88.75 212 PHE B O 1
ATOM 5857 N N . PHE B 1 213 ? 19.969 -27.078 -4.98 1 89.62 213 PHE B N 1
ATOM 5858 C CA . PHE B 1 213 ? 21.203 -26.719 -5.676 1 89.62 213 PHE B CA 1
ATOM 5859 C C . PHE B 1 213 ? 21.078 -25.328 -6.281 1 89.62 213 PHE B C 1
ATOM 5861 O O . PHE B 1 213 ? 22 -24.516 -6.156 1 89.62 213 PHE B O 1
ATOM 5868 N N . GLY B 1 214 ? 20 -25.062 -6.969 1 91.06 214 GLY B N 1
ATOM 5869 C CA . GLY B 1 214 ? 19.797 -23.75 -7.543 1 91.06 214 GLY B CA 1
ATOM 5870 C C . GLY B 1 214 ? 19.781 -22.641 -6.504 1 91.06 214 GLY B C 1
ATOM 5871 O O . GLY B 1 214 ? 20.406 -21.609 -6.688 1 91.06 214 GLY B O 1
ATOM 5872 N N . ALA B 1 215 ? 19.078 -22.828 -5.434 1 92.19 215 ALA B N 1
ATOM 5873 C CA . ALA B 1 215 ? 18.984 -21.844 -4.359 1 92.19 215 ALA B CA 1
ATOM 5874 C C . ALA B 1 215 ? 20.328 -21.641 -3.688 1 92.19 215 ALA B C 1
ATOM 5876 O O . ALA B 1 215 ? 20.719 -20.5 -3.391 1 92.19 215 ALA B O 1
ATOM 5877 N N . GLY B 1 216 ? 21.016 -22.75 -3.398 1 93.25 216 GLY B N 1
ATOM 5878 C CA . GLY B 1 216 ? 22.328 -22.672 -2.789 1 93.25 216 GLY B CA 1
ATOM 5879 C C . GLY B 1 216 ? 23.344 -21.922 -3.639 1 93.25 216 GLY B C 1
ATOM 5880 O O . GLY B 1 216 ? 24.094 -21.094 -3.129 1 93.25 216 GLY B O 1
ATOM 5881 N N . LEU B 1 217 ? 23.328 -22.203 -4.898 1 93.5 217 LEU B N 1
ATOM 5882 C CA . LEU B 1 217 ? 24.234 -21.516 -5.816 1 93.5 217 LEU B CA 1
ATOM 5883 C C . LEU B 1 217 ? 23.938 -20.031 -5.871 1 93.5 217 LEU B C 1
ATOM 5885 O O . LEU B 1 217 ? 24.844 -19.203 -5.902 1 93.5 217 LEU B O 1
ATOM 5889 N N . SER B 1 218 ? 22.609 -19.703 -5.965 1 94.19 218 SER B N 1
ATOM 5890 C CA . SER B 1 218 ? 22.219 -18.297 -5.977 1 94.19 218 SER B CA 1
ATOM 5891 C C . SER B 1 218 ? 22.703 -17.578 -4.727 1 94.19 218 SER B C 1
ATOM 5893 O O . SER B 1 218 ? 23.172 -16.438 -4.801 1 94.19 218 SER B O 1
ATOM 5895 N N . MET B 1 219 ? 22.594 -18.219 -3.613 1 93.62 219 MET B N 1
ATOM 5896 C CA . MET B 1 219 ? 23.016 -17.625 -2.348 1 93.62 219 MET B CA 1
ATOM 5897 C C . MET B 1 219 ? 24.531 -17.438 -2.309 1 93.62 219 MET B C 1
ATOM 5899 O O . MET B 1 219 ? 25.016 -16.391 -1.883 1 93.62 219 MET B O 1
ATOM 5903 N N . ILE B 1 220 ? 25.25 -18.375 -2.771 1 94.75 220 ILE B N 1
ATOM 5904 C CA . ILE B 1 220 ? 26.703 -18.344 -2.738 1 94.75 220 ILE B CA 1
ATOM 5905 C C . ILE B 1 220 ? 27.219 -17.234 -3.646 1 94.75 220 ILE B C 1
ATOM 5907 O O . ILE B 1 220 ? 28.062 -16.438 -3.238 1 94.75 220 ILE B O 1
ATOM 5911 N N . ILE B 1 221 ? 26.688 -17.141 -4.785 1 95.12 221 ILE B N 1
ATOM 5912 C CA . ILE B 1 221 ? 27.125 -16.141 -5.734 1 95.12 221 ILE B CA 1
ATOM 5913 C C . ILE B 1 221 ? 26.75 -14.75 -5.234 1 95.12 221 ILE B C 1
ATOM 5915 O O . ILE B 1 221 ? 27.531 -13.805 -5.336 1 95.12 221 ILE B O 1
ATOM 5919 N N . ASN B 1 222 ? 25.594 -14.672 -4.688 1 94 222 ASN B N 1
ATOM 5920 C CA . ASN B 1 222 ? 25.125 -13.375 -4.219 1 94 222 ASN B CA 1
ATOM 5921 C C . ASN B 1 222 ? 25.922 -12.883 -3.02 1 94 222 ASN B C 1
ATOM 5923 O O . ASN B 1 222 ? 26.172 -11.688 -2.879 1 94 222 ASN B O 1
ATOM 5927 N N . ILE B 1 223 ? 26.406 -13.719 -2.133 1 91.56 223 ILE B N 1
ATOM 5928 C CA . ILE B 1 223 ? 27.109 -13.344 -0.913 1 91.56 223 ILE B CA 1
ATOM 5929 C C . ILE B 1 223 ? 28.594 -13.195 -1.206 1 91.56 223 ILE B C 1
ATOM 5931 O O . ILE B 1 223 ? 29.266 -12.305 -0.665 1 91.56 223 ILE B O 1
ATOM 5935 N N . CYS B 1 224 ? 29.125 -13.984 -2.119 1 92.88 224 CYS B N 1
ATOM 5936 C CA . CYS B 1 224 ? 30.562 -14.055 -2.309 1 92.88 224 CYS B CA 1
ATOM 5937 C C . CYS B 1 224 ? 31.031 -13.023 -3.336 1 92.88 224 CYS B C 1
ATOM 5939 O O . CYS B 1 224 ? 32.188 -12.562 -3.283 1 92.88 224 CYS B O 1
ATOM 5941 N N . ILE B 1 225 ? 30.156 -12.703 -4.25 1 94.06 225 ILE B N 1
ATOM 5942 C CA . ILE B 1 225 ? 30.547 -11.766 -5.293 1 94.06 225 ILE B CA 1
ATOM 5943 C C . ILE B 1 225 ? 29.906 -10.414 -5.047 1 94.06 225 ILE B C 1
ATOM 5945 O O . ILE B 1 225 ? 28.75 -10.188 -5.434 1 94.06 225 ILE B O 1
ATOM 5949 N N . TYR B 1 226 ? 30.578 -9.461 -4.617 1 92.12 226 TYR B N 1
ATOM 5950 C CA . TYR B 1 226 ? 30.156 -8.086 -4.375 1 92.12 226 TYR B CA 1
ATOM 5951 C C . TYR B 1 226 ? 28.75 -8.047 -3.799 1 92.12 226 TYR B C 1
ATOM 5953 O O . TYR B 1 226 ? 27.812 -7.562 -4.449 1 92.12 226 TYR B O 1
ATOM 5961 N N . PRO B 1 227 ? 28.625 -8.422 -2.584 1 93.25 227 PRO B N 1
ATOM 5962 C CA . PRO B 1 227 ? 27.297 -8.508 -1.968 1 93.25 227 PRO B CA 1
ATOM 5963 C C . PRO B 1 227 ? 26.656 -7.133 -1.786 1 93.25 227 PRO B C 1
ATOM 5965 O O . PRO B 1 227 ? 27.344 -6.156 -1.483 1 93.25 227 PRO B O 1
ATOM 5968 N N . ILE B 1 228 ? 25.406 -7.02 -2.1 1 94 228 ILE B N 1
ATOM 5969 C CA . ILE B 1 228 ? 24.562 -5.859 -1.821 1 94 228 ILE B CA 1
ATOM 5970 C C . ILE B 1 228 ? 23.641 -6.16 -0.645 1 94 228 ILE B C 1
ATOM 5972 O O . ILE B 1 228 ? 22.797 -7.059 -0.722 1 94 228 ILE B O 1
ATOM 5976 N N . TRP B 1 229 ? 23.75 -5.445 0.422 1 93.69 229 TRP B N 1
ATOM 5977 C CA . TRP B 1 229 ? 23.016 -5.719 1.653 1 93.69 229 TRP B CA 1
ATOM 5978 C C . TRP B 1 229 ? 21.844 -4.762 1.809 1 93.69 229 TRP B C 1
ATOM 5980 O O . TRP B 1 229 ? 21.984 -3.547 1.654 1 93.69 229 TRP B O 1
ATOM 5990 N N . SER B 1 230 ? 20.703 -5.262 2.107 1 94.62 230 SER B N 1
ATOM 5991 C CA . SER B 1 230 ? 19.516 -4.453 2.348 1 94.62 230 SER B CA 1
ATOM 5992 C C . SER B 1 230 ? 19.656 -3.617 3.617 1 94.62 230 SER B C 1
ATOM 5994 O O . SER B 1 230 ? 19.141 -2.504 3.697 1 94.62 230 SER B O 1
ATOM 5996 N N . GLY B 1 231 ? 20.281 -4.172 4.598 1 94.38 231 GLY B N 1
ATOM 5997 C CA . GLY B 1 231 ? 20.531 -3.42 5.82 1 94.38 231 GLY B CA 1
ATOM 5998 C C . GLY B 1 231 ? 21.344 -2.162 5.59 1 94.38 231 GLY B C 1
ATOM 5999 O O . GLY B 1 231 ? 21.047 -1.111 6.164 1 94.38 231 GLY B O 1
ATOM 6000 N N . GLU B 1 232 ? 22.344 -2.309 4.785 1 94.31 232 GLU B N 1
ATOM 6001 C CA . GLU B 1 232 ? 23.156 -1.149 4.434 1 94.31 232 GLU B CA 1
ATOM 6002 C C . GLU B 1 232 ? 22.359 -0.12 3.65 1 94.31 232 GLU B C 1
ATOM 6004 O O . GLU B 1 232 ? 22.547 1.086 3.82 1 94.31 232 GLU B O 1
ATOM 6009 N N . ASP B 1 233 ? 21.516 -0.629 2.828 1 94.62 233 ASP B N 1
ATOM 6010 C CA . ASP B 1 233 ? 20.656 0.279 2.07 1 94.62 233 ASP B CA 1
ATOM 6011 C C . ASP B 1 233 ? 19.688 1.016 2.992 1 94.62 233 ASP B C 1
ATOM 6013 O O . ASP B 1 233 ? 19.375 2.188 2.766 1 94.62 233 ASP B O 1
ATOM 6017 N N . LEU B 1 234 ? 19.141 0.321 3.941 1 96.38 234 LEU B N 1
ATOM 6018 C CA . LEU B 1 234 ? 18.281 0.958 4.93 1 96.38 234 LEU B CA 1
ATOM 6019 C C . LEU B 1 234 ? 19.031 2.045 5.691 1 96.38 234 LEU B C 1
ATOM 6021 O O . LEU B 1 234 ? 18.516 3.143 5.895 1 96.38 234 LEU B O 1
ATOM 6025 N N . HIS B 1 235 ? 20.25 1.765 6.125 1 95.75 235 HIS B N 1
ATOM 6026 C CA . HIS B 1 235 ? 21.125 2.717 6.805 1 95.75 235 HIS B CA 1
ATOM 6027 C C . HIS B 1 235 ? 21.375 3.953 5.949 1 95.75 235 HIS B C 1
ATOM 6029 O O . HIS B 1 235 ? 21.219 5.082 6.422 1 95.75 235 HIS B O 1
ATOM 6035 N N . LYS B 1 236 ? 21.688 3.732 4.723 1 95.38 236 LYS B N 1
ATOM 6036 C CA . LYS B 1 236 ? 21.953 4.832 3.801 1 95.38 236 LYS B CA 1
ATOM 6037 C C . LYS B 1 236 ? 20.703 5.652 3.539 1 95.38 236 LYS B C 1
ATOM 6039 O O . LYS B 1 236 ? 20.766 6.871 3.367 1 95.38 236 LYS B O 1
ATOM 6044 N N . LEU B 1 237 ? 19.594 4.934 3.459 1 96.75 237 LEU B N 1
ATOM 6045 C CA . LEU B 1 237 ? 18.328 5.617 3.232 1 96.75 237 LEU B CA 1
ATOM 6046 C C . LEU B 1 237 ? 18 6.555 4.391 1 96.75 237 LEU B C 1
ATOM 6048 O O . LEU B 1 237 ? 17.562 7.684 4.176 1 96.75 237 LEU B O 1
ATOM 6052 N N . VAL B 1 238 ? 18.188 6.102 5.59 1 97.19 238 VAL B N 1
ATOM 6053 C CA . VAL B 1 238 ? 17.922 6.914 6.773 1 97.19 238 VAL B CA 1
ATOM 6054 C C . VAL B 1 238 ? 18.844 8.141 6.77 1 97.19 238 VAL B C 1
ATOM 6056 O O . VAL B 1 238 ? 18.391 9.258 7.047 1 97.19 238 VAL B O 1
ATOM 6059 N N . VAL B 1 239 ? 20.109 7.965 6.449 1 97.38 239 VAL B N 1
ATOM 6060 C CA . VAL B 1 239 ? 21.078 9.055 6.395 1 97.38 239 VAL B CA 1
ATOM 6061 C C . VAL B 1 239 ? 20.656 10.062 5.324 1 97.38 239 VAL B C 1
ATOM 6063 O O . VAL B 1 239 ? 20.703 11.273 5.555 1 97.38 239 VAL B O 1
ATOM 6066 N N . LYS B 1 240 ? 20.266 9.555 4.227 1 96.69 240 LYS B N 1
ATOM 6067 C CA . LYS B 1 240 ? 19.812 10.422 3.141 1 96.69 240 LYS B CA 1
ATOM 6068 C C . LYS B 1 240 ? 18.594 11.242 3.562 1 96.69 240 LYS B C 1
ATOM 6070 O O . LYS B 1 240 ? 18.484 12.414 3.199 1 96.69 240 LYS B O 1
ATOM 6075 N N . ASN B 1 241 ? 17.672 10.602 4.246 1 97.31 241 ASN B N 1
ATOM 6076 C CA . ASN B 1 241 ? 16.484 11.297 4.727 1 97.31 241 ASN B CA 1
ATOM 6077 C C . ASN B 1 241 ? 16.859 12.453 5.656 1 97.31 241 ASN B C 1
ATOM 6079 O O . ASN B 1 241 ? 16.219 13.508 5.629 1 97.31 241 ASN B O 1
ATOM 6083 N N . PHE B 1 242 ? 17.875 12.273 6.52 1 98.12 242 PHE B N 1
ATOM 6084 C CA . PHE B 1 242 ? 18.344 13.344 7.391 1 98.12 242 PHE B CA 1
ATOM 6085 C C . PHE B 1 242 ? 18.875 14.516 6.566 1 98.12 242 PHE B C 1
ATOM 6087 O O . PHE B 1 242 ? 18.578 15.672 6.855 1 98.12 242 PHE B O 1
ATOM 6094 N N . LYS B 1 243 ? 19.641 14.188 5.578 1 97.19 243 LYS B N 1
ATOM 6095 C CA . LYS B 1 243 ? 20.219 15.219 4.723 1 97.19 243 LYS B CA 1
ATOM 6096 C C . LYS B 1 243 ? 19.141 15.977 3.965 1 97.19 243 LYS B C 1
ATOM 6098 O O . LYS B 1 243 ? 19.188 17.203 3.861 1 97.19 243 LYS B O 1
ATOM 6103 N N . ASN B 1 244 ? 18.172 15.227 3.482 1 96.81 244 ASN B N 1
ATOM 6104 C CA . ASN B 1 244 ? 17.078 15.844 2.75 1 96.81 244 ASN B CA 1
ATOM 6105 C C . ASN B 1 244 ? 16.203 16.719 3.66 1 96.81 244 ASN B C 1
ATOM 6107 O O . ASN B 1 244 ? 15.758 17.781 3.254 1 96.81 244 ASN B O 1
ATOM 6111 N N . ALA B 1 245 ? 15.922 16.219 4.805 1 96.94 245 ALA B N 1
ATOM 6112 C CA . ALA B 1 245 ? 15.125 17 5.754 1 96.94 245 ALA B CA 1
ATOM 6113 C C . ALA B 1 245 ? 15.836 18.297 6.129 1 96.94 245 ALA B C 1
ATOM 6115 O O . ALA B 1 245 ? 15.195 19.359 6.23 1 96.94 245 ALA B O 1
ATOM 6116 N N . ALA B 1 246 ? 17.156 18.25 6.383 1 97.56 246 ALA B N 1
ATOM 6117 C CA . ALA B 1 246 ? 17.953 19.422 6.723 1 97.56 246 ALA B CA 1
ATOM 6118 C C . ALA B 1 246 ? 17.953 20.422 5.57 1 97.56 246 ALA B C 1
ATOM 6120 O O . ALA B 1 246 ? 17.75 21.625 5.781 1 97.56 246 ALA B O 1
ATOM 6121 N N . SER B 1 247 ? 18.156 19.906 4.383 1 96.19 247 SER B N 1
ATOM 6122 C CA . SER B 1 247 ? 18.172 20.766 3.209 1 96.19 247 SER B CA 1
ATOM 6123 C C . SER B 1 247 ? 16.812 21.406 2.973 1 96.19 247 SER B C 1
ATOM 6125 O O . SER B 1 247 ? 16.734 22.562 2.559 1 96.19 247 SER B O 1
ATOM 6127 N N . SER B 1 248 ? 15.781 20.672 3.17 1 96 248 SER B N 1
ATOM 6128 C CA . SER B 1 248 ? 14.438 21.203 2.98 1 96 248 SER B CA 1
ATOM 6129 C C . SER B 1 248 ? 14.117 22.297 4.008 1 96 248 SER B C 1
ATOM 6131 O O . SER B 1 248 ? 13.445 23.266 3.697 1 96 248 SER B O 1
ATOM 6133 N N . LEU B 1 249 ? 14.523 22.094 5.254 1 96.56 249 LEU B N 1
ATOM 6134 C CA . LEU B 1 249 ? 14.305 23.094 6.289 1 96.56 249 LEU B CA 1
ATOM 6135 C C . LEU B 1 249 ? 15.023 24.406 5.949 1 96.56 249 LEU B C 1
ATOM 6137 O O . LEU B 1 249 ? 14.43 25.484 6.012 1 96.56 249 LEU B O 1
ATOM 6141 N N . GLU B 1 250 ? 16.266 24.281 5.57 1 95.12 250 GLU B N 1
ATOM 6142 C CA . GLU B 1 250 ? 17.047 25.453 5.191 1 95.12 250 GLU B CA 1
ATOM 6143 C C . GLU B 1 250 ? 16.438 26.156 3.98 1 95.12 250 GLU B C 1
ATOM 6145 O O . GLU B 1 250 ? 16.375 27.375 3.939 1 95.12 250 GLU B O 1
ATOM 6150 N N . GLY B 1 251 ? 16.062 25.344 3.039 1 92.56 251 GLY B N 1
ATOM 6151 C CA . GLY B 1 251 ? 15.43 25.906 1.854 1 92.56 251 GLY B CA 1
ATOM 6152 C C . GLY B 1 251 ? 14.125 26.609 2.152 1 92.56 251 GLY B C 1
ATOM 6153 O O . GLY B 1 251 ? 13.828 27.656 1.562 1 92.56 251 GLY B O 1
ATOM 6154 N N . CYS B 1 252 ? 13.359 26.125 2.984 1 92.75 252 CYS B N 1
ATOM 6155 C CA . CYS B 1 252 ? 12.07 26.719 3.346 1 92.75 252 CYS B CA 1
ATOM 6156 C C . CYS B 1 252 ? 12.266 28.031 4.074 1 92.75 252 CYS B C 1
ATOM 6158 O O . CYS B 1 252 ? 11.594 29.031 3.768 1 92.75 252 CYS B O 1
ATOM 6160 N N . VAL B 1 253 ? 13.18 28.078 5.086 1 94.12 253 VAL B N 1
ATOM 6161 C CA . VAL B 1 253 ? 13.43 29.266 5.883 1 94.12 253 VAL B CA 1
ATOM 6162 C C . VAL B 1 253 ? 14.047 30.359 5.004 1 94.12 253 VAL B C 1
ATOM 6164 O O . VAL B 1 253 ? 13.602 31.516 5.031 1 94.12 253 VAL B O 1
ATOM 6167 N N . ASN B 1 254 ? 14.977 29.953 4.145 1 92.06 254 ASN B N 1
ATOM 6168 C CA . ASN B 1 254 ? 15.602 30.922 3.242 1 92.06 254 ASN B CA 1
ATOM 6169 C C . ASN B 1 254 ? 14.609 31.422 2.191 1 92.06 254 ASN B C 1
ATOM 6171 O O . ASN B 1 254 ? 14.617 32.594 1.847 1 92.06 254 ASN B O 1
ATOM 6175 N N . GLY B 1 255 ? 13.852 30.516 1.722 1 87.88 255 GLY B N 1
ATOM 6176 C CA . GLY B 1 255 ? 12.852 30.922 0.744 1 87.88 255 GLY B CA 1
ATOM 6177 C C . GLY B 1 255 ? 11.797 31.859 1.315 1 87.88 255 GLY B C 1
ATOM 6178 O O . GLY B 1 255 ? 11.336 32.781 0.635 1 87.88 255 GLY B O 1
ATOM 6179 N N . TYR B 1 256 ? 11.43 31.641 2.527 1 89.5 256 TYR B N 1
ATOM 6180 C CA . TYR B 1 256 ? 10.438 32.469 3.188 1 89.5 256 TYR B CA 1
ATOM 6181 C C . TYR B 1 256 ? 10.984 33.875 3.412 1 89.5 256 TYR B C 1
ATOM 6183 O O . TYR B 1 256 ? 10.273 34.875 3.217 1 89.5 256 TYR B O 1
ATOM 6191 N N . LEU B 1 257 ? 12.227 34 3.803 1 89.38 257 LEU B N 1
ATOM 6192 C CA . LEU B 1 257 ? 12.836 35.281 4.137 1 89.38 257 LEU B CA 1
ATOM 6193 C C . LEU B 1 257 ? 13.195 36.062 2.871 1 89.38 257 LEU B C 1
ATOM 6195 O O . LEU B 1 257 ? 13.203 37.281 2.875 1 89.38 257 LEU B O 1
ATOM 6199 N N . GLN B 1 258 ? 13.461 35.312 1.76 1 83.88 258 GLN B N 1
ATOM 6200 C CA . GLN B 1 258 ? 13.789 35.969 0.498 1 83.88 258 GLN B CA 1
ATOM 6201 C C . GLN B 1 258 ? 12.531 36.281 -0.296 1 83.88 258 GLN B C 1
ATOM 6203 O O . GLN B 1 258 ? 12.602 36.938 -1.348 1 83.88 258 GLN B O 1
ATOM 6208 N N . CYS B 1 259 ? 11.328 36.031 0.257 1 72 259 CYS B N 1
ATOM 6209 C CA . CYS B 1 259 ? 10.039 36.375 -0.338 1 72 259 CYS B CA 1
ATOM 6210 C C . CYS B 1 259 ? 9.914 35.75 -1.732 1 72 259 CYS B C 1
ATOM 6212 O O . CYS B 1 259 ? 9.531 36.469 -2.68 1 72 259 CYS B O 1
ATOM 6214 N N . VAL B 1 260 ? 10.398 34.594 -1.833 1 63.75 260 VAL B N 1
ATOM 6215 C CA . VAL B 1 260 ? 10.258 33.938 -3.123 1 63.75 260 VAL B CA 1
ATOM 6216 C C . VAL B 1 260 ? 8.781 33.812 -3.486 1 63.75 260 VAL B C 1
ATOM 6218 O O . VAL B 1 260 ? 7.977 33.344 -2.686 1 63.75 260 VAL B O 1
ATOM 6221 N N . GLU B 1 261 ? 8.281 34.625 -4.348 1 62.78 261 GLU B N 1
ATOM 6222 C CA . GLU B 1 261 ? 6.891 34.562 -4.793 1 62.78 261 GLU B CA 1
ATOM 6223 C C . GLU B 1 261 ? 6.715 33.562 -5.914 1 62.78 261 GLU B C 1
ATOM 6225 O O . GLU B 1 261 ? 7.453 33.562 -6.902 1 62.78 261 GLU B O 1
ATOM 6230 N N . TYR B 1 262 ? 6.043 32.469 -5.52 1 60.09 262 TYR B N 1
ATOM 6231 C CA . TYR B 1 262 ? 5.719 31.516 -6.578 1 60.09 262 TYR B CA 1
ATOM 6232 C C . TYR B 1 262 ? 4.66 32.094 -7.512 1 60.09 262 TYR B C 1
ATOM 6234 O O . TYR B 1 262 ? 3.586 32.5 -7.066 1 60.09 262 TYR B O 1
ATOM 6242 N N . GLU B 1 263 ? 5.066 32.656 -8.602 1 57.69 263 GLU B N 1
ATOM 6243 C CA . GLU B 1 263 ? 4.059 33.125 -9.531 1 57.69 263 GLU B CA 1
ATOM 6244 C C . GLU B 1 263 ? 3.049 32.062 -9.891 1 57.69 263 GLU B C 1
ATOM 6246 O O . GLU B 1 263 ? 1.844 32.312 -9.93 1 57.69 263 GLU B O 1
ATOM 6251 N N . ARG B 1 264 ? 3.588 30.859 -10.234 1 63.97 264 ARG B N 1
ATOM 6252 C CA . ARG B 1 264 ? 2.727 29.734 -10.578 1 63.97 264 ARG B CA 1
ATOM 6253 C C . ARG B 1 264 ? 3.158 28.469 -9.852 1 63.97 264 ARG B C 1
ATOM 6255 O O . ARG B 1 264 ? 4.309 28.047 -9.961 1 63.97 264 ARG B O 1
ATOM 6262 N N . ILE B 1 265 ? 2.238 28.141 -8.938 1 74.69 265 ILE B N 1
ATOM 6263 C CA . ILE B 1 265 ? 2.533 26.906 -8.242 1 74.69 265 ILE B CA 1
ATOM 6264 C C . ILE B 1 265 ? 2.277 25.719 -9.172 1 74.69 265 ILE B C 1
ATOM 6266 O O . ILE B 1 265 ? 1.224 25.641 -9.805 1 74.69 265 ILE B O 1
ATOM 6270 N N . SER B 1 266 ? 3.283 24.953 -9.383 1 75.62 266 SER B N 1
ATOM 6271 C CA . SER B 1 266 ? 3.133 23.75 -10.203 1 75.62 266 SER B CA 1
ATOM 6272 C C . SER B 1 266 ? 1.984 22.875 -9.695 1 75.62 266 SER B C 1
ATOM 6274 O O . SER B 1 266 ? 1.831 22.672 -8.492 1 75.62 266 SER B O 1
ATOM 6276 N N . SER B 1 267 ? 1.148 22.438 -10.539 1 78.69 267 SER B N 1
ATOM 6277 C CA . SER B 1 267 ? 0.013 21.578 -10.211 1 78.69 267 SER B CA 1
ATOM 6278 C C . SER B 1 267 ? 0.473 20.266 -9.586 1 78.69 267 SER B C 1
ATOM 6280 O O . SER B 1 267 ? -0.259 19.656 -8.805 1 78.69 267 SER B O 1
ATOM 6282 N N . ASN B 1 268 ? 1.701 19.906 -9.898 1 82.62 268 ASN B N 1
ATOM 6283 C CA . ASN B 1 268 ? 2.227 18.641 -9.375 1 82.62 268 ASN B CA 1
ATOM 6284 C C . ASN B 1 268 ? 2.438 18.703 -7.867 1 82.62 268 ASN B C 1
ATOM 6286 O O . ASN B 1 268 ? 2.266 17.703 -7.168 1 82.62 268 ASN B O 1
ATOM 6290 N N . ILE B 1 269 ? 2.74 19.906 -7.391 1 82.44 269 ILE B N 1
ATOM 6291 C CA . ILE B 1 269 ? 2.967 20.062 -5.957 1 82.44 269 ILE B CA 1
ATOM 6292 C C . ILE B 1 269 ? 1.63 20.031 -5.219 1 82.44 269 ILE B C 1
ATOM 6294 O O . ILE B 1 269 ? 1.511 19.406 -4.16 1 82.44 269 ILE B O 1
ATOM 6298 N N . LEU B 1 270 ? 0.613 20.578 -5.93 1 79.44 270 LEU B N 1
ATOM 6299 C CA . LEU B 1 270 ? -0.695 20.688 -5.293 1 79.44 270 LEU B CA 1
ATOM 6300 C C . LEU B 1 270 ? -1.4 19.344 -5.266 1 79.44 270 LEU B C 1
ATOM 6302 O O . LEU B 1 270 ? -2.301 19.125 -4.449 1 79.44 270 LEU B O 1
ATOM 6306 N N . THR B 1 271 ? -0.925 18.484 -6.148 1 83.69 271 THR B N 1
ATOM 6307 C CA . THR B 1 271 ? -1.519 17.156 -6.191 1 83.69 271 THR B CA 1
ATOM 6308 C C . THR B 1 271 ? -0.538 16.109 -5.668 1 83.69 271 THR B C 1
ATOM 6310 O O . THR B 1 271 ? -0.72 14.906 -5.895 1 83.69 271 THR B O 1
ATOM 6313 N N . TYR B 1 272 ? 0.478 16.484 -5.035 1 85.31 272 TYR B N 1
ATOM 6314 C CA . TYR B 1 272 ? 1.449 15.617 -4.371 1 85.31 272 TYR B CA 1
ATOM 6315 C C . TYR B 1 272 ? 2.127 14.695 -5.371 1 85.31 272 TYR B C 1
ATOM 6317 O O . TYR B 1 272 ? 2.367 13.516 -5.074 1 85.31 272 TYR B O 1
ATOM 6325 N N . GLN B 1 273 ? 2.281 15.227 -6.613 1 82.75 273 GLN B N 1
ATOM 6326 C CA . GLN B 1 273 ? 3.004 14.484 -7.637 1 82.75 273 GLN B CA 1
ATOM 6327 C C . GLN B 1 273 ? 4.465 14.922 -7.711 1 82.75 273 GLN B C 1
ATOM 6329 O O . GLN B 1 273 ? 4.84 15.945 -7.129 1 82.75 273 GLN B O 1
ATOM 6334 N N . ALA B 1 274 ? 5.23 14.086 -8.359 1 81.25 274 ALA B N 1
ATOM 6335 C CA . ALA B 1 274 ? 6.66 14.383 -8.461 1 81.25 274 ALA B CA 1
ATOM 6336 C C . ALA B 1 274 ? 6.895 15.672 -9.242 1 81.25 274 ALA B C 1
ATOM 6338 O O . ALA B 1 274 ? 6.223 15.93 -10.242 1 81.25 274 ALA B O 1
ATOM 6339 N N . SER B 1 275 ? 7.727 16.562 -8.625 1 83.38 275 SER B N 1
ATOM 6340 C CA . SER B 1 275 ? 8.062 17.844 -9.242 1 83.38 275 SER B CA 1
ATOM 6341 C C . SER B 1 275 ? 9.562 18.109 -9.172 1 83.38 275 SER B C 1
ATOM 6343 O O . SER B 1 275 ? 10.281 17.469 -8.398 1 83.38 275 SER B O 1
ATOM 6345 N N . ASP B 1 276 ? 10.07 19 -9.938 1 80.38 276 ASP B N 1
ATOM 6346 C CA . ASP B 1 276 ? 11.5 19.297 -10.039 1 80.38 276 ASP B CA 1
ATOM 6347 C C . ASP B 1 276 ? 11.914 20.312 -8.977 1 80.38 276 ASP B C 1
ATOM 6349 O O . ASP B 1 276 ? 13.102 20.625 -8.844 1 80.38 276 ASP B O 1
ATOM 6353 N N . ASP B 1 277 ? 11.047 20.766 -8.094 1 86 277 ASP B N 1
ATOM 6354 C CA . ASP B 1 277 ? 11.422 21.656 -7.004 1 86 277 ASP B CA 1
ATOM 6355 C C . ASP B 1 277 ? 12.242 20.922 -5.945 1 86 277 ASP B C 1
ATOM 6357 O O . ASP B 1 277 ? 11.773 19.938 -5.355 1 86 277 ASP B O 1
ATOM 6361 N N . PRO B 1 278 ? 13.445 21.406 -5.758 1 87.81 278 PRO B N 1
ATOM 6362 C CA . PRO B 1 278 ? 14.328 20.672 -4.84 1 87.81 278 PRO B CA 1
ATOM 6363 C C . PRO B 1 278 ? 13.781 20.625 -3.414 1 87.81 278 PRO B C 1
ATOM 6365 O O . PRO B 1 278 ? 13.938 19.609 -2.729 1 87.81 278 PRO B O 1
ATOM 6368 N N . LEU B 1 279 ? 13.203 21.781 -2.959 1 90 279 LEU B N 1
ATOM 6369 C CA . LEU B 1 279 ? 12.641 21.812 -1.614 1 90 279 LEU B CA 1
ATOM 6370 C C . LEU B 1 279 ? 11.508 20.797 -1.475 1 90 279 LEU B C 1
ATOM 6372 O O . LEU B 1 279 ? 11.484 20.016 -0.525 1 90 279 LEU B O 1
ATOM 6376 N N . TYR B 1 280 ? 10.688 20.812 -2.51 1 90.06 280 TYR B N 1
ATOM 6377 C CA . TYR B 1 280 ? 9.539 19.906 -2.518 1 90.06 280 TYR B CA 1
ATOM 6378 C C . TYR B 1 280 ? 9.992 18.469 -2.666 1 90.06 280 TYR B C 1
ATOM 6380 O O . TYR B 1 280 ? 9.492 17.578 -1.964 1 90.06 280 TYR B O 1
ATOM 6388 N N . SER B 1 281 ? 10.883 18.234 -3.469 1 91.88 281 SER B N 1
ATOM 6389 C CA . SER B 1 281 ? 11.352 16.875 -3.711 1 91.88 281 SER B CA 1
ATOM 6390 C C . SER B 1 281 ? 12.07 16.312 -2.488 1 91.88 281 SER B C 1
ATOM 6392 O O . SER B 1 281 ? 12 15.102 -2.221 1 91.88 281 SER B O 1
ATOM 6394 N N . ALA B 1 282 ? 12.742 17.156 -1.739 1 92.44 282 ALA B N 1
ATOM 6395 C CA . ALA B 1 282 ? 13.508 16.719 -0.578 1 92.44 282 ALA B CA 1
ATOM 6396 C C . ALA B 1 282 ? 12.586 16.25 0.543 1 92.44 282 ALA B C 1
ATOM 6398 O O . ALA B 1 282 ? 12.734 15.141 1.055 1 92.44 282 ALA B O 1
ATOM 6399 N N . TYR B 1 283 ? 11.625 17.094 0.882 1 92.12 283 TYR B N 1
ATOM 6400 C CA . TYR B 1 283 ? 10.797 16.641 1.992 1 92.12 283 TYR B CA 1
ATOM 6401 C C . TYR B 1 283 ? 9.82 15.555 1.538 1 92.12 283 TYR B C 1
ATOM 6403 O O . TYR B 1 283 ? 9.43 14.695 2.33 1 92.12 283 TYR B O 1
ATOM 6411 N N . ARG B 1 284 ? 9.375 15.594 0.267 1 90.62 284 ARG B N 1
ATOM 6412 C CA . ARG B 1 284 ? 8.508 14.539 -0.239 1 90.62 284 ARG B CA 1
ATOM 6413 C C . ARG B 1 284 ? 9.203 13.18 -0.176 1 90.62 284 ARG B C 1
ATOM 6415 O O . ARG B 1 284 ? 8.578 12.172 0.159 1 90.62 284 ARG B O 1
ATOM 6422 N N . SER B 1 285 ? 10.492 13.125 -0.492 1 91.81 285 SER B N 1
ATOM 6423 C CA . SER B 1 285 ? 11.258 11.883 -0.442 1 91.81 285 SER B CA 1
ATOM 6424 C C . SER B 1 285 ? 11.312 11.32 0.976 1 91.81 285 SER B C 1
ATOM 6426 O O . SER B 1 285 ? 11.266 10.109 1.172 1 91.81 285 SER B O 1
ATOM 6428 N N . VAL B 1 286 ? 11.398 12.164 1.972 1 93.69 286 VAL B N 1
ATOM 6429 C CA . VAL B 1 286 ? 11.445 11.742 3.365 1 93.69 286 VAL B CA 1
ATOM 6430 C C . VAL B 1 286 ? 10.102 11.148 3.771 1 93.69 286 VAL B C 1
ATOM 6432 O O . VAL B 1 286 ? 10.039 10.094 4.406 1 93.69 286 VAL B O 1
ATOM 6435 N N . VAL B 1 287 ? 9.086 11.773 3.324 1 89.38 287 VAL B N 1
ATOM 6436 C CA . VAL B 1 287 ? 7.75 11.352 3.719 1 89.38 287 VAL B CA 1
ATOM 6437 C C . VAL B 1 287 ? 7.387 10.047 3.01 1 89.38 287 VAL B C 1
ATOM 6439 O O . VAL B 1 287 ? 6.797 9.148 3.613 1 89.38 287 VAL B O 1
ATOM 6442 N N . GLN B 1 288 ? 7.754 9.875 1.806 1 88.19 288 GLN B N 1
ATOM 6443 C CA . GLN B 1 288 ? 7.395 8.711 1.011 1 88.19 288 GLN B CA 1
ATOM 6444 C C . GLN B 1 288 ? 8.344 7.547 1.277 1 88.19 288 GLN B C 1
ATOM 6446 O O . GLN B 1 288 ? 8.109 6.426 0.825 1 88.19 288 GLN B O 1
ATOM 6451 N N . SER B 1 289 ? 9.383 7.773 2.016 1 92.62 289 SER B N 1
ATOM 6452 C CA . SER B 1 289 ? 10.383 6.734 2.221 1 92.62 289 SER B CA 1
ATOM 6453 C C . SER B 1 289 ? 9.875 5.664 3.184 1 92.62 289 SER B C 1
ATOM 6455 O O . SER B 1 289 ? 10.523 4.629 3.363 1 92.62 289 SER B O 1
ATOM 6457 N N . SER B 1 290 ? 8.703 5.805 3.77 1 90.81 290 SER B N 1
ATOM 6458 C CA . SER B 1 290 ? 8.188 4.859 4.754 1 90.81 290 SER B CA 1
ATOM 6459 C C . SER B 1 290 ? 8 3.473 4.141 1 90.81 290 SER B C 1
ATOM 6461 O O . SER B 1 290 ? 8.352 2.465 4.758 1 90.81 290 SER B O 1
ATOM 6463 N N . CYS B 1 291 ? 7.5 3.402 2.957 1 89 291 CYS B N 1
ATOM 6464 C CA . CYS B 1 291 ? 7.262 2.125 2.295 1 89 291 CYS B CA 1
ATOM 6465 C C . CYS B 1 291 ? 8.57 1.432 1.954 1 89 291 CYS B C 1
ATOM 6467 O O . CYS B 1 291 ? 8.711 0.222 2.146 1 89 291 CYS B O 1
ATOM 6469 N N . GLN B 1 292 ? 9.5 2.172 1.449 1 92.75 292 GLN B N 1
ATOM 6470 C CA . GLN B 1 292 ? 10.805 1.605 1.111 1 92.75 292 GLN B CA 1
ATOM 6471 C C . GLN B 1 292 ? 11.523 1.1 2.357 1 92.75 292 GLN B C 1
ATOM 6473 O O . GLN B 1 292 ? 12.188 0.06 2.32 1 92.75 292 GLN B O 1
ATOM 6478 N N . GLU B 1 293 ? 11.375 1.874 3.461 1 95.44 293 GLU B N 1
ATOM 6479 C CA . GLU B 1 293 ? 12.008 1.484 4.719 1 95.44 293 GLU B CA 1
ATOM 6480 C C . GLU B 1 293 ? 11.453 0.16 5.23 1 95.44 293 GLU B C 1
ATOM 6482 O O . GLU B 1 293 ? 12.203 -0.7 5.691 1 95.44 293 GLU B O 1
ATOM 6487 N N . GLU B 1 294 ? 10.234 -0.035 5.105 1 91.75 294 GLU B N 1
ATOM 6488 C CA . GLU B 1 294 ? 9.609 -1.264 5.582 1 91.75 294 GLU B CA 1
ATOM 6489 C C . GLU B 1 294 ? 10.031 -2.463 4.738 1 91.75 294 GLU B C 1
ATOM 6491 O O . GLU B 1 294 ? 10.234 -3.559 5.266 1 91.75 294 GLU B O 1
ATOM 6496 N N . THR B 1 295 ? 10.094 -2.256 3.453 1 91.38 295 THR B N 1
ATOM 6497 C CA . THR B 1 295 ? 10.531 -3.33 2.568 1 91.38 295 THR B CA 1
ATOM 6498 C C . THR B 1 295 ? 11.969 -3.729 2.873 1 91.38 295 THR B C 1
ATOM 6500 O O . THR B 1 295 ? 12.281 -4.918 2.969 1 91.38 295 THR B O 1
ATOM 6503 N N . LEU B 1 296 ? 12.844 -2.723 3.018 1 95.06 296 LEU B N 1
ATOM 6504 C CA . LEU B 1 296 ? 14.242 -3 3.314 1 95.06 296 LEU B CA 1
ATOM 6505 C C . LEU B 1 296 ? 14.391 -3.654 4.684 1 95.06 296 LEU B C 1
ATOM 6507 O O . LEU B 1 296 ? 15.258 -4.512 4.875 1 95.06 296 LEU B O 1
ATOM 6511 N N . LEU B 1 297 ? 13.523 -3.215 5.652 1 94.88 297 LEU B N 1
ATOM 6512 C CA . LEU B 1 297 ? 13.547 -3.807 6.984 1 94.88 297 LEU B CA 1
ATOM 6513 C C . LEU B 1 297 ? 13.219 -5.297 6.926 1 94.88 297 LEU B C 1
ATOM 6515 O O . LEU B 1 297 ? 13.883 -6.105 7.582 1 94.88 297 LEU B O 1
ATOM 6519 N N . ASN B 1 298 ? 12.266 -5.691 6.137 1 92.44 298 ASN B N 1
ATOM 6520 C CA . ASN B 1 298 ? 11.859 -7.09 6 1 92.44 298 ASN B CA 1
ATOM 6521 C C . ASN B 1 298 ? 12.992 -7.945 5.434 1 92.44 298 ASN B C 1
ATOM 6523 O O . ASN B 1 298 ? 13.18 -9.086 5.852 1 92.44 298 ASN B O 1
ATOM 6527 N N . PHE B 1 299 ? 13.711 -7.41 4.539 1 94 299 PHE B N 1
ATOM 6528 C CA . PHE B 1 299 ? 14.82 -8.148 3.947 1 94 299 PHE B CA 1
ATOM 6529 C C . PHE B 1 299 ? 16.031 -8.141 4.871 1 94 299 PHE B C 1
ATOM 6531 O O . PHE B 1 299 ? 16.734 -9.141 4.988 1 94 299 PHE B O 1
ATOM 6538 N N . ALA B 1 300 ? 16.25 -6.992 5.52 1 93.88 300 ALA B N 1
ATOM 6539 C CA . ALA B 1 300 ? 17.422 -6.844 6.379 1 93.88 300 ALA B CA 1
ATOM 6540 C C . ALA B 1 300 ? 17.359 -7.801 7.566 1 93.88 300 ALA B C 1
ATOM 6542 O O . ALA B 1 300 ? 18.391 -8.242 8.078 1 93.88 300 ALA B O 1
ATOM 6543 N N . SER B 1 301 ? 16.234 -8.172 8.008 1 90.94 301 SER B N 1
ATOM 6544 C CA . SER B 1 301 ? 16.062 -9.031 9.172 1 90.94 301 SER B CA 1
ATOM 6545 C C . SER B 1 301 ? 16.547 -10.453 8.883 1 90.94 301 SER B C 1
ATOM 6547 O O . SER B 1 301 ? 16.844 -11.211 9.805 1 90.94 301 SER B O 1
ATOM 6549 N N . TRP B 1 302 ? 16.672 -10.781 7.641 1 89 302 TRP B N 1
ATOM 6550 C CA . TRP B 1 302 ? 17.094 -12.125 7.258 1 89 302 TRP B CA 1
ATOM 6551 C C . TRP B 1 302 ? 18.594 -12.18 7.031 1 89 302 TRP B C 1
ATOM 6553 O O . TRP B 1 302 ? 19.172 -13.266 6.914 1 89 302 TRP B O 1
ATOM 6563 N N . GLU B 1 303 ? 19.219 -11.117 7.051 1 91 303 GLU B N 1
ATOM 6564 C CA . GLU B 1 303 ? 20.625 -11.055 6.66 1 91 303 GLU B CA 1
ATOM 6565 C C . GLU B 1 303 ? 21.531 -11.492 7.805 1 91 303 GLU B C 1
ATOM 6567 O O . GLU B 1 303 ? 21.25 -11.211 8.969 1 91 303 GLU B O 1
ATOM 6572 N N . PRO B 1 304 ? 22.562 -12.211 7.52 1 88.44 304 PRO B N 1
ATOM 6573 C CA . PRO B 1 304 ? 23.594 -12.5 8.516 1 88.44 304 PRO B CA 1
ATOM 6574 C C . PRO B 1 304 ? 24.453 -11.289 8.844 1 88.44 304 PRO B C 1
ATOM 6576 O O . PRO B 1 304 ? 24.391 -10.273 8.141 1 88.44 304 PRO B O 1
ATOM 6579 N N . PRO B 1 305 ? 25.141 -11.383 9.93 1 89.38 305 PRO B N 1
ATOM 6580 C CA . PRO B 1 305 ? 26.016 -10.266 10.273 1 89.38 305 PRO B CA 1
ATOM 6581 C C . PRO B 1 305 ? 27.047 -9.961 9.195 1 89.38 305 PRO B C 1
ATOM 6583 O O . PRO B 1 305 ? 27.594 -10.891 8.578 1 89.38 305 PRO B O 1
ATOM 6586 N N . HIS B 1 306 ? 27.141 -8.703 8.867 1 87.69 306 HIS B N 1
ATOM 6587 C CA . HIS B 1 306 ? 28.078 -8.266 7.844 1 87.69 306 HIS B CA 1
ATOM 6588 C C . HIS B 1 306 ? 28.641 -6.875 8.156 1 87.69 306 HIS B C 1
ATOM 6590 O O . HIS B 1 306 ? 27.969 -6.066 8.797 1 87.69 306 HIS B O 1
ATOM 6596 N N . GLY B 1 307 ? 29.812 -6.672 7.746 1 83 307 GLY B N 1
ATOM 6597 C CA . GLY B 1 307 ? 30.406 -5.359 7.953 1 83 307 GLY B CA 1
ATOM 6598 C C . GLY B 1 307 ? 30.375 -4.91 9.398 1 83 307 GLY B C 1
ATOM 6599 O O . GLY B 1 307 ? 30.75 -5.66 10.297 1 83 307 GLY B O 1
ATOM 6600 N N . PRO B 1 308 ? 29.859 -3.662 9.562 1 85.44 308 PRO B N 1
ATOM 6601 C CA . PRO B 1 308 ? 29.797 -3.113 10.922 1 85.44 308 PRO B CA 1
ATOM 6602 C C . PRO B 1 308 ? 28.578 -3.592 11.703 1 85.44 308 PRO B C 1
ATOM 6604 O O . PRO B 1 308 ? 28.469 -3.314 12.898 1 85.44 308 PRO B O 1
ATOM 6607 N N . TYR B 1 309 ? 27.812 -4.355 11.023 1 88 309 TYR B N 1
ATOM 6608 C CA . TYR B 1 309 ? 26.609 -4.879 11.664 1 88 309 TYR B CA 1
ATOM 6609 C C . TYR B 1 309 ? 26.844 -6.273 12.227 1 88 309 TYR B C 1
ATOM 6611 O O . TYR B 1 309 ? 26.641 -7.273 11.531 1 88 309 TYR B O 1
ATOM 6619 N N . LYS B 1 310 ? 27.281 -6.457 13.414 1 77.94 310 LYS B N 1
ATOM 6620 C CA . LYS B 1 310 ? 27.906 -7.668 13.953 1 77.94 310 LYS B CA 1
ATOM 6621 C C . LYS B 1 310 ? 26.859 -8.562 14.617 1 77.94 310 LYS B C 1
ATOM 6623 O O . LYS B 1 310 ? 27.125 -9.75 14.844 1 77.94 310 LYS B O 1
ATOM 6628 N N . SER B 1 311 ? 25.703 -8.172 14.836 1 76.25 311 SER B N 1
ATOM 6629 C CA . SER B 1 311 ? 24.797 -9.008 15.617 1 76.25 311 SER B CA 1
ATOM 6630 C C . SER B 1 311 ? 23.703 -9.609 14.75 1 76.25 311 SER B C 1
ATOM 6632 O O . SER B 1 311 ? 23.312 -9.023 13.734 1 76.25 311 SER B O 1
ATOM 6634 N N . PHE B 1 312 ? 23.344 -10.898 15 1 78.56 312 PHE B N 1
ATOM 6635 C CA . PHE B 1 312 ? 22.266 -11.594 14.297 1 78.56 312 PHE B CA 1
ATOM 6636 C C . PHE B 1 312 ? 20.922 -10.93 14.578 1 78.56 312 PHE B C 1
ATOM 6638 O O . PHE B 1 312 ? 20.016 -10.953 13.742 1 78.56 312 PHE B O 1
ATOM 6645 N N . ASN B 1 313 ? 20.828 -10.359 15.719 1 83.12 313 ASN B N 1
ATOM 6646 C CA . ASN B 1 313 ? 19.609 -9.625 16.031 1 83.12 313 ASN B CA 1
ATOM 6647 C C . ASN B 1 313 ? 19.844 -8.117 16.062 1 83.12 313 ASN B C 1
ATOM 6649 O O . ASN B 1 313 ? 19.484 -7.449 17.031 1 83.12 313 ASN B O 1
ATOM 6653 N N . TYR B 1 314 ? 20.438 -7.711 14.938 1 89.44 314 TYR B N 1
ATOM 6654 C CA . TYR B 1 314 ? 20.688 -6.277 14.836 1 89.44 314 TYR B CA 1
ATOM 6655 C C . TYR B 1 314 ? 19.375 -5.496 14.828 1 89.44 314 TYR B C 1
ATOM 6657 O O . TYR B 1 314 ? 18.391 -5.922 14.203 1 89.44 314 TYR B O 1
ATOM 6665 N N . PRO B 1 315 ? 19.25 -4.453 15.555 1 91.94 315 PRO B N 1
ATOM 6666 C CA . PRO B 1 315 ? 18 -3.705 15.719 1 91.94 315 PRO B CA 1
ATOM 6667 C C . PRO B 1 315 ? 17.672 -2.85 14.5 1 91.94 315 PRO B C 1
ATOM 6669 O O . PRO B 1 315 ? 17.578 -1.623 14.602 1 91.94 315 PRO B O 1
ATOM 6672 N N . TRP B 1 316 ? 17.344 -3.504 13.414 1 93.62 316 TRP B N 1
ATOM 6673 C CA . TRP B 1 316 ? 16.969 -2.787 12.203 1 93.62 316 TRP B CA 1
ATOM 6674 C C . TRP B 1 316 ? 15.672 -2.01 12.406 1 93.62 316 TRP B C 1
ATOM 6676 O O . TRP B 1 316 ? 15.461 -0.961 11.789 1 93.62 316 TRP B O 1
ATOM 6686 N N . ARG B 1 317 ? 14.844 -2.463 13.273 1 93.25 317 ARG B N 1
ATOM 6687 C CA . ARG B 1 317 ? 13.555 -1.822 13.531 1 93.25 317 ARG B CA 1
ATOM 6688 C C . ARG B 1 317 ? 13.742 -0.434 14.133 1 93.25 317 ARG B C 1
ATOM 6690 O O . ARG B 1 317 ? 12.938 0.468 13.891 1 93.25 317 ARG B O 1
ATOM 6697 N N . ASN B 1 318 ? 14.758 -0.222 14.852 1 94.81 318 ASN B N 1
ATOM 6698 C CA . ASN B 1 318 ? 15.016 1.067 15.492 1 94.81 318 ASN B CA 1
ATOM 6699 C C . ASN B 1 318 ? 15.477 2.109 14.477 1 94.81 318 ASN B C 1
ATOM 6701 O O . ASN B 1 318 ? 15.312 3.311 14.695 1 94.81 318 ASN B O 1
ATOM 6705 N N . TYR B 1 319 ? 16.094 1.657 13.344 1 95.44 319 TYR B N 1
ATOM 6706 C CA . TYR B 1 319 ? 16.406 2.598 12.273 1 95.44 319 TYR B CA 1
ATOM 6707 C C . TYR B 1 319 ? 15.125 3.182 11.68 1 95.44 319 TYR B C 1
ATOM 6709 O O . TYR B 1 319 ? 15.062 4.371 11.359 1 95.44 319 TYR B O 1
ATOM 6717 N N . VAL B 1 320 ? 14.109 2.287 11.594 1 94.81 320 VAL B N 1
ATOM 6718 C CA . VAL B 1 320 ? 12.828 2.717 11.055 1 94.81 320 VAL B CA 1
ATOM 6719 C C . VAL B 1 320 ? 12.133 3.643 12.047 1 94.81 320 VAL B C 1
ATOM 6721 O O . VAL B 1 320 ? 11.445 4.59 11.648 1 94.81 320 VAL B O 1
ATOM 6724 N N . LYS B 1 321 ? 12.328 3.426 13.336 1 94.62 321 LYS B N 1
ATOM 6725 C CA . LYS B 1 321 ? 11.758 4.297 14.352 1 94.62 321 LYS B CA 1
ATOM 6726 C C . LYS B 1 321 ? 12.375 5.691 14.297 1 94.62 321 LYS B C 1
ATOM 6728 O O . LYS B 1 321 ? 11.672 6.695 14.43 1 94.62 321 LYS B O 1
ATOM 6733 N N . VAL B 1 322 ? 13.672 5.715 14.117 1 96.56 322 VAL B N 1
ATOM 6734 C CA . VAL B 1 322 ? 14.359 6.996 14 1 96.56 322 VAL B CA 1
ATOM 6735 C C . VAL B 1 322 ? 13.867 7.742 12.766 1 96.56 322 VAL B C 1
ATOM 6737 O O . VAL B 1 322 ? 13.625 8.945 12.812 1 96.56 322 VAL B O 1
ATOM 6740 N N . SER B 1 323 ? 13.734 7.02 11.672 1 96.25 323 SER B N 1
ATOM 6741 C CA . SER B 1 323 ? 13.219 7.641 10.461 1 96.25 323 SER B CA 1
ATOM 6742 C C . SER B 1 323 ? 11.781 8.109 10.656 1 96.25 323 SER B C 1
ATOM 6744 O O . SER B 1 323 ? 11.367 9.125 10.078 1 96.25 323 SER B O 1
ATOM 6746 N N . GLY B 1 324 ? 11.031 7.34 11.43 1 93.44 324 GLY B N 1
ATOM 6747 C CA . GLY B 1 324 ? 9.68 7.754 11.758 1 93.44 324 GLY B CA 1
ATOM 6748 C C . GLY B 1 324 ? 9.617 9.062 12.531 1 93.44 324 GLY B C 1
ATOM 6749 O O . GLY B 1 324 ? 8.773 9.914 12.258 1 93.44 324 GLY B O 1
ATOM 6750 N N . ALA B 1 325 ? 10.484 9.227 13.484 1 94.5 325 ALA B N 1
ATOM 6751 C CA . ALA B 1 325 ? 10.57 10.477 14.227 1 94.5 325 ALA B CA 1
ATOM 6752 C C . ALA B 1 325 ? 10.992 11.625 13.32 1 94.5 325 ALA B C 1
ATOM 6754 O O . ALA B 1 325 ? 10.516 12.758 13.469 1 94.5 325 ALA B O 1
ATOM 6755 N N . LEU B 1 326 ? 11.938 11.328 12.406 1 96.25 326 LEU B N 1
ATOM 6756 C CA . LEU B 1 326 ? 12.391 12.328 11.438 1 96.25 326 LEU B CA 1
ATOM 6757 C C . LEU B 1 326 ? 11.234 12.766 10.539 1 96.25 326 LEU B C 1
ATOM 6759 O O . LEU B 1 326 ? 11.164 13.93 10.133 1 96.25 326 LEU B O 1
ATOM 6763 N N . ARG B 1 327 ? 10.336 11.875 10.242 1 93 327 ARG B N 1
ATOM 6764 C CA . ARG B 1 327 ? 9.195 12.188 9.391 1 93 327 ARG B CA 1
ATOM 6765 C C . ARG B 1 327 ? 8.281 13.219 10.039 1 93 327 ARG B C 1
ATOM 6767 O O . ARG B 1 327 ? 7.695 14.055 9.359 1 93 327 ARG B O 1
ATOM 6774 N N . HIS B 1 328 ? 8.18 13.18 11.289 1 89.5 328 HIS B N 1
ATOM 6775 C CA . HIS B 1 328 ? 7.387 14.188 11.992 1 89.5 328 HIS B CA 1
ATOM 6776 C C . HIS B 1 328 ? 7.984 15.578 11.812 1 89.5 328 HIS B C 1
ATOM 6778 O O . HIS B 1 328 ? 7.254 16.562 11.742 1 89.5 328 HIS B O 1
ATOM 6784 N N . CYS B 1 329 ? 9.258 15.625 11.812 1 92.19 329 CYS B N 1
ATOM 6785 C CA . CYS B 1 329 ? 9.922 16.891 11.539 1 92.19 329 CYS B CA 1
ATOM 6786 C C . CYS B 1 329 ? 9.68 17.344 10.102 1 92.19 329 CYS B C 1
ATOM 6788 O O . CYS B 1 329 ? 9.461 18.531 9.844 1 92.19 329 CYS B O 1
ATOM 6790 N N . ALA B 1 330 ? 9.742 16.359 9.227 1 93.06 330 ALA B N 1
ATOM 6791 C CA . ALA B 1 330 ? 9.523 16.672 7.816 1 93.06 330 ALA B CA 1
ATOM 6792 C C . ALA B 1 330 ? 8.094 17.156 7.582 1 93.06 330 ALA B C 1
ATOM 6794 O O . ALA B 1 330 ? 7.859 18 6.711 1 93.06 330 ALA B O 1
ATOM 6795 N N . PHE B 1 331 ? 7.184 16.719 8.359 1 88.31 331 PHE B N 1
ATOM 6796 C CA . PHE B 1 331 ? 5.805 17.188 8.25 1 88.31 331 PHE B CA 1
ATOM 6797 C C . PHE B 1 331 ? 5.711 18.672 8.578 1 88.31 331 PHE B C 1
ATOM 6799 O O . PHE B 1 331 ? 4.941 19.406 7.953 1 88.31 331 PHE B O 1
ATOM 6806 N N . MET B 1 332 ? 6.445 19.094 9.539 1 89.44 332 MET B N 1
ATOM 6807 C CA . MET B 1 332 ? 6.445 20.5 9.891 1 89.44 332 MET B CA 1
ATOM 6808 C C . MET B 1 332 ? 7.031 21.344 8.758 1 89.44 332 MET B C 1
ATOM 6810 O O . MET B 1 332 ? 6.543 22.438 8.484 1 89.44 332 MET B O 1
ATOM 6814 N N . VAL B 1 333 ? 8.094 20.812 8.133 1 92.56 333 VAL B N 1
ATOM 6815 C CA . VAL B 1 333 ? 8.703 21.531 7.012 1 92.56 333 VAL B CA 1
ATOM 6816 C C . VAL B 1 333 ? 7.699 21.625 5.859 1 92.56 333 VAL B C 1
ATOM 6818 O O . VAL B 1 333 ? 7.617 22.656 5.188 1 92.56 333 VAL B O 1
ATOM 6821 N N . MET B 1 334 ? 6.973 20.578 5.73 1 89.44 334 MET B N 1
ATOM 6822 C CA . MET B 1 334 ? 5.949 20.562 4.688 1 89.44 334 MET B CA 1
ATOM 6823 C C . MET B 1 334 ? 4.871 21.609 4.977 1 89.44 334 MET B C 1
ATOM 6825 O O . MET B 1 334 ? 4.395 22.281 4.066 1 89.44 334 MET B O 1
ATOM 6829 N N . ALA B 1 335 ? 4.512 21.703 6.176 1 84.44 335 ALA B N 1
ATOM 6830 C CA . ALA B 1 335 ? 3.514 22.688 6.566 1 84.44 335 ALA B CA 1
ATOM 6831 C C . ALA B 1 335 ? 4.039 24.109 6.367 1 84.44 335 ALA B C 1
ATOM 6833 O O . ALA B 1 335 ? 3.299 24.984 5.926 1 84.44 335 ALA B O 1
ATOM 6834 N N . MET B 1 336 ? 5.254 24.328 6.719 1 89.25 336 MET B N 1
ATOM 6835 C CA . MET B 1 336 ? 5.871 25.625 6.508 1 89.25 336 MET B CA 1
ATOM 6836 C C . MET B 1 336 ? 5.922 25.969 5.023 1 89.25 336 MET B C 1
ATOM 6838 O O . MET B 1 336 ? 5.668 27.109 4.637 1 89.25 336 MET B O 1
ATOM 6842 N N . HIS B 1 337 ? 6.301 24.969 4.23 1 88.75 337 HIS B N 1
ATOM 6843 C CA . HIS B 1 337 ? 6.305 25.188 2.789 1 88.75 337 HIS B CA 1
ATOM 6844 C C . HIS B 1 337 ? 4.906 25.531 2.279 1 88.75 337 HIS B C 1
ATOM 6846 O O . HIS B 1 337 ? 4.754 26.344 1.371 1 88.75 337 HIS B O 1
ATOM 6852 N N . GLY B 1 338 ? 3.947 24.844 2.842 1 80.62 338 GLY B N 1
ATOM 6853 C CA . GLY B 1 338 ? 2.574 25.172 2.492 1 80.62 338 GLY B CA 1
ATOM 6854 C C . GLY B 1 338 ? 2.201 26.609 2.807 1 80.62 338 GLY B C 1
ATOM 6855 O O . GLY B 1 338 ? 1.462 27.234 2.053 1 80.62 338 GLY B O 1
ATOM 6856 N N . CYS B 1 339 ? 2.699 27.125 3.908 1 79 339 CYS B N 1
ATOM 6857 C CA . CYS B 1 339 ? 2.475 28.516 4.266 1 79 339 CYS B CA 1
ATOM 6858 C C . CYS B 1 339 ? 3.139 29.453 3.262 1 79 339 CYS B C 1
ATOM 6860 O O . CYS B 1 339 ? 2.623 30.531 2.979 1 79 339 CYS B O 1
ATOM 6862 N N . MET B 1 340 ? 4.254 29 2.723 1 82.44 340 MET B N 1
ATOM 6863 C CA . MET B 1 340 ? 4.977 29.797 1.739 1 82.44 340 MET B CA 1
ATOM 6864 C C . MET B 1 340 ? 4.215 29.859 0.419 1 82.44 340 MET B C 1
ATOM 6866 O O . MET B 1 340 ? 4.305 30.859 -0.308 1 82.44 340 MET B O 1
ATOM 6870 N N . LEU B 1 341 ? 3.516 28.766 0.182 1 77.56 341 LEU B N 1
ATOM 6871 C CA . LEU B 1 341 ? 2.795 28.688 -1.083 1 77.56 341 LEU B CA 1
ATOM 6872 C C . LEU B 1 341 ? 1.425 29.344 -0.975 1 77.56 341 LEU B C 1
ATOM 6874 O O . LEU B 1 341 ? 0.739 29.531 -1.981 1 77.56 341 LEU B O 1
ATOM 6878 N N . SER B 1 342 ? 1.096 29.75 0.218 1 73.44 342 SER B N 1
ATOM 6879 C CA . SER B 1 342 ? -0.207 30.375 0.41 1 73.44 342 SER B CA 1
ATOM 6880 C C . SER B 1 342 ? -0.25 31.766 -0.224 1 73.44 342 SER B C 1
ATOM 6882 O O . SER B 1 342 ? 0.788 32.406 -0.396 1 73.44 342 SER B O 1
ATOM 6884 N N . GLU B 1 343 ? -1.354 32.219 -0.629 1 65.25 343 GLU B N 1
ATOM 6885 C CA . GLU B 1 343 ? -1.528 33.5 -1.295 1 65.25 343 GLU B CA 1
ATOM 6886 C C . GLU B 1 343 ? -1.337 34.656 -0.32 1 65.25 343 GLU B C 1
ATOM 6888 O O . GLU B 1 343 ? -0.778 35.688 -0.681 1 65.25 343 GLU B O 1
ATOM 6893 N N . ILE B 1 344 ? -1.74 34.438 0.936 1 67.19 344 ILE B N 1
ATOM 6894 C CA . ILE B 1 344 ? -1.647 35.5 1.914 1 67.19 344 ILE B CA 1
ATOM 6895 C C . ILE B 1 344 ? -0.328 35.406 2.676 1 67.19 344 ILE B C 1
ATOM 6897 O O . ILE B 1 344 ? -0.07 34.375 3.344 1 67.19 344 ILE B O 1
ATOM 6901 N N . GLN B 1 345 ? 0.488 36.25 2.291 1 74.75 345 GLN B N 1
ATOM 6902 C CA . GLN B 1 345 ? 1.777 36.281 2.973 1 74.75 345 GLN B CA 1
ATOM 6903 C C . GLN B 1 345 ? 2.01 37.594 3.678 1 74.75 345 GLN B C 1
ATOM 6905 O O . GLN B 1 345 ? 1.453 38.625 3.279 1 74.75 345 GLN B O 1
ATOM 6910 N N . ALA B 1 346 ? 2.699 37.5 4.777 1 76.88 346 ALA B N 1
ATOM 6911 C CA . ALA B 1 346 ? 3.059 38.688 5.504 1 76.88 346 ALA B CA 1
ATOM 6912 C C . ALA B 1 346 ? 3.963 39.594 4.656 1 76.88 346 ALA B C 1
ATOM 6914 O O . ALA B 1 346 ? 4.688 39.125 3.785 1 76.88 346 ALA B O 1
ATOM 6915 N N . SER B 1 347 ? 3.865 40.875 4.785 1 78.38 347 SER B N 1
ATOM 6916 C CA . SER B 1 347 ? 4.695 41.844 4.066 1 78.38 347 SER B CA 1
ATOM 6917 C C . SER B 1 347 ? 6.176 41.594 4.336 1 78.38 347 SER B C 1
ATOM 6919 O O . SER B 1 347 ? 6.547 41.094 5.402 1 78.38 347 SER B O 1
ATOM 6921 N N . PRO B 1 348 ? 6.984 41.781 3.4 1 83.5 348 PRO B N 1
ATOM 6922 C CA . PRO B 1 348 ? 8.43 41.562 3.561 1 83.5 348 PRO B CA 1
ATOM 6923 C C . PRO B 1 348 ? 9.008 42.375 4.727 1 83.5 348 PRO B C 1
ATOM 6925 O O . PRO B 1 348 ? 9.953 41.906 5.375 1 83.5 348 PRO B O 1
ATOM 6928 N N . GLU B 1 349 ? 8.391 43.5 5.059 1 82.19 349 GLU B N 1
ATOM 6929 C CA . GLU B 1 349 ? 8.891 44.344 6.145 1 82.19 349 GLU B CA 1
ATOM 6930 C C . GLU B 1 349 ? 8.695 43.656 7.5 1 82.19 349 GLU B C 1
ATOM 6932 O O . GLU B 1 349 ? 9.578 43.719 8.359 1 82.19 349 GLU B O 1
ATOM 6937 N N . LYS B 1 350 ? 7.586 43.031 7.633 1 84 350 LYS B N 1
ATOM 6938 C CA . LYS B 1 350 ? 7.305 42.344 8.891 1 84 350 LYS B CA 1
ATOM 6939 C C . LYS B 1 350 ? 8.164 41.094 9.031 1 84 350 LYS B C 1
ATOM 6941 O O . LYS B 1 350 ? 8.586 40.75 10.133 1 84 350 LYS B O 1
ATOM 6946 N N . ARG B 1 351 ? 8.469 40.469 7.871 1 87.12 351 ARG B N 1
ATOM 6947 C CA . ARG B 1 351 ? 9.289 39.25 7.895 1 87.12 351 ARG B CA 1
ATOM 6948 C C . ARG B 1 351 ? 10.734 39.594 8.25 1 87.12 351 ARG B C 1
ATOM 6950 O O . ARG B 1 351 ? 11.398 38.812 8.945 1 87.12 351 ARG B O 1
ATOM 6957 N N . GLN B 1 352 ? 11.164 40.719 7.777 1 87.06 352 GLN B N 1
ATOM 6958 C CA . GLN B 1 352 ? 12.555 41.125 7.973 1 87.06 352 GLN B CA 1
ATOM 6959 C C . GLN B 1 352 ? 12.836 41.469 9.43 1 87.06 352 GLN B C 1
ATOM 6961 O O . GLN B 1 352 ? 13.969 41.344 9.898 1 87.06 352 GLN B O 1
ATOM 6966 N N . VAL B 1 353 ? 11.75 41.844 10.164 1 87.75 353 VAL B N 1
ATOM 6967 C CA . VAL B 1 353 ? 11.914 42.188 11.57 1 87.75 353 VAL B CA 1
ATOM 6968 C C . VAL B 1 353 ? 12.359 40.938 12.344 1 87.75 353 VAL B C 1
ATOM 6970 O O . VAL B 1 353 ? 13.172 41.031 13.266 1 87.75 353 VAL B O 1
ATOM 6973 N N . PHE B 1 354 ? 11.859 39.812 11.914 1 90.81 354 PHE B N 1
ATOM 6974 C CA . PHE B 1 354 ? 12.172 38.562 12.625 1 90.81 354 PHE B CA 1
ATOM 6975 C C . PHE B 1 354 ? 13.188 37.75 11.836 1 90.81 354 PHE B C 1
ATOM 6977 O O . PHE B 1 354 ? 13.398 36.562 12.133 1 90.81 354 PHE B O 1
ATOM 6984 N N . ALA B 1 355 ? 13.828 38.219 10.867 1 92.38 355 ALA B N 1
ATOM 6985 C CA . ALA B 1 355 ? 14.664 37.469 9.922 1 92.38 355 ALA B CA 1
ATOM 6986 C C . ALA B 1 355 ? 15.867 36.844 10.617 1 92.38 355 ALA B C 1
ATOM 6988 O O . ALA B 1 355 ? 16.203 35.688 10.359 1 92.38 355 ALA B O 1
ATOM 6989 N N . VAL B 1 356 ? 16.469 37.594 11.484 1 93.88 356 VAL B N 1
ATOM 6990 C CA . VAL B 1 356 ? 17.688 37.094 12.125 1 93.88 356 VAL B CA 1
ATOM 6991 C C . VAL B 1 356 ? 17.359 35.906 13.031 1 93.88 356 VAL B C 1
ATOM 6993 O O . VAL B 1 356 ? 18.062 34.906 13 1 93.88 356 VAL B O 1
ATOM 6996 N N . GLU B 1 357 ? 16.266 36 13.781 1 94.44 357 GLU B N 1
ATOM 6997 C CA . GLU B 1 357 ? 15.891 34.938 14.711 1 94.44 357 GLU B CA 1
ATOM 6998 C C . GLU B 1 357 ? 15.383 33.719 13.953 1 94.44 357 GLU B C 1
ATOM 7000 O O . GLU B 1 357 ? 15.688 32.594 14.328 1 94.44 357 GLU B O 1
ATOM 7005 N N . ILE B 1 358 ? 14.617 34 12.883 1 94.88 358 ILE B N 1
ATOM 7006 C CA . ILE B 1 358 ? 14.086 32.875 12.086 1 94.88 358 ILE B CA 1
ATOM 7007 C C . ILE B 1 358 ? 15.242 32.156 11.414 1 94.88 358 ILE B C 1
ATOM 7009 O O . ILE B 1 358 ? 15.273 30.906 11.406 1 94.88 358 ILE B O 1
ATOM 7013 N N . LYS B 1 359 ? 16.125 32.844 10.898 1 95.69 359 LYS B N 1
ATOM 7014 C CA . LYS B 1 359 ? 17.281 32.25 10.234 1 95.69 359 LYS B CA 1
ATOM 7015 C C . LYS B 1 359 ? 18.141 31.469 11.227 1 95.69 359 LYS B C 1
ATOM 7017 O O . LYS B 1 359 ? 18.672 30.406 10.898 1 95.69 359 LYS B O 1
ATOM 7022 N N . ARG B 1 360 ? 18.281 31.984 12.359 1 96.38 360 ARG B N 1
ATOM 7023 C CA . ARG B 1 360 ? 19.078 31.312 13.383 1 96.38 360 ARG B CA 1
ATOM 7024 C C . ARG B 1 360 ? 18.453 29.984 13.773 1 96.38 360 ARG B C 1
ATOM 7026 O O . ARG B 1 360 ? 19.156 28.969 13.898 1 96.38 360 ARG B O 1
ATOM 7033 N N . VAL B 1 361 ? 17.172 30 14.016 1 95.81 361 VAL B N 1
ATOM 7034 C CA . VAL B 1 361 ? 16.484 28.75 14.383 1 95.81 361 VAL B CA 1
ATOM 7035 C C . VAL B 1 361 ? 16.594 27.75 13.242 1 95.81 361 VAL B C 1
ATOM 7037 O O . VAL B 1 361 ? 16.828 26.562 13.469 1 95.81 361 VAL B O 1
ATOM 7040 N N . GLY B 1 362 ? 16.406 28.188 11.969 1 96.06 362 GLY B N 1
ATOM 7041 C CA . GLY B 1 362 ? 16.516 27.312 10.805 1 96.06 362 GLY B CA 1
ATOM 7042 C C . GLY B 1 362 ? 17.906 26.719 10.641 1 96.06 362 GLY B C 1
ATOM 7043 O O . GLY B 1 362 ? 18.047 25.516 10.375 1 96.06 362 GLY B O 1
ATOM 7044 N N . ASN B 1 363 ? 18.859 27.516 10.836 1 96.06 363 ASN B N 1
ATOM 7045 C CA . ASN B 1 363 ? 20.234 27.062 10.68 1 96.06 363 ASN B CA 1
ATOM 7046 C C . ASN B 1 363 ? 20.625 26.078 11.781 1 96.06 363 ASN B C 1
ATOM 7048 O O . ASN B 1 363 ? 21.266 25.062 11.508 1 96.06 363 ASN B O 1
ATOM 7052 N N . GLU B 1 364 ? 20.266 26.422 12.992 1 96.75 364 GLU B N 1
ATOM 7053 C CA . GLU B 1 364 ? 20.594 25.531 14.102 1 96.75 364 GLU B CA 1
ATOM 7054 C C . GLU B 1 364 ? 19.828 24.219 14 1 96.75 364 GLU B C 1
ATOM 7056 O O . GLU B 1 364 ? 20.344 23.156 14.352 1 96.75 364 GLU B O 1
ATOM 7061 N N . GLY B 1 365 ? 18.594 24.375 13.617 1 96.94 365 GLY B N 1
ATOM 7062 C CA . GLY B 1 365 ? 17.828 23.156 13.406 1 96.94 365 GLY B CA 1
ATOM 7063 C C . GLY B 1 365 ? 18.422 22.25 12.336 1 96.94 365 GLY B C 1
ATOM 7064 O O . GLY B 1 365 ? 18.5 21.031 12.516 1 96.94 365 GLY B O 1
ATOM 7065 N N . ALA B 1 366 ? 18.766 22.797 11.227 1 97.38 366 ALA B N 1
ATOM 7066 C CA . ALA B 1 366 ? 19.375 22.031 10.141 1 97.38 366 ALA B CA 1
ATOM 7067 C C . ALA B 1 366 ? 20.703 21.438 10.586 1 97.38 366 ALA B C 1
ATOM 7069 O O . ALA B 1 366 ? 21.062 20.328 10.18 1 97.38 366 ALA B O 1
ATOM 7070 N N . LYS B 1 367 ? 21.438 22.203 11.352 1 96.81 367 LYS B N 1
ATOM 7071 C CA . LYS B 1 367 ? 22.719 21.719 11.875 1 96.81 367 LYS B CA 1
ATOM 7072 C C . LYS B 1 367 ? 22.516 20.469 12.742 1 96.81 367 LYS B C 1
ATOM 7074 O O . LYS B 1 367 ? 23.281 19.516 12.664 1 96.81 367 LYS B O 1
ATOM 7079 N N . VAL B 1 368 ? 21.484 20.516 13.602 1 96.88 368 VAL B N 1
ATOM 7080 C CA . VAL B 1 368 ? 21.188 19.375 14.453 1 96.88 368 VAL B CA 1
ATOM 7081 C C . VAL B 1 368 ? 20.859 18.156 13.594 1 96.88 368 VAL B C 1
ATOM 7083 O O . VAL B 1 368 ? 21.328 17.047 13.852 1 96.88 368 VAL B O 1
ATOM 7086 N N . LEU B 1 369 ? 20.047 18.344 12.555 1 97.69 369 LEU B N 1
ATOM 7087 C CA . LEU B 1 369 ? 19.672 17.25 11.664 1 97.69 369 LEU B CA 1
ATOM 7088 C C . LEU B 1 369 ? 20.891 16.688 10.945 1 97.69 369 LEU B C 1
ATOM 7090 O O . LEU B 1 369 ? 21.031 15.477 10.805 1 97.69 369 LEU B O 1
ATOM 7094 N N . ARG B 1 370 ? 21.734 17.547 10.508 1 97.25 370 ARG B N 1
ATOM 7095 C CA . ARG B 1 370 ? 22.938 17.109 9.805 1 97.25 370 ARG B CA 1
ATOM 7096 C C . ARG B 1 370 ? 23.891 16.359 10.742 1 97.25 370 ARG B C 1
ATOM 7098 O O . ARG B 1 370 ? 24.5 15.359 10.359 1 97.25 370 ARG B O 1
ATOM 7105 N N . GLU B 1 371 ? 23.984 16.875 11.914 1 96.12 371 GLU B N 1
ATOM 7106 C CA . GLU B 1 371 ? 24.844 16.219 12.891 1 96.12 371 GLU B CA 1
ATOM 7107 C C . GLU B 1 371 ? 24.312 14.836 13.258 1 96.12 371 GLU B C 1
ATOM 7109 O O . GLU B 1 371 ? 25.078 13.867 13.336 1 96.12 371 GLU B O 1
ATOM 7114 N N . LEU B 1 372 ? 23.062 14.797 13.547 1 96.69 372 LEU B N 1
ATOM 7115 C CA . LEU B 1 372 ? 22.484 13.5 13.844 1 96.69 372 LEU B CA 1
ATOM 7116 C C . LEU B 1 372 ? 22.641 12.539 12.672 1 96.69 372 LEU B C 1
ATOM 7118 O O . LEU B 1 372 ? 22.938 11.359 12.859 1 96.69 372 LEU B O 1
ATOM 7122 N N . GLY B 1 373 ? 22.359 13.031 11.453 1 96.88 373 GLY B N 1
ATOM 7123 C CA . GLY B 1 373 ? 22.547 12.211 10.266 1 96.88 373 GLY B CA 1
ATOM 7124 C C . GLY B 1 373 ? 23.969 11.711 10.109 1 96.88 373 GLY B C 1
ATOM 7125 O O . GLY B 1 373 ? 24.188 10.555 9.727 1 96.88 373 GLY B O 1
ATOM 7126 N N . ALA B 1 374 ? 24.922 12.562 10.383 1 96.06 374 ALA B N 1
ATOM 7127 C CA . ALA B 1 374 ? 26.328 12.18 10.305 1 96.06 374 ALA B CA 1
ATOM 7128 C C . ALA B 1 374 ? 26.672 11.117 11.352 1 96.06 374 ALA B C 1
ATOM 7130 O O . ALA B 1 374 ? 27.438 10.195 11.078 1 96.06 374 ALA B O 1
ATOM 7131 N N . LYS B 1 375 ? 26.094 11.312 12.531 1 95.62 375 LYS B N 1
ATOM 7132 C CA . LYS B 1 375 ? 26.344 10.336 13.586 1 95.62 375 LYS B CA 1
ATOM 7133 C C . LYS B 1 375 ? 25.703 8.984 13.234 1 95.62 375 LYS B C 1
ATOM 7135 O O . LYS B 1 375 ? 26.266 7.934 13.57 1 95.62 375 LYS B O 1
ATOM 7140 N N . VAL B 1 376 ? 24.578 9.023 12.633 1 95.62 376 VAL B N 1
ATOM 7141 C CA . VAL B 1 376 ? 23.969 7.773 12.18 1 95.62 376 VAL B CA 1
ATOM 7142 C C . VAL B 1 376 ? 24.844 7.137 11.102 1 95.62 376 VAL B C 1
ATOM 7144 O O . VAL B 1 376 ? 25.047 5.918 11.102 1 95.62 376 VAL B O 1
ATOM 7147 N N . GLU B 1 377 ? 25.281 7.961 10.195 1 95.38 377 GLU B N 1
ATOM 7148 C CA . GLU B 1 377 ? 26.109 7.469 9.102 1 95.38 377 GLU B CA 1
ATOM 7149 C C . GLU B 1 377 ? 27.375 6.793 9.625 1 95.38 377 GLU B C 1
ATOM 7151 O O . GLU B 1 377 ? 27.734 5.703 9.172 1 95.38 377 GLU B O 1
ATOM 7156 N N . LYS B 1 378 ? 27.984 7.367 10.555 1 93.88 378 LYS B N 1
ATOM 7157 C CA . LYS B 1 378 ? 29.25 6.844 11.094 1 93.88 378 LYS B CA 1
ATOM 7158 C C . LYS B 1 378 ? 28.984 5.883 12.25 1 93.88 378 LYS B C 1
ATOM 7160 O O . LYS B 1 378 ? 29.906 5.246 12.758 1 93.88 378 LYS B O 1
ATOM 7165 N N . MET B 1 379 ? 27.812 5.746 12.641 1 93.25 379 MET B N 1
ATOM 7166 C CA . MET B 1 379 ? 27.438 4.879 13.758 1 93.25 379 MET B CA 1
ATOM 7167 C C . MET B 1 379 ? 28.219 5.242 15.016 1 93.25 379 MET B C 1
ATOM 7169 O O . MET B 1 379 ? 28.844 4.383 15.633 1 93.25 379 MET B O 1
ATOM 7173 N N . GLU B 1 380 ? 28.047 6.473 15.398 1 93.31 380 GLU B N 1
ATOM 7174 C CA . GLU B 1 380 ? 28.703 7.012 16.578 1 93.31 380 GLU B CA 1
ATOM 7175 C C . GLU B 1 380 ? 27.688 7.543 17.594 1 93.31 380 GLU B C 1
ATOM 7177 O O . GLU B 1 380 ? 26.609 7.992 17.203 1 93.31 380 GLU B O 1
ATOM 7182 N N . LYS B 1 381 ? 28.047 7.469 18.75 1 91.94 381 LYS B N 1
ATOM 7183 C CA . LYS B 1 381 ? 27.203 8.031 19.797 1 91.94 381 LYS B CA 1
ATOM 7184 C C . LYS B 1 381 ? 27.312 9.555 19.828 1 91.94 381 LYS B C 1
ATOM 7186 O O . LYS B 1 381 ? 28.219 10.133 19.234 1 91.94 381 LYS B O 1
ATOM 7191 N N . LEU B 1 382 ? 26.328 10.156 20.469 1 90.62 382 LEU B N 1
ATOM 7192 C CA . LEU B 1 382 ? 26.328 11.609 20.594 1 90.62 382 LEU B CA 1
ATOM 7193 C C . LEU B 1 382 ? 27.391 12.07 21.578 1 90.62 382 LEU B C 1
ATOM 7195 O O . LEU B 1 382 ? 27.672 11.398 22.578 1 90.62 382 LEU B O 1
ATOM 7199 N N . SER B 1 383 ? 28.062 13.148 21.25 1 83.19 383 SER B N 1
ATOM 7200 C CA . SER B 1 383 ? 29.016 13.75 22.156 1 83.19 383 SER B CA 1
ATOM 7201 C C . SER B 1 383 ? 28.359 14.172 23.469 1 83.19 383 SER B C 1
ATOM 7203 O O . SER B 1 383 ? 27.141 14.406 23.5 1 83.19 383 SER B O 1
ATOM 7205 N N . PRO B 1 384 ? 29.219 14.141 24.469 1 80.38 384 PRO B N 1
ATOM 7206 C CA . PRO B 1 384 ? 28.672 14.594 25.75 1 80.38 384 PRO B CA 1
ATOM 7207 C C . PRO B 1 384 ? 28.172 16.031 25.703 1 80.38 384 PRO B C 1
ATOM 7209 O O . PRO B 1 384 ? 28.875 16.906 25.172 1 80.38 384 PRO B O 1
ATOM 7212 N N . GLY B 1 385 ? 26.984 16.281 25.797 1 79.88 385 GLY B N 1
ATOM 7213 C CA . GLY B 1 385 ? 26.344 17.594 25.766 1 79.88 385 GLY B CA 1
ATOM 7214 C C . GLY B 1 385 ? 24.953 17.562 25.141 1 79.88 385 GLY B C 1
ATOM 7215 O O . GLY B 1 385 ? 24.578 16.562 24.531 1 79.88 385 GLY B O 1
ATOM 7216 N N . ASP B 1 386 ? 24.328 18.578 25.484 1 83 386 ASP B N 1
ATOM 7217 C CA . ASP B 1 386 ? 22.984 18.688 24.938 1 83 386 ASP B CA 1
ATOM 7218 C C . ASP B 1 386 ? 23 19.25 23.516 1 83 386 ASP B C 1
ATOM 7220 O O . ASP B 1 386 ? 23.297 20.422 23.312 1 83 386 ASP B O 1
ATOM 7224 N N . ILE B 1 387 ? 22.875 18.406 22.484 1 90.38 387 ILE B N 1
ATOM 7225 C CA . ILE B 1 387 ? 22.891 18.781 21.078 1 90.38 387 ILE B CA 1
ATOM 7226 C C . ILE B 1 387 ? 21.766 19.766 20.797 1 90.38 387 ILE B C 1
ATOM 7228 O O . ILE B 1 387 ? 21.812 20.516 19.828 1 90.38 387 ILE B O 1
ATOM 7232 N N . LEU B 1 388 ? 20.766 19.75 21.688 1 93.56 388 LEU B N 1
ATOM 7233 C CA . LEU B 1 388 ? 19.594 20.594 21.438 1 93.56 388 LEU B CA 1
ATOM 7234 C C . LEU B 1 388 ? 19.719 21.922 22.156 1 93.56 388 LEU B C 1
ATOM 7236 O O . LEU B 1 388 ? 18.844 22.781 22.031 1 93.56 388 LEU B O 1
ATOM 7240 N N . ARG B 1 389 ? 20.781 22.219 22.844 1 92.44 389 ARG B N 1
ATOM 7241 C CA . ARG B 1 389 ? 20.922 23.438 23.641 1 92.44 389 ARG B CA 1
ATOM 7242 C C . ARG B 1 389 ? 20.875 24.672 22.75 1 92.44 389 ARG B C 1
ATOM 7244 O O . ARG B 1 389 ? 20.094 25.594 23 1 92.44 389 ARG B O 1
ATOM 7251 N N . GLU B 1 390 ? 21.672 24.656 21.656 1 93.38 390 GLU B N 1
ATOM 7252 C CA . GLU B 1 390 ? 21.75 25.812 20.781 1 93.38 390 GLU B CA 1
ATOM 7253 C C . GLU B 1 390 ? 20.422 26.062 20.062 1 93.38 390 GLU B C 1
ATOM 7255 O O . GLU B 1 390 ? 20 27.203 19.906 1 93.38 390 GLU B O 1
ATOM 7260 N N . VAL B 1 391 ? 19.812 25 19.625 1 94.44 391 VAL B N 1
ATOM 7261 C CA . VAL B 1 391 ? 18.562 25.156 18.906 1 94.44 391 VAL B CA 1
ATOM 7262 C C . VAL B 1 391 ? 17.438 25.578 19.859 1 94.44 391 VAL B C 1
ATOM 7264 O O . VAL B 1 391 ? 16.562 26.359 19.5 1 94.44 391 VAL B O 1
ATOM 7267 N N . HIS B 1 392 ? 17.516 25.125 21.062 1 91.12 392 HIS B N 1
ATOM 7268 C CA . HIS B 1 392 ? 16.531 25.531 22.062 1 91.12 392 HIS B CA 1
ATOM 7269 C C . HIS B 1 392 ? 16.703 27 22.438 1 91.12 392 HIS B C 1
ATOM 7271 O O . HIS B 1 392 ? 15.711 27.719 22.625 1 91.12 392 HIS B O 1
ATOM 7277 N N . GLU B 1 393 ? 17.922 27.438 22.562 1 92.19 393 GLU B N 1
ATOM 7278 C CA . GLU B 1 393 ? 18.188 28.844 22.828 1 92.19 393 GLU B CA 1
ATOM 7279 C C . GLU B 1 393 ? 17.688 29.734 21.688 1 92.19 393 GLU B C 1
ATOM 7281 O O . GLU B 1 393 ? 17.109 30.797 21.922 1 92.19 393 GLU B O 1
ATOM 7286 N N . ALA B 1 394 ? 17.969 29.266 20.516 1 93.69 394 ALA B N 1
ATOM 7287 C CA . ALA B 1 394 ? 17.516 30.016 19.344 1 93.69 394 ALA B CA 1
ATOM 7288 C C . ALA B 1 394 ? 15.984 30.078 19.312 1 93.69 394 ALA B C 1
ATOM 7290 O O . ALA B 1 394 ? 15.414 31.109 18.938 1 93.69 394 ALA B O 1
ATOM 7291 N N . GLY B 1 395 ? 15.344 29.016 19.625 1 89.88 395 GLY B N 1
ATOM 7292 C CA . GLY B 1 395 ? 13.891 29 19.672 1 89.88 395 GLY B CA 1
ATOM 7293 C C . GLY B 1 395 ? 13.312 29.906 20.734 1 89.88 395 GLY B C 1
ATOM 7294 O O . GLY B 1 395 ? 12.289 30.562 20.531 1 89.88 395 GLY B O 1
ATOM 7295 N N . GLU B 1 396 ? 13.992 29.953 21.859 1 86.31 396 GLU B N 1
ATOM 7296 C CA . GLU B 1 396 ? 13.57 30.828 22.953 1 86.31 396 GLU B CA 1
ATOM 7297 C C . GLU B 1 396 ? 13.734 32.281 22.562 1 86.31 396 GLU B C 1
ATOM 7299 O O . GLU B 1 396 ? 12.891 33.125 22.891 1 86.31 396 GLU B O 1
ATOM 7304 N N . ASP B 1 397 ? 14.82 32.562 21.891 1 89.88 397 ASP B N 1
ATOM 7305 C CA . ASP B 1 397 ? 15.047 33.938 21.422 1 89.88 397 ASP B CA 1
ATOM 7306 C C . ASP B 1 397 ? 13.953 34.375 20.453 1 89.88 397 ASP B C 1
ATOM 7308 O O . ASP B 1 397 ? 13.5 35.5 20.484 1 89.88 397 ASP B O 1
ATOM 7312 N N . LEU B 1 398 ? 13.625 33.469 19.594 1 90.25 398 LEU B N 1
ATOM 7313 C CA . LEU B 1 398 ? 12.57 33.781 18.641 1 90.25 398 LEU B CA 1
ATOM 7314 C C . LEU B 1 398 ? 11.234 33.969 19.359 1 90.25 398 LEU B C 1
ATOM 7316 O O . LEU B 1 398 ? 10.5 34.906 19.031 1 90.25 398 LEU B O 1
ATOM 7320 N N . GLN B 1 399 ? 10.977 33.219 20.328 1 83.75 399 GLN B N 1
ATOM 7321 C CA . GLN B 1 399 ? 9.734 33.344 21.078 1 83.75 399 GLN B CA 1
ATOM 7322 C C . GLN B 1 399 ? 9.695 34.625 21.875 1 83.75 399 GLN B C 1
ATOM 7324 O O . GLN B 1 399 ? 8.648 35.281 21.984 1 83.75 399 GLN B O 1
ATOM 7329 N N . MET B 1 400 ? 10.797 35 22.406 1 82.81 400 MET B N 1
ATOM 7330 C CA . MET B 1 400 ? 10.875 36.25 23.156 1 82.81 400 MET B CA 1
ATOM 7331 C C . MET B 1 400 ? 10.656 37.469 22.234 1 82.81 400 MET B C 1
ATOM 7333 O O . MET B 1 400 ? 9.969 38.406 22.609 1 82.81 400 MET B O 1
ATOM 7337 N N . LYS B 1 401 ? 11.227 37.375 21.109 1 85.25 401 LYS B N 1
ATOM 7338 C CA . LYS B 1 401 ? 11.047 38.469 20.156 1 85.25 401 LYS B CA 1
ATOM 7339 C C . LYS B 1 401 ? 9.594 38.562 19.688 1 85.25 401 LYS B C 1
ATOM 7341 O O . LYS B 1 401 ? 9.07 39.656 19.469 1 85.25 401 LYS B O 1
ATOM 7346 N N . ILE B 1 402 ? 9 37.438 19.484 1 81.62 402 ILE B N 1
ATOM 7347 C CA . ILE B 1 402 ? 7.602 37.406 19.078 1 81.62 402 ILE B CA 1
ATOM 7348 C C . ILE B 1 402 ? 6.723 38 20.156 1 81.62 402 ILE B C 1
ATOM 7350 O O . ILE B 1 402 ? 5.762 38.719 19.859 1 81.62 402 ILE B O 1
ATOM 7354 N N . ASP B 1 403 ? 7.102 37.781 21.375 1 74.38 403 ASP B N 1
ATOM 7355 C CA . ASP B 1 403 ? 6.344 38.312 22.5 1 74.38 403 ASP B CA 1
ATOM 7356 C C . ASP B 1 403 ? 6.543 39.812 22.609 1 74.38 403 ASP B C 1
ATOM 7358 O O . ASP B 1 403 ? 5.605 40.562 22.938 1 74.38 403 ASP B O 1
ATOM 7362 N N . ASP B 1 404 ? 7.777 40.219 22.359 1 75.56 404 ASP B N 1
ATOM 7363 C CA . ASP B 1 404 ? 8.109 41.625 22.484 1 75.56 404 ASP B CA 1
ATOM 7364 C C . ASP B 1 404 ? 7.461 42.438 21.359 1 75.56 404 ASP B C 1
ATOM 7366 O O . ASP B 1 404 ? 7.027 43.562 21.578 1 75.56 404 ASP B O 1
ATOM 7370 N N . LYS B 1 405 ? 7.477 41.812 20.188 1 77.75 405 LYS B N 1
ATOM 7371 C CA . LYS B 1 405 ? 6.93 42.531 19.031 1 77.75 405 LYS B CA 1
ATOM 7372 C C . LYS B 1 405 ? 5.57 41.969 18.625 1 77.75 405 LYS B C 1
ATOM 7374 O O . LYS B 1 405 ? 5.27 41.844 17.438 1 77.75 405 LYS B O 1
ATOM 7379 N N . SER B 1 406 ? 4.832 41.531 19.562 1 74.31 406 SER B N 1
ATOM 7380 C CA . SER B 1 406 ? 3.543 40.906 19.281 1 74.31 406 SER B CA 1
ATOM 7381 C C . SER B 1 406 ? 2.576 41.906 18.641 1 74.31 406 SER B C 1
ATOM 7383 O O . SER B 1 406 ? 1.6 41.5 18.016 1 74.31 406 SER B O 1
ATOM 7385 N N . TYR B 1 407 ? 2.887 43.25 18.75 1 67.81 407 TYR B N 1
ATOM 7386 C CA . TYR B 1 407 ? 2.014 44.25 18.172 1 67.81 407 TYR B CA 1
ATOM 7387 C C . TYR B 1 407 ? 2.064 44.219 16.641 1 67.81 407 TYR B C 1
ATOM 7389 O O . TYR B 1 407 ? 1.125 44.656 15.977 1 67.81 407 TYR B O 1
ATOM 7397 N N . LEU B 1 408 ? 3.154 43.656 16.125 1 69.5 408 LEU B N 1
ATOM 7398 C CA . LEU B 1 408 ? 3.311 43.594 14.68 1 69.5 408 LEU B CA 1
ATOM 7399 C C . LEU B 1 408 ? 2.5 42.438 14.102 1 69.5 408 LEU B C 1
ATOM 7401 O O . LEU B 1 408 ? 2.236 42.406 12.898 1 69.5 408 LEU B O 1
ATOM 7405 N N . LEU B 1 409 ? 2.117 41.562 15 1 68.75 409 LEU B N 1
ATOM 7406 C CA . LEU B 1 409 ? 1.459 40.344 14.516 1 68.75 409 LEU B CA 1
ATOM 7407 C C . LEU B 1 409 ? -0.058 40.5 14.547 1 68.75 409 LEU B C 1
ATOM 7409 O O . LEU B 1 409 ? -0.783 39.688 13.977 1 68.75 409 LEU B O 1
ATOM 7413 N N . VAL B 1 410 ? -0.486 41.531 15.367 1 62.84 410 VAL B N 1
ATOM 7414 C CA . VAL B 1 410 ? -1.922 41.75 15.484 1 62.84 410 VAL B CA 1
ATOM 7415 C C . VAL B 1 410 ? -2.27 43.156 14.961 1 62.84 410 VAL B C 1
ATOM 7417 O O . VAL B 1 410 ? -1.39 44 14.82 1 62.84 410 VAL B O 1
ATOM 7420 N N . ASN B 1 411 ? -3.361 43.281 14.273 1 57 411 ASN B N 1
ATOM 7421 C CA . ASN B 1 411 ? -3.824 44.625 13.93 1 57 411 ASN B CA 1
ATOM 7422 C C . ASN B 1 411 ? -4.172 45.438 15.18 1 57 411 ASN B C 1
ATOM 7424 O O . ASN B 1 411 ? -5.277 45.312 15.719 1 57 411 ASN B O 1
ATOM 7428 N N . SER B 1 412 ? -3.107 45.969 15.75 1 54.88 412 SER B N 1
ATOM 7429 C CA . SER B 1 412 ? -3.264 46.719 17 1 54.88 412 SER B CA 1
ATOM 7430 C C . SER B 1 412 ? -4.105 47.969 16.797 1 54.88 412 SER B C 1
ATOM 7432 O O . SER B 1 412 ? -4.48 48.625 17.766 1 54.88 412 SER B O 1
ATOM 7434 N N . GLU B 1 413 ? -4.266 48.375 15.539 1 52.34 413 GLU B N 1
ATOM 7435 C CA . GLU B 1 413 ? -4.961 49.656 15.414 1 52.34 413 GLU B CA 1
ATOM 7436 C C . GLU B 1 413 ? -6.336 49.594 16.078 1 52.34 413 GLU B C 1
ATOM 7438 O O . GLU B 1 413 ? -6.875 50.625 16.469 1 52.34 413 GLU B O 1
ATOM 7443 N N . THR B 1 414 ? -6.883 48.469 16 1 47.31 414 THR B N 1
ATOM 7444 C CA . THR B 1 414 ? -8.266 48.469 16.469 1 47.31 414 THR B CA 1
ATOM 7445 C C . THR B 1 414 ? -8.328 48.625 17.984 1 47.31 414 THR B C 1
ATOM 7447 O O . THR B 1 414 ? -9.383 48.938 18.531 1 47.31 414 THR B O 1
ATOM 7450 N N . TRP B 1 415 ? -7.379 48.281 18.656 1 47.66 415 TRP B N 1
ATOM 7451 C CA . TRP B 1 415 ? -7.531 48.375 20.094 1 47.66 415 TRP B CA 1
ATOM 7452 C C . TRP B 1 415 ? -6.402 49.188 20.719 1 47.66 415 TRP B C 1
ATOM 7454 O O . TRP B 1 415 ? -6.473 49.562 21.891 1 47.66 415 TRP B O 1
ATOM 7464 N N . ALA B 1 416 ? -5.301 49.281 19.969 1 49.34 416 ALA B N 1
ATOM 7465 C CA . ALA B 1 416 ? -4.227 50.031 20.578 1 49.34 416 ALA B CA 1
ATOM 7466 C C . ALA B 1 416 ? -4.422 51.531 20.359 1 49.34 416 ALA B C 1
ATOM 7468 O O . ALA B 1 416 ? -4.98 51.969 19.344 1 49.34 416 ALA B O 1
ATOM 7469 N N . THR B 1 417 ? -4.516 52.344 21.297 1 41.69 417 THR B N 1
ATOM 7470 C CA . THR B 1 417 ? -4.484 53.812 21.234 1 41.69 417 THR B CA 1
ATOM 7471 C C . THR B 1 417 ? -3.42 54.281 20.25 1 41.69 417 THR B C 1
ATOM 7473 O O . THR B 1 417 ? -2.32 53.719 20.203 1 41.69 417 THR B O 1
ATOM 7476 N N . PRO B 1 418 ? -3.738 55.25 19.234 1 41.78 418 PRO B N 1
ATOM 7477 C CA . PRO B 1 418 ? -2.988 55.844 18.141 1 41.78 418 PRO B CA 1
ATOM 7478 C C . PRO B 1 418 ? -1.555 56.219 18.516 1 41.78 418 PRO B C 1
ATOM 7480 O O . PRO B 1 418 ? -0.749 56.562 17.656 1 41.78 418 PRO B O 1
ATOM 7483 N N . LEU B 1 419 ? -1.156 56.656 19.656 1 37.81 419 LEU B N 1
ATOM 7484 C CA . LEU B 1 419 ? 0.076 57.406 19.891 1 37.81 419 LEU B CA 1
ATOM 7485 C C . LEU B 1 419 ? 1.297 56.562 19.531 1 37.81 419 LEU B C 1
ATOM 7487 O O . LEU B 1 419 ? 2.314 57.094 19.094 1 37.81 419 LEU B O 1
ATOM 7491 N N . HIS B 1 420 ? 1.428 55.344 19.906 1 39.09 420 HIS B N 1
ATOM 7492 C CA . HIS B 1 420 ? 2.693 54.625 19.875 1 39.09 420 HIS B CA 1
ATOM 7493 C C . HIS B 1 420 ? 2.945 54.031 18.484 1 39.09 420 HIS B C 1
ATOM 7495 O O . HIS B 1 420 ? 3.967 53.375 18.266 1 39.09 420 HIS B O 1
ATOM 7501 N N . ASN B 1 421 ? 2.201 54.062 17.547 1 41.66 421 ASN B N 1
ATOM 7502 C CA . ASN B 1 421 ? 2.369 53.438 16.234 1 41.66 421 ASN B CA 1
ATOM 7503 C C . ASN B 1 421 ? 3.445 54.125 15.422 1 41.66 421 ASN B C 1
ATOM 7505 O O . ASN B 1 421 ? 3.896 53.625 14.398 1 41.66 421 ASN B O 1
ATOM 7509 N N . LYS B 1 422 ? 3.631 55.375 15.484 1 42.69 422 LYS B N 1
ATOM 7510 C CA . LYS B 1 422 ? 4.559 56.156 14.672 1 42.69 422 LYS B CA 1
ATOM 7511 C C . LYS B 1 422 ? 6.004 55.75 14.945 1 42.69 422 LYS B C 1
ATOM 7513 O O . LYS B 1 422 ? 6.836 55.75 14.031 1 42.69 422 LYS B O 1
ATOM 7518 N N . GLU B 1 423 ? 6.484 55.594 16.125 1 38.22 423 GLU B N 1
ATOM 7519 C CA . GLU B 1 423 ? 7.902 55.438 16.422 1 38.22 423 GLU B CA 1
ATOM 7520 C C . GLU B 1 423 ? 8.406 54.062 15.961 1 38.22 423 GLU B C 1
ATOM 7522 O O . GLU B 1 423 ? 9.57 53.938 15.594 1 38.22 423 GLU B O 1
ATOM 7527 N N . HIS B 1 424 ? 7.652 53 15.938 1 39.66 424 HIS B N 1
ATOM 7528 C CA . HIS B 1 424 ? 8.156 51.656 15.711 1 39.66 424 HIS B CA 1
ATOM 7529 C C . HIS B 1 424 ? 8.148 51.312 14.227 1 39.66 424 HIS B C 1
ATOM 7531 O O . HIS B 1 424 ? 8.703 50.281 13.828 1 39.66 424 HIS B O 1
ATOM 7537 N N . GLU B 1 425 ? 7.445 51.938 13.336 1 41.75 425 GLU B N 1
ATOM 7538 C CA . GLU B 1 425 ? 7.652 51.844 11.898 1 41.75 425 GLU B CA 1
ATOM 7539 C C . GLU B 1 425 ? 9.047 52.344 11.508 1 41.75 425 GLU B C 1
ATOM 7541 O O . GLU B 1 425 ? 9.594 51.938 10.492 1 41.75 425 GLU B O 1
ATOM 7546 N N . GLU B 1 426 ? 9.648 53.281 12.133 1 40.5 426 GLU B N 1
ATOM 7547 C CA . GLU B 1 426 ? 10.977 53.812 11.875 1 40.5 426 GLU B CA 1
ATOM 7548 C C . GLU B 1 426 ? 12.062 52.812 12.219 1 40.5 426 GLU B C 1
ATOM 7550 O O . GLU B 1 426 ? 13.141 52.812 11.609 1 40.5 426 GLU B O 1
ATOM 7555 N N . GLU B 1 427 ? 11.969 51.969 13.18 1 41.5 427 GLU B N 1
ATOM 7556 C CA . GLU B 1 427 ? 13 51 13.523 1 41.5 427 GLU B CA 1
ATOM 7557 C C . GLU B 1 427 ? 13.062 49.875 12.5 1 41.5 427 GLU B C 1
ATOM 7559 O O . GLU B 1 427 ? 14.102 49.219 12.344 1 41.5 427 GLU B O 1
ATOM 7564 N N . ALA B 1 428 ? 12.039 49.438 11.844 1 41.81 428 ALA B N 1
ATOM 7565 C CA . ALA B 1 428 ? 12.078 48.469 10.758 1 41.81 428 ALA B CA 1
ATOM 7566 C C . ALA B 1 428 ? 12.914 49 9.586 1 41.81 428 ALA B C 1
ATOM 7568 O O . ALA B 1 428 ? 13.523 48.188 8.859 1 41.81 428 ALA B O 1
ATOM 7569 N N . LYS B 1 429 ? 13.039 50.25 9.219 1 42.06 429 LYS B N 1
ATOM 7570 C CA . LYS B 1 429 ? 13.875 50.844 8.18 1 42.06 429 LYS B CA 1
ATOM 7571 C C . LYS B 1 429 ? 15.352 50.812 8.57 1 42.06 429 LYS B C 1
ATOM 7573 O O . LYS B 1 429 ? 16.234 50.812 7.707 1 42.06 429 LYS B O 1
ATOM 7578 N N . ASP B 1 430 ? 15.875 50.906 9.711 1 38.59 430 ASP B N 1
ATOM 7579 C CA . ASP B 1 430 ? 17.297 51 10.062 1 38.59 430 ASP B CA 1
ATOM 7580 C C . ASP B 1 430 ? 17.969 49.625 10.008 1 38.59 430 ASP B C 1
ATOM 7582 O O . ASP B 1 430 ? 19.203 49.531 10.031 1 38.59 430 ASP B O 1
ATOM 7586 N N . VAL B 1 431 ? 17.375 48.469 10.195 1 39.12 431 VAL B N 1
ATOM 7587 C CA . VAL B 1 431 ? 18.078 47.188 10.141 1 39.12 431 VAL B CA 1
ATOM 7588 C C . VAL B 1 431 ? 18.453 46.844 8.695 1 39.12 431 VAL B C 1
ATOM 7590 O O . VAL B 1 431 ? 19.109 45.844 8.43 1 39.12 431 VAL B O 1
ATOM 7593 N N . GLU B 1 432 ? 18.109 47.5 7.625 1 36.53 432 GLU B N 1
ATOM 7594 C CA . GLU B 1 432 ? 18.641 47.25 6.281 1 36.53 432 GLU B CA 1
ATOM 7595 C C . GLU B 1 432 ? 20.156 47.375 6.254 1 36.53 432 GLU B C 1
ATOM 7597 O O . GLU B 1 432 ? 20.828 46.719 5.477 1 36.53 432 GLU B O 1
ATOM 7602 N N . HIS B 1 433 ? 20.797 48.375 6.906 1 32.41 433 HIS B N 1
ATOM 7603 C CA . HIS B 1 433 ? 22.203 48.688 6.676 1 32.41 433 HIS B CA 1
ATOM 7604 C C . HIS B 1 433 ? 23.094 47.562 7.199 1 32.41 433 HIS B C 1
ATOM 7606 O O . HIS B 1 433 ? 24.188 47.344 6.676 1 32.41 433 HIS B O 1
ATOM 7612 N N . ASN B 1 434 ? 22.953 47.062 8.43 1 31.62 434 ASN B N 1
ATOM 7613 C CA . ASN B 1 434 ? 24.062 46.312 9.016 1 31.62 434 ASN B CA 1
ATOM 7614 C C . ASN B 1 434 ? 24.094 44.875 8.531 1 31.62 434 ASN B C 1
ATOM 7616 O O . ASN B 1 434 ? 24.906 44.094 9 1 31.62 434 ASN B O 1
ATOM 7620 N N . LEU B 1 435 ? 23.078 44.281 8.07 1 32.81 435 LEU B N 1
ATOM 7621 C CA . LEU B 1 435 ? 23.203 42.844 7.836 1 32.81 435 LEU B CA 1
ATOM 7622 C C . LEU B 1 435 ? 24.125 42.562 6.652 1 32.81 435 LEU B C 1
ATOM 7624 O O . LEU B 1 435 ? 23.672 42.125 5.602 1 32.81 435 LEU B O 1
ATOM 7628 N N . ASN B 1 436 ? 25.031 43.5 6.23 1 26.97 436 ASN B N 1
ATOM 7629 C CA . ASN B 1 436 ? 26.031 43.094 5.258 1 26.97 436 ASN B CA 1
ATOM 7630 C C . ASN B 1 436 ? 26.875 41.906 5.77 1 26.97 436 ASN B C 1
ATOM 7632 O O . ASN B 1 436 ? 28.094 41.875 5.57 1 26.97 436 ASN B O 1
ATOM 7636 N N . MET B 1 437 ? 26.562 41.375 6.973 1 25.36 437 MET B N 1
ATOM 7637 C CA . MET B 1 437 ? 27.594 40.406 7.285 1 25.36 437 MET B CA 1
ATOM 7638 C C . MET B 1 437 ? 27.656 39.312 6.227 1 25.36 437 MET B C 1
ATOM 7640 O O . MET B 1 437 ? 26.625 38.906 5.684 1 25.36 437 MET B O 1
ATOM 7644 N N . LYS B 1 438 ? 28.828 38.938 5.828 1 27.23 438 LYS B N 1
ATOM 7645 C CA . LYS B 1 438 ? 29.5 38.125 4.82 1 27.23 438 LYS B CA 1
ATOM 7646 C C . LYS B 1 438 ? 29.016 36.656 4.867 1 27.23 438 LYS B C 1
ATOM 7648 O O . LYS B 1 438 ? 29.375 35.906 5.773 1 27.23 438 LYS B O 1
ATOM 7653 N N . SER B 1 439 ? 27.828 36.375 4.719 1 24.83 439 SER B N 1
ATOM 7654 C CA . SER B 1 439 ? 27.562 34.969 4.512 1 24.83 439 SER B CA 1
ATOM 7655 C C . SER B 1 439 ? 28.469 34.406 3.418 1 24.83 439 SER B C 1
ATOM 7657 O O . SER B 1 439 ? 28.672 35.031 2.383 1 24.83 439 SER B O 1
ATOM 7659 N N . LEU B 1 440 ? 29.422 33.531 3.721 1 22.66 440 LEU B N 1
ATOM 7660 C CA . LEU B 1 440 ? 30.406 32.875 2.861 1 22.66 440 LEU B CA 1
ATOM 7661 C C . LEU B 1 440 ? 29.75 32.344 1.595 1 22.66 440 LEU B C 1
ATOM 7663 O O . LEU B 1 440 ? 30.266 32.5 0.492 1 22.66 440 LEU B O 1
ATOM 7667 N N . SER B 1 441 ? 29.078 31.094 1.724 1 26.14 441 SER B N 1
ATOM 7668 C CA . SER B 1 441 ? 29.062 30.266 0.521 1 26.14 441 SER B CA 1
ATOM 7669 C C . SER B 1 441 ? 28.109 30.828 -0.527 1 26.14 441 SER B C 1
ATOM 7671 O O . SER B 1 441 ? 26.922 31 -0.26 1 26.14 441 SER B O 1
ATOM 7673 N N . ASP B 1 442 ? 28.438 31.656 -1.438 1 26.14 442 ASP B N 1
ATOM 7674 C CA . ASP B 1 442 ? 27.969 32.438 -2.582 1 26.14 442 ASP B CA 1
ATOM 7675 C C . ASP B 1 442 ? 27.234 31.547 -3.586 1 26.14 442 ASP B C 1
ATOM 7677 O O . ASP B 1 442 ? 27.656 31.422 -4.734 1 26.14 442 ASP B O 1
ATOM 7681 N N . ILE B 1 443 ? 26.688 30.312 -3.316 1 28.41 443 ILE B N 1
ATOM 7682 C CA . ILE B 1 443 ? 26.203 29.75 -4.574 1 28.41 443 ILE B CA 1
ATOM 7683 C C . ILE B 1 443 ? 25 30.562 -5.059 1 28.41 443 ILE B C 1
ATOM 7685 O O . ILE B 1 443 ? 23.969 30.609 -4.387 1 28.41 443 ILE B O 1
ATOM 7689 N N . SER B 1 444 ? 25.125 31.641 -5.75 1 28.22 444 SER B N 1
ATOM 7690 C CA . SER B 1 444 ? 24.219 32.531 -6.461 1 28.22 444 SER B CA 1
ATOM 7691 C C . SER B 1 444 ? 23.266 31.719 -7.355 1 28.22 444 SER B C 1
ATOM 7693 O O . SER B 1 444 ? 23.641 31.297 -8.445 1 28.22 444 SER B O 1
ATOM 7695 N N . VAL B 1 445 ? 22.5 30.75 -6.895 1 29.73 445 VAL B N 1
ATOM 7696 C CA . VAL B 1 445 ? 21.578 30.25 -7.914 1 29.73 445 VAL B CA 1
ATOM 7697 C C . VAL B 1 445 ? 20.609 31.359 -8.305 1 29.73 445 VAL B C 1
ATOM 7699 O O . VAL B 1 445 ? 19.984 31.984 -7.434 1 29.73 445 VAL B O 1
ATOM 7702 N N . ASP B 1 446 ? 20.766 32.031 -9.43 1 28.64 446 ASP B N 1
ATOM 7703 C CA . ASP B 1 446 ? 19.906 32.969 -10.102 1 28.64 446 ASP B CA 1
ATOM 7704 C C . ASP B 1 446 ? 18.484 32.438 -10.227 1 28.64 446 ASP B C 1
ATOM 7706 O O . ASP B 1 446 ? 18.266 31.375 -10.828 1 28.64 446 ASP B O 1
ATOM 7710 N N . PRO B 1 447 ? 17.5 32.719 -9.422 1 31.5 447 PRO B N 1
ATOM 7711 C CA . PRO B 1 447 ? 16.109 32.312 -9.312 1 31.5 447 PRO B CA 1
ATOM 7712 C C . PRO B 1 447 ? 15.297 32.594 -10.578 1 31.5 447 PRO B C 1
ATOM 7714 O O . PRO B 1 447 ? 14.086 32.375 -10.609 1 31.5 447 PRO B O 1
ATOM 7717 N N . SER B 1 448 ? 15.828 33.375 -11.586 1 30.88 448 SER B N 1
ATOM 7718 C CA . SER B 1 448 ? 14.883 33.875 -12.586 1 30.88 448 SER B CA 1
ATOM 7719 C C . SER B 1 448 ? 14.164 32.719 -13.281 1 30.88 448 SER B C 1
ATOM 7721 O O . SER B 1 448 ? 13.008 32.844 -13.695 1 30.88 448 SER B O 1
ATOM 7723 N N . ASP B 1 449 ? 14.93 31.75 -13.906 1 30.84 449 ASP B N 1
ATOM 7724 C CA . ASP B 1 449 ? 14.492 31.031 -15.094 1 30.84 449 ASP B CA 1
ATOM 7725 C C . ASP B 1 449 ? 13.633 29.828 -14.719 1 30.84 449 ASP B C 1
ATOM 7727 O O . ASP B 1 449 ? 13.484 28.891 -15.508 1 30.84 449 ASP B O 1
ATOM 7731 N N . VAL B 1 450 ? 13.242 29.672 -13.5 1 34.28 450 VAL B N 1
ATOM 7732 C CA . VAL B 1 450 ? 12.562 28.375 -13.406 1 34.28 450 VAL B CA 1
ATOM 7733 C C . VAL B 1 450 ? 11.141 28.5 -13.938 1 34.28 450 VAL B C 1
ATOM 7735 O O . VAL B 1 450 ? 10.258 29.047 -13.258 1 34.28 450 VAL B O 1
ATOM 7738 N N . VAL B 1 451 ? 10.938 28.859 -15.227 1 34.22 451 VAL B N 1
ATOM 7739 C CA . VAL B 1 451 ? 9.656 28.703 -15.898 1 34.22 451 VAL B CA 1
ATOM 7740 C C . VAL B 1 451 ? 9.234 27.234 -15.906 1 34.22 451 VAL B C 1
ATOM 7742 O O . VAL B 1 451 ? 9.906 26.406 -16.5 1 34.22 451 VAL B O 1
ATOM 7745 N N . ILE B 1 452 ? 8.727 26.688 -14.891 1 35.84 452 ILE B N 1
ATOM 7746 C CA . ILE B 1 452 ? 8.219 25.328 -15.039 1 35.84 452 ILE B CA 1
ATOM 7747 C C . ILE B 1 452 ? 6.98 25.328 -15.93 1 35.84 452 ILE B C 1
ATOM 7749 O O . ILE B 1 452 ? 5.996 26.016 -15.641 1 35.84 452 ILE B O 1
ATOM 7753 N N . PRO B 1 453 ? 6.996 24.891 -17.172 1 36.03 453 PRO B N 1
ATOM 7754 C CA . PRO B 1 453 ? 5.914 24.906 -18.156 1 36.03 453 PRO B CA 1
ATOM 7755 C C . PRO B 1 453 ? 4.648 24.219 -17.641 1 36.03 453 PRO B C 1
ATOM 7757 O O . PRO B 1 453 ? 3.73 23.953 -18.422 1 36.03 453 PRO B O 1
ATOM 7760 N N . GLY B 1 454 ? 4.516 23.672 -16.547 1 35.78 454 GLY B N 1
ATOM 7761 C CA . GLY B 1 454 ? 3.367 22.781 -16.438 1 35.78 454 GLY B CA 1
ATOM 7762 C C . GLY B 1 454 ? 2.041 23.516 -16.453 1 35.78 454 GLY B C 1
ATOM 7763 O O . GLY B 1 454 ? 2.01 24.75 -16.406 1 35.78 454 GLY B O 1
ATOM 7764 N N . SER B 1 455 ? 0.869 22.844 -16.844 1 40.5 455 SER B N 1
ATOM 7765 C CA . SER B 1 455 ? -0.508 23.328 -16.844 1 40.5 455 SER B CA 1
ATOM 7766 C C . SER B 1 455 ? -0.811 24.125 -15.57 1 40.5 455 SER B C 1
ATOM 7768 O O . SER B 1 455 ? -0.496 23.688 -14.461 1 40.5 455 SER B O 1
ATOM 7770 N N . THR B 1 456 ? -0.879 25.391 -15.797 1 39.09 456 THR B N 1
ATOM 7771 C CA . THR B 1 456 ? -1.042 26.453 -14.805 1 39.09 456 THR B CA 1
ATOM 7772 C C . THR B 1 456 ? -2.373 26.297 -14.07 1 39.09 456 THR B C 1
ATOM 7774 O O . THR B 1 456 ? -3.436 26.344 -14.695 1 39.09 456 THR B O 1
ATOM 7777 N N . MET B 1 457 ? -2.518 25.422 -13.273 1 41.53 457 MET B N 1
ATOM 7778 C CA . MET B 1 457 ? -3.742 25.562 -12.492 1 41.53 457 MET B CA 1
ATOM 7779 C C . MET B 1 457 ? -3.75 26.875 -11.734 1 41.53 457 MET B C 1
ATOM 7781 O O . MET B 1 457 ? -2.697 27.375 -11.32 1 41.53 457 MET B O 1
ATOM 7785 N N . HIS B 1 458 ? -4.832 27.688 -11.922 1 36.59 458 HIS B N 1
ATOM 7786 C CA . HIS B 1 458 ? -5.094 29 -11.344 1 36.59 458 HIS B CA 1
ATOM 7787 C C . HIS B 1 458 ? -4.746 29.016 -9.859 1 36.59 458 HIS B C 1
ATOM 7789 O O . HIS B 1 458 ? -4.82 27.984 -9.18 1 36.59 458 HIS B O 1
ATOM 7795 N N . LYS B 1 459 ? -4.031 30.031 -9.562 1 39.88 459 LYS B N 1
ATOM 7796 C CA . LYS B 1 459 ? -3.713 30.469 -8.203 1 39.88 459 LYS B CA 1
ATOM 7797 C C . LYS B 1 459 ? -4.918 30.312 -7.277 1 39.88 459 LYS B C 1
ATOM 7799 O O . LYS B 1 459 ? -6.059 30.516 -7.695 1 39.88 459 LYS B O 1
ATOM 7804 N N . LEU B 1 460 ? -4.785 29.594 -6.305 1 40.38 460 LEU B N 1
ATOM 7805 C CA . LEU B 1 460 ? -5.738 29.547 -5.203 1 40.38 460 LEU B CA 1
ATOM 7806 C C . LEU B 1 460 ? -6.363 30.906 -4.949 1 40.38 460 LEU B C 1
ATOM 7808 O O . LEU B 1 460 ? -5.719 31.797 -4.387 1 40.38 460 LEU B O 1
ATOM 7812 N N . SER B 1 461 ? -7.023 31.562 -6.031 1 32.09 461 SER B N 1
ATOM 7813 C CA . SER B 1 461 ? -7.586 32.875 -5.793 1 32.09 461 SER B CA 1
ATOM 7814 C C . SER B 1 461 ? -8.641 32.844 -4.688 1 32.09 461 SER B C 1
ATOM 7816 O O . SER B 1 461 ? -9.516 31.984 -4.684 1 32.09 461 SER B O 1
ATOM 7818 N N . TRP B 1 462 ? -8.438 33.344 -3.648 1 34.78 462 TRP B N 1
ATOM 7819 C CA . TRP B 1 462 ? -9.586 33.75 -2.844 1 34.78 462 TRP B CA 1
ATOM 7820 C C . TRP B 1 462 ? -10.664 34.375 -3.713 1 34.78 462 TRP B C 1
ATOM 7822 O O . TRP B 1 462 ? -10.359 35 -4.742 1 34.78 462 TRP B O 1
ATOM 7832 N N . PRO B 1 463 ? -11.836 34.031 -3.791 1 34.12 463 PRO B N 1
ATOM 7833 C CA . PRO B 1 463 ? -12.836 34.781 -4.57 1 34.12 463 PRO B CA 1
ATOM 7834 C C . PRO B 1 463 ? -12.562 36.281 -4.602 1 34.12 463 PRO B C 1
ATOM 7836 O O . PRO B 1 463 ? -12.391 36.906 -3.549 1 34.12 463 PRO B O 1
ATOM 7839 N N . CYS B 1 464 ? -11.953 36.844 -5.516 1 29.58 464 CYS B N 1
ATOM 7840 C CA . CYS B 1 464 ? -12.156 38.25 -5.75 1 29.58 464 CYS B CA 1
ATOM 7841 C C . CYS B 1 464 ? -13.641 38.625 -5.66 1 29.58 464 CYS B C 1
ATOM 7843 O O . CYS B 1 464 ? -14.461 38.062 -6.387 1 29.58 464 CYS B O 1
ATOM 7845 N N . LEU B 1 465 ? -14.172 39.031 -4.496 1 30.34 465 LEU B N 1
ATOM 7846 C CA . LEU B 1 465 ? -15.422 39.781 -4.441 1 30.34 465 LEU B CA 1
ATOM 7847 C C . LEU B 1 465 ? -15.562 40.688 -5.648 1 30.34 465 LEU B C 1
ATOM 7849 O O . LEU B 1 465 ? -14.75 41.594 -5.832 1 30.34 465 LEU B O 1
ATOM 7853 N N . SER B 1 466 ? -15.922 40.344 -6.777 1 29.73 466 SER B N 1
ATOM 7854 C CA . SER B 1 466 ? -16.422 41.281 -7.762 1 29.73 466 SER B CA 1
ATOM 7855 C C . SER B 1 466 ? -17.219 42.406 -7.094 1 29.73 466 SER B C 1
ATOM 7857 O O . SER B 1 466 ? -18.359 42.188 -6.668 1 29.73 466 SER B O 1
ATOM 7859 N N . PHE B 1 467 ? -16.531 43.375 -6.387 1 28.23 467 PHE B N 1
ATOM 7860 C CA . PHE B 1 467 ? -17.094 44.656 -5.949 1 28.23 467 PHE B CA 1
ATOM 7861 C C . PHE B 1 467 ? -17.734 45.406 -7.117 1 28.23 467 PHE B C 1
ATOM 7863 O O . PHE B 1 467 ? -17.047 45.75 -8.07 1 28.23 467 PHE B O 1
ATOM 7870 N N . THR B 1 468 ? -18.953 45.281 -7.34 1 27.28 468 THR B N 1
ATOM 7871 C CA . THR B 1 468 ? -19.672 46.406 -7.922 1 27.28 468 THR B CA 1
ATOM 7872 C C . THR B 1 468 ? -19.281 47.719 -7.227 1 27.28 468 THR B C 1
ATOM 7874 O O . THR B 1 468 ? -19.047 47.719 -6.02 1 27.28 468 THR B O 1
ATOM 7877 N N . ALA B 1 469 ? -18.984 49 -7.828 1 29.2 469 ALA B N 1
ATOM 7878 C CA . ALA B 1 469 ? -18.562 50.375 -7.719 1 29.2 469 ALA B CA 1
ATOM 7879 C C . ALA B 1 469 ? -19.203 51.062 -6.504 1 29.2 469 ALA B C 1
ATOM 7881 O O . ALA B 1 469 ? -18.719 52.094 -6.031 1 29.2 469 ALA B O 1
ATOM 7882 N N . ASP B 1 470 ? -20.5 50.938 -6.219 1 29.34 470 ASP B N 1
ATOM 7883 C CA . ASP B 1 470 ? -21.047 52.031 -5.398 1 29.34 470 ASP B CA 1
ATOM 7884 C C . ASP B 1 470 ? -20.453 52 -3.988 1 29.34 470 ASP B C 1
ATOM 7886 O O . ASP B 1 470 ? -20.359 53.031 -3.326 1 29.34 470 ASP B O 1
ATOM 7890 N N . ALA B 1 471 ? -20.797 51 -2.887 1 34.03 471 ALA B N 1
ATOM 7891 C CA . ALA B 1 471 ? -20.766 51.344 -1.463 1 34.03 471 ALA B CA 1
ATOM 7892 C C . ALA B 1 471 ? -19.344 51.219 -0.907 1 34.03 471 ALA B C 1
ATOM 7894 O O . ALA B 1 471 ? -18.734 50.125 -0.982 1 34.03 471 ALA B O 1
ATOM 7895 N N . LEU B 1 472 ? -18.406 52.188 -0.481 1 33.59 472 LEU B N 1
ATOM 7896 C CA . LEU B 1 472 ? -17.141 52.656 0.065 1 33.59 472 LEU B CA 1
ATOM 7897 C C . LEU B 1 472 ? -16.719 51.812 1.264 1 33.59 472 LEU B C 1
ATOM 7899 O O . LEU B 1 472 ? -15.523 51.625 1.507 1 33.59 472 LEU B O 1
ATOM 7903 N N . LEU B 1 473 ? -17.484 51.406 2.291 1 34.31 473 LEU B N 1
ATOM 7904 C CA . LEU B 1 473 ? -17.266 50.875 3.623 1 34.31 473 LEU B CA 1
ATOM 7905 C C . LEU B 1 473 ? -16.719 49.438 3.537 1 34.31 473 LEU B C 1
ATOM 7907 O O . LEU B 1 473 ? -15.992 49 4.43 1 34.31 473 LEU B O 1
ATOM 7911 N N . PRO B 1 474 ? -17.109 48.594 2.678 1 42.38 474 PRO B N 1
ATOM 7912 C CA . PRO B 1 474 ? -16.766 47.156 2.689 1 42.38 474 PRO B CA 1
ATOM 7913 C C . PRO B 1 474 ? -15.312 46.906 2.305 1 42.38 474 PRO B C 1
ATOM 7915 O O . PRO B 1 474 ? -14.766 45.844 2.633 1 42.38 474 PRO B O 1
ATOM 7918 N N . GLN B 1 475 ? -14.633 47.781 1.633 1 45.34 475 GLN B N 1
ATOM 7919 C CA . GLN B 1 475 ? -13.258 47.594 1.19 1 45.34 475 GLN B CA 1
ATOM 7920 C C . GLN B 1 475 ? -12.289 47.656 2.369 1 45.34 475 GLN B C 1
ATOM 7922 O O . GLN B 1 475 ? -11.289 46.938 2.398 1 45.34 475 GLN B O 1
ATOM 7927 N N . ARG B 1 476 ? -12.562 48.562 3.303 1 48.41 476 ARG B N 1
ATOM 7928 C CA . ARG B 1 476 ? -11.656 48.719 4.438 1 48.41 476 ARG B CA 1
ATOM 7929 C C . ARG B 1 476 ? -11.648 47.469 5.305 1 48.41 476 ARG B C 1
ATOM 7931 O O . ARG B 1 476 ? -10.602 47.062 5.809 1 48.41 476 ARG B O 1
ATOM 7938 N N . ARG B 1 477 ? -12.875 46.875 5.34 1 52.97 477 ARG B N 1
ATOM 7939 C CA . ARG B 1 477 ? -12.961 45.656 6.148 1 52.97 477 ARG B CA 1
ATOM 7940 C C . ARG B 1 477 ? -12.172 44.531 5.508 1 52.97 477 ARG B C 1
ATOM 7942 O O . ARG B 1 477 ? -11.484 43.781 6.199 1 52.97 477 ARG B O 1
ATOM 7949 N N . GLU B 1 478 ? -12.227 44.5 4.215 1 57.56 478 GLU B N 1
ATOM 7950 C CA . GLU B 1 478 ? -11.508 43.438 3.506 1 57.56 478 GLU B CA 1
ATOM 7951 C C . GLU B 1 478 ? -10 43.625 3.598 1 57.56 478 GLU B C 1
ATOM 7953 O O . GLU B 1 478 ? -9.25 42.656 3.748 1 57.56 478 GLU B O 1
ATOM 7958 N N . SER B 1 479 ? -9.68 44.875 3.455 1 58.81 479 SER B N 1
ATOM 7959 C CA . SER B 1 479 ? -8.25 45.156 3.549 1 58.81 479 SER B CA 1
ATOM 7960 C C . SER B 1 479 ? -7.715 44.844 4.941 1 58.81 479 SER B C 1
ATOM 7962 O O . SER B 1 479 ? -6.602 44.312 5.086 1 58.81 479 SER B O 1
ATOM 7964 N N . LYS B 1 480 ? -8.602 45.062 5.898 1 59.75 480 LYS B N 1
ATOM 7965 C CA . LYS B 1 480 ? -8.18 44.781 7.266 1 59.75 480 LYS B CA 1
ATOM 7966 C C . LYS B 1 480 ? -8.062 43.281 7.512 1 59.75 480 LYS B C 1
ATOM 7968 O O . LYS B 1 480 ? -7.129 42.812 8.172 1 59.75 480 LYS B O 1
ATOM 7973 N N . ILE B 1 481 ? -8.922 42.625 6.883 1 62.44 481 ILE B N 1
ATOM 7974 C CA . ILE B 1 481 ? -8.914 41.188 7.027 1 62.44 481 ILE B CA 1
ATOM 7975 C C . ILE B 1 481 ? -7.676 40.594 6.348 1 62.44 481 ILE B C 1
ATOM 7977 O O . ILE B 1 481 ? -7.039 39.688 6.879 1 62.44 481 ILE B O 1
ATOM 7981 N N . TYR B 1 482 ? -7.406 41.188 5.27 1 64.31 482 TYR B N 1
ATOM 7982 C CA . TYR B 1 482 ? -6.227 40.719 4.547 1 64.31 482 TYR B CA 1
ATOM 7983 C C . TYR B 1 482 ? -4.953 41 5.336 1 64.31 482 TYR B C 1
ATOM 7985 O O . TYR B 1 482 ? -4.043 40.188 5.387 1 64.31 482 TYR B O 1
ATOM 7993 N N . GLN B 1 483 ? -4.914 42.281 5.922 1 66.06 483 GLN B N 1
ATOM 7994 C CA . GLN B 1 483 ? -3.719 42.656 6.668 1 66.06 483 GLN B CA 1
ATOM 7995 C C . GLN B 1 483 ? -3.557 41.781 7.918 1 66.06 483 GLN B C 1
ATOM 7997 O O . GLN B 1 483 ? -2.441 41.406 8.266 1 66.06 483 GLN B O 1
ATOM 8002 N N . SER B 1 484 ? -4.672 41.469 8.516 1 66.31 484 SER B N 1
ATOM 8003 C CA . SER B 1 484 ? -4.621 40.625 9.703 1 66.31 484 SER B CA 1
ATOM 8004 C C . SER B 1 484 ? -4.23 39.188 9.344 1 66.31 484 SER B C 1
ATOM 8006 O O . SER B 1 484 ? -3.447 38.562 10.055 1 66.31 484 SER B O 1
ATOM 8008 N N . ALA B 1 485 ? -4.711 38.844 8.219 1 70.25 485 ALA B N 1
ATOM 8009 C CA . ALA B 1 485 ? -4.391 37.5 7.777 1 70.25 485 ALA B CA 1
ATOM 8010 C C . ALA B 1 485 ? -2.924 37.375 7.379 1 70.25 485 ALA B C 1
ATOM 8012 O O . ALA B 1 485 ? -2.301 36.344 7.578 1 70.25 485 ALA B O 1
ATOM 8013 N N . SER B 1 486 ? -2.496 38.438 6.863 1 74.31 486 SER B N 1
ATOM 8014 C CA . SER B 1 486 ? -1.093 38.469 6.469 1 74.31 486 SER B CA 1
ATOM 8015 C C . SER B 1 486 ? -0.174 38.375 7.68 1 74.31 486 SER B C 1
ATOM 8017 O O . SER B 1 486 ? 0.839 37.656 7.648 1 74.31 486 SER B O 1
ATOM 8019 N N . SER B 1 487 ? -0.523 39.094 8.789 1 73.88 487 SER B N 1
ATOM 8020 C CA . SER B 1 487 ? 0.292 39.062 10 1 73.88 487 SER B CA 1
ATOM 8021 C C . SER B 1 487 ? 0.187 37.688 10.688 1 73.88 487 SER B C 1
ATOM 8023 O O . SER B 1 487 ? 1.157 37.219 11.281 1 73.88 487 SER B O 1
ATOM 8025 N N . LEU B 1 488 ? -0.915 37.156 10.492 1 73.31 488 LEU B N 1
ATOM 8026 C CA . LEU B 1 488 ? -1.131 35.844 11.117 1 73.31 488 LEU B CA 1
ATOM 8027 C C . LEU B 1 488 ? -0.331 34.75 10.406 1 73.31 488 LEU B C 1
ATOM 8029 O O . LEU B 1 488 ? 0.052 33.75 11.023 1 73.31 488 LEU B O 1
ATOM 8033 N N . SER B 1 489 ? -0.072 35 9.109 1 80.5 489 SER B N 1
ATOM 8034 C CA . SER B 1 489 ? 0.718 34.031 8.359 1 80.5 489 SER B CA 1
ATOM 8035 C C . SER B 1 489 ? 2.146 33.938 8.883 1 80.5 489 SER B C 1
ATOM 8037 O O . SER B 1 489 ? 2.762 32.875 8.875 1 80.5 489 SER B O 1
ATOM 8039 N N . LEU B 1 490 ? 2.697 35.125 9.32 1 84.69 490 LEU B N 1
ATOM 8040 C CA . LEU B 1 490 ? 4.031 35.125 9.906 1 84.69 490 LEU B CA 1
ATOM 8041 C C . LEU B 1 490 ? 4.039 34.406 11.25 1 84.69 490 LEU B C 1
ATOM 8043 O O . LEU B 1 490 ? 4.984 33.688 11.562 1 84.69 490 LEU B O 1
ATOM 8047 N N . ALA B 1 491 ? 2.982 34.594 12 1 79.94 491 ALA B N 1
ATOM 8048 C CA . ALA B 1 491 ? 2.867 33.906 13.281 1 79.94 491 ALA B CA 1
ATOM 8049 C C . ALA B 1 491 ? 2.773 32.406 13.094 1 79.94 491 ALA B C 1
ATOM 8051 O O . ALA B 1 491 ? 3.316 31.641 13.891 1 79.94 491 ALA B O 1
ATOM 8052 N N . THR B 1 492 ? 2.09 32 12.07 1 81.56 492 THR B N 1
ATOM 8053 C CA . THR B 1 492 ? 1.949 30.562 11.789 1 81.56 492 THR B CA 1
ATOM 8054 C C . THR B 1 492 ? 3.295 29.953 11.414 1 81.56 492 THR B C 1
ATOM 8056 O O . THR B 1 492 ? 3.646 28.875 11.891 1 81.56 492 THR B O 1
ATOM 8059 N N . PHE B 1 493 ? 3.973 30.609 10.531 1 88.25 493 PHE B N 1
ATOM 8060 C CA . PHE B 1 493 ? 5.277 30.109 10.117 1 88.25 493 PHE B CA 1
ATOM 8061 C C . PHE B 1 493 ? 6.215 29.984 11.312 1 88.25 493 PHE B C 1
ATOM 8063 O O . PHE B 1 493 ? 6.895 28.969 11.469 1 88.25 493 PHE B O 1
ATOM 8070 N N . THR B 1 494 ? 6.297 31.016 12.148 1 87.56 494 THR B N 1
ATOM 8071 C CA . THR B 1 494 ? 7.199 31.016 13.289 1 87.56 494 THR B CA 1
ATOM 8072 C C . THR B 1 494 ? 6.762 29.984 14.328 1 87.56 494 THR B C 1
ATOM 8074 O O . THR B 1 494 ? 7.598 29.359 14.977 1 87.56 494 THR B O 1
ATOM 8077 N N . SER B 1 495 ? 5.469 29.797 14.445 1 83.44 495 SER B N 1
ATOM 8078 C CA . SER B 1 495 ? 4.973 28.781 15.375 1 83.44 495 SER B CA 1
ATOM 8079 C C . SER B 1 495 ? 5.332 27.375 14.906 1 83.44 495 SER B C 1
ATOM 8081 O O . SER B 1 495 ? 5.645 26.516 15.727 1 83.44 495 SER B O 1
ATOM 8083 N N . LEU B 1 496 ? 5.184 27.156 13.648 1 87 496 LEU B N 1
ATOM 8084 C CA . LEU B 1 496 ? 5.551 25.859 13.086 1 87 496 LEU B CA 1
ATOM 8085 C C . LEU B 1 496 ? 7.043 25.594 13.266 1 87 496 LEU B C 1
ATOM 8087 O O . LEU B 1 496 ? 7.457 24.453 13.484 1 87 496 LEU B O 1
ATOM 8091 N N . LEU B 1 497 ? 7.801 26.656 13.109 1 90.94 497 LEU B N 1
ATOM 8092 C CA . LEU B 1 497 ? 9.242 26.516 13.312 1 90.94 497 LEU B CA 1
ATOM 8093 C C . LEU B 1 497 ? 9.555 26.156 14.758 1 90.94 497 LEU B C 1
ATOM 8095 O O . LEU B 1 497 ? 10.438 25.344 15.023 1 90.94 497 LEU B O 1
ATOM 8099 N N . ILE B 1 498 ? 8.852 26.719 15.672 1 86.19 498 ILE B N 1
ATOM 8100 C CA . ILE B 1 498 ? 9.039 26.422 17.094 1 86.19 498 ILE B CA 1
ATOM 8101 C C . ILE B 1 498 ? 8.602 24.984 17.375 1 86.19 498 ILE B C 1
ATOM 8103 O O . ILE B 1 498 ? 9.234 24.281 18.172 1 86.19 498 ILE B O 1
ATOM 8107 N N . GLU B 1 499 ? 7.512 24.594 16.797 1 83.75 499 GLU B N 1
ATOM 8108 C CA . GLU B 1 499 ? 7.062 23.219 16.938 1 83.75 499 GLU B CA 1
ATOM 8109 C C . GLU B 1 499 ? 8.094 22.234 16.375 1 83.75 499 GLU B C 1
ATOM 8111 O O . GLU B 1 499 ? 8.25 21.125 16.891 1 83.75 499 GLU B O 1
ATOM 8116 N N . PHE B 1 500 ? 8.648 22.578 15.281 1 91.19 500 PHE B N 1
ATOM 8117 C CA . PHE B 1 500 ? 9.734 21.766 14.727 1 91.19 500 PHE B CA 1
ATOM 8118 C C . PHE B 1 500 ? 10.828 21.547 15.766 1 91.19 500 PHE B C 1
ATOM 8120 O O . PHE B 1 500 ? 11.32 20.422 15.93 1 91.19 500 PHE B O 1
ATOM 8127 N N . VAL B 1 501 ? 11.25 22.609 16.422 1 91.44 501 VAL B N 1
ATOM 8128 C CA . VAL B 1 501 ? 12.305 22.531 17.422 1 91.44 501 VAL B CA 1
ATOM 8129 C C . VAL B 1 501 ? 11.867 21.609 18.562 1 91.44 501 VAL B C 1
ATOM 8131 O O . VAL B 1 501 ? 12.68 20.844 19.094 1 91.44 501 VAL B O 1
ATOM 8134 N N . ALA B 1 502 ? 10.617 21.625 18.859 1 84.38 502 ALA B N 1
ATOM 8135 C CA . ALA B 1 502 ? 10.102 20.781 19.938 1 84.38 502 ALA B CA 1
ATOM 8136 C C . ALA B 1 502 ? 10.141 19.312 19.547 1 84.38 502 ALA B C 1
ATOM 8138 O O . ALA B 1 502 ? 10.352 18.438 20.391 1 84.38 502 ALA B O 1
ATOM 8139 N N . ARG B 1 503 ? 9.961 19.016 18.344 1 89.56 503 ARG B N 1
ATOM 8140 C CA . ARG B 1 503 ? 9.93 17.641 17.875 1 89.56 503 ARG B CA 1
ATOM 8141 C C . ARG B 1 503 ? 11.336 17.062 17.781 1 89.56 503 ARG B C 1
ATOM 8143 O O . ARG B 1 503 ? 11.508 15.844 17.672 1 89.56 503 ARG B O 1
ATOM 8150 N N . LEU B 1 504 ? 12.336 17.891 17.734 1 93.75 504 LEU B N 1
ATOM 8151 C CA . LEU B 1 504 ? 13.711 17.422 17.641 1 93.75 504 LEU B CA 1
ATOM 8152 C C . LEU B 1 504 ? 14.078 16.578 18.859 1 93.75 504 LEU B C 1
ATOM 8154 O O . LEU B 1 504 ? 14.906 15.672 18.75 1 93.75 504 LEU B O 1
ATOM 8158 N N . GLN B 1 505 ? 13.422 16.844 19.984 1 90.56 505 GLN B N 1
ATOM 8159 C CA . GLN B 1 505 ? 13.711 16.062 21.188 1 90.56 505 GLN B CA 1
ATOM 8160 C C . GLN B 1 505 ? 13.352 14.594 21 1 90.56 505 GLN B C 1
ATOM 8162 O O . GLN B 1 505 ? 14.109 13.703 21.391 1 90.56 505 GLN B O 1
ATOM 8167 N N . ASN B 1 506 ? 12.203 14.383 20.438 1 89.75 506 ASN B N 1
ATOM 8168 C CA . ASN B 1 506 ? 11.805 13.008 20.172 1 89.75 506 ASN B CA 1
ATOM 8169 C C . ASN B 1 506 ? 12.773 12.312 19.219 1 89.75 506 ASN B C 1
ATOM 8171 O O . ASN B 1 506 ? 13.008 11.109 19.328 1 89.75 506 ASN B O 1
ATOM 8175 N N . LEU B 1 507 ? 13.219 13.031 18.266 1 94.75 507 LEU B N 1
ATOM 8176 C CA . LEU B 1 507 ? 14.188 12.492 17.328 1 94.75 507 LEU B CA 1
ATOM 8177 C C . LEU B 1 507 ? 15.477 12.102 18.031 1 94.75 507 LEU B C 1
ATOM 8179 O O . LEU B 1 507 ? 16.031 11.031 17.766 1 94.75 507 LEU B O 1
ATOM 8183 N N . VAL B 1 508 ? 15.969 12.945 18.938 1 95 508 VAL B N 1
ATOM 8184 C CA . VAL B 1 508 ? 17.188 12.664 19.672 1 95 508 VAL B CA 1
ATOM 8185 C C . VAL B 1 508 ? 16.969 11.461 20.594 1 95 508 VAL B C 1
ATOM 8187 O O . VAL B 1 508 ? 17.859 10.617 20.734 1 95 508 VAL B O 1
ATOM 8190 N N . ASP B 1 509 ? 15.789 11.367 21.156 1 92.44 509 ASP B N 1
ATOM 8191 C CA . ASP B 1 509 ? 15.492 10.219 22.016 1 92.44 509 ASP B CA 1
ATOM 8192 C C . ASP B 1 509 ? 15.484 8.922 21.203 1 92.44 509 ASP B C 1
ATOM 8194 O O . ASP B 1 509 ? 16 7.898 21.656 1 92.44 509 ASP B O 1
ATOM 8198 N N . ALA B 1 510 ? 14.852 9 20.094 1 94.75 510 ALA B N 1
ATOM 8199 C CA . ALA B 1 510 ? 14.836 7.82 19.234 1 94.75 510 ALA B CA 1
ATOM 8200 C C . ALA B 1 510 ? 16.25 7.434 18.812 1 94.75 510 ALA B C 1
ATOM 8202 O O . ALA B 1 510 ? 16.578 6.25 18.734 1 94.75 510 ALA B O 1
ATOM 8203 N N . PHE B 1 511 ? 17.078 8.43 18.469 1 96.19 511 PHE B N 1
ATOM 8204 C CA . PHE B 1 511 ? 18.469 8.18 18.094 1 96.19 511 PHE B CA 1
ATOM 8205 C C . PHE B 1 511 ? 19.234 7.543 19.25 1 96.19 511 PHE B C 1
ATOM 8207 O O . PHE B 1 511 ? 20.016 6.617 19.031 1 96.19 511 PHE B O 1
ATOM 8214 N N . GLN B 1 512 ? 19.016 8.023 20.422 1 94.5 512 GLN B N 1
ATOM 8215 C CA . GLN B 1 512 ? 19.719 7.488 21.594 1 94.5 512 GLN B CA 1
ATOM 8216 C C . GLN B 1 512 ? 19.328 6.035 21.844 1 94.5 512 GLN B C 1
ATOM 8218 O O . GLN B 1 512 ? 20.172 5.215 22.219 1 94.5 512 GLN B O 1
ATOM 8223 N N . GLU B 1 513 ? 18.109 5.777 21.703 1 93.5 513 GLU B N 1
ATOM 8224 C CA . GLU B 1 513 ? 17.688 4.387 21.844 1 93.5 513 GLU B CA 1
ATOM 8225 C C . GLU B 1 513 ? 18.375 3.492 20.812 1 93.5 513 GLU B C 1
ATOM 8227 O O . GLU B 1 513 ? 18.812 2.391 21.141 1 93.5 513 GLU B O 1
ATOM 8232 N N . LEU B 1 514 ? 18.391 3.965 19.594 1 94.44 514 LEU B N 1
ATOM 8233 C CA . LEU B 1 514 ? 19.078 3.215 18.547 1 94.44 514 LEU B CA 1
ATOM 8234 C C . LEU B 1 514 ? 20.562 3.045 18.875 1 94.44 514 LEU B C 1
ATOM 8236 O O . LEU B 1 514 ? 21.109 1.956 18.703 1 94.44 514 LEU B O 1
ATOM 8240 N N . SER B 1 515 ? 21.219 4.121 19.297 1 93.62 515 SER B N 1
ATOM 8241 C CA . SER B 1 515 ? 22.656 4.098 19.609 1 93.62 515 SER B CA 1
ATOM 8242 C C . SER B 1 515 ? 22.969 3.109 20.734 1 93.62 515 SER B C 1
ATOM 8244 O O . SER B 1 515 ? 24 2.455 20.719 1 93.62 515 SER B O 1
ATOM 8246 N N . GLU B 1 516 ? 22.062 2.979 21.641 1 91.94 516 GLU B N 1
ATOM 8247 C CA . GLU B 1 516 ? 22.266 2.057 22.766 1 91.94 516 GLU B CA 1
ATOM 8248 C C . GLU B 1 516 ? 22.047 0.609 22.328 1 91.94 516 GLU B C 1
ATOM 8250 O O . GLU B 1 516 ? 22.844 -0.269 22.656 1 91.94 516 GLU B O 1
ATOM 8255 N N . LEU B 1 517 ? 21 0.391 21.609 1 92.06 517 LEU B N 1
ATOM 8256 C CA . LEU B 1 517 ? 20.672 -0.972 21.219 1 92.06 517 LEU B CA 1
ATOM 8257 C C . LEU B 1 517 ? 21.656 -1.48 20.156 1 92.06 517 LEU B C 1
ATOM 8259 O O . LEU B 1 517 ? 21.984 -2.67 20.125 1 92.06 517 LEU B O 1
ATOM 8263 N N . ALA B 1 518 ? 22.078 -0.618 19.234 1 91.44 518 ALA B N 1
ATOM 8264 C CA . ALA B 1 518 ? 22.984 -1.012 18.156 1 91.44 518 ALA B CA 1
ATOM 8265 C C . ALA B 1 518 ? 24.438 -0.902 18.594 1 91.44 518 ALA B C 1
ATOM 8267 O O . ALA B 1 518 ? 25.344 -1.217 17.828 1 91.44 518 ALA B O 1
ATOM 8268 N N . ASP B 1 519 ? 24.75 -0.433 19.75 1 87.12 519 ASP B N 1
ATOM 8269 C CA . ASP B 1 519 ? 26.078 -0.305 20.328 1 87.12 519 ASP B CA 1
ATOM 8270 C C . ASP B 1 519 ? 26.984 0.555 19.438 1 87.12 519 ASP B C 1
ATOM 8272 O O . ASP B 1 519 ? 28.062 0.12 19.031 1 87.12 519 ASP B O 1
ATOM 8276 N N . PHE B 1 520 ? 26.5 1.729 19.188 1 90.38 520 PHE B N 1
ATOM 8277 C CA . PHE B 1 520 ? 27.281 2.688 18.422 1 90.38 520 PHE B CA 1
ATOM 8278 C C . PHE B 1 520 ? 28.609 2.98 19.125 1 90.38 520 PHE B C 1
ATOM 8280 O O . PHE B 1 520 ? 28.719 2.861 20.344 1 90.38 520 PHE B O 1
ATOM 8287 N N . LYS B 1 521 ? 29.625 3.307 18.375 1 84.62 521 LYS B N 1
ATOM 8288 C CA . LYS B 1 521 ? 30.953 3.553 18.906 1 84.62 521 LYS B CA 1
ATOM 8289 C C . LYS B 1 521 ? 31.016 4.902 19.609 1 84.62 521 LYS B C 1
ATOM 8291 O O . LYS B 1 521 ? 30.344 5.852 19.219 1 84.62 521 LYS B O 1
ATOM 8296 N N . LEU B 1 522 ? 31.641 5.02 20.688 1 74.94 522 LEU B N 1
ATOM 8297 C CA . LEU B 1 522 ? 31.859 6.277 21.406 1 74.94 522 LEU B CA 1
ATOM 8298 C C . LEU B 1 522 ? 32.906 7.137 20.688 1 74.94 522 LEU B C 1
ATOM 8300 O O . LEU B 1 522 ? 33.844 6.609 20.094 1 74.94 522 LEU B O 1
ATOM 8304 N N . TYR B 1 523 ? 32.562 8.312 20.312 1 59 523 TYR B N 1
ATOM 8305 C CA . TYR B 1 523 ? 33.5 9.242 19.656 1 59 523 TYR B CA 1
ATOM 8306 C C . TYR B 1 523 ? 34.906 9.078 20.203 1 59 523 TYR B C 1
ATOM 8308 O O . TYR B 1 523 ? 35.875 9.109 19.438 1 59 523 TYR B O 1
ATOM 8316 N N . LEU B 1 524 ? 35.094 9.008 21.469 1 52.62 524 LEU B N 1
ATOM 8317 C CA . LEU B 1 524 ? 36.438 8.977 22.094 1 52.62 524 LEU B CA 1
ATOM 8318 C C . LEU B 1 524 ? 37.188 7.715 21.688 1 52.62 524 LEU B C 1
ATOM 8320 O O . LEU B 1 524 ? 38.406 7.734 21.578 1 52.62 524 LEU B O 1
ATOM 8324 N N . SER B 1 525 ? 36.625 6.805 21.531 1 49.44 525 SER B N 1
ATOM 8325 C CA . SER B 1 525 ? 37.344 5.562 21.281 1 49.44 525 SER B CA 1
ATOM 8326 C C . SER B 1 525 ? 38 5.574 19.906 1 49.44 525 SER B C 1
ATOM 8328 O O . SER B 1 525 ? 38.969 4.867 19.672 1 49.44 525 SER B O 1
ATOM 8330 N N . LYS B 1 526 ? 37.469 6.176 18.953 1 49.06 526 LYS B N 1
ATOM 8331 C CA . LYS B 1 526 ? 38.188 6.395 17.703 1 49.06 526 LYS B CA 1
ATOM 8332 C C . LYS B 1 526 ? 39.375 7.352 17.891 1 49.06 526 LYS B C 1
ATOM 8334 O O . LYS B 1 526 ? 40.438 7.16 17.312 1 49.06 526 LYS B O 1
ATOM 8339 N N . CYS B 1 527 ? 39 8.5 18.672 1 47.16 527 CYS B N 1
ATOM 8340 C CA . CYS B 1 527 ? 40.094 9.398 18.969 1 47.16 527 CYS B CA 1
ATOM 8341 C C . CYS B 1 527 ? 41.25 8.664 19.672 1 47.16 527 CYS B C 1
ATOM 8343 O O . CYS B 1 527 ? 42.406 8.891 19.375 1 47.16 527 CYS B O 1
ATOM 8345 N N . ILE B 1 528 ? 40.938 7.863 20.562 1 48.69 528 ILE B N 1
ATOM 8346 C CA . ILE B 1 528 ? 41.969 7.105 21.234 1 48.69 528 ILE B CA 1
ATOM 8347 C C . ILE B 1 528 ? 42.594 6.09 20.281 1 48.69 528 ILE B C 1
ATOM 8349 O O . ILE B 1 528 ? 43.812 5.906 20.234 1 48.69 528 ILE B O 1
ATOM 8353 N N . ALA B 1 529 ? 41.781 5.574 19.5 1 48.84 529 ALA B N 1
ATOM 8354 C CA . ALA B 1 529 ? 42.344 4.641 18.516 1 48.84 529 ALA B CA 1
ATOM 8355 C C . ALA B 1 529 ? 43.156 5.375 17.469 1 48.84 529 ALA B C 1
ATOM 8357 O O . ALA B 1 529 ? 44.219 4.891 17.062 1 48.84 529 ALA B O 1
ATOM 8358 N N . LEU B 1 530 ? 42.75 6.488 17.078 1 49.03 530 LEU B N 1
ATOM 8359 C CA . LEU B 1 530 ? 43.594 7.328 16.203 1 49.03 530 LEU B CA 1
ATOM 8360 C C . LEU B 1 530 ? 44.844 7.812 16.938 1 49.03 530 LEU B C 1
ATOM 8362 O O . LEU B 1 530 ? 45.906 7.887 16.344 1 49.03 530 LEU B O 1
ATOM 8366 N N . MET B 1 531 ? 44.688 8.195 18.141 1 50.06 531 MET B N 1
ATOM 8367 C CA . MET B 1 531 ? 45.844 8.602 18.922 1 50.06 531 MET B CA 1
ATOM 8368 C C . MET B 1 531 ? 46.781 7.43 19.125 1 50.06 531 MET B C 1
ATOM 8370 O O . MET B 1 531 ? 48 7.609 19.094 1 50.06 531 MET B O 1
ATOM 8374 N N . GLN B 1 532 ? 46.281 6.34 19.375 1 51.66 532 GLN B N 1
ATOM 8375 C CA . GLN B 1 532 ? 47.156 5.176 19.531 1 51.66 532 GLN B CA 1
ATOM 8376 C C . GLN B 1 532 ? 47.812 4.793 18.203 1 51.66 532 GLN B C 1
ATOM 8378 O O . GLN B 1 532 ? 48.969 4.344 18.188 1 51.66 532 GLN B O 1
ATOM 8383 N N . LEU B 1 533 ? 47.188 4.914 17.203 1 50.62 533 LEU B N 1
ATOM 8384 C CA . LEU B 1 533 ? 47.812 4.699 15.898 1 50.62 533 LEU B CA 1
ATOM 8385 C C . LEU B 1 533 ? 48.844 5.766 15.609 1 50.62 533 LEU B C 1
ATOM 8387 O O . LEU B 1 533 ? 49.875 5.473 15.016 1 50.62 533 LEU B O 1
ATOM 8391 N N . GLY B 1 534 ? 48.594 6.953 15.984 1 46.69 534 GLY B N 1
ATOM 8392 C CA . GLY B 1 534 ? 49.594 8.016 15.906 1 46.69 534 GLY B CA 1
ATOM 8393 C C . GLY B 1 534 ? 50.812 7.773 16.797 1 46.69 534 GLY B C 1
ATOM 8394 O O . GLY B 1 534 ? 51.938 8.094 16.422 1 46.69 534 GLY B O 1
ATOM 8395 N N . LYS B 1 535 ? 50.75 7.387 17.938 1 45.41 535 LYS B N 1
ATOM 8396 C CA . LYS B 1 535 ? 51.875 7.066 18.812 1 45.41 535 LYS B CA 1
ATOM 8397 C C . LYS B 1 535 ? 52.688 5.879 18.266 1 45.41 535 LYS B C 1
ATOM 8399 O O . LYS B 1 535 ? 53.906 5.848 18.359 1 45.41 535 LYS B O 1
ATOM 8404 N N . LYS B 1 536 ? 52 4.914 17.781 1 47.47 536 LYS B N 1
ATOM 8405 C CA . LYS B 1 536 ? 52.719 3.756 17.25 1 47.47 536 LYS B CA 1
ATOM 8406 C C . LYS B 1 536 ? 53.5 4.125 16 1 47.47 536 LYS B C 1
ATOM 8408 O O . LYS B 1 536 ? 54.5 3.477 15.688 1 47.47 536 LYS B O 1
ATOM 8413 N N . ALA B 1 537 ? 53.156 5.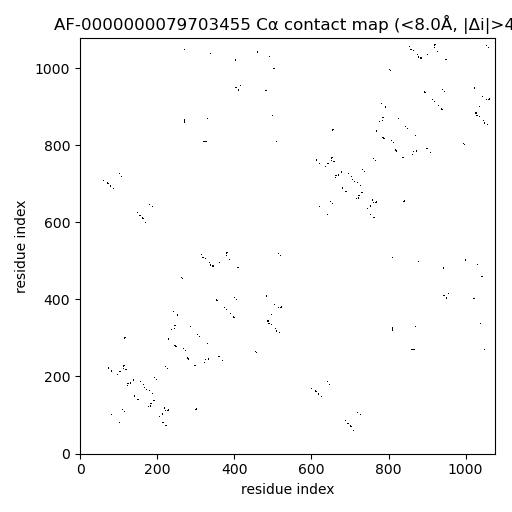117 15.383 1 44.69 537 ALA B N 1
ATOM 8414 C CA . ALA B 1 537 ? 53.906 5.602 14.234 1 44.69 537 ALA B CA 1
ATOM 8415 C C . ALA B 1 537 ? 55.125 6.418 14.688 1 44.69 537 ALA B C 1
ATOM 8417 O O . ALA B 1 537 ? 56.062 6.582 13.93 1 44.69 537 ALA B O 1
ATOM 8418 N N . LYS B 1 538 ? 55.125 6.984 15.805 1 43.94 538 LYS B N 1
ATOM 8419 C CA . LYS B 1 538 ? 56.281 7.762 16.281 1 43.94 538 LYS B CA 1
ATOM 8420 C C . LYS B 1 538 ? 57.281 6.879 17.031 1 43.94 538 LYS B C 1
ATOM 8422 O O . LYS B 1 538 ? 58.375 7.309 17.328 1 43.94 538 LYS B O 1
ATOM 8427 N N . GLY B 1 539 ? 56.781 5.785 17.547 1 33.19 539 GLY B N 1
ATOM 8428 C CA . GLY B 1 539 ? 57.781 4.922 18.125 1 33.19 539 GLY B CA 1
ATOM 8429 C C . GLY B 1 539 ? 58.375 3.945 17.125 1 33.19 539 GLY B C 1
ATOM 8430 O O . GLY B 1 539 ? 57.75 3.617 16.125 1 33.19 539 GLY B O 1
#

Organism: Gossypium tomentosum (NCBI:txid34277)

Secondary structure (DSSP, 8-state):
---------------------S-----GGGGTHHHHHHHHHHHHHHHHHHHHHHHHHHHHHHHH-HHHHHHHHHHHHHHHHHHHHHHHS-S-TTTGGGHHHHHHHHHHH--SSHHHHHHHHHHHHHHHHHHHHHHHHHHHHHHHTGGGHHHHHHHHHHHHHHHHHHHHTSGGGGGGHHHHHHHHHHHHHHHHH-SSHHHHHHHHHHHHHHHHHHHHHHHHHHHHSSPPPHHHHHHHHHHHHHHHHHHHHHHHHHHHHTT---SS--HHHHTT---S-HHHHHHHHHHHHHHHHHHHHHHHTTPPPBTTB--TT--HHHHHHHHHHHHHHHHHHHHHHHHHHSS----HHHHHHTHHHHHHHHHHHHHHHHHHHHHHHHTBPPPSS-TTHHHHHHHHHHHHHHHHTGGGTTTGGGTS-GGGHHHHHHHHHHHHHH-----S-------TT----S--------------SS-SHHHHHHHHHHHHHHHHHHHHHHHHHHHHHHHHHHHHHHHHHHHHHTTPBPHHHHHHHHHHHHHHHH-/----------------------------GGGGHHHHHHHHHHHHHHHHHHHHHHHHHHHHHHHH-HHHHHHHHHHHHHHHHHHHHHHHS-S-TTTGGGHHHHHHHHHHH--SSHHHHHHHHHHHHHHHHHHHHHHHHHHHHHHHTGGGHHHHHHHHHHHHHHHHHHHHTSGGGGGGHHHHHHHHHHHHHHHHH-SSHHHHHHHHHHHHHHHHHHHHHHHHHHHHSSPPPHHHHHHHHHHHHHHHHHHHHHHHHHHHHTT---SS--HHHHTT---S-HHHHHHHHHHHHHHHHHHHHHHHTTPPPBTTB--TT--HHHHHHHHHHHHHHHHHHHHHHHHHHSS----HHHHHHTHHHHHHHHHHHHHHHHHHHHHHHHTBPPPSS-TTHHHHHHHHHHHHHHHHTGGGTTTGGGTS-GGGHHHHHHHHHHTTSS-----S-------TT----S--------------SS-SSHHHHHHHHHHHHHHHHHHHHHHHHHHHHHHHHHHHHHHHHHHHHTTPBPHHHHHHHHHHHHHHHH-

Sequence (1078 aa):
MESGSFLRSTESKERLLSKKGCSGLGGAEEGAKSGCFRSCCGSTDNFWNGFQQVSAKLYKMGRSDPRKVFFAMKMGLSLTVVSLLMLFKEPLRGVSQYSVWAILTVVLVFEFSVGATLSKGINRAIGTLSAGAIALGIAELSIKSGEYEEIVILISIFITGFISSYCKLYPRVKPYEYGFRVFLLTFCIVLVSGNNSRNFIHTAVFRLLHIFFGAGLSMIINICIYPIWSGEDLHKLVVKNFKNAASSLEGCVNGYLQCVEYERISSNILTYQASDDPLYSAYRSVVQSSCQEETLLNFASWEPPHGPYKSFNYPWRNYVKVSGALRHCAFMVMAMHGCMLSEIQASPEKRQVFAVEIKRVGNEGAKVLRELGAKVEKMEKLSPGDILREVHEAGEDLQMKIDDKSYLLVNSETWATPLHNKEHEEEAKDVEHNLNMKSLSDISVDPSDVVIPGSTMHKLSWPCLSFTADALLPQRRESKIYQSASSLSLATFTSLLIEFVARLQNLVDAFQELSELADFKLYLSKCIALMQLGKKAKGMESGSFLRSTESKERLLSKKGCSGLGGAEEGAKSGCFRSCCGSTDNFWNGFQQVSAKLYKMGRSDPRKVFFAMKMGLSLTVVSLLMLFKEPLRGVSQYSVWAILTVVLVFEFSVGATLSKGINRAIGTLSAGAIALGIAELSIKSGEYEEIVILISIFITGFISSYCKLYPRVKPYEYGFRVFLLTFCIVLVSGNNSRNFIHTAVFRLLHIFFGAGLSMIINICIYPIWSGEDLHKLVVKNFKNAASSLEGCVNGYLQCVEYERISSNILTYQASDDPLYSAYRSVVQSSCQEETLLNFASWEPPHGPYKSFNYPWRNYVKVSGALRHCAFMVMAMHGCMLSEIQASPEKRQVFAVEIKRVGNEGAKVLRELGAKVEKMEKLSPGDILREVHEAGEDLQMKIDDKSYLLVNSETWATPLHNKEHEEEAKDVEHNLNMKSLSDISVDPSDVVIPGSTMHKLSWPCLSFTADALLPQRRESKIYQSASSLSLATFTSLLIEFVARLQNLVDAFQELSELADFKLYLSKCIALMQLGKKAKG